Protein AF-A0A9D8V142-F1 (afdb_monomer)

Foldseek 3Di:
DDDDDDDDDDDDDDDDDDDDDDDDDDDDDDDDDDDPDDDPDPDPPDDPDQFQFDPVADNQQSVLLLVLVVCLVVVNLVSNVVSLVRHDDPLSNLVSLVSLLLDPPSLDALVSLVVSCVVCVLAFDNVSSLLSSLVRLLVDPDQLVVLCVVCVVPPRPALSSLQSVLVSCVVVVVNLSSLVSNLCSLLPHDDDPVVVVVSCVPNVVSHDLVSLLNNLLVCLLVVVLVVNVVSLVSHDPQSNLLSVLSSCLQVVHPCSVVSLVPRPPVCCLPLSSLLSNLVSCVVVVNNLVNLVSLLPRDLPDDDPSNLVSSLVSLLVSLLVCVLQQQLVSSLSSLCSSNDQAFDSLLSSLQSNLVSCVPRVLNLVSNLVSLVSQLVRDDFLQSNLSSLLSNLVSCVSVVNNVRSLVSLVRSLVSLLFLSVLVSQQVNDPDDQRKFFADAQDALPVCLVVLVPDSLSVSLSSCVSSVVVVSSVSSLLSCLLPDPDSSSLQNSLVVCVVVVNLLSLLNSQLSCNRVVSHHLCSVQPPCLADDADAFAAADDSLLLSLQLCQARVSQQADAFPQGFGGSNRHDLVLLVVQCVVSVHDDDSCCSRVPRRSVSRSNRSQLRVLCVVLQNQLLLSQLCSVPNNVVSVVLCQSQNDLLPPVHPLLVSLVSSSDPLSSVSSRSSLSSSQSNVCVVVPRMDRRCSVCNSNDGNPPDDPGDDHDDRDDHSPNPPPPPDDDDDDDDDDDDDDDDDDDDDDDDDDDDDDDDDDDDDDDDDDDDDDDDDDDDDDDDDDDDDDDDDDDDDDDDDDDDDDDDPDPDPRPSPRRDTDPDPDDDDDDDDDDDDDDDDDPDPPPDPDDDDDDDDDDDDDDDDDDDDDDDDDDDDDDDDDDDDDDDDD

Solvent-accessible surface area (backbone atoms only — not comparable to full-atom values): 52644 Å² total; per-residue (Å²): 132,90,79,89,83,85,86,84,77,89,88,81,88,80,92,85,83,91,88,80,89,77,91,79,90,84,90,88,82,87,79,88,80,85,81,79,79,73,81,74,76,81,74,78,82,70,74,76,74,79,67,64,59,41,89,91,44,55,75,64,30,19,52,33,48,51,51,26,52,67,21,56,82,66,69,37,62,71,57,29,60,58,30,54,75,64,44,77,57,67,59,66,51,49,51,57,48,54,57,47,52,66,41,84,92,70,81,64,51,35,67,63,45,51,58,45,44,74,75,44,69,76,48,71,64,53,70,52,38,56,43,38,30,30,60,23,47,80,77,50,99,65,55,45,67,58,49,50,56,59,44,73,82,39,83,68,86,40,39,57,28,22,35,52,46,12,52,26,28,44,78,72,64,41,51,68,63,9,31,52,29,38,33,48,19,57,36,77,42,87,71,54,77,68,53,49,56,44,50,51,69,78,40,47,95,50,51,49,61,63,43,39,45,49,24,31,52,49,27,54,74,73,62,38,57,76,58,30,58,64,36,46,81,59,33,57,75,66,63,35,36,48,49,55,16,32,58,22,28,70,64,70,37,92,62,20,68,59,35,47,68,68,33,57,76,87,60,63,70,37,64,67,47,44,50,27,47,26,54,37,32,43,78,69,72,37,43,88,68,13,52,61,48,64,57,69,47,79,87,76,87,71,55,71,73,52,38,55,52,50,35,52,57,27,52,56,49,18,58,47,26,47,76,61,31,28,44,69,61,16,28,46,26,24,65,59,36,82,57,84,49,57,72,67,22,47,56,18,28,48,48,19,13,50,38,23,38,78,68,62,74,32,30,70,60,11,30,53,24,20,50,51,32,32,76,50,44,84,35,49,61,54,30,10,42,16,24,28,50,30,13,56,20,25,48,72,67,70,35,57,76,57,13,55,52,25,16,50,63,1,27,75,34,58,79,29,46,37,3,39,58,14,37,50,70,70,41,79,94,54,80,23,67,46,72,59,71,80,58,60,71,20,78,81,23,40,67,68,41,69,68,31,67,58,51,50,46,18,50,59,28,45,43,67,66,40,53,75,61,15,48,46,32,50,55,36,47,37,70,65,57,78,54,64,26,39,50,40,29,52,19,47,53,26,40,77,72,72,34,43,26,54,7,24,48,37,26,47,53,30,34,56,73,69,44,72,31,54,60,52,49,56,58,91,74,60,67,70,84,60,66,83,50,82,48,88,65,62,67,29,54,54,52,15,40,19,48,71,58,30,34,44,26,33,68,40,66,42,87,90,56,23,26,4,28,49,40,42,38,68,64,60,49,43,54,45,23,56,76,73,72,45,92,72,54,82,63,41,30,43,77,28,57,35,60,23,46,25,51,39,44,23,48,52,16,50,37,27,56,78,45,41,48,16,47,57,56,24,49,33,18,70,75,64,35,57,72,53,46,52,54,45,29,66,56,69,25,43,44,73,42,90,92,38,59,37,68,58,49,46,69,61,43,87,46,66,55,47,33,51,48,34,42,49,32,56,24,30,23,52,52,38,46,13,55,76,60,72,39,44,33,73,52,52,64,76,56,43,54,50,28,59,69,79,69,83,75,80,88,46,80,48,79,74,75,45,81,70,83,72,81,74,72,76,87,70,80,85,76,79,88,77,78,82,87,84,82,84,84,91,81,84,86,85,85,86,88,87,87,86,89,83,90,83,82,87,80,91,84,86,90,90,84,91,85,91,88,91,88,89,89,91,86,87,87,90,86,92,86,89,91,92,90,84,91,86,80,92,88,81,92,86,87,86,89,87,84,86,84,89,78,84,86,80,81,81,92,68,93,70,90,67,78,76,91,69,70,91,71,61,92,79,82,81,82,85,75,94,74,96,71,89,85,77,90,85,78,91,88,82,89,82,87,86,86,86,88,85,86,82,83,88,91,86,91,83,90,86,88,86,88,86,82,87,86,88,90,88,86,82,88,84,90,92,84,88,83,86,82,90,79,90,80,85,83,87,86,134

Secondary structure (DSSP, 8-state):
---------------------------------------------PPPPPPPPPTTS-HHHHHHHHHHHHHHTTT-HHHHHHHHTT---HHHHHHHHHHHHHSTTS---HHHHHHHHHH-TTSTTHHHHHHHHHHHHTT----HHHHHHHHTTS---SHHHHHHHHHHHHHTT-HHHHHHHHHHHHHH----HHHHHHHHHHHGGG--HHHHHHHHHHHHHTT-HHHHHHHTTTS-HHHHHHHHHHHHHHTT-TTHHHHHHTS-GGGTT-HHHHHHHHHHHHTTT-HHHHHHHHHSS--SPPPHHHHHHHHHHHHHHHHHHHHTT-HHHHHHHHHT----SHHHHHHHHHHHHHHHHHTT--HHHHHHHHHHHHHT--SHHHHHHHHHHHHHHHHHTT-HHHHHHHHHHHHTTTTSHHHHHHHHHH--SS--EEEPPPPP-GGGGHHHHHT-HHHHHHHHHHHHT-HHHHHHHHHHHHHH---HHHHHHHHHHHHHTT-HHHHHHHHHHHHHTT---HHHHS-TTSSPP----SS---HHHHHHHHHHHTTT-TT-B-TT--BTTTTB-TTHHHHHHHHTT----STHHHH-HHHHHHHHHHHHHHHHHHTTT-HHHHHHHHHH-HHHHHHHHHHH--TTSTTS-HHHHHHH-S-HHHHHHHHHHHHHHHHHHHHHTTSEEE--HHHHHT---SPPP---PPPPPPPP-------------PPPPP---------------------------------------------------------------------------------SS---------------PPPP----SSS-------------------------------------------

Sequence (878 aa):
MRSRITGCAIQHFSFVTKGLAASLALMLAAPAGADLAYASIPVPQVRPAPPPPSDLLSAADGHAFVAAMKAHDRGRWGDILNLRRQITDPTALAILDWLRYQTPKTGVSLAEIVAFQERFPNWPRQDLLSRRAEEALGNAPMADEDIIAWFSTREPLTGEGKIRLGEALFARGSTTEGADWIQRAWVEHQFSRAREAEILRNYAAHLTLQAHQDRLNRLLWEQRFDDSRRMLQLVDAQARAVANARLKLAARARGADSAFANVPSQLRRDSGLVFDQARYLRRRGQDENAIPLLITAPTAPHTTSSLERWWTERKILARKALKEGQYQEAYSLAAGHGHKNGVAFADGEFLAGWIALQYLNNPNAAYQHFQTLENGVSTPISRSRGAYWLGRAAEALGRADEAQKHYKRAAEHGTTFYGQLALSRVSTGAEAQLHLPADPNARNANAALEAQEMFRAYQLLDDTGENTLARSFLIQLANTLTDAAQIAALADKMYEAGQPNYSVRVAKIAAGRNILLPERSYPTTALPNYAQVGRTVEPALIFGLSRQESEFDPRAVSHAGARGLMQLMPRTAREVARDINVPYRRSRLTDDPSYNAMLGAAHLGDLLGNFAGSYIMTIAAYNAGAHRVSQWVETYGDPRDPGIDPIDWIENIPFTETRNYVQRVMENIQVYRTRLAGNASDLKIDADIRRYDGSQPILRQPPKPQASLSPQSPALSSVQPFAVPTGPGIMSPVAPPAAAPANLDLPRQHPTRQASPHASPSEPLPVPAPVPTTHGTTRQDTSPDATLPAEPVQTPAAQVEESLDLPAAIDLNTQTVPATRTMRPVVDEDDRASRQARGLAVPSVNTAEQRIELIPPAGLDGLEQPRAPSTHNTAHDG

Nearest PDB structures (foldseek):
  5ohu-assembly1_A  TM=7.350E-01  e=7.917E-16  Pseudomonas aeruginosa
  6fc4-assembly1_A  TM=7.105E-01  e=1.640E-15  Pseudomonas aeruginosa
  8gfq-assembly1_A  TM=5.533E-01  e=6.377E-09  Campylobacter jejuni
  6cfc-assembly1_A  TM=5.271E-01  e=7.154E-09  Campylobacter jejuni
  6cf8-assembly1_A  TM=5.480E-01  e=1.865E-08  Campylobacter jejuni

Structure (mmCIF, N/CA/C/O backbone):
data_AF-A0A9D8V142-F1
#
_entry.id   AF-A0A9D8V142-F1
#
loop_
_atom_site.group_PDB
_atom_site.id
_atom_site.type_symbol
_atom_site.label_atom_id
_atom_site.label_alt_id
_atom_site.label_comp_id
_atom_site.label_asym_id
_atom_site.label_entity_id
_atom_site.label_seq_id
_atom_site.pdbx_PDB_ins_code
_atom_site.Cartn_x
_atom_site.Cartn_y
_atom_site.Cartn_z
_atom_site.occupancy
_atom_site.B_iso_or_equiv
_atom_site.auth_seq_id
_atom_site.auth_comp_id
_atom_site.auth_asym_id
_atom_site.auth_atom_id
_atom_site.pdbx_PDB_model_num
ATOM 1 N N . MET A 1 1 ? -19.400 -96.428 27.618 1.00 30.33 1 MET A N 1
ATOM 2 C CA . MET A 1 1 ? -18.097 -95.987 28.170 1.00 30.33 1 MET A CA 1
ATOM 3 C C . MET A 1 1 ? -17.622 -94.760 27.397 1.00 30.33 1 MET A C 1
ATOM 5 O O . MET A 1 1 ? -17.816 -94.758 26.196 1.00 30.33 1 MET A O 1
ATOM 9 N N . ARG A 1 2 ? -17.060 -93.771 28.120 1.00 31.05 2 ARG A N 1
ATOM 10 C CA . ARG A 1 2 ? -15.884 -92.901 27.831 1.00 31.05 2 ARG A CA 1
ATOM 11 C C . ARG A 1 2 ? -15.540 -92.498 26.372 1.00 31.05 2 ARG A C 1
ATOM 13 O O . ARG A 1 2 ? -15.519 -93.353 25.507 1.00 31.05 2 ARG A O 1
ATOM 20 N N . SER A 1 3 ? -15.042 -91.288 26.077 1.00 28.47 3 SER A N 1
ATOM 21 C CA . SER A 1 3 ? -15.012 -90.003 26.809 1.00 28.47 3 SER A CA 1
ATOM 22 C C . SER A 1 3 ? -14.473 -88.887 25.887 1.00 28.47 3 SER A C 1
ATOM 24 O O . SER A 1 3 ? -13.537 -89.136 25.141 1.00 28.47 3 SER A O 1
ATOM 26 N N . ARG A 1 4 ? -15.028 -87.672 26.006 1.00 33.56 4 ARG A N 1
ATOM 27 C CA . ARG A 1 4 ? -14.461 -86.329 25.718 1.00 33.56 4 ARG A CA 1
ATOM 28 C C . ARG A 1 4 ? -13.190 -86.198 24.840 1.00 33.56 4 ARG A C 1
ATOM 30 O O . ARG A 1 4 ? -12.106 -86.498 25.327 1.00 33.56 4 ARG A O 1
ATOM 37 N N . ILE A 1 5 ? -13.303 -85.455 23.727 1.00 34.31 5 ILE A N 1
ATOM 38 C CA . ILE A 1 5 ? -12.383 -84.341 23.390 1.00 34.31 5 ILE A CA 1
ATOM 39 C C . ILE A 1 5 ? -13.209 -83.119 22.918 1.00 34.31 5 ILE A C 1
ATOM 41 O O . ILE A 1 5 ? -13.997 -83.211 21.987 1.00 34.31 5 ILE A O 1
ATOM 45 N N . THR A 1 6 ? -13.036 -82.018 23.655 1.00 28.81 6 THR A N 1
ATOM 46 C CA . THR A 1 6 ? -13.235 -80.574 23.380 1.00 28.81 6 THR A CA 1
ATOM 47 C C . THR A 1 6 ? -14.286 -80.084 22.355 1.00 28.81 6 THR A C 1
ATOM 49 O O . THR A 1 6 ? -14.072 -80.137 21.148 1.00 28.81 6 THR A O 1
ATOM 52 N N . GLY A 1 7 ? -15.363 -79.459 22.860 1.00 27.42 7 GLY A N 1
ATOM 53 C CA . GLY A 1 7 ? -16.239 -78.528 22.117 1.00 27.42 7 GLY A CA 1
ATOM 54 C C . GLY A 1 7 ? -15.773 -77.055 22.213 1.00 27.42 7 GLY A C 1
ATOM 55 O O . GLY A 1 7 ? -14.761 -76.783 22.847 1.00 27.42 7 GLY A O 1
ATOM 56 N N . CYS A 1 8 ? -16.471 -76.058 21.653 1.00 25.45 8 CYS A N 1
ATOM 57 C CA . CYS A 1 8 ? -17.884 -76.065 21.261 1.00 25.45 8 CYS A CA 1
ATOM 58 C C . CYS A 1 8 ? -18.186 -75.374 19.911 1.00 25.45 8 CYS A C 1
ATOM 60 O O . CYS A 1 8 ? -17.529 -74.417 19.511 1.00 25.45 8 CYS A O 1
ATOM 62 N N . ALA A 1 9 ? -19.235 -75.887 19.268 1.00 26.78 9 ALA A N 1
ATOM 63 C CA . ALA A 1 9 ? -19.938 -75.413 18.072 1.00 26.78 9 ALA A CA 1
ATOM 64 C C . ALA A 1 9 ? -20.795 -74.142 18.390 1.00 26.78 9 ALA A C 1
ATOM 66 O O . ALA A 1 9 ? -21.012 -73.851 19.563 1.00 26.78 9 ALA A O 1
ATOM 67 N N . ILE A 1 10 ? -21.245 -73.273 17.460 1.00 29.92 10 ILE A N 1
ATOM 68 C CA . ILE A 1 10 ? -21.980 -73.519 16.189 1.00 29.92 10 ILE A CA 1
ATOM 69 C C . ILE A 1 10 ? -23.357 -74.182 16.535 1.00 29.92 10 ILE A C 1
ATOM 71 O O . ILE A 1 10 ? -23.393 -75.037 17.408 1.00 29.92 10 ILE A O 1
ATOM 75 N N . GLN A 1 11 ? -24.565 -73.861 16.033 1.00 30.34 11 GLN A N 1
ATOM 76 C CA . GLN A 1 11 ? -25.110 -73.213 14.818 1.00 30.34 11 GLN A CA 1
ATOM 77 C C . GLN A 1 11 ? -26.596 -72.814 15.046 1.00 30.34 11 GLN A C 1
ATOM 79 O O . GLN A 1 11 ? -27.102 -73.040 16.141 1.00 30.34 11 GLN A O 1
ATOM 84 N N . HIS A 1 12 ? -27.307 -72.333 14.010 1.00 25.89 12 HIS A N 1
ATOM 85 C CA . HIS A 1 12 ? -28.476 -72.976 13.331 1.00 25.89 12 HIS A CA 1
ATOM 86 C C . HIS A 1 12 ? -28.852 -72.063 12.125 1.00 25.89 12 HIS A C 1
ATOM 88 O O . HIS A 1 12 ? -28.976 -70.859 12.312 1.00 25.89 12 HIS A O 1
ATOM 94 N N . PHE A 1 13 ? -28.759 -72.463 10.841 1.00 28.11 13 PHE A N 1
ATOM 95 C CA . PHE A 1 13 ? -29.652 -73.344 10.041 1.00 28.11 13 PHE A CA 1
ATOM 96 C C . PHE A 1 13 ? -31.155 -72.969 10.127 1.00 28.11 13 PHE A C 1
ATOM 98 O O . PHE A 1 13 ? -31.648 -72.810 11.234 1.00 28.11 13 PHE A O 1
ATOM 105 N N . SER A 1 14 ? -31.980 -72.915 9.064 1.00 25.31 14 SER A N 1
ATOM 106 C CA . SER A 1 14 ? -31.789 -72.814 7.592 1.00 25.31 14 SER A CA 1
ATOM 107 C C . SER A 1 14 ? -33.160 -72.734 6.876 1.00 25.31 14 SER A C 1
ATOM 109 O O . SER A 1 14 ? -34.083 -73.389 7.332 1.00 25.31 14 SER A O 1
ATOM 111 N N . PHE A 1 15 ? -33.229 -72.064 5.710 1.00 26.34 15 PHE A N 1
ATOM 112 C CA . PHE A 1 15 ? -34.123 -72.307 4.541 1.00 26.34 15 PHE A CA 1
ATOM 113 C C . PHE A 1 15 ? -35.681 -72.425 4.641 1.00 26.34 15 PHE A C 1
ATOM 115 O O . PHE A 1 15 ? -36.262 -72.853 5.625 1.00 26.34 15 PHE A O 1
ATOM 122 N N . VAL A 1 16 ? -36.310 -72.194 3.466 1.00 27.11 16 VAL A N 1
ATOM 123 C CA . VAL A 1 16 ? -37.619 -72.702 2.948 1.00 27.11 16 VAL A CA 1
ATOM 124 C C . VAL A 1 16 ? -38.828 -71.728 2.841 1.00 27.11 16 VAL A C 1
ATOM 126 O O . VAL A 1 16 ? -39.580 -71.482 3.771 1.00 27.11 16 VAL A O 1
ATOM 129 N N . THR A 1 17 ? -39.010 -71.253 1.600 1.00 27.72 17 THR A N 1
ATOM 130 C CA . THR A 1 17 ? -40.213 -70.923 0.785 1.00 27.72 17 THR A CA 1
ATOM 131 C C . THR A 1 17 ? -41.635 -70.660 1.345 1.00 27.72 17 THR A C 1
ATOM 133 O O . THR A 1 17 ? -42.238 -71.526 1.963 1.00 27.72 17 THR A O 1
ATOM 136 N N . LYS A 1 18 ? -42.246 -69.610 0.750 1.00 28.98 18 LYS A N 1
ATOM 137 C CA . LYS A 1 18 ? -43.629 -69.487 0.197 1.00 28.98 18 LYS A CA 1
ATOM 138 C C . LYS A 1 18 ? -44.864 -69.620 1.119 1.00 28.98 18 LYS A C 1
ATOM 140 O O . LYS A 1 18 ? -45.188 -70.694 1.603 1.00 28.98 18 LYS A O 1
ATOM 145 N N . GLY A 1 19 ? -45.689 -68.566 1.111 1.00 26.16 19 GLY A N 1
ATOM 146 C CA . GLY A 1 19 ? -47.118 -68.564 1.467 1.00 26.16 19 GLY A CA 1
ATOM 147 C C . GLY A 1 19 ? -47.821 -67.361 0.813 1.00 26.16 19 GLY A C 1
ATOM 148 O O . GLY A 1 19 ? -47.203 -66.307 0.684 1.00 26.16 19 GLY A O 1
ATOM 149 N N . LEU A 1 20 ? -49.059 -67.525 0.331 1.00 28.08 20 LEU A N 1
ATOM 150 C CA . LEU A 1 20 ? -49.793 -66.541 -0.489 1.00 28.08 20 LEU A CA 1
ATOM 151 C C . LEU A 1 20 ? -51.106 -66.106 0.194 1.00 28.08 20 LEU A C 1
ATOM 153 O O . LEU A 1 20 ? -51.674 -66.904 0.932 1.00 28.08 20 LEU A O 1
ATOM 157 N N . ALA A 1 21 ? -51.624 -64.928 -0.192 1.00 27.03 21 ALA A N 1
ATOM 158 C CA . ALA A 1 21 ? -52.999 -64.429 0.032 1.00 27.03 21 ALA A CA 1
ATOM 159 C C . ALA A 1 21 ? -53.428 -64.088 1.487 1.00 27.03 21 ALA A C 1
ATOM 161 O O . ALA A 1 21 ? -52.902 -64.644 2.440 1.00 27.03 21 ALA A O 1
ATOM 162 N N . ALA A 1 22 ? -54.422 -63.221 1.744 1.00 28.84 22 ALA A N 1
ATOM 163 C CA . ALA A 1 22 ? -54.966 -62.049 1.022 1.00 28.84 22 ALA A CA 1
ATOM 164 C C . ALA A 1 22 ? -56.001 -61.330 1.929 1.00 28.84 22 ALA A C 1
ATOM 166 O O . ALA A 1 22 ? -56.731 -62.032 2.615 1.00 28.84 22 ALA A O 1
ATOM 167 N N . SER A 1 23 ? -56.145 -59.993 1.812 1.00 30.53 23 SER A N 1
ATOM 168 C CA . SER A 1 23 ? -57.372 -59.199 2.128 1.00 30.53 23 SER A CA 1
ATOM 169 C C . SER A 1 23 ? -57.911 -59.184 3.588 1.00 30.53 23 SER A C 1
ATOM 171 O O . SER A 1 23 ? -57.891 -60.193 4.270 1.00 30.53 23 SER A O 1
ATOM 173 N N . LEU A 1 24 ? -58.507 -58.120 4.155 1.00 30.16 24 LEU A N 1
ATOM 174 C CA . LEU A 1 24 ? -58.667 -56.684 3.832 1.00 30.16 24 LEU A CA 1
ATOM 175 C C . LEU A 1 24 ? -59.241 -55.971 5.098 1.00 30.16 24 LEU A C 1
ATOM 177 O O . LEU A 1 24 ? -59.949 -56.624 5.857 1.00 30.16 24 LEU A O 1
ATOM 181 N N . ALA A 1 25 ? -59.061 -54.642 5.234 1.00 30.11 25 ALA A N 1
ATOM 182 C CA . ALA A 1 25 ? -59.852 -53.713 6.087 1.00 30.11 25 ALA A CA 1
ATOM 183 C C . ALA A 1 25 ? -59.653 -53.782 7.639 1.00 30.11 25 ALA A C 1
ATOM 185 O O . ALA A 1 25 ? -59.403 -54.846 8.184 1.00 30.11 25 ALA A O 1
ATOM 186 N N . LEU A 1 26 ? -59.743 -52.691 8.431 1.00 29.55 26 LEU A N 1
ATOM 187 C CA . LEU A 1 26 ? -60.091 -51.283 8.145 1.00 29.55 26 LEU A CA 1
ATOM 188 C C . LEU A 1 26 ? -59.491 -50.279 9.182 1.00 29.55 26 LEU A C 1
ATOM 190 O O . LEU A 1 26 ? -59.392 -50.599 10.359 1.00 29.55 26 LEU A O 1
ATOM 194 N N . MET A 1 27 ? -59.275 -49.028 8.737 1.00 28.47 27 MET A N 1
ATOM 195 C CA . MET A 1 27 ? -59.338 -47.737 9.477 1.00 28.47 27 MET A CA 1
ATOM 196 C C . MET A 1 27 ? -58.208 -47.202 10.412 1.00 28.47 27 MET A C 1
ATOM 198 O O . MET A 1 27 ? -58.005 -47.668 11.525 1.00 28.47 27 MET A O 1
ATOM 202 N N . LEU A 1 28 ? -57.706 -46.023 9.981 1.00 30.03 28 LEU A N 1
ATOM 203 C CA . LEU A 1 28 ? -57.469 -44.747 10.710 1.00 30.03 28 LEU A CA 1
ATOM 204 C C . LEU A 1 28 ? -56.046 -44.281 11.137 1.00 30.03 28 LEU A C 1
ATOM 206 O O . LEU A 1 28 ? -55.386 -44.876 11.976 1.00 30.03 28 LEU A O 1
ATOM 210 N N . ALA A 1 29 ? -55.729 -43.069 10.635 1.00 31.05 29 ALA A N 1
ATOM 211 C CA . ALA A 1 29 ? -54.844 -42.004 11.157 1.00 31.05 29 ALA A CA 1
ATOM 212 C C . ALA A 1 29 ? -53.295 -42.085 11.008 1.00 31.05 29 ALA A C 1
ATOM 214 O O . ALA A 1 29 ? -52.611 -42.603 11.876 1.00 31.05 29 ALA A O 1
ATOM 215 N N . ALA A 1 30 ? -52.801 -41.463 9.915 1.00 33.66 30 ALA A N 1
ATOM 216 C CA . ALA A 1 30 ? -51.653 -40.530 9.713 1.00 33.66 30 ALA A CA 1
ATOM 217 C C . ALA A 1 30 ? -50.394 -40.506 10.638 1.00 33.66 30 ALA A C 1
ATOM 219 O O . ALA A 1 30 ? -50.496 -40.840 11.814 1.00 33.66 30 ALA A O 1
ATOM 220 N N . PRO A 1 31 ? -49.230 -39.955 10.190 1.00 42.22 31 PRO A N 1
ATOM 221 C CA . PRO A 1 31 ? -48.877 -39.359 8.879 1.00 42.22 31 PRO A CA 1
ATOM 222 C C . PRO A 1 31 ? -47.771 -40.177 8.139 1.00 42.22 31 PRO A C 1
ATOM 224 O O . PRO A 1 31 ? -47.061 -40.966 8.750 1.00 42.22 31 PRO A O 1
ATOM 227 N N . ALA A 1 32 ? -47.647 -40.207 6.805 1.00 34.06 32 ALA A N 1
ATOM 228 C CA . ALA A 1 32 ? -47.146 -39.157 5.897 1.00 34.06 32 ALA A CA 1
ATOM 229 C C . ALA A 1 32 ? -45.829 -38.485 6.368 1.00 34.06 32 ALA A C 1
ATOM 231 O O . ALA A 1 32 ? -45.816 -37.791 7.373 1.00 34.06 32 ALA A O 1
ATOM 232 N N . GLY A 1 33 ? -44.687 -38.606 5.688 1.00 33.88 33 GLY A N 1
ATOM 233 C CA . GLY A 1 33 ? -44.317 -39.467 4.562 1.00 33.88 33 GLY A CA 1
ATOM 234 C C . GLY A 1 33 ? -42.787 -39.494 4.448 1.00 33.88 33 GLY A C 1
ATOM 235 O O . GLY A 1 33 ? -42.142 -38.467 4.640 1.00 33.88 33 GLY A O 1
ATOM 236 N N . ALA A 1 34 ? -42.197 -40.664 4.201 1.00 33.91 34 ALA A N 1
ATOM 237 C CA . ALA A 1 34 ? -40.747 -40.818 4.109 1.00 33.91 34 ALA A CA 1
ATOM 238 C C . ALA A 1 34 ? -40.305 -40.811 2.640 1.00 33.91 34 ALA A C 1
ATOM 240 O O . ALA A 1 34 ? -40.264 -41.863 2.000 1.00 33.91 34 ALA A O 1
ATOM 241 N N . ASP A 1 35 ? -39.958 -39.633 2.117 1.00 36.03 35 ASP A N 1
ATOM 242 C CA . ASP A 1 35 ? -39.259 -39.538 0.836 1.00 36.03 35 ASP A CA 1
ATOM 243 C C . ASP A 1 35 ? -37.862 -40.152 0.975 1.00 36.03 35 ASP A C 1
ATOM 245 O O . ASP A 1 35 ? -36.946 -39.584 1.579 1.00 36.03 35 ASP A O 1
ATOM 249 N N . LEU A 1 36 ? -37.699 -41.347 0.406 1.00 36.94 36 LEU A N 1
ATOM 250 C CA . LEU A 1 36 ? -36.405 -41.996 0.255 1.00 36.94 36 LEU A CA 1
ATOM 251 C C . LEU A 1 36 ? -35.589 -41.219 -0.781 1.00 36.94 36 LEU A C 1
ATOM 253 O O . LEU A 1 36 ? -35.656 -41.487 -1.980 1.00 36.94 36 LEU A O 1
ATOM 257 N N . ALA A 1 37 ? -34.817 -40.246 -0.297 1.00 33.25 37 ALA A N 1
ATOM 258 C CA . ALA A 1 37 ? -33.903 -39.454 -1.103 1.00 33.25 37 ALA A CA 1
ATOM 259 C C . ALA A 1 37 ? -32.845 -40.354 -1.766 1.00 33.25 37 ALA A C 1
ATOM 261 O O . ALA A 1 37 ? -31.811 -40.679 -1.178 1.00 33.25 37 ALA A O 1
ATOM 262 N N . TYR A 1 38 ? -33.098 -40.744 -3.017 1.00 37.09 38 TYR A N 1
ATOM 263 C CA . TYR A 1 38 ? -32.088 -41.358 -3.868 1.00 37.09 38 TYR A CA 1
ATOM 264 C C . TYR A 1 38 ? -30.919 -40.386 -4.022 1.00 37.09 38 TYR A C 1
ATOM 266 O O . TYR A 1 38 ? -31.089 -39.257 -4.483 1.00 37.09 38 TYR A O 1
ATOM 274 N N . ALA A 1 39 ? -29.720 -40.835 -3.650 1.00 36.38 39 ALA A N 1
ATOM 275 C CA . ALA A 1 39 ? -28.503 -40.070 -3.864 1.00 36.38 39 ALA A CA 1
ATOM 276 C C . ALA A 1 39 ? -28.306 -39.852 -5.371 1.00 36.38 39 ALA A C 1
ATOM 278 O O . ALA A 1 39 ? -27.962 -40.780 -6.106 1.00 36.38 39 ALA A O 1
ATOM 279 N N . SER A 1 40 ? -28.535 -38.623 -5.832 1.00 36.38 40 SER A N 1
ATOM 280 C CA . SER A 1 40 ? -28.322 -38.237 -7.223 1.00 36.38 40 SER A CA 1
ATOM 281 C C . SER A 1 40 ? -26.861 -38.476 -7.602 1.00 36.38 40 SER A C 1
ATOM 283 O O . SER A 1 40 ? -25.955 -37.915 -6.977 1.00 36.38 40 SER A O 1
ATOM 285 N N . ILE A 1 41 ? -26.643 -39.301 -8.629 1.00 38.81 41 ILE A N 1
ATOM 286 C CA . ILE A 1 41 ? -25.321 -39.538 -9.215 1.00 38.81 41 ILE A CA 1
ATOM 287 C C . ILE A 1 41 ? -24.728 -38.169 -9.582 1.00 38.81 41 ILE A C 1
ATOM 289 O O . ILE A 1 41 ? -25.415 -37.389 -10.248 1.00 38.81 41 ILE A O 1
ATOM 293 N N . PRO A 1 42 ? -23.495 -37.833 -9.155 1.00 39.25 42 PRO A N 1
ATOM 294 C CA . PRO A 1 42 ? -22.894 -36.556 -9.508 1.00 39.25 42 PRO A CA 1
ATOM 295 C C . PRO A 1 42 ? -22.758 -36.473 -11.028 1.00 39.25 42 PRO A C 1
ATOM 297 O O . PRO A 1 42 ? -22.006 -37.237 -11.636 1.00 39.25 42 PRO A O 1
ATOM 300 N N . VAL A 1 43 ? -23.501 -35.544 -11.634 1.00 40.28 43 VAL A N 1
ATOM 301 C CA . VAL A 1 43 ? -23.391 -35.235 -13.061 1.00 40.28 43 VAL A CA 1
ATOM 302 C C . VAL A 1 43 ? -21.926 -34.882 -13.341 1.00 40.28 43 VAL A C 1
ATOM 304 O O . VAL A 1 43 ? -21.368 -34.056 -12.607 1.00 40.28 43 VAL A O 1
ATOM 307 N N . PRO A 1 44 ? -21.273 -35.483 -14.355 1.00 36.59 44 PRO A N 1
ATOM 308 C CA . PRO A 1 44 ? -19.925 -35.085 -14.730 1.00 36.59 44 PRO A CA 1
ATOM 309 C C . PRO A 1 44 ? -19.934 -33.585 -15.010 1.00 36.59 44 PRO A C 1
ATOM 311 O O . PRO A 1 44 ? -20.745 -33.128 -15.816 1.00 36.59 44 PRO A O 1
ATOM 314 N N . GLN A 1 45 ? -19.060 -32.814 -14.357 1.00 40.59 45 GLN A N 1
ATOM 315 C CA . GLN A 1 45 ? -18.927 -31.402 -14.698 1.00 40.59 45 GLN A CA 1
ATOM 316 C C . GLN A 1 45 ? -18.375 -31.304 -16.119 1.00 40.59 45 GLN A C 1
ATOM 318 O O . GLN A 1 45 ? -17.172 -31.432 -16.358 1.00 40.59 45 GLN A O 1
ATOM 323 N N . VAL A 1 46 ? -19.293 -31.108 -17.067 1.00 37.94 46 VAL A N 1
ATOM 324 C CA . VAL A 1 46 ? -18.989 -30.689 -18.429 1.00 37.94 46 VAL A CA 1
ATOM 325 C C . VAL A 1 46 ? -18.112 -29.452 -18.289 1.00 37.94 46 VAL A C 1
ATOM 327 O O . VAL A 1 46 ? -18.486 -28.516 -17.578 1.00 37.94 46 VAL A O 1
ATOM 330 N N . ARG A 1 47 ? -16.922 -29.459 -18.909 1.00 33.44 47 ARG A N 1
ATOM 331 C CA . ARG A 1 47 ? -16.096 -28.246 -18.966 1.00 33.44 47 ARG A CA 1
ATOM 332 C C . ARG A 1 47 ? -16.995 -27.113 -19.466 1.00 33.44 47 ARG A C 1
ATOM 334 O O . ARG A 1 47 ? -17.672 -27.346 -20.470 1.00 33.44 47 ARG A O 1
ATOM 341 N N . PRO A 1 48 ? -17.022 -25.939 -18.806 1.00 47.28 48 PRO A N 1
ATOM 342 C CA . PRO A 1 48 ? -17.801 -24.820 -19.314 1.00 47.28 48 PRO A CA 1
ATOM 343 C C . PRO A 1 48 ? -17.434 -24.610 -20.782 1.00 47.28 48 PRO A C 1
ATOM 345 O O . PRO A 1 48 ? -16.259 -24.732 -21.154 1.00 47.28 48 PRO A O 1
ATOM 348 N N . ALA A 1 49 ? -18.450 -24.384 -21.616 1.00 46.59 49 ALA A N 1
ATOM 349 C CA . ALA A 1 49 ? -18.223 -24.089 -23.021 1.00 46.59 49 ALA A CA 1
ATOM 350 C C . ALA A 1 49 ? -17.219 -22.924 -23.115 1.00 46.59 49 ALA A C 1
ATOM 352 O O . ALA A 1 49 ? -17.259 -22.034 -22.259 1.00 46.59 49 ALA A O 1
ATOM 353 N N . PRO A 1 50 ? -16.295 -22.926 -24.096 1.00 55.66 50 PRO A N 1
ATOM 354 C CA . PRO A 1 50 ? -15.468 -21.747 -24.321 1.00 55.66 50 PRO A CA 1
ATOM 355 C C . PRO A 1 50 ? -16.401 -20.539 -24.486 1.00 55.66 50 PRO A C 1
ATOM 357 O O . PRO A 1 50 ? -17.443 -20.701 -25.131 1.00 55.66 50 PRO A O 1
ATOM 360 N N . PRO A 1 51 ? -16.068 -19.374 -23.902 1.00 57.62 51 PRO A N 1
ATOM 361 C CA . PRO A 1 51 ? -16.939 -18.216 -24.011 1.00 57.62 51 PRO A CA 1
ATOM 362 C C . PRO A 1 51 ? -17.178 -17.887 -25.492 1.00 57.62 51 PRO A C 1
ATOM 364 O O . PRO A 1 51 ? -16.289 -18.141 -26.325 1.00 57.62 51 PRO A O 1
ATOM 367 N N . PRO A 1 52 ? -18.382 -17.402 -25.843 1.00 59.94 52 PRO A N 1
ATOM 368 C CA . PRO A 1 52 ? -18.663 -16.972 -27.203 1.00 59.94 52 PRO A CA 1
ATOM 369 C C . PRO A 1 52 ? -17.693 -15.847 -27.607 1.00 59.94 52 PRO A C 1
ATOM 371 O O . PRO A 1 52 ? -17.162 -15.151 -26.741 1.00 59.94 52 PRO A O 1
ATOM 374 N N . PRO A 1 53 ? -17.428 -15.658 -28.910 1.00 66.31 53 PRO A N 1
ATOM 375 C CA . PRO A 1 53 ? -16.754 -14.453 -29.380 1.00 66.31 53 PRO A CA 1
ATOM 376 C C . PRO A 1 53 ? -17.511 -13.205 -28.902 1.00 66.31 53 PRO A C 1
ATOM 378 O O . PRO A 1 53 ? -18.739 -13.220 -28.901 1.00 66.31 53 PRO A O 1
ATOM 381 N N . SER A 1 54 ? -16.786 -12.148 -28.526 1.00 77.56 54 SER A N 1
ATOM 382 C CA . SER A 1 54 ? -17.386 -10.871 -28.117 1.00 77.56 54 SER A CA 1
ATOM 383 C C . SER A 1 54 ? -18.337 -10.327 -29.186 1.00 77.56 54 SER A C 1
ATOM 385 O O . SER A 1 54 ? -17.938 -10.208 -30.347 1.00 77.56 54 SER A O 1
ATOM 387 N N . ASP A 1 55 ? -19.539 -9.906 -28.783 1.00 84.81 55 ASP A N 1
ATOM 388 C CA . ASP A 1 55 ? -20.504 -9.215 -29.656 1.00 84.81 55 ASP A CA 1
ATOM 389 C C . ASP A 1 55 ? -19.981 -7.846 -30.155 1.00 84.81 55 ASP A C 1
ATOM 391 O O . ASP A 1 55 ? -20.549 -7.244 -31.067 1.00 84.81 55 ASP A O 1
ATOM 395 N N . LEU A 1 56 ? -18.875 -7.348 -29.584 1.00 89.75 56 LEU A N 1
ATOM 396 C CA . LEU A 1 56 ? -18.173 -6.139 -30.025 1.00 89.75 56 LEU A CA 1
ATOM 397 C C . LEU A 1 56 ? -17.273 -6.364 -31.254 1.00 89.75 56 LEU A C 1
ATOM 399 O O . LEU A 1 56 ? -16.766 -5.382 -31.807 1.00 89.75 56 LEU A O 1
ATOM 403 N N . LEU A 1 57 ? -17.046 -7.619 -31.656 1.00 93.62 57 LEU A N 1
ATOM 404 C CA . LEU A 1 57 ? -16.163 -8.032 -32.751 1.00 93.62 57 LEU A CA 1
ATOM 405 C C . LEU A 1 57 ? -16.948 -8.723 -33.873 1.00 93.62 57 LEU A C 1
ATOM 407 O O . LEU A 1 57 ? -18.006 -9.309 -33.653 1.00 93.62 57 LEU A O 1
ATOM 411 N N . SER A 1 58 ? -16.397 -8.739 -35.093 1.00 93.94 58 SER A N 1
ATOM 412 C CA . SER A 1 58 ? -16.900 -9.674 -36.105 1.00 93.94 58 SER A CA 1
ATOM 413 C C . SER A 1 58 ? -16.620 -11.118 -35.666 1.00 93.94 58 SER A C 1
ATOM 415 O O . SER A 1 58 ? -15.644 -11.387 -34.961 1.00 93.94 58 SER A O 1
ATOM 417 N N . ALA A 1 59 ? -17.425 -12.081 -36.122 1.00 90.00 59 ALA A N 1
ATOM 418 C CA . ALA A 1 59 ? -17.210 -13.490 -35.782 1.00 90.00 59 ALA A CA 1
ATOM 419 C C . ALA A 1 59 ? -15.792 -13.983 -36.153 1.00 90.00 59 ALA A C 1
ATOM 421 O O . ALA A 1 59 ? -15.203 -14.779 -35.423 1.00 90.00 59 ALA A O 1
ATOM 422 N N . ALA A 1 60 ? -15.222 -13.481 -37.255 1.00 92.31 60 ALA A N 1
ATOM 423 C CA . ALA A 1 60 ? -13.857 -13.798 -37.671 1.00 92.31 60 ALA A CA 1
ATOM 424 C C . ALA A 1 60 ? -12.810 -13.202 -36.712 1.00 92.31 60 ALA A C 1
ATOM 426 O O . ALA A 1 60 ? -11.954 -13.938 -36.216 1.00 92.31 60 ALA A O 1
ATOM 427 N N . ASP A 1 61 ? -12.921 -11.904 -36.399 1.00 95.00 61 ASP A N 1
ATOM 428 C CA . ASP A 1 61 ? -12.027 -11.217 -35.457 1.00 95.00 61 ASP A CA 1
ATOM 429 C C . ASP A 1 61 ? -12.078 -11.874 -34.075 1.00 95.00 61 ASP A C 1
ATOM 431 O O . ASP A 1 61 ? -11.041 -12.187 -33.495 1.00 95.00 61 ASP A O 1
ATOM 435 N N . GLY A 1 62 ? -13.282 -12.141 -33.562 1.00 93.50 62 GLY A N 1
ATOM 436 C CA . GLY A 1 62 ? -13.486 -12.733 -32.246 1.00 93.50 62 GLY A CA 1
ATOM 437 C C . GLY A 1 62 ? -12.956 -14.166 -32.142 1.00 93.50 62 GLY A C 1
ATOM 438 O O . GLY A 1 62 ? -12.310 -14.507 -31.149 1.00 93.50 62 GLY A O 1
ATOM 439 N N . HIS A 1 63 ? -13.122 -14.998 -33.178 1.00 92.31 63 HIS A N 1
ATOM 440 C CA . HIS A 1 63 ? -12.487 -16.321 -33.218 1.00 92.31 63 HIS A CA 1
ATOM 441 C C . HIS A 1 63 ? -10.952 -16.234 -33.222 1.00 92.31 63 HIS A C 1
ATOM 443 O O . HIS A 1 63 ? -10.299 -16.973 -32.477 1.00 92.31 63 HIS A O 1
ATOM 449 N N . ALA A 1 64 ? -10.371 -15.331 -34.019 1.00 95.00 64 ALA A N 1
ATOM 450 C CA . ALA A 1 64 ? -8.923 -15.140 -34.082 1.00 95.00 64 ALA A CA 1
ATOM 451 C C . ALA A 1 64 ? -8.355 -14.552 -32.775 1.00 95.00 64 ALA A C 1
ATOM 453 O O . ALA A 1 64 ? -7.311 -15.005 -32.301 1.00 95.00 64 ALA A O 1
ATOM 454 N N . PHE A 1 65 ? -9.064 -13.612 -32.146 1.00 95.56 65 PHE A N 1
ATOM 455 C CA . PHE A 1 65 ? -8.680 -12.981 -30.883 1.00 95.56 65 PHE A CA 1
ATOM 456 C C . PHE A 1 65 ? -8.718 -13.974 -29.711 1.00 95.56 65 PHE A C 1
ATOM 458 O O . PHE A 1 65 ? -7.712 -14.149 -29.025 1.00 95.56 65 PHE A O 1
ATOM 465 N N . VAL A 1 66 ? -9.805 -14.742 -29.554 1.00 93.75 66 VAL A N 1
ATOM 466 C CA . VAL A 1 66 ? -9.901 -15.833 -28.559 1.00 93.75 66 VAL A CA 1
ATOM 467 C C . VAL A 1 66 ? -8.789 -16.875 -28.755 1.00 93.75 66 VAL A C 1
ATOM 469 O O . VAL A 1 66 ? -8.262 -17.426 -27.783 1.00 93.75 66 VAL A O 1
ATOM 472 N N . ALA A 1 67 ? -8.416 -17.179 -30.002 1.00 93.81 67 ALA A N 1
ATOM 473 C CA . ALA A 1 67 ? -7.303 -18.079 -30.294 1.00 93.81 67 ALA A CA 1
ATOM 474 C C . ALA A 1 67 ? -5.937 -17.465 -29.932 1.00 93.81 67 ALA A C 1
ATOM 476 O O . ALA A 1 67 ? -5.057 -18.189 -29.459 1.00 93.81 67 ALA A O 1
ATOM 477 N N . ALA A 1 68 ? -5.766 -16.150 -30.108 1.00 95.00 68 ALA A N 1
ATOM 478 C CA . ALA A 1 68 ? -4.539 -15.429 -29.780 1.00 95.00 68 ALA A CA 1
ATOM 479 C C . ALA A 1 68 ? -4.323 -15.338 -28.261 1.00 95.00 68 ALA A C 1
ATOM 481 O O . ALA A 1 68 ? -3.220 -15.620 -27.793 1.00 95.00 68 ALA A O 1
ATOM 482 N N . MET A 1 69 ? -5.377 -15.077 -27.482 1.00 93.88 69 MET A N 1
ATOM 483 C CA . MET A 1 69 ? -5.326 -15.108 -26.012 1.00 93.88 69 MET A CA 1
ATOM 484 C C . MET A 1 69 ? -4.917 -16.502 -25.492 1.00 93.88 69 MET A C 1
ATOM 486 O O . MET A 1 69 ? -3.906 -16.654 -24.807 1.00 93.88 69 MET A O 1
ATOM 490 N N . LYS A 1 70 ? -5.535 -17.575 -26.009 1.00 91.56 70 LYS A N 1
ATOM 491 C CA . LYS A 1 70 ? -5.135 -18.974 -25.717 1.00 91.56 70 LYS A CA 1
ATOM 492 C C . LYS A 1 70 ? -3.719 -19.355 -26.182 1.00 91.56 70 LYS A C 1
ATOM 494 O O . LYS A 1 70 ? -3.213 -20.419 -25.802 1.00 91.56 70 LYS A O 1
ATOM 499 N N . ALA A 1 71 ? -3.094 -18.562 -27.052 1.00 91.75 71 ALA A N 1
ATOM 500 C CA . ALA A 1 71 ? -1.691 -18.706 -27.430 1.00 91.75 71 ALA A CA 1
ATOM 501 C C . ALA A 1 71 ? -0.759 -17.886 -26.516 1.00 91.75 71 ALA A C 1
ATOM 503 O O . ALA A 1 71 ? 0.352 -18.347 -26.235 1.00 91.75 71 ALA A O 1
ATOM 504 N N . HIS A 1 72 ? -1.223 -16.740 -26.001 1.00 89.81 72 HIS A N 1
ATOM 505 C CA . HIS A 1 72 ? -0.542 -15.926 -24.989 1.00 89.81 72 HIS A CA 1
ATOM 506 C C . HIS A 1 72 ? -0.330 -16.704 -23.686 1.00 89.81 72 HIS A C 1
ATOM 508 O O . HIS A 1 72 ? 0.818 -16.841 -23.261 1.00 89.81 72 HIS A O 1
ATOM 514 N N . ASP A 1 73 ? -1.377 -17.360 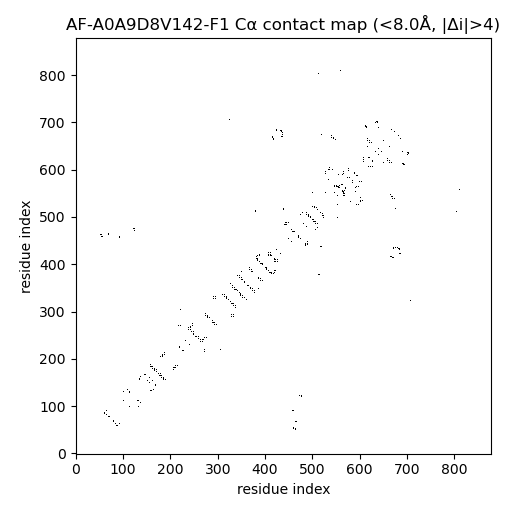-23.174 1.00 85.75 73 ASP A N 1
ATOM 515 C CA . ASP A 1 73 ? -1.340 -18.329 -22.057 1.00 85.75 73 ASP A CA 1
ATOM 516 C C . ASP A 1 73 ? -0.197 -19.356 -22.143 1.00 85.75 73 ASP A C 1
ATOM 518 O O . ASP A 1 73 ? 0.283 -19.899 -21.147 1.00 85.75 73 ASP A O 1
ATOM 522 N N . ARG A 1 74 ? 0.204 -19.690 -23.373 1.00 88.75 74 ARG A N 1
ATOM 523 C CA . ARG A 1 74 ? 1.164 -20.752 -23.695 1.00 88.75 74 ARG A CA 1
ATOM 524 C C . ARG A 1 74 ? 2.511 -20.204 -24.170 1.00 88.75 74 ARG A C 1
ATOM 526 O O . ARG A 1 74 ? 3.358 -20.986 -24.598 1.00 88.75 74 ARG A O 1
ATOM 533 N N . GLY A 1 75 ? 2.698 -18.882 -24.149 1.00 85.31 75 GLY A N 1
ATOM 534 C CA . GLY A 1 75 ? 3.905 -18.195 -24.613 1.00 85.31 75 GLY A CA 1
ATOM 535 C C . GLY A 1 75 ? 4.191 -18.334 -26.115 1.00 85.31 75 GLY A C 1
ATOM 536 O O . GLY A 1 75 ? 5.334 -18.153 -26.538 1.00 85.31 75 GLY A O 1
ATOM 537 N N . ARG A 1 76 ? 3.195 -18.685 -26.941 1.00 89.19 76 ARG A N 1
ATOM 538 C CA . ARG A 1 76 ? 3.393 -19.016 -28.365 1.00 89.19 76 ARG A CA 1
ATOM 539 C C . ARG A 1 76 ? 3.261 -17.787 -29.261 1.00 89.19 76 ARG A C 1
ATOM 541 O O . ARG A 1 76 ? 2.323 -17.657 -30.041 1.00 89.19 76 ARG A O 1
ATOM 548 N N . TRP A 1 77 ? 4.241 -16.891 -29.173 1.00 87.00 77 TRP A N 1
ATOM 549 C CA . TRP A 1 77 ? 4.252 -15.614 -29.900 1.00 87.00 77 TRP A CA 1
ATOM 550 C C . TRP A 1 77 ? 4.146 -15.738 -31.425 1.00 87.00 77 TRP A C 1
ATOM 552 O O . TRP A 1 77 ? 3.506 -14.896 -32.049 1.00 87.00 77 TRP A O 1
ATOM 562 N N . GLY A 1 78 ? 4.683 -16.806 -32.026 1.00 87.69 78 GLY A N 1
ATOM 563 C CA . GLY A 1 78 ? 4.506 -17.076 -33.458 1.00 87.69 78 GLY A CA 1
ATOM 564 C C . GLY A 1 78 ? 3.038 -17.273 -33.862 1.00 87.69 78 GLY A C 1
ATOM 565 O O . GLY A 1 78 ? 2.602 -16.724 -34.872 1.00 87.69 78 GLY A O 1
ATOM 566 N N . ASP A 1 79 ? 2.248 -17.980 -33.045 1.00 91.75 79 ASP A N 1
ATOM 567 C CA . ASP A 1 79 ? 0.808 -18.162 -33.276 1.00 91.75 79 ASP A CA 1
ATOM 568 C C . ASP A 1 79 ? 0.072 -16.820 -33.174 1.00 91.75 79 ASP A C 1
ATOM 570 O O . ASP A 1 79 ? -0.759 -16.505 -34.023 1.00 91.75 79 ASP A O 1
ATOM 574 N N . ILE A 1 80 ? 0.411 -16.005 -32.167 1.00 91.12 80 ILE A N 1
ATOM 575 C CA . ILE A 1 80 ? -0.200 -14.686 -31.934 1.00 91.12 80 ILE A CA 1
ATOM 576 C C . ILE A 1 80 ? 0.050 -13.765 -33.130 1.00 91.12 80 ILE A C 1
ATOM 578 O O . ILE A 1 80 ? -0.888 -13.153 -33.629 1.00 91.12 80 ILE A O 1
ATOM 582 N N . LEU A 1 81 ? 1.281 -13.709 -33.650 1.00 90.50 81 LEU A N 1
ATOM 583 C CA . LEU A 1 81 ? 1.614 -12.918 -34.843 1.00 90.50 81 LEU A CA 1
ATOM 584 C C . LEU A 1 81 ? 0.888 -13.416 -36.106 1.00 90.50 81 LEU A C 1
ATOM 586 O O . LEU A 1 81 ? 0.537 -12.618 -36.976 1.00 90.50 81 LEU A O 1
ATOM 590 N N . ASN A 1 82 ? 0.622 -14.720 -36.213 1.00 93.50 82 ASN A N 1
ATOM 591 C CA . ASN A 1 82 ? -0.161 -15.287 -37.312 1.00 93.50 82 ASN A CA 1
ATOM 592 C C . ASN A 1 82 ? -1.653 -14.943 -37.209 1.00 93.50 82 ASN A C 1
ATOM 594 O O . ASN A 1 82 ? -2.264 -14.603 -38.221 1.00 93.50 82 ASN A O 1
ATOM 598 N N . LEU A 1 83 ? -2.223 -14.996 -36.005 1.00 94.69 83 LEU A N 1
ATOM 599 C CA . LEU A 1 83 ? -3.627 -14.675 -35.735 1.00 94.69 83 LEU A CA 1
ATOM 600 C C . LEU A 1 83 ? -3.895 -13.167 -35.802 1.00 94.69 83 LEU A C 1
ATOM 602 O O . LEU A 1 83 ? -4.896 -12.757 -36.377 1.00 94.69 83 LEU A O 1
ATOM 606 N N . ARG A 1 84 ? -2.957 -12.328 -35.343 1.00 94.00 84 ARG A N 1
ATOM 607 C CA . ARG A 1 84 ? -3.018 -10.860 -35.463 1.00 94.00 84 ARG A CA 1
ATOM 608 C C . ARG A 1 84 ? -3.193 -10.401 -36.918 1.00 94.00 84 ARG A C 1
ATOM 610 O O . ARG A 1 84 ? -3.825 -9.383 -37.154 1.00 94.00 84 ARG A O 1
ATOM 617 N N . ARG A 1 85 ? -2.673 -11.144 -37.905 1.00 94.56 85 ARG A N 1
ATOM 618 C CA . ARG A 1 85 ? -2.860 -10.847 -39.344 1.00 94.56 85 ARG A CA 1
ATOM 619 C C . ARG A 1 85 ? -4.269 -11.150 -39.875 1.00 94.56 85 ARG A C 1
ATOM 621 O O . ARG A 1 85 ? -4.559 -10.801 -41.012 1.00 94.56 85 ARG A O 1
ATOM 628 N N . GLN A 1 86 ? -5.108 -11.817 -39.084 1.00 95.44 86 GLN A N 1
ATOM 629 C CA . GLN A 1 86 ? -6.494 -12.171 -39.413 1.00 95.44 86 GLN A CA 1
ATOM 630 C C . GLN A 1 86 ? -7.508 -11.249 -38.716 1.00 95.44 86 GLN A C 1
ATOM 632 O O . GLN A 1 86 ? -8.696 -11.346 -39.001 1.00 95.44 86 GLN A O 1
ATOM 637 N N . ILE A 1 87 ? -7.041 -10.383 -37.808 1.00 96.44 87 ILE A N 1
ATOM 638 C CA . ILE A 1 87 ? -7.865 -9.454 -37.032 1.00 96.44 87 ILE A CA 1
ATOM 639 C C . ILE A 1 87 ? -7.800 -8.068 -37.680 1.00 96.44 87 ILE A C 1
ATOM 641 O O . ILE A 1 87 ? -6.728 -7.592 -38.059 1.00 96.44 87 ILE A O 1
ATOM 645 N N . THR A 1 88 ? -8.954 -7.423 -37.783 1.00 96.81 88 THR A N 1
ATOM 646 C CA . THR A 1 88 ? -9.163 -6.084 -38.340 1.00 96.81 88 THR A CA 1
ATOM 647 C C . THR A 1 88 ? -9.630 -5.068 -37.295 1.00 96.81 88 THR A C 1
ATOM 649 O O . THR A 1 88 ? -9.365 -3.878 -37.466 1.00 96.81 88 THR A O 1
ATOM 652 N N . ASP A 1 89 ? -10.257 -5.510 -36.196 1.00 97.00 89 ASP A N 1
ATOM 653 C CA . ASP A 1 89 ? -10.677 -4.619 -35.107 1.00 97.00 89 ASP A CA 1
ATOM 654 C C . ASP A 1 89 ? -9.468 -3.920 -34.441 1.00 97.00 89 ASP A C 1
ATOM 656 O O . ASP A 1 89 ? -8.515 -4.586 -34.014 1.00 97.00 89 ASP A O 1
ATOM 660 N N . PRO A 1 90 ? -9.479 -2.577 -34.328 1.00 96.50 90 PRO A N 1
ATOM 661 C CA . PRO A 1 90 ? -8.326 -1.818 -33.857 1.00 96.50 90 PRO A CA 1
ATOM 662 C C . PRO A 1 90 ? -8.021 -2.018 -32.367 1.00 96.50 90 PRO A C 1
ATOM 664 O O . PRO A 1 90 ? -6.849 -1.938 -31.993 1.00 96.50 90 PRO A O 1
ATOM 667 N N . THR A 1 91 ? -9.026 -2.287 -31.530 1.00 97.00 91 THR A N 1
ATOM 668 C CA . THR A 1 91 ? -8.863 -2.477 -30.082 1.00 97.00 91 THR A CA 1
ATOM 669 C C . THR A 1 91 ? -8.285 -3.860 -29.793 1.00 97.00 91 THR A C 1
ATOM 671 O O . THR A 1 91 ? -7.313 -3.983 -29.048 1.00 97.00 91 THR A O 1
ATOM 674 N N . ALA A 1 92 ? -8.802 -4.902 -30.451 1.00 97.31 92 ALA A N 1
ATOM 675 C CA . ALA A 1 92 ? -8.266 -6.261 -30.385 1.00 97.31 92 ALA A CA 1
ATOM 676 C C . ALA A 1 92 ? -6.797 -6.312 -30.845 1.00 97.31 92 ALA A C 1
ATOM 678 O O . ALA A 1 92 ? -5.953 -6.917 -30.178 1.00 97.31 92 ALA A O 1
ATOM 679 N N . LEU A 1 93 ? -6.458 -5.617 -31.939 1.00 97.19 93 LEU A N 1
ATOM 680 C CA . LEU A 1 93 ? -5.070 -5.462 -32.390 1.00 97.19 93 LEU A CA 1
ATOM 681 C C . LEU A 1 93 ? -4.198 -4.737 -31.353 1.00 97.19 93 LEU A C 1
ATOM 683 O O . LEU A 1 93 ? -3.094 -5.201 -31.060 1.00 97.19 93 LEU A O 1
ATOM 687 N N . ALA A 1 94 ? -4.694 -3.642 -30.768 1.00 97.75 94 ALA A N 1
ATOM 688 C CA . ALA A 1 94 ? -3.974 -2.877 -29.752 1.00 97.75 94 ALA A CA 1
ATOM 689 C C . ALA A 1 94 ? -3.711 -3.687 -28.469 1.00 97.75 94 ALA A C 1
ATOM 691 O O . ALA A 1 94 ? -2.627 -3.579 -27.900 1.00 97.75 94 ALA A O 1
ATOM 692 N N . ILE A 1 95 ? -4.637 -4.555 -28.046 1.00 97.62 95 ILE A N 1
ATOM 693 C CA . ILE A 1 95 ? -4.427 -5.485 -26.922 1.00 97.62 95 ILE A CA 1
ATOM 694 C C . ILE A 1 95 ? -3.291 -6.470 -27.231 1.00 97.62 95 ILE A C 1
ATOM 696 O O . ILE A 1 95 ? -2.394 -6.654 -26.406 1.00 97.62 95 ILE A O 1
ATOM 700 N N . LEU A 1 96 ? -3.286 -7.091 -28.416 1.00 95.81 96 LEU A N 1
ATOM 701 C CA . LEU A 1 96 ? -2.234 -8.047 -28.790 1.00 95.81 96 LEU A CA 1
ATOM 702 C C . LEU A 1 96 ? -0.857 -7.378 -28.913 1.00 95.81 96 LEU A C 1
ATOM 704 O O . LEU A 1 96 ? 0.152 -7.965 -28.512 1.00 95.81 96 LEU A O 1
ATOM 708 N N . ASP A 1 97 ? -0.809 -6.145 -29.418 1.00 94.69 97 ASP A N 1
ATOM 709 C CA . ASP A 1 97 ? 0.411 -5.338 -29.450 1.00 94.69 97 ASP A CA 1
ATOM 710 C C . ASP A 1 97 ? 0.877 -4.953 -28.038 1.00 94.69 97 ASP A C 1
ATOM 712 O O . ASP A 1 97 ? 2.036 -5.186 -27.699 1.00 94.69 97 ASP A O 1
ATOM 716 N N . TRP A 1 98 ? -0.023 -4.492 -27.163 1.00 95.94 98 TRP A N 1
ATOM 717 C CA . TRP A 1 98 ? 0.271 -4.209 -25.753 1.00 95.94 98 TRP A CA 1
ATOM 718 C C . TRP A 1 98 ? 0.872 -5.425 -25.027 1.00 95.94 98 TRP A C 1
ATOM 720 O O . TRP A 1 98 ? 1.865 -5.293 -24.306 1.00 95.94 98 TRP A O 1
ATOM 730 N N . LEU A 1 99 ? 0.331 -6.630 -25.240 1.00 93.94 99 LEU A N 1
ATOM 731 C CA . LEU A 1 99 ? 0.888 -7.879 -24.695 1.00 93.94 99 LEU A CA 1
ATOM 732 C C . LEU A 1 99 ? 2.284 -8.189 -25.263 1.00 93.94 99 LEU A C 1
ATOM 734 O O . LEU A 1 99 ? 3.186 -8.597 -24.521 1.00 93.94 99 LEU A O 1
ATOM 738 N N . ARG A 1 100 ? 2.482 -7.975 -26.569 1.00 91.75 100 ARG A N 1
ATOM 739 C CA . ARG A 1 100 ? 3.763 -8.189 -27.261 1.00 91.75 100 ARG A CA 1
ATOM 740 C C . ARG A 1 100 ? 4.852 -7.236 -26.756 1.00 91.75 100 ARG A C 1
ATOM 742 O O . ARG A 1 100 ? 5.975 -7.683 -26.528 1.00 91.75 100 ARG A O 1
ATOM 749 N N . TYR A 1 101 ? 4.523 -5.963 -26.535 1.00 93.25 101 TYR A N 1
ATOM 750 C CA . TYR A 1 101 ? 5.467 -4.906 -26.143 1.00 93.25 101 TYR A CA 1
ATOM 751 C C . TYR A 1 101 ? 5.942 -5.007 -24.692 1.00 93.25 101 TYR A C 1
ATOM 753 O O . TYR A 1 101 ? 7.085 -4.681 -24.388 1.00 93.25 101 TYR A O 1
ATOM 761 N N . GLN A 1 102 ? 5.113 -5.534 -23.790 1.00 91.69 102 GLN A N 1
ATOM 762 C CA . GLN A 1 102 ? 5.531 -5.823 -22.412 1.00 91.69 102 GLN A CA 1
ATOM 763 C C . GLN A 1 102 ? 6.465 -7.036 -22.299 1.00 91.69 102 GLN A C 1
ATOM 765 O O . GLN A 1 102 ? 7.159 -7.201 -21.286 1.00 91.69 102 GLN A O 1
ATOM 770 N N . THR A 1 103 ? 6.468 -7.907 -23.309 1.00 87.56 103 THR A N 1
ATOM 771 C CA . THR A 1 103 ? 7.165 -9.192 -23.264 1.00 87.56 103 THR A CA 1
ATOM 772 C C . THR A 1 103 ? 8.589 -9.052 -23.814 1.00 87.56 103 THR A C 1
ATOM 774 O O . THR A 1 103 ? 8.764 -8.608 -24.946 1.00 87.56 103 THR A O 1
ATOM 777 N N . PRO A 1 104 ? 9.630 -9.441 -23.054 1.00 83.38 104 PRO A N 1
ATOM 778 C CA . PRO A 1 104 ? 11.010 -9.325 -23.512 1.00 83.38 104 PRO A CA 1
ATOM 779 C C . PRO A 1 104 ? 11.310 -10.300 -24.661 1.00 83.38 104 PRO A C 1
ATOM 781 O O . PRO A 1 104 ? 10.749 -11.394 -24.726 1.00 83.38 104 PRO A O 1
ATOM 784 N N . LYS A 1 105 ? 12.281 -9.941 -25.512 1.00 77.56 105 LYS A N 1
ATOM 785 C CA . LYS A 1 105 ? 12.808 -10.780 -26.613 1.00 77.56 105 LYS A CA 1
ATOM 786 C C . LYS A 1 105 ? 11.786 -11.165 -27.699 1.00 77.56 105 LYS A C 1
ATOM 788 O O . LYS A 1 105 ? 11.981 -12.152 -28.401 1.00 77.56 105 LYS A O 1
ATOM 793 N N . THR A 1 106 ? 10.732 -10.374 -27.878 1.00 77.88 106 THR A N 1
ATOM 794 C CA . THR A 1 106 ? 9.726 -10.539 -28.945 1.00 77.88 106 THR A CA 1
ATOM 795 C C . THR A 1 106 ? 10.151 -9.971 -30.306 1.00 77.88 106 THR A C 1
ATOM 797 O O . THR A 1 106 ? 9.407 -10.113 -31.272 1.00 77.88 106 THR A O 1
ATOM 800 N 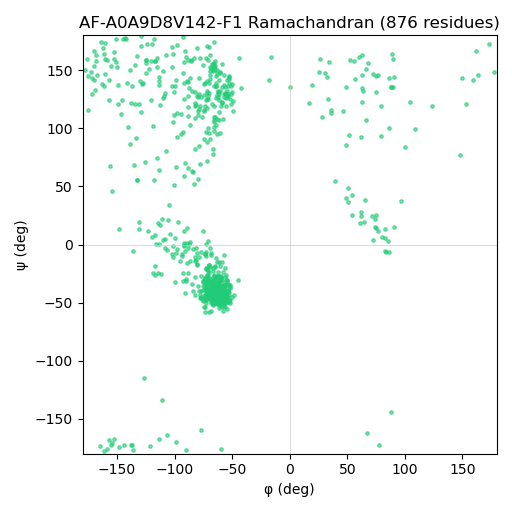N . GLY A 1 107 ? 11.328 -9.337 -30.403 1.00 79.62 107 GLY A N 1
ATOM 801 C CA . GLY A 1 107 ? 11.821 -8.697 -31.634 1.00 79.62 107 GLY A CA 1
ATOM 802 C C . GLY A 1 107 ? 11.170 -7.345 -31.950 1.00 79.62 107 GLY A C 1
ATOM 803 O O . GLY A 1 107 ? 11.339 -6.832 -33.049 1.00 79.62 107 GLY A O 1
ATOM 804 N N . VAL A 1 108 ? 10.422 -6.786 -30.996 1.00 87.62 108 VAL A N 1
ATOM 805 C CA . VAL A 1 108 ? 9.783 -5.468 -31.086 1.00 87.62 108 VAL A CA 1
ATOM 806 C C . VAL A 1 108 ? 10.830 -4.358 -31.178 1.00 87.62 108 VAL A C 1
ATOM 808 O O . VAL A 1 108 ? 11.806 -4.353 -30.428 1.00 87.62 108 VAL A O 1
ATOM 811 N N . SER A 1 109 ? 10.590 -3.402 -32.070 1.00 88.56 109 SER A N 1
ATOM 812 C CA . SER A 1 109 ? 11.403 -2.199 -32.248 1.00 88.56 109 SER A CA 1
ATOM 813 C C . SER A 1 109 ? 11.002 -1.061 -31.302 1.00 88.56 109 SER A C 1
ATOM 815 O O . SER A 1 109 ? 9.863 -0.971 -30.843 1.00 88.56 109 SER A O 1
ATOM 817 N N . LEU A 1 110 ? 11.930 -0.127 -31.069 1.00 88.31 110 LEU A N 1
ATOM 818 C CA . LEU A 1 110 ? 11.662 1.122 -30.349 1.00 88.31 110 LEU A CA 1
ATOM 819 C C . LEU A 1 110 ? 10.453 1.879 -30.927 1.00 88.31 110 LEU A C 1
ATOM 821 O O . LEU A 1 110 ? 9.575 2.306 -30.180 1.00 88.31 110 LEU A O 1
ATOM 825 N N . ALA A 1 111 ? 10.408 2.027 -32.254 1.00 88.62 111 ALA A N 1
ATOM 826 C CA . ALA A 1 111 ? 9.386 2.808 -32.949 1.00 88.62 111 ALA A CA 1
ATOM 827 C C . ALA A 1 111 ? 7.968 2.252 -32.732 1.00 88.62 111 ALA A C 1
ATOM 829 O O . ALA A 1 111 ? 7.032 3.025 -32.543 1.00 88.62 111 ALA A O 1
ATOM 830 N N . GLU A 1 112 ? 7.813 0.924 -32.696 1.00 93.06 112 GLU A N 1
ATOM 831 C CA . GLU A 1 112 ? 6.534 0.272 -32.387 1.00 93.06 112 GLU A CA 1
ATOM 832 C C . GLU A 1 112 ? 6.040 0.592 -30.969 1.00 93.06 112 GLU A C 1
ATOM 834 O O . GLU A 1 112 ? 4.849 0.842 -30.783 1.00 93.06 112 GLU A O 1
ATOM 839 N N . ILE A 1 113 ? 6.940 0.609 -29.978 1.00 93.94 113 ILE A N 1
ATOM 840 C CA . ILE A 1 113 ? 6.579 0.897 -28.582 1.00 93.94 113 ILE A CA 1
ATOM 841 C C . ILE A 1 113 ? 6.249 2.381 -28.415 1.00 93.94 113 ILE A C 1
ATOM 843 O O . ILE A 1 113 ? 5.203 2.703 -27.858 1.00 93.94 113 ILE A O 1
ATOM 847 N N . VAL A 1 114 ? 7.085 3.286 -28.934 1.00 91.50 114 VAL A N 1
ATOM 848 C CA . VAL A 1 114 ? 6.863 4.739 -28.820 1.00 91.50 114 VAL A CA 1
ATOM 849 C C . VAL A 1 114 ? 5.544 5.145 -29.481 1.00 91.50 114 VAL A C 1
ATOM 851 O O . VAL A 1 114 ? 4.707 5.759 -28.823 1.00 91.50 114 VAL A O 1
ATOM 854 N N . ALA A 1 115 ? 5.290 4.709 -30.721 1.00 94.81 115 ALA A N 1
ATOM 855 C CA . ALA A 1 115 ? 4.034 4.999 -31.417 1.00 94.81 115 ALA A CA 1
ATOM 856 C C . ALA A 1 115 ? 2.803 4.419 -30.690 1.00 94.81 115 ALA A C 1
ATOM 858 O O . ALA A 1 115 ? 1.710 4.986 -30.744 1.00 94.81 115 ALA A O 1
ATOM 859 N N . PHE A 1 116 ? 2.965 3.296 -29.981 1.00 97.19 116 PHE A N 1
ATOM 860 C CA . PHE A 1 116 ? 1.910 2.741 -29.140 1.00 97.19 116 PHE A CA 1
ATOM 861 C C . PHE A 1 116 ? 1.656 3.590 -27.889 1.00 97.19 116 PHE A C 1
ATOM 863 O O . PHE A 1 116 ? 0.501 3.868 -27.576 1.00 97.19 116 PHE A O 1
ATOM 870 N N . GLN A 1 117 ? 2.705 4.025 -27.185 1.00 95.56 117 GLN A N 1
ATOM 871 C CA . GLN A 1 117 ? 2.570 4.871 -25.994 1.00 95.56 117 GLN A CA 1
ATOM 872 C C . GLN A 1 117 ? 1.968 6.243 -26.333 1.00 95.56 117 GLN A C 1
ATOM 874 O O . GLN A 1 117 ? 1.119 6.730 -25.594 1.00 95.56 117 GLN A O 1
ATOM 879 N N . GLU A 1 118 ? 2.330 6.829 -27.477 1.00 94.88 118 GLU A N 1
ATOM 880 C CA . GLU A 1 118 ? 1.740 8.079 -27.978 1.00 94.88 118 GLU A CA 1
ATOM 881 C C . GLU A 1 118 ? 0.252 7.927 -28.326 1.00 94.88 118 GLU A C 1
ATOM 883 O O . GLU A 1 118 ? -0.551 8.813 -28.032 1.00 94.88 118 GLU A O 1
ATOM 888 N N . ARG A 1 119 ? -0.144 6.785 -28.905 1.00 96.88 119 ARG A N 1
ATOM 889 C CA . ARG A 1 119 ? -1.549 6.483 -29.225 1.00 96.88 119 ARG A CA 1
ATOM 890 C C . ARG A 1 119 ? -2.383 6.116 -27.992 1.00 96.88 119 ARG A C 1
ATOM 892 O O . ARG A 1 119 ? -3.585 6.377 -27.969 1.00 96.88 119 ARG A O 1
ATOM 899 N N . PHE A 1 120 ? -1.768 5.505 -26.982 1.00 96.75 120 PHE A N 1
ATOM 900 C CA . PHE A 1 120 ? -2.445 4.936 -25.816 1.00 96.75 120 PHE A CA 1
ATOM 901 C C . PHE A 1 120 ? -1.786 5.346 -24.480 1.00 96.75 120 PHE A C 1
ATOM 903 O O . PHE A 1 120 ? -1.458 4.476 -23.666 1.00 96.75 120 PHE A O 1
ATOM 910 N N . PRO A 1 121 ? -1.623 6.652 -24.188 1.00 95.38 121 PRO A N 1
ATOM 911 C CA . PRO A 1 121 ? -0.811 7.129 -23.059 1.00 95.38 121 PRO A CA 1
ATOM 912 C C . PRO A 1 121 ? -1.373 6.737 -21.688 1.00 95.38 121 PRO A C 1
ATOM 914 O O . PRO A 1 121 ? -0.628 6.582 -20.728 1.00 95.38 121 PRO A O 1
ATOM 917 N N . ASN A 1 122 ? -2.688 6.526 -21.593 1.00 94.44 122 ASN A N 1
ATOM 918 C CA . ASN A 1 122 ? -3.358 6.167 -20.342 1.00 94.44 122 ASN A CA 1
ATOM 919 C C . ASN A 1 122 ? -3.471 4.651 -20.112 1.00 94.44 122 ASN A C 1
ATOM 921 O O . ASN A 1 122 ? -3.948 4.248 -19.052 1.00 94.44 122 ASN A O 1
ATOM 925 N N . TRP A 1 123 ? -3.081 3.801 -21.073 1.00 96.69 123 TRP A N 1
ATOM 926 C CA . TRP A 1 123 ? -3.203 2.340 -20.943 1.00 96.69 123 TRP A CA 1
ATOM 927 C C . TRP A 1 123 ? -2.292 1.771 -19.841 1.00 96.69 123 TRP A C 1
ATOM 929 O O . TRP A 1 123 ? -1.278 2.392 -19.511 1.00 96.69 123 TRP A O 1
ATOM 939 N N . PRO A 1 124 ? -2.612 0.591 -19.269 1.00 97.00 124 PRO A N 1
ATOM 940 C CA . PRO A 1 124 ? -1.874 0.061 -18.128 1.00 97.00 124 PRO A CA 1
ATOM 941 C C . PRO A 1 124 ? -0.385 -0.176 -18.429 1.00 97.00 124 PRO A C 1
ATOM 943 O O . PRO A 1 124 ? -0.019 -0.615 -19.520 1.00 97.00 124 PRO A O 1
ATOM 946 N N . ARG A 1 125 ? 0.458 -0.000 -17.400 1.00 95.25 125 ARG A N 1
ATOM 947 C CA . ARG A 1 125 ? 1.898 -0.342 -17.390 1.00 95.25 125 ARG A CA 1
ATOM 948 C C . ARG A 1 125 ? 2.786 0.470 -18.355 1.00 95.25 125 ARG A C 1
ATOM 950 O O . ARG A 1 125 ? 3.751 -0.079 -18.889 1.00 95.25 125 ARG A O 1
ATOM 957 N N . GLN A 1 126 ? 2.532 1.773 -18.514 1.00 94.56 126 GLN A N 1
ATOM 958 C CA . GLN A 1 126 ? 3.404 2.677 -19.287 1.00 94.56 126 GLN A CA 1
ATOM 959 C C . GLN A 1 126 ? 4.882 2.582 -18.889 1.00 94.56 126 GLN A C 1
ATOM 961 O O . GLN A 1 126 ? 5.724 2.416 -19.761 1.00 94.56 126 GLN A O 1
ATOM 966 N N . ASP A 1 127 ? 5.211 2.566 -17.596 1.00 93.69 127 ASP A N 1
ATOM 967 C CA . ASP A 1 127 ? 6.605 2.451 -17.133 1.00 93.69 127 ASP A CA 1
ATOM 968 C C . ASP A 1 127 ? 7.310 1.187 -17.629 1.00 93.69 127 ASP A C 1
ATOM 970 O O . ASP A 1 127 ? 8.513 1.196 -17.893 1.00 93.69 127 ASP A O 1
ATOM 974 N N . LEU A 1 128 ? 6.575 0.077 -17.750 1.00 94.56 128 LEU A N 1
ATOM 975 C CA . LEU A 1 128 ? 7.120 -1.158 -18.302 1.00 94.56 128 LEU A CA 1
ATOM 976 C C . LEU A 1 128 ? 7.362 -1.010 -19.805 1.00 94.56 128 LEU A C 1
ATOM 978 O O . LEU A 1 128 ? 8.393 -1.472 -20.284 1.00 94.56 128 LEU A O 1
ATOM 982 N N . LEU A 1 129 ? 6.454 -0.353 -20.532 1.00 95.00 129 LEU A N 1
ATOM 983 C CA . LEU A 1 129 ? 6.630 -0.057 -21.955 1.00 95.00 129 LEU A CA 1
ATOM 984 C C . LEU A 1 129 ? 7.833 0.869 -22.183 1.00 95.00 129 LEU A C 1
ATOM 986 O O . LEU A 1 129 ? 8.696 0.522 -22.981 1.00 95.00 129 LEU A O 1
ATOM 990 N N . SER A 1 130 ? 7.986 1.944 -21.406 1.00 93.56 130 SER A N 1
ATOM 991 C CA . SER A 1 130 ? 9.149 2.843 -21.479 1.00 93.56 130 SER A CA 1
ATOM 992 C C . SER A 1 130 ? 10.469 2.105 -21.204 1.00 93.56 130 SER A C 1
ATOM 994 O O . SER A 1 130 ? 11.454 2.283 -21.916 1.00 93.56 130 SER A O 1
ATOM 996 N N . ARG A 1 131 ? 10.491 1.185 -20.228 1.00 92.88 131 ARG A N 1
ATOM 997 C CA . ARG A 1 131 ? 11.662 0.321 -19.976 1.00 92.88 131 ARG A CA 1
ATOM 998 C C . ARG A 1 131 ? 11.933 -0.648 -21.133 1.00 92.88 131 ARG A C 1
ATOM 1000 O O . ARG A 1 131 ? 13.090 -0.882 -21.470 1.00 92.88 131 ARG A O 1
ATOM 1007 N N . ARG A 1 132 ? 10.891 -1.197 -21.765 1.00 92.38 132 ARG A N 1
ATOM 1008 C CA . ARG A 1 132 ? 11.010 -2.072 -22.947 1.00 92.38 132 ARG A CA 1
ATOM 1009 C C . ARG A 1 132 ? 11.459 -1.310 -24.197 1.00 92.38 132 ARG A C 1
ATOM 1011 O O . ARG A 1 132 ? 12.201 -1.875 -24.993 1.00 92.38 132 ARG A O 1
ATOM 1018 N N . ALA A 1 133 ? 11.081 -0.040 -24.337 1.00 91.62 133 ALA A N 1
ATOM 1019 C CA . ALA A 1 133 ? 11.569 0.860 -25.380 1.00 91.62 133 ALA A CA 1
ATOM 1020 C C . ALA A 1 133 ? 13.096 1.035 -25.293 1.00 91.62 133 ALA A C 1
ATOM 1022 O O . ALA A 1 133 ? 13.798 0.860 -26.287 1.00 91.62 133 ALA A O 1
ATOM 1023 N N . GLU A 1 134 ? 13.632 1.275 -24.093 1.00 91.19 134 GLU A N 1
ATOM 1024 C CA . GLU A 1 134 ? 15.084 1.350 -23.874 1.00 91.19 134 GLU A CA 1
ATOM 1025 C C . GLU A 1 134 ? 15.807 0.009 -24.072 1.00 91.19 134 GLU A C 1
ATOM 1027 O O . GLU A 1 134 ? 16.898 -0.021 -24.636 1.00 91.19 134 GLU A O 1
ATOM 1032 N N . GLU A 1 135 ? 15.209 -1.117 -23.669 1.00 87.75 135 GLU A N 1
ATOM 1033 C CA . GLU A 1 135 ? 15.765 -2.446 -23.974 1.00 87.75 135 GLU A CA 1
ATOM 1034 C C . GLU A 1 135 ? 15.817 -2.718 -25.491 1.00 87.75 135 GLU A C 1
ATOM 1036 O O . GLU A 1 135 ? 16.759 -3.349 -25.978 1.00 87.75 135 GLU A O 1
ATOM 1041 N N . ALA A 1 136 ? 14.829 -2.234 -26.253 1.00 87.00 136 ALA A N 1
ATOM 1042 C CA . ALA A 1 136 ? 14.799 -2.342 -27.712 1.00 87.00 136 ALA A CA 1
ATOM 1043 C C . ALA A 1 136 ? 15.843 -1.437 -28.396 1.00 87.00 136 ALA A C 1
ATOM 1045 O O . ALA A 1 136 ? 16.376 -1.810 -29.445 1.00 87.00 136 ALA A O 1
ATOM 1046 N N . LEU A 1 137 ? 16.189 -0.293 -27.789 1.00 84.69 137 LEU A N 1
ATOM 1047 C CA . LEU A 1 137 ? 17.195 0.648 -28.299 1.00 84.69 137 LEU A CA 1
ATOM 1048 C C . LEU A 1 137 ? 18.566 -0.014 -28.522 1.00 84.69 137 LEU A C 1
ATOM 1050 O O . LEU A 1 137 ? 19.242 0.292 -29.501 1.00 84.69 137 LEU A O 1
ATOM 1054 N N . GLY A 1 138 ? 18.955 -0.968 -27.669 1.00 71.69 138 GLY A N 1
ATOM 1055 C CA . GLY A 1 138 ? 20.239 -1.676 -27.776 1.00 71.69 138 GLY A CA 1
ATOM 1056 C C . GLY A 1 138 ? 20.436 -2.477 -29.074 1.00 71.69 138 GLY A C 1
ATOM 1057 O O . GLY A 1 138 ? 21.561 -2.854 -29.383 1.00 71.69 138 GLY A O 1
ATOM 1058 N N . ASN A 1 139 ? 19.368 -2.723 -29.844 1.00 68.56 139 ASN A N 1
ATOM 1059 C CA . ASN A 1 139 ? 19.422 -3.380 -31.158 1.00 68.56 139 ASN A CA 1
ATOM 1060 C C . ASN A 1 139 ? 18.893 -2.482 -32.297 1.00 68.56 139 ASN A C 1
ATOM 1062 O O . ASN A 1 139 ? 18.719 -2.955 -33.421 1.00 68.56 139 ASN A O 1
ATOM 1066 N N . ALA A 1 140 ? 18.587 -1.210 -32.023 1.00 70.81 140 ALA A N 1
ATOM 1067 C CA . ALA A 1 140 ? 17.985 -0.306 -32.996 1.00 70.81 140 ALA A CA 1
ATOM 1068 C C . ALA A 1 140 ? 19.050 0.311 -33.931 1.00 70.81 140 ALA A C 1
ATOM 1070 O O . ALA A 1 140 ? 20.043 0.854 -33.439 1.00 70.81 140 ALA A O 1
ATOM 1071 N N . PRO A 1 141 ? 18.849 0.298 -35.266 1.00 75.06 141 PRO A N 1
ATOM 1072 C CA . PRO A 1 141 ? 19.713 0.988 -36.223 1.00 75.06 141 PRO A CA 1
ATOM 1073 C C . PRO A 1 141 ? 19.388 2.491 -36.232 1.00 75.06 141 PRO A C 1
ATOM 1075 O O . PRO A 1 141 ? 18.798 3.012 -37.176 1.00 75.06 141 PRO A O 1
ATOM 1078 N N . MET A 1 142 ? 19.722 3.168 -35.136 1.00 82.31 142 MET A N 1
ATOM 1079 C CA . MET A 1 142 ? 19.451 4.584 -34.889 1.00 82.31 142 MET A CA 1
ATOM 1080 C C . MET A 1 142 ? 20.777 5.347 -34.830 1.00 82.31 142 MET A C 1
ATOM 1082 O O . MET A 1 142 ? 21.741 4.840 -34.248 1.00 82.31 142 MET A O 1
ATOM 1086 N N . ALA A 1 143 ? 20.838 6.526 -35.455 1.00 89.81 143 ALA A N 1
ATOM 1087 C CA . ALA A 1 143 ? 22.038 7.355 -35.439 1.00 89.81 143 ALA A CA 1
ATOM 1088 C C . ALA A 1 143 ? 22.300 7.887 -34.022 1.00 89.81 143 ALA A C 1
ATOM 1090 O O . ALA A 1 143 ? 21.370 8.087 -33.238 1.00 89.81 143 ALA A O 1
ATOM 1091 N N . ASP A 1 144 ? 23.565 8.110 -33.672 1.00 91.75 144 ASP A N 1
ATOM 1092 C CA . ASP A 1 144 ? 23.930 8.494 -32.306 1.00 91.75 144 ASP A CA 1
ATOM 1093 C C . ASP A 1 144 ? 23.382 9.887 -31.935 1.00 91.75 144 ASP A C 1
ATOM 1095 O O . ASP A 1 144 ? 23.018 10.128 -30.784 1.00 91.75 144 ASP A O 1
ATOM 1099 N N . GLU A 1 145 ? 23.215 10.777 -32.917 1.00 92.69 145 GLU A N 1
ATOM 1100 C CA . GLU A 1 145 ? 22.534 12.066 -32.766 1.00 92.69 145 GLU A CA 1
ATOM 1101 C C . GLU A 1 145 ? 21.055 11.901 -32.393 1.00 92.69 145 GLU A C 1
ATOM 1103 O O . GLU A 1 145 ? 20.570 12.601 -31.503 1.00 92.69 145 GLU A O 1
ATOM 1108 N N . ASP A 1 146 ? 20.350 10.957 -33.023 1.00 91.00 146 ASP A N 1
ATOM 1109 C CA . ASP A 1 146 ? 18.931 10.696 -32.761 1.00 91.00 146 ASP A CA 1
ATOM 1110 C C . ASP A 1 146 ? 18.725 10.095 -31.361 1.00 91.00 146 ASP A C 1
ATOM 1112 O O . ASP A 1 146 ? 17.725 10.371 -30.699 1.00 91.00 146 ASP A O 1
ATOM 1116 N N . ILE A 1 147 ? 19.687 9.303 -30.874 1.00 91.88 147 ILE A N 1
ATOM 1117 C CA . ILE A 1 147 ? 19.671 8.719 -29.523 1.00 91.88 147 ILE A CA 1
ATOM 1118 C C . ILE A 1 147 ? 19.870 9.798 -28.460 1.00 91.88 147 ILE A C 1
ATOM 1120 O O . ILE A 1 147 ? 19.124 9.847 -27.478 1.00 91.88 147 ILE A O 1
ATOM 1124 N N . ILE A 1 148 ? 20.840 10.690 -28.673 1.00 94.38 148 ILE A N 1
ATOM 1125 C CA . ILE A 1 148 ? 21.059 11.856 -27.810 1.00 94.38 148 ILE A CA 1
ATOM 1126 C C . ILE A 1 148 ? 19.812 12.752 -27.831 1.00 94.38 148 ILE A C 1
ATOM 1128 O O . ILE A 1 148 ? 19.338 13.169 -26.775 1.00 94.38 148 ILE A O 1
ATOM 1132 N N . ALA A 1 149 ? 19.210 12.987 -29.002 1.00 92.56 149 ALA A N 1
ATOM 1133 C CA . ALA A 1 149 ? 17.970 13.750 -29.123 1.00 92.56 149 ALA A CA 1
ATOM 1134 C C . ALA A 1 149 ? 16.789 13.076 -28.392 1.00 92.56 149 ALA A C 1
ATOM 1136 O O . ALA A 1 149 ? 16.031 13.757 -27.697 1.00 92.56 149 ALA A O 1
ATOM 1137 N N . TRP A 1 150 ? 16.649 11.749 -28.470 1.00 89.00 150 TRP A N 1
ATOM 1138 C CA . TRP A 1 150 ? 15.570 11.011 -27.801 1.00 89.00 150 TRP A CA 1
ATOM 1139 C C . TRP A 1 150 ? 15.634 11.136 -26.273 1.00 89.00 150 TRP A C 1
ATOM 1141 O O . TRP A 1 150 ? 14.611 11.418 -25.635 1.00 89.00 150 TRP A O 1
ATOM 1151 N N . PHE A 1 151 ? 16.836 11.009 -25.703 1.00 93.25 151 PHE A N 1
ATOM 1152 C CA . PHE A 1 151 ? 17.079 11.180 -24.268 1.00 93.25 151 PHE A CA 1
ATOM 1153 C C . PHE A 1 151 ? 17.222 12.649 -23.821 1.00 93.25 151 PHE A C 1
ATOM 1155 O O . PHE A 1 151 ? 17.074 12.938 -22.637 1.00 93.25 151 PHE A O 1
ATOM 1162 N N . SER A 1 152 ? 17.385 13.617 -24.731 1.00 92.75 152 SER A N 1
ATOM 1163 C CA . SER A 1 152 ? 17.386 15.053 -24.371 1.00 92.75 152 SER A CA 1
ATOM 1164 C C . SER A 1 152 ? 16.072 15.529 -23.724 1.00 92.75 152 SER A C 1
ATOM 1166 O O . SER A 1 152 ? 16.036 16.557 -23.052 1.00 92.75 152 SER A O 1
ATOM 1168 N N . THR A 1 153 ? 14.989 14.763 -23.906 1.00 89.88 153 THR A N 1
ATOM 1169 C CA . THR A 1 153 ? 13.646 15.027 -23.359 1.00 89.88 153 THR A CA 1
ATOM 1170 C C . THR A 1 153 ? 13.164 13.954 -22.372 1.00 89.88 153 THR A C 1
ATOM 1172 O O . THR A 1 153 ? 12.039 14.041 -21.881 1.00 89.88 153 THR A O 1
ATOM 1175 N N . ARG A 1 154 ? 13.977 12.923 -22.092 1.00 90.00 154 ARG A N 1
ATOM 1176 C CA . ARG A 1 154 ? 13.613 11.736 -21.294 1.00 90.00 154 ARG A CA 1
ATOM 1177 C C . ARG A 1 154 ? 14.844 11.210 -20.557 1.00 90.00 154 ARG A C 1
ATOM 1179 O O . ARG A 1 154 ? 15.805 10.812 -21.203 1.00 90.00 154 ARG A O 1
ATOM 1186 N N . GLU A 1 155 ? 14.826 11.142 -19.228 1.00 91.81 155 GLU A N 1
ATOM 1187 C CA . GLU A 1 155 ? 15.924 10.485 -18.504 1.00 91.81 155 GLU A CA 1
ATOM 1188 C C . GLU A 1 155 ? 15.855 8.952 -18.690 1.00 91.81 155 GLU A C 1
ATOM 1190 O O . GLU A 1 155 ? 14.777 8.385 -18.491 1.00 91.81 155 GLU A O 1
ATOM 1195 N N . PRO A 1 156 ? 16.963 8.256 -19.026 1.00 93.56 156 PRO A N 1
ATOM 1196 C CA . PRO A 1 156 ? 16.939 6.804 -19.172 1.00 93.56 156 PRO A CA 1
ATOM 1197 C C . PRO A 1 156 ? 16.597 6.082 -17.854 1.00 93.56 156 PRO A C 1
ATOM 1199 O O . PRO A 1 156 ? 17.232 6.281 -16.813 1.00 93.56 156 PRO A O 1
ATOM 1202 N N . LEU A 1 157 ? 15.615 5.187 -17.916 1.00 93.50 157 LEU A N 1
ATOM 1203 C CA . LEU A 1 157 ? 15.036 4.418 -16.815 1.00 93.50 157 LEU A CA 1
ATOM 1204 C C . LEU A 1 157 ? 15.750 3.081 -16.560 1.00 93.50 157 LEU A C 1
ATOM 1206 O O . LEU A 1 157 ? 15.505 2.442 -15.527 1.00 93.50 157 LEU A O 1
ATOM 1210 N N . THR A 1 158 ? 16.568 2.607 -17.502 1.00 93.25 158 THR A N 1
ATOM 1211 C CA . THR A 1 158 ? 17.210 1.284 -17.501 1.00 93.25 158 THR A CA 1
ATOM 1212 C C . THR A 1 158 ? 18.730 1.365 -17.635 1.00 93.25 158 THR A C 1
ATOM 1214 O O . THR A 1 158 ? 19.289 2.322 -18.164 1.00 93.25 158 THR A O 1
ATOM 1217 N N . GLY A 1 159 ? 19.418 0.302 -17.207 1.00 93.50 159 GLY A N 1
ATOM 1218 C CA . GLY A 1 159 ? 20.868 0.203 -17.363 1.00 93.50 159 GLY A CA 1
ATOM 1219 C C . GLY A 1 159 ? 21.308 0.158 -18.825 1.00 93.50 159 GLY A C 1
ATOM 1220 O O . GLY A 1 159 ? 22.322 0.756 -19.159 1.00 93.50 159 GLY A O 1
ATOM 1221 N N . GLU A 1 160 ? 20.538 -0.499 -19.696 1.00 91.12 160 GLU A N 1
ATOM 1222 C CA . GLU A 1 160 ? 20.851 -0.585 -21.128 1.00 91.12 160 GLU A CA 1
ATOM 1223 C C . GLU A 1 160 ? 20.602 0.752 -21.848 1.00 91.12 160 GLU A C 1
ATOM 1225 O O . GLU A 1 160 ? 21.441 1.169 -22.640 1.00 91.12 160 GLU A O 1
ATOM 1230 N N . GLY A 1 161 ? 19.536 1.487 -21.501 1.00 93.56 161 GLY A N 1
ATOM 1231 C CA . GLY A 1 161 ? 19.301 2.846 -22.006 1.00 93.56 161 GLY A CA 1
ATOM 1232 C C . GLY A 1 161 ? 20.420 3.819 -21.620 1.00 93.56 161 GLY A C 1
ATOM 1233 O O . GLY A 1 161 ? 20.949 4.521 -22.481 1.00 93.56 161 GLY A O 1
ATOM 1234 N N . LYS A 1 162 ? 20.861 3.796 -20.351 1.00 96.00 162 LYS A N 1
ATOM 1235 C CA . LYS A 1 162 ? 22.025 4.580 -19.888 1.00 96.00 162 LYS A CA 1
ATOM 1236 C C . LYS A 1 162 ? 23.315 4.185 -20.609 1.00 96.00 162 LYS A C 1
ATOM 1238 O O . LYS A 1 162 ? 24.082 5.065 -20.989 1.00 96.00 162 LYS A O 1
ATOM 1243 N N . ILE A 1 163 ? 23.544 2.888 -20.836 1.00 94.75 163 ILE A N 1
ATOM 1244 C CA . ILE A 1 163 ? 24.713 2.418 -21.592 1.00 94.75 163 ILE A CA 1
ATOM 1245 C C . ILE A 1 163 ? 24.676 2.938 -23.033 1.00 94.75 163 ILE A C 1
ATOM 1247 O O . ILE A 1 163 ? 25.654 3.531 -23.481 1.00 94.75 163 ILE A O 1
ATOM 1251 N N . ARG A 1 164 ? 23.547 2.795 -23.736 1.00 93.62 164 ARG A N 1
ATOM 1252 C CA . ARG A 1 164 ? 23.442 3.181 -25.150 1.00 93.62 164 ARG A CA 1
ATOM 1253 C C . ARG A 1 164 ? 23.525 4.695 -25.373 1.00 93.62 164 ARG A C 1
ATOM 1255 O O . ARG A 1 164 ? 24.093 5.116 -26.381 1.00 93.62 164 ARG A O 1
ATOM 1262 N N . LEU A 1 165 ? 23.027 5.507 -24.432 1.00 95.50 165 LEU A N 1
ATOM 1263 C CA . LEU A 1 165 ? 23.262 6.957 -24.419 1.00 95.50 165 LEU A CA 1
ATOM 1264 C C . LEU A 1 165 ? 24.751 7.280 -24.225 1.00 95.50 165 LEU A C 1
ATOM 1266 O O . LEU A 1 165 ? 25.297 8.102 -24.957 1.00 95.50 165 LEU A O 1
ATOM 1270 N N . GLY A 1 166 ? 25.424 6.601 -23.290 1.00 96.12 166 GLY A N 1
ATOM 1271 C CA . GLY A 1 166 ? 26.862 6.771 -23.077 1.00 96.12 166 GLY A CA 1
ATOM 1272 C C . GLY A 1 166 ? 27.696 6.423 -24.316 1.00 96.12 166 GLY A C 1
ATOM 1273 O O . GLY A 1 166 ? 28.580 7.182 -24.704 1.00 96.12 166 GLY A O 1
ATOM 1274 N N . GLU A 1 167 ? 27.354 5.320 -24.986 1.00 95.00 167 GLU A N 1
ATOM 1275 C CA . GLU A 1 167 ? 27.940 4.883 -26.262 1.00 95.00 167 GLU A CA 1
ATOM 1276 C C . GLU A 1 167 ? 27.758 5.926 -27.380 1.00 95.00 167 GLU A C 1
ATOM 1278 O O . GLU A 1 167 ? 28.726 6.271 -28.061 1.00 95.00 167 GLU A O 1
ATOM 1283 N N . ALA A 1 168 ? 26.551 6.484 -27.529 1.00 95.38 168 ALA A N 1
ATOM 1284 C CA . ALA A 1 168 ? 26.261 7.534 -28.509 1.00 95.38 168 ALA A CA 1
ATOM 1285 C C . ALA A 1 168 ? 27.057 8.827 -28.234 1.00 95.38 168 ALA A C 1
ATOM 1287 O O . ALA A 1 168 ? 27.626 9.433 -29.145 1.00 95.38 168 ALA A O 1
ATOM 1288 N N . LEU A 1 169 ? 27.166 9.228 -26.964 1.00 96.62 169 LEU A N 1
ATOM 1289 C CA . LEU A 1 169 ? 27.956 10.390 -26.547 1.00 96.62 169 LEU A CA 1
ATOM 1290 C C . LEU A 1 169 ? 29.457 10.191 -26.797 1.00 96.62 169 LEU A C 1
ATOM 1292 O O . LEU A 1 169 ? 30.116 11.122 -27.263 1.00 96.62 169 LEU A O 1
ATOM 1296 N N . PHE A 1 170 ? 29.998 8.986 -26.573 1.00 95.88 170 PHE A N 1
ATOM 1297 C CA . PHE A 1 170 ? 31.379 8.662 -26.952 1.00 95.88 170 PHE A CA 1
ATOM 1298 C C . PHE A 1 170 ? 31.607 8.796 -28.462 1.00 95.88 170 PHE A C 1
ATOM 1300 O O . PHE A 1 170 ? 32.586 9.425 -28.867 1.00 95.88 170 PHE A O 1
ATOM 1307 N N . ALA A 1 171 ? 30.701 8.270 -29.294 1.00 94.75 171 ALA A N 1
ATOM 1308 C CA . ALA A 1 171 ? 30.799 8.365 -30.754 1.00 94.75 171 ALA A CA 1
ATOM 1309 C C . ALA A 1 171 ? 30.790 9.821 -31.261 1.00 94.75 171 ALA A C 1
ATOM 1311 O O . ALA A 1 171 ? 31.456 10.150 -32.244 1.00 94.75 171 ALA A O 1
ATOM 1312 N N . ARG A 1 172 ? 30.094 10.718 -30.549 1.00 96.25 172 ARG A N 1
ATOM 1313 C CA . ARG A 1 172 ? 30.039 12.164 -30.829 1.00 96.25 172 ARG A CA 1
ATOM 1314 C C . ARG A 1 172 ? 31.153 12.991 -30.166 1.00 96.25 172 ARG A C 1
ATOM 1316 O O . ARG A 1 172 ? 31.199 14.202 -30.371 1.00 96.25 172 ARG A O 1
ATOM 1323 N N . GLY A 1 173 ? 32.061 12.365 -29.412 1.00 94.56 173 GLY A N 1
ATOM 1324 C CA . GLY A 1 173 ? 33.197 13.019 -28.748 1.00 94.56 173 GLY A CA 1
ATOM 1325 C C . GLY A 1 173 ? 32.904 13.628 -27.368 1.00 94.56 173 GLY A C 1
ATOM 1326 O O . GLY A 1 173 ? 33.805 14.203 -26.756 1.00 94.56 173 GLY A O 1
ATOM 1327 N N . SER A 1 174 ? 31.688 13.471 -26.838 1.00 95.88 174 SER A N 1
ATOM 1328 C CA . SER A 1 174 ? 31.277 13.923 -25.497 1.00 95.88 174 SER A CA 1
ATOM 1329 C C . SER A 1 174 ? 31.747 12.953 -24.401 1.00 95.88 174 SER A C 1
ATOM 1331 O O . SER A 1 174 ? 30.953 12.424 -23.625 1.00 95.88 174 SER A O 1
ATOM 1333 N N . THR A 1 175 ? 33.056 12.689 -24.335 1.00 94.50 175 THR A N 1
ATOM 1334 C CA . THR A 1 175 ? 33.637 11.588 -23.541 1.00 94.50 175 THR A CA 1
ATOM 1335 C C . THR A 1 175 ? 33.314 11.643 -22.047 1.00 94.50 175 THR A C 1
ATOM 1337 O O . THR A 1 175 ? 33.072 10.598 -21.448 1.00 94.50 175 THR A O 1
ATOM 1340 N N . THR A 1 176 ? 33.296 12.827 -21.428 1.00 96.06 176 THR A N 1
ATOM 1341 C CA . THR A 1 176 ? 32.975 12.963 -19.995 1.00 96.06 176 THR A CA 1
ATOM 1342 C C . THR A 1 176 ? 31.527 12.569 -19.713 1.00 96.06 176 THR A C 1
ATOM 1344 O O . THR A 1 176 ? 31.275 11.720 -18.867 1.00 96.06 176 THR A O 1
ATOM 1347 N N . GLU A 1 177 ? 30.586 13.122 -20.480 1.00 96.25 177 GLU A N 1
ATOM 1348 C CA . GLU A 1 177 ? 29.157 12.842 -20.329 1.00 96.25 177 GLU A CA 1
ATOM 1349 C C . GLU A 1 177 ? 28.840 11.373 -20.653 1.00 96.25 177 GLU A C 1
ATOM 1351 O O . GLU A 1 177 ? 28.086 10.717 -19.934 1.00 96.25 177 GLU A O 1
ATOM 1356 N N . GLY A 1 178 ? 29.486 10.818 -21.686 1.00 97.06 178 GLY A N 1
ATOM 1357 C CA . GLY A 1 178 ? 29.380 9.401 -22.020 1.00 97.06 178 GLY A CA 1
ATOM 1358 C C . GLY A 1 178 ? 29.831 8.498 -20.869 1.00 97.06 178 GLY A C 1
ATOM 1359 O O . GLY A 1 178 ? 29.107 7.581 -20.476 1.00 97.06 178 GLY A O 1
ATOM 1360 N N . ALA A 1 179 ? 30.986 8.803 -20.269 1.00 96.88 179 ALA A N 1
ATOM 1361 C CA . ALA A 1 179 ? 31.510 8.083 -19.110 1.00 96.88 179 ALA A CA 1
ATOM 1362 C C . ALA A 1 179 ? 30.586 8.186 -17.887 1.00 96.88 179 ALA A C 1
ATOM 1364 O O . ALA A 1 179 ? 30.344 7.168 -17.236 1.00 96.88 179 ALA A O 1
ATOM 1365 N N . ASP A 1 180 ? 30.020 9.365 -17.611 1.00 97.12 180 ASP A N 1
ATOM 1366 C CA . ASP A 1 180 ? 29.066 9.566 -16.517 1.00 97.12 180 ASP A CA 1
ATOM 1367 C C . ASP A 1 180 ? 27.821 8.681 -16.687 1.00 97.12 180 ASP A C 1
ATOM 1369 O O . ASP A 1 180 ? 27.396 8.026 -15.731 1.00 97.12 180 ASP A O 1
ATOM 1373 N N . TRP A 1 181 ? 27.270 8.563 -17.900 1.00 97.31 181 TRP A N 1
ATOM 1374 C CA . TRP A 1 181 ? 26.129 7.680 -18.165 1.00 97.31 181 TRP A CA 1
ATOM 1375 C C . TRP A 1 181 ? 26.461 6.190 -18.013 1.00 97.31 181 TRP A C 1
ATOM 1377 O O . TRP A 1 181 ? 25.690 5.471 -17.366 1.00 97.31 181 TRP A O 1
ATOM 1387 N N . ILE A 1 182 ? 27.621 5.721 -18.498 1.00 97.62 182 ILE A N 1
ATOM 1388 C CA . ILE A 1 182 ? 28.070 4.338 -18.236 1.00 97.62 182 ILE A CA 1
ATOM 1389 C C . ILE A 1 182 ? 28.265 4.108 -16.731 1.00 97.62 182 ILE A C 1
ATOM 1391 O O . ILE A 1 182 ? 27.862 3.070 -16.194 1.00 97.62 182 ILE A O 1
ATOM 1395 N N . GLN A 1 183 ? 28.852 5.076 -16.025 1.00 97.94 183 GLN A N 1
ATOM 1396 C CA . GLN A 1 183 ? 29.085 4.981 -14.591 1.00 97.94 183 GLN A CA 1
ATOM 1397 C C . GLN A 1 183 ? 27.764 4.914 -13.818 1.00 97.94 183 GLN A C 1
ATOM 1399 O O . GLN A 1 183 ? 27.615 4.049 -12.955 1.00 97.94 183 GLN A O 1
ATOM 1404 N N . ARG A 1 184 ? 26.774 5.745 -14.161 1.00 96.81 184 ARG A N 1
ATOM 1405 C CA . ARG A 1 184 ? 25.419 5.683 -13.591 1.00 96.81 184 ARG A CA 1
ATOM 1406 C C . ARG A 1 184 ? 24.734 4.354 -13.892 1.00 96.81 184 ARG A C 1
ATOM 1408 O O . ARG A 1 184 ? 24.160 3.757 -12.985 1.00 96.81 184 ARG A O 1
ATOM 1415 N N . ALA A 1 185 ? 24.853 3.829 -15.113 1.00 96.94 185 ALA A N 1
ATOM 1416 C CA . ALA A 1 185 ? 24.346 2.500 -15.456 1.00 96.94 185 ALA A CA 1
ATOM 1417 C C . ALA A 1 185 ? 24.936 1.417 -14.538 1.00 96.94 185 ALA A C 1
ATOM 1419 O O . ALA A 1 185 ? 24.207 0.614 -13.945 1.00 96.94 185 ALA A O 1
ATOM 1420 N N . TRP A 1 186 ? 26.262 1.431 -14.370 1.00 97.75 186 TRP A N 1
ATOM 1421 C CA . TRP A 1 186 ? 26.984 0.515 -13.493 1.00 97.75 186 TRP A CA 1
ATOM 1422 C C . TRP A 1 186 ? 26.612 0.691 -12.018 1.00 97.75 186 TRP A C 1
ATOM 1424 O O . TRP A 1 186 ? 26.381 -0.301 -11.327 1.00 97.75 186 TRP A O 1
ATOM 1434 N N . VAL A 1 187 ? 26.515 1.917 -11.510 1.00 96.88 187 VAL A N 1
ATOM 1435 C CA . VAL A 1 187 ? 26.159 2.154 -10.108 1.00 96.88 187 VAL A CA 1
ATOM 1436 C C . VAL A 1 187 ? 24.725 1.725 -9.840 1.00 96.88 187 VAL A C 1
ATOM 1438 O O . VAL A 1 187 ? 24.507 0.959 -8.905 1.00 96.88 187 VAL A O 1
ATOM 1441 N N . GLU A 1 188 ? 23.759 2.145 -10.656 1.00 94.75 188 GLU A N 1
ATOM 1442 C CA . GLU A 1 188 ? 22.325 2.116 -10.336 1.00 94.75 188 GLU A CA 1
ATOM 1443 C C . GLU A 1 188 ? 21.606 0.814 -10.744 1.00 94.75 188 GLU A C 1
ATOM 1445 O O . GLU A 1 188 ? 20.666 0.406 -10.064 1.00 94.75 188 GLU A O 1
ATOM 1450 N N . HIS A 1 189 ? 22.045 0.104 -11.794 1.00 94.00 189 HIS A N 1
ATOM 1451 C CA . HIS A 1 189 ? 21.264 -1.002 -12.378 1.00 94.00 189 HIS A CA 1
ATOM 1452 C C . HIS A 1 189 ? 21.801 -2.412 -12.094 1.00 94.00 189 HIS A C 1
ATOM 1454 O O . HIS A 1 189 ? 22.934 -2.625 -11.653 1.00 94.00 189 HIS A O 1
ATOM 1460 N N . GLN A 1 190 ? 20.949 -3.415 -12.306 1.00 91.50 190 GLN A N 1
ATOM 1461 C CA . GLN A 1 190 ? 21.289 -4.834 -12.194 1.00 91.50 190 GLN A CA 1
ATOM 1462 C C . GLN A 1 190 ? 21.573 -5.404 -13.586 1.00 91.50 190 GLN A C 1
ATOM 1464 O O . GLN A 1 190 ? 20.876 -5.075 -14.540 1.00 91.50 190 GLN A O 1
ATOM 1469 N N . PHE A 1 191 ? 22.571 -6.281 -13.693 1.00 92.44 191 PHE A N 1
ATOM 1470 C CA . PHE A 1 191 ? 22.983 -6.893 -14.958 1.00 92.44 191 PHE A CA 1
ATOM 1471 C C . PHE A 1 191 ? 23.184 -8.397 -14.770 1.00 92.44 191 PHE A C 1
ATOM 1473 O O . PHE A 1 191 ? 23.482 -8.865 -13.669 1.00 92.44 191 PHE A O 1
ATOM 1480 N N . SER A 1 192 ? 23.048 -9.171 -15.849 1.00 92.50 192 SER A N 1
ATOM 1481 C CA . SER A 1 192 ? 23.454 -10.580 -15.829 1.00 92.50 192 SER A CA 1
ATOM 1482 C C . SER A 1 192 ? 24.973 -10.690 -15.651 1.00 92.50 192 SER A C 1
ATOM 1484 O O . SER A 1 192 ? 25.711 -9.819 -16.104 1.00 92.50 192 SER A O 1
ATOM 1486 N N . ARG A 1 193 ? 25.473 -11.790 -15.074 1.00 93.50 193 ARG A N 1
ATOM 1487 C CA . ARG A 1 193 ? 26.925 -12.014 -14.905 1.00 93.50 193 ARG A CA 1
ATOM 1488 C C . ARG A 1 193 ? 27.715 -11.895 -16.222 1.00 93.50 193 ARG A C 1
ATOM 1490 O O . ARG A 1 193 ? 28.872 -11.486 -16.201 1.00 93.50 193 ARG A O 1
ATOM 1497 N N . ALA A 1 194 ? 27.101 -12.251 -17.353 1.00 94.88 194 ALA A N 1
ATOM 1498 C CA . ALA A 1 194 ? 27.708 -12.107 -18.677 1.00 94.88 194 ALA A CA 1
ATOM 1499 C C . ALA A 1 194 ? 27.834 -10.627 -19.085 1.00 94.88 194 ALA A C 1
ATOM 1501 O O . ALA A 1 194 ? 28.917 -10.202 -19.483 1.00 94.88 194 ALA A O 1
ATOM 1502 N N . ARG A 1 195 ? 26.758 -9.847 -18.906 1.00 94.19 195 ARG A N 1
ATOM 1503 C CA . ARG A 1 195 ? 26.711 -8.406 -19.201 1.00 94.19 195 ARG A CA 1
ATOM 1504 C C . ARG A 1 195 ? 27.588 -7.593 -18.243 1.00 94.19 195 ARG A C 1
ATOM 1506 O O . ARG A 1 195 ? 28.289 -6.699 -18.689 1.00 94.19 195 ARG A O 1
ATOM 1513 N N . GLU A 1 196 ? 27.664 -7.959 -16.960 1.00 95.44 196 GLU A N 1
ATOM 1514 C CA . GLU A 1 196 ? 28.635 -7.372 -16.019 1.00 95.44 196 GLU A CA 1
ATOM 1515 C C . GLU A 1 196 ? 30.078 -7.550 -16.503 1.00 95.44 196 GLU A C 1
ATOM 1517 O O . GLU A 1 196 ? 30.855 -6.600 -16.511 1.00 95.44 196 GLU A O 1
ATOM 1522 N N . ALA A 1 197 ? 30.439 -8.766 -16.925 1.00 95.88 197 ALA A N 1
ATOM 1523 C CA . ALA A 1 197 ? 31.778 -9.048 -17.426 1.00 95.88 197 ALA A CA 1
ATOM 1524 C C . ALA A 1 197 ? 32.071 -8.316 -18.747 1.00 95.88 197 ALA A C 1
ATOM 1526 O O . ALA A 1 197 ? 33.227 -8.028 -19.030 1.00 95.88 197 ALA A O 1
ATOM 1527 N N . GLU A 1 198 ? 31.054 -8.043 -19.563 1.00 96.44 198 GLU A N 1
ATOM 1528 C CA . GLU A 1 198 ? 31.166 -7.259 -20.795 1.00 96.44 198 GLU A CA 1
ATOM 1529 C C . GLU A 1 198 ? 31.370 -5.769 -20.514 1.00 96.44 198 GLU A C 1
ATOM 1531 O O . GLU A 1 198 ? 32.347 -5.203 -20.994 1.00 96.44 198 GLU A O 1
ATOM 1536 N N . ILE A 1 199 ? 30.536 -5.169 -19.659 1.00 96.44 199 ILE A N 1
ATOM 1537 C CA . ILE A 1 199 ? 30.677 -3.777 -19.209 1.00 96.44 199 ILE A CA 1
ATOM 1538 C C . ILE A 1 199 ? 32.077 -3.548 -18.623 1.00 96.44 199 ILE A C 1
ATOM 1540 O O . ILE A 1 199 ? 32.743 -2.581 -18.975 1.00 96.44 199 ILE A O 1
ATOM 1544 N N . LEU A 1 200 ? 32.574 -4.472 -17.794 1.00 96.81 200 LEU A N 1
ATOM 1545 C CA . LEU A 1 200 ? 33.930 -4.387 -17.243 1.00 96.81 200 LEU A CA 1
ATOM 1546 C C . LEU A 1 200 ? 35.034 -4.550 -18.302 1.00 96.81 200 LEU A C 1
ATOM 1548 O O . LEU A 1 200 ? 36.085 -3.940 -18.154 1.00 96.81 200 LEU A O 1
ATOM 1552 N N . ARG A 1 201 ? 34.839 -5.343 -19.365 1.00 97.38 201 ARG A N 1
ATOM 1553 C CA . ARG A 1 201 ? 35.832 -5.446 -20.455 1.00 97.38 201 ARG A CA 1
ATOM 1554 C C . ARG A 1 201 ? 35.877 -4.183 -21.310 1.00 97.38 201 ARG A C 1
ATOM 1556 O O . ARG A 1 201 ? 36.965 -3.738 -21.656 1.00 97.38 201 ARG A O 1
ATOM 1563 N N . ASN A 1 202 ? 34.713 -3.636 -21.648 1.00 96.12 202 ASN A N 1
ATOM 1564 C CA . ASN A 1 202 ? 34.596 -2.549 -22.617 1.00 96.12 202 ASN A CA 1
ATOM 1565 C C . ASN A 1 202 ? 34.815 -1.174 -21.964 1.00 96.12 202 ASN A C 1
ATOM 1567 O O . ASN A 1 202 ? 35.377 -0.282 -22.591 1.00 96.12 202 ASN A O 1
ATOM 1571 N N . TYR A 1 203 ? 34.405 -1.008 -20.700 1.00 96.62 203 TYR A N 1
ATOM 1572 C CA . TYR A 1 203 ? 34.286 0.301 -20.050 1.00 96.62 203 TYR A CA 1
ATOM 1573 C C . TYR A 1 203 ? 35.092 0.457 -18.751 1.00 96.62 203 TYR A C 1
ATOM 1575 O O . TYR A 1 203 ? 34.924 1.458 -18.060 1.00 96.62 203 TYR A O 1
ATOM 1583 N N . ALA A 1 204 ? 36.007 -0.462 -18.410 1.00 95.19 204 ALA A N 1
ATOM 1584 C CA . ALA A 1 204 ? 36.840 -0.343 -17.200 1.00 95.19 204 ALA A CA 1
ATOM 1585 C C . ALA A 1 204 ? 37.578 1.004 -17.071 1.00 95.19 204 ALA A C 1
ATOM 1587 O O . ALA A 1 204 ? 37.700 1.516 -15.964 1.00 95.19 204 ALA A O 1
ATOM 1588 N N . ALA A 1 205 ? 38.021 1.607 -18.181 1.00 95.06 205 ALA A N 1
ATOM 1589 C CA . ALA A 1 205 ? 38.685 2.916 -18.173 1.00 95.06 205 ALA A CA 1
ATOM 1590 C C . ALA A 1 205 ? 37.776 4.079 -17.712 1.00 95.06 205 ALA A C 1
ATOM 1592 O O . ALA A 1 205 ? 38.280 5.131 -17.330 1.00 95.06 205 ALA A O 1
ATOM 1593 N N . HIS A 1 206 ? 36.454 3.883 -17.730 1.00 95.62 206 HIS A N 1
ATOM 1594 C CA . HIS A 1 206 ? 35.433 4.866 -17.355 1.00 95.62 206 HIS A CA 1
ATOM 1595 C C . HIS A 1 206 ? 34.736 4.532 -16.024 1.00 95.62 206 HIS A C 1
ATOM 1597 O O . HIS A 1 206 ? 33.905 5.304 -15.554 1.00 95.62 206 HIS A O 1
ATOM 1603 N N . LEU A 1 207 ? 35.059 3.394 -15.399 1.00 97.00 207 LEU A N 1
ATOM 1604 C CA . LEU A 1 207 ? 34.472 2.975 -14.127 1.00 97.00 207 LEU A CA 1
ATOM 1605 C C . LEU A 1 207 ? 35.441 3.255 -12.980 1.00 97.00 207 LEU A C 1
ATOM 1607 O O . LEU A 1 207 ? 36.435 2.557 -12.790 1.00 97.00 207 LEU A O 1
ATOM 1611 N N . THR A 1 208 ? 35.140 4.287 -12.195 1.00 96.81 208 THR A N 1
ATOM 1612 C CA . THR A 1 208 ? 35.978 4.670 -11.054 1.00 96.81 208 THR A CA 1
ATOM 1613 C C . THR A 1 208 ? 35.891 3.670 -9.894 1.00 96.81 208 THR A C 1
ATOM 1615 O O . THR A 1 208 ? 34.902 2.952 -9.716 1.00 96.81 208 THR A O 1
ATOM 1618 N N . LEU A 1 209 ? 36.908 3.686 -9.023 1.00 97.19 209 LEU A N 1
ATOM 1619 C CA . LEU A 1 209 ? 36.880 2.968 -7.742 1.00 97.19 209 LEU A CA 1
ATOM 1620 C C . LEU A 1 209 ? 35.641 3.342 -6.906 1.00 97.19 209 LEU A C 1
ATOM 1622 O O . LEU A 1 209 ? 35.019 2.463 -6.309 1.00 97.19 209 LEU A O 1
ATOM 1626 N N . GLN A 1 210 ? 35.256 4.623 -6.921 1.00 96.50 210 GLN A N 1
ATOM 1627 C CA . GLN A 1 210 ? 34.058 5.120 -6.247 1.00 96.50 210 GLN A CA 1
ATOM 1628 C C . GLN A 1 210 ? 32.796 4.442 -6.801 1.00 96.50 210 GLN A C 1
ATOM 1630 O O . GLN A 1 210 ? 32.024 3.877 -6.037 1.00 96.50 210 GLN A O 1
ATOM 1635 N N . ALA A 1 211 ? 32.640 4.354 -8.125 1.00 97.06 211 ALA A N 1
ATOM 1636 C CA . ALA A 1 211 ? 31.505 3.665 -8.743 1.00 97.06 211 ALA A CA 1
ATOM 1637 C C . ALA A 1 211 ? 31.423 2.169 -8.394 1.00 97.06 211 ALA A C 1
ATOM 1639 O O . ALA A 1 211 ? 30.335 1.600 -8.256 1.00 97.06 211 ALA A O 1
ATOM 1640 N N . HIS A 1 212 ? 32.567 1.501 -8.234 1.00 98.12 212 HIS A N 1
ATOM 1641 C CA . HIS A 1 212 ? 32.605 0.128 -7.737 1.00 98.12 212 HIS A CA 1
ATOM 1642 C C . HIS A 1 212 ? 32.154 0.034 -6.267 1.00 98.12 212 HIS A C 1
ATOM 1644 O O . HIS A 1 212 ? 31.415 -0.892 -5.915 1.00 98.12 212 HIS A O 1
ATOM 1650 N N . GLN A 1 213 ? 32.538 0.995 -5.421 1.00 97.00 213 GLN A N 1
ATOM 1651 C CA . GLN A 1 213 ? 32.104 1.087 -4.022 1.00 97.00 213 GLN A CA 1
ATOM 1652 C C . GLN A 1 213 ? 30.608 1.428 -3.901 1.00 97.00 213 GLN A C 1
ATOM 1654 O O . GLN A 1 213 ? 29.905 0.788 -3.117 1.00 97.00 213 GLN A O 1
ATOM 1659 N N . ASP A 1 214 ? 30.091 2.336 -4.728 1.00 95.12 214 ASP A N 1
ATOM 1660 C CA . ASP A 1 214 ? 28.681 2.739 -4.742 1.00 95.12 214 ASP A CA 1
ATOM 1661 C C . ASP A 1 214 ? 27.771 1.594 -5.208 1.00 95.12 214 ASP A C 1
ATOM 1663 O O . ASP A 1 214 ? 26.787 1.268 -4.532 1.00 95.12 214 ASP A O 1
ATOM 1667 N N . ARG A 1 215 ? 28.140 0.892 -6.296 1.00 96.62 215 ARG A N 1
ATOM 1668 C CA . ARG A 1 215 ? 27.436 -0.327 -6.739 1.00 96.62 215 ARG A CA 1
ATOM 1669 C C . ARG A 1 215 ? 27.438 -1.384 -5.632 1.00 96.62 215 ARG A C 1
ATOM 1671 O O . ARG A 1 215 ? 26.396 -1.973 -5.350 1.00 96.62 215 ARG A O 1
ATOM 1678 N N . LEU A 1 216 ? 28.579 -1.620 -4.976 1.00 97.06 216 LEU A N 1
ATOM 1679 C CA . LEU A 1 216 ? 28.676 -2.560 -3.853 1.00 97.06 216 LEU A CA 1
ATOM 1680 C C . LEU A 1 216 ? 27.747 -2.162 -2.696 1.00 97.06 216 LEU A C 1
ATOM 1682 O O . LEU A 1 216 ? 27.015 -3.015 -2.189 1.00 97.06 216 LEU A O 1
ATOM 1686 N N . ASN A 1 217 ? 27.731 -0.885 -2.307 1.00 93.62 217 ASN A N 1
ATOM 1687 C CA . ASN A 1 217 ? 26.881 -0.385 -1.230 1.00 93.62 217 ASN A CA 1
ATOM 1688 C C . ASN A 1 217 ? 25.388 -0.557 -1.554 1.00 93.62 217 ASN A C 1
ATOM 1690 O O . ASN A 1 217 ? 24.652 -1.118 -0.737 1.00 93.62 217 ASN A O 1
ATOM 1694 N N . ARG A 1 218 ? 24.945 -0.171 -2.761 1.00 94.06 218 ARG A N 1
ATOM 1695 C CA . ARG A 1 218 ? 23.559 -0.393 -3.210 1.00 94.06 218 ARG A CA 1
ATOM 1696 C C . ARG A 1 218 ? 23.196 -1.878 -3.192 1.00 94.06 218 ARG A C 1
ATOM 1698 O O . ARG A 1 218 ? 22.166 -2.237 -2.631 1.00 94.06 218 ARG A O 1
ATOM 1705 N N . LEU A 1 219 ? 24.041 -2.753 -3.742 1.00 94.75 219 LEU A N 1
ATOM 1706 C CA . LEU A 1 219 ? 23.778 -4.198 -3.770 1.00 94.75 219 LEU A CA 1
ATOM 1707 C C . LEU A 1 219 ? 23.660 -4.803 -2.361 1.00 94.75 219 LEU A C 1
ATOM 1709 O O . LEU A 1 219 ? 22.836 -5.693 -2.148 1.00 94.75 219 LEU A O 1
ATOM 1713 N N . LEU A 1 220 ? 24.440 -4.312 -1.390 1.00 94.44 220 LEU A N 1
ATOM 1714 C CA . LEU A 1 220 ? 24.320 -4.715 0.016 1.00 94.44 220 LEU A CA 1
ATOM 1715 C C . LEU A 1 220 ? 22.992 -4.245 0.628 1.00 94.44 220 LEU A C 1
ATOM 1717 O O . LEU A 1 220 ? 22.323 -5.033 1.297 1.00 94.44 220 LEU A O 1
ATOM 1721 N N . TRP A 1 221 ? 22.571 -3.005 0.356 1.00 92.19 221 TRP A N 1
ATOM 1722 C CA . TRP A 1 221 ? 21.257 -2.492 0.765 1.00 92.19 221 TRP A CA 1
ATOM 1723 C C . TRP A 1 221 ? 20.096 -3.271 0.135 1.00 92.19 221 TRP A C 1
ATOM 1725 O O . TRP A 1 221 ? 19.157 -3.635 0.838 1.00 92.19 221 TRP A O 1
ATOM 1735 N N . GLU A 1 222 ? 20.184 -3.617 -1.150 1.00 91.00 222 GLU A N 1
ATOM 1736 C CA . GLU A 1 222 ? 19.229 -4.491 -1.849 1.00 91.00 222 GLU A CA 1
ATOM 1737 C C . GLU A 1 222 ? 19.277 -5.959 -1.375 1.00 91.00 222 GLU A C 1
ATOM 1739 O O . GLU A 1 222 ? 18.405 -6.744 -1.740 1.00 91.00 222 GLU A O 1
ATOM 1744 N N . GLN A 1 223 ? 20.256 -6.338 -0.542 1.00 92.38 223 GLN A N 1
ATOM 1745 C CA . GLN A 1 223 ? 20.523 -7.711 -0.079 1.00 92.38 223 GLN A CA 1
ATOM 1746 C C . GLN A 1 223 ? 20.872 -8.702 -1.208 1.00 92.38 223 GLN A C 1
ATOM 1748 O O . GLN A 1 223 ? 20.692 -9.915 -1.082 1.00 92.38 223 GLN A O 1
ATOM 1753 N N . ARG A 1 224 ? 21.457 -8.207 -2.307 1.00 94.06 224 ARG A N 1
ATOM 1754 C CA . ARG A 1 224 ? 21.914 -9.010 -3.456 1.00 94.06 224 ARG A CA 1
ATOM 1755 C C . ARG A 1 224 ? 23.307 -9.584 -3.201 1.00 94.06 224 ARG A C 1
ATOM 1757 O O . ARG A 1 224 ? 24.275 -9.274 -3.892 1.00 94.06 224 ARG A O 1
ATOM 1764 N N . PHE A 1 225 ? 23.403 -10.430 -2.176 1.00 94.69 225 PHE A N 1
ATOM 1765 C CA . PHE A 1 225 ? 24.669 -10.879 -1.588 1.00 94.69 225 PHE A CA 1
ATOM 1766 C C . PHE A 1 225 ? 25.639 -11.548 -2.575 1.00 94.69 225 PHE A C 1
ATOM 1768 O O . PHE A 1 225 ? 26.846 -11.351 -2.453 1.00 94.69 225 PHE A O 1
ATOM 1775 N N . ASP A 1 226 ? 25.150 -12.305 -3.559 1.00 94.50 226 ASP A N 1
ATOM 1776 C CA . ASP A 1 226 ? 26.009 -12.932 -4.577 1.00 94.50 226 ASP A CA 1
ATOM 1777 C C . ASP A 1 226 ? 26.603 -11.929 -5.570 1.00 94.50 226 ASP A C 1
ATOM 1779 O O . ASP A 1 226 ? 27.692 -12.153 -6.100 1.00 94.50 226 ASP A O 1
ATOM 1783 N N . ASP A 1 227 ? 25.936 -10.797 -5.782 1.00 95.25 227 ASP A N 1
ATOM 1784 C CA . ASP A 1 227 ? 26.422 -9.699 -6.615 1.00 95.25 227 ASP A CA 1
ATOM 1785 C C . ASP A 1 227 ? 27.394 -8.830 -5.809 1.00 95.25 227 ASP A C 1
ATOM 1787 O O . ASP A 1 227 ? 28.502 -8.559 -6.272 1.00 95.25 227 ASP A O 1
ATOM 1791 N N . SER A 1 228 ? 27.068 -8.523 -4.546 1.00 96.94 228 SER A N 1
ATOM 1792 C CA . SER A 1 228 ? 28.001 -7.889 -3.603 1.00 96.94 228 SER A CA 1
ATOM 1793 C C . SER A 1 228 ? 29.318 -8.667 -3.475 1.00 96.94 228 SER A C 1
ATOM 1795 O O . SER A 1 228 ? 30.384 -8.060 -3.450 1.00 96.94 228 SER A O 1
ATOM 1797 N N . ARG A 1 229 ? 29.276 -10.010 -3.448 1.00 96.81 229 ARG A N 1
ATOM 1798 C CA . ARG A 1 229 ? 30.481 -10.863 -3.414 1.00 96.81 229 ARG A CA 1
ATOM 1799 C C . ARG A 1 229 ? 31.362 -10.695 -4.654 1.00 96.81 229 ARG A C 1
ATOM 1801 O O . ARG A 1 229 ? 32.580 -10.654 -4.506 1.00 96.81 229 ARG A O 1
ATOM 1808 N N . ARG A 1 230 ? 30.778 -10.560 -5.854 1.00 95.44 230 ARG A N 1
ATOM 1809 C CA . ARG A 1 230 ? 31.541 -10.324 -7.098 1.00 95.44 230 ARG A CA 1
ATOM 1810 C C . ARG A 1 230 ? 32.225 -8.958 -7.111 1.00 95.44 230 ARG A C 1
ATOM 1812 O O . ARG A 1 230 ? 33.323 -8.840 -7.644 1.00 95.44 230 ARG A O 1
ATOM 1819 N N . MET A 1 231 ? 31.629 -7.955 -6.468 1.00 97.62 231 MET A N 1
ATOM 1820 C CA . MET A 1 231 ? 32.210 -6.613 -6.352 1.00 97.62 231 MET A CA 1
ATOM 1821 C C . MET A 1 231 ? 33.431 -6.530 -5.421 1.00 97.62 231 MET A C 1
ATOM 1823 O O . MET A 1 231 ? 34.213 -5.591 -5.542 1.00 97.62 231 MET A O 1
ATOM 1827 N N . LEU A 1 232 ? 33.651 -7.496 -4.518 1.00 97.38 232 LEU A N 1
ATOM 1828 C CA . LEU A 1 232 ? 34.728 -7.429 -3.510 1.00 97.38 232 LEU A CA 1
ATOM 1829 C C . LEU A 1 232 ? 36.143 -7.323 -4.106 1.00 97.38 232 LEU A C 1
ATOM 1831 O O . LEU A 1 232 ? 37.033 -6.773 -3.456 1.00 97.38 232 LEU A O 1
ATOM 1835 N N . GLN A 1 233 ? 36.358 -7.837 -5.321 1.00 96.06 233 GLN A N 1
ATOM 1836 C CA . GLN A 1 233 ? 37.640 -7.748 -6.037 1.00 96.06 233 GLN A CA 1
ATOM 1837 C C . GLN A 1 233 ? 37.860 -6.395 -6.740 1.00 96.06 233 GLN A C 1
ATOM 1839 O O . GLN A 1 233 ? 38.990 -6.080 -7.094 1.00 96.06 233 GLN A O 1
ATOM 1844 N N . LEU A 1 234 ? 36.793 -5.611 -6.934 1.00 97.12 234 LEU A N 1
ATOM 1845 C CA . LEU A 1 234 ? 36.794 -4.331 -7.654 1.00 97.12 234 LEU A CA 1
ATOM 1846 C C . LEU A 1 234 ? 36.888 -3.117 -6.715 1.00 97.12 234 LEU A C 1
ATOM 1848 O O . LEU A 1 234 ? 36.959 -1.983 -7.170 1.00 97.12 234 LEU A O 1
ATOM 1852 N N . VAL A 1 235 ? 36.872 -3.341 -5.400 1.00 97.94 235 VAL A N 1
ATOM 1853 C CA . VAL A 1 235 ? 36.958 -2.287 -4.381 1.00 97.94 235 VAL A CA 1
ATOM 1854 C C . VAL A 1 235 ? 38.232 -2.417 -3.553 1.00 97.94 235 VAL A C 1
ATOM 1856 O O . VAL A 1 235 ? 38.844 -3.488 -3.491 1.00 97.94 235 VAL A O 1
ATOM 1859 N N . ASP A 1 236 ? 38.614 -1.330 -2.888 1.00 96.94 236 ASP A N 1
ATOM 1860 C CA . ASP A 1 236 ? 39.769 -1.282 -1.995 1.00 96.94 236 ASP A CA 1
ATOM 1861 C C . ASP A 1 236 ? 39.612 -2.167 -0.739 1.00 96.94 236 ASP A C 1
ATOM 1863 O O . ASP A 1 236 ? 38.572 -2.777 -0.472 1.00 96.94 236 ASP A O 1
ATOM 1867 N N . ALA A 1 237 ? 40.678 -2.254 0.060 1.00 95.94 237 ALA A N 1
ATOM 1868 C CA . ALA A 1 237 ? 40.678 -3.053 1.283 1.00 95.94 237 ALA A CA 1
ATOM 1869 C C . ALA A 1 237 ? 39.679 -2.546 2.346 1.00 95.94 237 ALA A C 1
ATOM 1871 O O . ALA A 1 237 ? 39.177 -3.350 3.133 1.00 95.94 237 ALA A O 1
ATOM 1872 N N . GLN A 1 238 ? 39.374 -1.243 2.363 1.00 94.94 238 GLN A N 1
ATOM 1873 C CA . GLN A 1 238 ? 38.498 -0.615 3.355 1.00 94.94 238 GLN A CA 1
ATOM 1874 C C . GLN A 1 238 ? 37.027 -0.965 3.094 1.00 94.94 238 GLN A C 1
ATOM 1876 O O . GLN A 1 238 ? 36.368 -1.555 3.955 1.00 94.94 238 GLN A O 1
ATOM 1881 N N . ALA A 1 239 ? 36.537 -0.716 1.878 1.00 95.81 239 ALA A N 1
ATOM 1882 C CA . ALA A 1 239 ? 35.194 -1.098 1.454 1.00 95.81 239 ALA A CA 1
ATOM 1883 C C . ALA A 1 239 ? 35.000 -2.623 1.487 1.00 95.81 239 ALA A C 1
ATOM 1885 O O . ALA A 1 239 ? 33.951 -3.108 1.916 1.00 95.81 239 ALA A O 1
ATOM 1886 N N . ARG A 1 240 ? 36.031 -3.403 1.127 1.00 97.00 240 ARG A N 1
ATOM 1887 C CA . ARG A 1 240 ? 36.011 -4.872 1.237 1.00 97.00 240 ARG A CA 1
ATOM 1888 C C . ARG A 1 240 ? 35.858 -5.352 2.684 1.00 97.00 240 ARG A C 1
ATOM 1890 O O . ARG A 1 240 ? 35.147 -6.330 2.918 1.00 97.00 240 ARG A O 1
ATOM 1897 N N . ALA A 1 241 ? 36.491 -4.691 3.657 1.00 96.06 241 ALA A N 1
ATOM 1898 C CA . ALA A 1 241 ? 36.341 -5.024 5.075 1.00 96.06 241 ALA A CA 1
ATOM 1899 C C . ALA A 1 241 ? 34.909 -4.757 5.571 1.00 96.06 241 ALA A C 1
ATOM 1901 O O . ALA A 1 241 ? 34.284 -5.653 6.143 1.00 96.06 241 ALA A O 1
ATOM 1902 N N . VAL A 1 242 ? 34.360 -3.572 5.272 1.00 96.81 242 VAL A N 1
ATOM 1903 C CA . VAL A 1 242 ? 32.974 -3.195 5.611 1.00 96.81 242 VAL A CA 1
ATOM 1904 C C . VAL A 1 242 ? 31.970 -4.166 4.982 1.00 96.81 242 VAL A C 1
ATOM 1906 O O . VAL A 1 242 ? 31.123 -4.725 5.680 1.00 96.81 242 VAL A O 1
ATOM 1909 N N . ALA A 1 243 ? 32.097 -4.447 3.683 1.00 97.44 243 ALA A N 1
ATOM 1910 C CA . ALA A 1 243 ? 31.204 -5.356 2.968 1.00 97.44 243 ALA A CA 1
ATOM 1911 C C . ALA A 1 243 ? 31.248 -6.793 3.514 1.00 97.44 243 ALA A C 1
ATOM 1913 O O . ALA A 1 243 ? 30.203 -7.419 3.678 1.00 97.44 243 ALA A O 1
ATOM 1914 N N . ASN A 1 244 ? 32.432 -7.312 3.858 1.00 97.12 244 ASN A N 1
ATOM 1915 C CA . ASN A 1 244 ? 32.565 -8.635 4.475 1.00 97.12 244 ASN A CA 1
ATOM 1916 C C . ASN A 1 244 ? 31.900 -8.716 5.858 1.00 97.12 244 ASN A C 1
ATOM 1918 O O . ASN A 1 244 ? 31.303 -9.745 6.185 1.00 97.12 244 ASN A O 1
ATOM 1922 N N . ALA A 1 245 ? 31.976 -7.651 6.664 1.00 98.06 245 ALA A N 1
ATOM 1923 C CA . ALA A 1 245 ? 31.266 -7.577 7.938 1.00 98.06 245 ALA A CA 1
ATOM 1924 C C . ALA A 1 245 ? 29.743 -7.552 7.722 1.00 98.06 245 ALA A C 1
ATOM 1926 O O . ALA A 1 245 ? 29.043 -8.403 8.273 1.00 98.06 245 ALA A O 1
ATOM 1927 N N . ARG A 1 246 ? 29.242 -6.669 6.844 1.00 97.50 246 ARG A N 1
ATOM 1928 C CA . ARG A 1 246 ? 27.814 -6.571 6.475 1.00 97.50 246 ARG A CA 1
ATOM 1929 C C . ARG A 1 246 ? 27.242 -7.901 5.982 1.00 97.50 246 ARG A C 1
ATOM 1931 O O . ARG A 1 246 ? 26.248 -8.380 6.523 1.00 97.50 246 ARG A O 1
ATOM 1938 N N . LEU A 1 247 ? 27.920 -8.564 5.039 1.00 97.69 247 LEU A N 1
ATOM 1939 C CA . LEU A 1 247 ? 27.519 -9.875 4.509 1.00 97.69 247 LEU A CA 1
ATOM 1940 C C . LEU A 1 247 ? 27.396 -10.950 5.602 1.00 97.69 247 LEU A C 1
ATOM 1942 O O . LEU A 1 247 ? 26.484 -11.776 5.551 1.00 97.69 247 LEU A O 1
ATOM 1946 N N . LYS A 1 248 ? 28.294 -10.955 6.597 1.00 97.75 248 LYS A N 1
ATOM 1947 C CA . LYS A 1 248 ? 28.247 -11.921 7.707 1.00 97.75 248 LYS A CA 1
ATOM 1948 C C . LYS A 1 248 ? 27.181 -11.583 8.748 1.00 97.75 248 LYS A C 1
ATOM 1950 O O . LYS A 1 248 ? 26.508 -12.502 9.210 1.00 97.75 248 LYS A O 1
ATOM 1955 N N . LEU A 1 249 ? 27.008 -10.305 9.089 1.00 97.62 249 LEU A N 1
ATOM 1956 C CA . LEU A 1 249 ? 25.963 -9.826 10.003 1.00 97.62 249 LEU A CA 1
ATOM 1957 C C . LEU A 1 249 ? 24.568 -10.136 9.445 1.00 97.62 249 LEU A C 1
ATOM 1959 O O . LEU A 1 249 ? 23.768 -10.794 10.112 1.00 97.62 249 LEU A O 1
ATOM 1963 N N . ALA A 1 250 ? 24.314 -9.774 8.183 1.00 95.50 250 ALA A N 1
ATOM 1964 C CA . ALA A 1 250 ? 23.045 -10.028 7.503 1.00 95.50 250 ALA A CA 1
ATOM 1965 C C . ALA A 1 250 ? 22.702 -11.530 7.427 1.00 95.50 250 ALA A C 1
ATOM 1967 O O . ALA A 1 250 ? 21.548 -11.916 7.630 1.00 95.50 250 ALA A O 1
ATOM 1968 N N . ALA A 1 251 ? 23.709 -12.383 7.201 1.00 95.12 251 ALA A N 1
ATOM 1969 C CA . ALA A 1 251 ? 23.566 -13.840 7.181 1.00 95.12 251 ALA A CA 1
ATOM 1970 C C . ALA A 1 251 ? 23.542 -14.503 8.577 1.00 95.12 251 ALA A C 1
ATOM 1972 O O . ALA A 1 251 ? 23.322 -15.711 8.658 1.00 95.12 251 ALA A O 1
ATOM 1973 N N . ARG A 1 252 ? 23.791 -13.758 9.669 1.00 95.31 252 ARG A N 1
ATOM 1974 C CA . ARG A 1 252 ? 24.061 -14.293 11.025 1.00 95.31 252 ARG A CA 1
ATOM 1975 C C . ARG A 1 252 ? 25.150 -15.385 11.032 1.00 95.31 252 ARG A C 1
ATOM 1977 O O . ARG A 1 252 ? 25.056 -16.376 11.751 1.00 95.31 252 ARG A O 1
ATOM 1984 N N . ALA A 1 253 ? 26.170 -15.227 10.189 1.00 95.31 253 ALA A N 1
ATOM 1985 C CA . ALA A 1 253 ? 27.191 -16.244 9.952 1.00 95.31 253 ALA A CA 1
ATOM 1986 C C . ALA A 1 253 ? 28.205 -16.358 11.106 1.00 95.31 253 ALA A C 1
ATOM 1988 O O . ALA A 1 253 ? 28.494 -15.388 11.810 1.00 95.31 253 ALA A O 1
ATOM 1989 N N . ARG A 1 254 ? 28.832 -17.535 11.256 1.00 94.06 254 ARG A N 1
ATOM 1990 C CA . ARG A 1 254 ? 29.909 -17.747 12.239 1.00 94.06 254 ARG A CA 1
ATOM 1991 C C . ARG A 1 254 ? 31.055 -16.748 12.011 1.00 94.06 254 ARG A C 1
ATOM 1993 O O . ARG A 1 254 ? 31.559 -16.597 10.897 1.00 94.06 254 ARG A O 1
ATOM 2000 N N . GLY A 1 255 ? 31.476 -16.076 13.083 1.00 94.00 255 GLY A N 1
ATOM 2001 C CA . GLY A 1 255 ? 32.506 -15.036 13.024 1.00 94.00 255 GLY A CA 1
ATOM 2002 C C . GLY A 1 255 ? 32.025 -13.706 12.429 1.00 94.00 255 GLY A C 1
ATOM 2003 O O . GLY A 1 255 ? 32.849 -12.972 11.881 1.00 94.00 255 GLY A O 1
ATOM 2004 N N . ALA A 1 256 ? 30.722 -13.400 12.500 1.00 95.75 256 ALA A N 1
ATOM 2005 C CA . ALA A 1 256 ? 30.192 -12.065 12.217 1.00 95.75 256 ALA A CA 1
ATOM 2006 C C . ALA A 1 256 ? 30.764 -11.017 13.186 1.00 95.75 256 ALA A C 1
ATOM 2008 O O . ALA A 1 256 ? 31.297 -10.009 12.729 1.00 95.75 256 ALA A O 1
ATOM 2009 N N . ASP A 1 257 ? 30.767 -11.299 14.494 1.00 94.25 257 ASP A N 1
ATOM 2010 C CA . ASP A 1 257 ? 31.302 -10.387 15.517 1.00 94.25 257 ASP A CA 1
ATOM 2011 C C . ASP A 1 257 ? 32.801 -10.101 15.296 1.00 94.25 257 ASP A C 1
ATOM 2013 O O . ASP A 1 257 ? 33.232 -8.951 15.324 1.00 94.25 257 ASP A O 1
ATOM 2017 N N . SER A 1 258 ? 33.594 -11.129 14.966 1.00 95.38 258 SER A N 1
ATOM 2018 C CA . SER A 1 258 ? 35.015 -10.975 14.617 1.00 95.38 258 SER A CA 1
ATOM 2019 C C . SER A 1 258 ? 35.221 -10.171 13.329 1.00 95.38 258 SER A C 1
ATOM 2021 O O . SER A 1 258 ? 36.152 -9.379 13.236 1.00 95.38 258 SER A O 1
ATOM 2023 N N . ALA A 1 259 ? 34.358 -10.351 12.324 1.00 94.81 259 ALA A N 1
ATOM 2024 C CA . ALA A 1 259 ? 34.440 -9.582 11.085 1.00 94.81 259 ALA A CA 1
ATOM 2025 C C . ALA A 1 259 ? 34.085 -8.105 11.300 1.00 94.81 259 ALA A C 1
ATOM 2027 O O . ALA A 1 259 ? 34.752 -7.249 10.730 1.00 94.81 259 ALA A O 1
ATOM 2028 N N . PHE A 1 260 ? 33.100 -7.811 12.154 1.00 95.56 260 PHE A N 1
ATOM 2029 C CA . PHE A 1 260 ? 32.785 -6.452 12.592 1.00 95.56 260 PHE A CA 1
ATOM 2030 C C . PHE A 1 260 ? 33.939 -5.829 13.394 1.00 95.56 260 PHE A C 1
ATOM 2032 O O . PHE A 1 260 ? 34.349 -4.705 13.111 1.00 95.56 260 PHE A O 1
ATOM 2039 N N . ALA A 1 261 ? 34.523 -6.566 14.346 1.00 94.25 261 ALA A N 1
ATOM 2040 C CA . ALA A 1 261 ? 35.667 -6.100 15.132 1.00 94.25 261 ALA A CA 1
ATOM 2041 C C . ALA A 1 261 ? 36.881 -5.744 14.251 1.00 94.25 261 ALA A C 1
ATOM 2043 O O . ALA A 1 261 ? 37.562 -4.751 14.512 1.00 94.25 261 ALA A O 1
ATOM 2044 N N . ASN A 1 262 ? 37.100 -6.497 13.170 1.00 92.88 262 ASN A N 1
ATOM 2045 C CA . ASN A 1 262 ? 38.164 -6.252 12.195 1.00 92.88 262 ASN A CA 1
ATOM 2046 C C . ASN A 1 262 ? 37.912 -5.043 11.270 1.00 92.88 262 ASN A C 1
ATOM 2048 O O . ASN A 1 262 ? 38.821 -4.658 10.535 1.00 92.88 262 ASN A O 1
ATOM 2052 N N . VAL A 1 263 ? 36.724 -4.422 11.283 1.00 96.19 263 VAL A N 1
ATOM 2053 C CA . VAL A 1 263 ? 36.496 -3.157 10.565 1.00 96.19 263 VAL A CA 1
ATOM 2054 C C . VAL A 1 263 ? 37.247 -2.027 11.291 1.00 96.19 263 VAL A C 1
ATOM 2056 O O . VAL A 1 263 ? 37.038 -1.853 12.501 1.00 96.19 263 VAL A O 1
ATOM 2059 N N . PRO A 1 264 ? 38.088 -1.233 10.591 1.00 95.00 264 PRO A N 1
ATOM 2060 C CA . PRO A 1 264 ? 38.756 -0.058 11.153 1.00 95.00 264 PRO A CA 1
ATOM 2061 C C . PRO A 1 264 ? 37.781 0.878 11.874 1.00 95.00 264 PRO A C 1
ATOM 2063 O O . PRO A 1 264 ? 36.692 1.146 11.371 1.00 95.00 264 PRO A O 1
ATOM 2066 N N . SER A 1 265 ? 38.171 1.404 13.038 1.00 91.12 265 SER A N 1
ATOM 2067 C CA . SER A 1 265 ? 37.295 2.198 13.920 1.00 91.12 265 SER A CA 1
ATOM 2068 C C . SER A 1 265 ? 36.604 3.367 13.208 1.00 91.12 265 SER A C 1
ATOM 2070 O O . SER A 1 265 ? 35.405 3.565 13.393 1.00 91.12 265 SER A O 1
ATOM 2072 N N . GLN A 1 266 ? 37.327 4.074 12.337 1.00 90.88 266 GLN A N 1
ATOM 2073 C CA . GLN A 1 266 ? 36.814 5.173 11.508 1.00 90.88 266 GLN A CA 1
ATOM 2074 C C . GLN A 1 266 ? 35.661 4.770 10.565 1.00 90.88 266 GLN A C 1
ATOM 2076 O O . GLN A 1 266 ? 34.791 5.588 10.284 1.00 90.88 266 GLN A O 1
ATOM 2081 N N . LEU A 1 267 ? 35.613 3.507 10.125 1.00 90.81 267 LEU A N 1
ATOM 2082 C CA . LEU A 1 267 ? 34.598 2.975 9.205 1.00 90.81 267 LEU A CA 1
ATOM 2083 C C . LEU A 1 267 ? 33.407 2.329 9.928 1.00 90.81 267 LEU A C 1
ATOM 2085 O O . LEU A 1 267 ? 32.401 2.020 9.297 1.00 90.81 267 LEU A O 1
ATOM 2089 N N . ARG A 1 268 ? 33.466 2.152 11.257 1.00 89.75 268 ARG A N 1
ATOM 2090 C CA . ARG A 1 268 ? 32.353 1.579 12.043 1.00 89.75 268 ARG A CA 1
ATOM 2091 C C . ARG A 1 268 ? 31.118 2.487 12.115 1.00 89.75 268 ARG A C 1
ATOM 2093 O O . ARG A 1 268 ? 30.089 2.060 12.621 1.00 89.75 268 ARG A O 1
ATOM 2100 N N . ARG A 1 269 ? 31.223 3.722 11.609 1.00 86.81 269 ARG A N 1
ATOM 2101 C CA . ARG A 1 269 ? 30.114 4.671 11.425 1.00 86.81 269 ARG A CA 1
ATOM 2102 C C . ARG A 1 269 ? 29.454 4.584 10.040 1.00 86.81 269 ARG A C 1
ATOM 2104 O O . ARG A 1 269 ? 28.535 5.356 9.784 1.00 86.81 269 ARG A O 1
ATOM 2111 N N . ASP A 1 270 ? 29.897 3.677 9.158 1.00 89.75 270 ASP A N 1
ATOM 2112 C CA . ASP A 1 270 ? 29.204 3.405 7.892 1.00 89.75 270 ASP A CA 1
ATOM 2113 C C . ASP A 1 270 ? 27.733 3.058 8.153 1.00 89.75 270 ASP A C 1
ATOM 2115 O O . ASP A 1 270 ? 27.424 2.160 8.938 1.00 89.75 270 ASP A O 1
ATOM 2119 N N . SER A 1 271 ? 26.818 3.761 7.483 1.00 89.50 271 SER A N 1
ATOM 2120 C CA . SER A 1 271 ? 25.384 3.618 7.738 1.00 89.50 271 SER A CA 1
ATOM 2121 C C . SER A 1 271 ? 24.897 2.188 7.496 1.00 89.50 271 SER A C 1
ATOM 2123 O O . SER A 1 271 ? 24.150 1.640 8.307 1.00 89.50 271 SER A O 1
ATOM 2125 N N . GLY A 1 272 ? 25.358 1.552 6.418 1.00 92.00 272 GLY A N 1
ATOM 2126 C CA . GLY A 1 272 ? 24.969 0.186 6.097 1.00 92.00 272 GLY A CA 1
ATOM 2127 C C . GLY A 1 272 ? 25.472 -0.832 7.121 1.00 92.00 272 GLY A C 1
ATOM 2128 O O . GLY A 1 272 ? 24.754 -1.766 7.470 1.00 92.00 272 GLY A O 1
ATOM 2129 N N . LEU A 1 273 ? 26.681 -0.632 7.645 1.00 93.69 273 LEU A N 1
ATOM 2130 C CA . LEU A 1 273 ? 27.257 -1.460 8.699 1.00 93.69 273 LEU A CA 1
ATOM 2131 C C . LEU A 1 273 ? 26.519 -1.304 10.032 1.00 93.69 273 LEU A C 1
ATOM 2133 O O . LEU A 1 273 ? 26.225 -2.317 10.665 1.00 93.69 273 LEU A O 1
ATOM 2137 N N . VAL A 1 274 ? 26.174 -0.075 10.432 1.00 93.06 274 VAL A N 1
ATOM 2138 C CA . VAL A 1 274 ? 25.376 0.178 11.647 1.00 93.06 274 VAL A CA 1
ATOM 2139 C C . VAL A 1 274 ? 23.977 -0.435 11.510 1.00 93.06 274 VAL A C 1
ATOM 2141 O O . VAL A 1 274 ? 23.495 -1.065 12.451 1.00 93.06 274 VAL A O 1
ATOM 2144 N N . PHE A 1 275 ? 23.352 -0.340 10.330 1.00 94.25 275 PHE A N 1
ATOM 2145 C CA . PHE A 1 275 ? 22.073 -0.995 10.037 1.00 94.25 275 PHE A CA 1
ATOM 2146 C C . PHE A 1 275 ? 22.152 -2.519 10.198 1.00 94.25 275 PHE A C 1
ATOM 2148 O O . PHE A 1 275 ? 21.375 -3.112 10.951 1.00 94.25 275 PHE A O 1
ATOM 2155 N N . ASP A 1 276 ? 23.108 -3.162 9.518 1.00 95.81 276 ASP A N 1
ATOM 2156 C CA . ASP A 1 276 ? 23.266 -4.617 9.557 1.00 95.81 276 ASP A CA 1
ATOM 2157 C C . ASP A 1 276 ? 23.662 -5.104 10.967 1.00 95.81 276 ASP A C 1
ATOM 2159 O O . ASP A 1 276 ? 23.214 -6.172 11.391 1.00 95.81 276 ASP A O 1
ATOM 2163 N N . GLN A 1 277 ? 24.417 -4.307 11.735 1.00 96.31 277 GLN A N 1
ATOM 2164 C CA . GLN A 1 277 ? 24.735 -4.575 13.142 1.00 96.31 277 GLN A CA 1
ATOM 2165 C C . GLN A 1 277 ? 23.491 -4.496 14.041 1.00 96.31 277 GLN A C 1
ATOM 2167 O O . GLN A 1 277 ? 23.223 -5.437 14.789 1.00 96.31 277 GLN A O 1
ATOM 2172 N N . ALA A 1 278 ? 22.708 -3.417 13.963 1.00 96.00 278 ALA A N 1
ATOM 2173 C CA . ALA A 1 278 ? 21.505 -3.246 14.780 1.00 96.00 278 ALA A CA 1
ATOM 2174 C C . ALA A 1 278 ? 20.462 -4.338 14.482 1.00 96.00 278 ALA A C 1
ATOM 2176 O O . ALA A 1 278 ? 19.914 -4.956 15.397 1.00 96.00 278 ALA A O 1
ATOM 2177 N N . ARG A 1 279 ? 20.258 -4.663 13.198 1.00 96.62 279 ARG A N 1
ATOM 2178 C CA . ARG A 1 279 ? 19.399 -5.770 12.748 1.00 96.62 279 ARG A CA 1
ATOM 2179 C C . ARG A 1 279 ? 19.912 -7.136 13.217 1.00 96.62 279 ARG A C 1
ATOM 2181 O O . ARG A 1 279 ? 19.100 -7.994 13.564 1.00 96.62 279 ARG A O 1
ATOM 2188 N N . TYR A 1 280 ? 21.229 -7.360 13.241 1.00 97.75 280 TYR A N 1
ATOM 2189 C CA . TYR A 1 280 ? 21.841 -8.586 13.770 1.00 97.75 280 TYR A CA 1
ATOM 2190 C C . TYR A 1 280 ? 21.607 -8.739 15.280 1.00 97.75 280 TYR A C 1
ATOM 2192 O O . TYR A 1 280 ? 21.134 -9.793 15.708 1.00 97.75 280 TYR A O 1
ATOM 2200 N N . LEU A 1 281 ? 21.859 -7.684 16.064 1.00 97.06 281 LEU A N 1
ATOM 2201 C CA . LEU A 1 281 ? 21.641 -7.652 17.516 1.00 97.06 281 LEU A CA 1
ATOM 2202 C C . LEU A 1 281 ? 20.167 -7.893 17.866 1.00 97.06 281 LEU A C 1
ATOM 2204 O O . LEU A 1 281 ? 19.856 -8.810 18.629 1.00 97.06 281 LEU A O 1
ATOM 2208 N N . ARG A 1 282 ? 19.247 -7.181 17.203 1.00 96.88 282 ARG A N 1
ATOM 2209 C CA . ARG A 1 282 ? 17.802 -7.376 17.386 1.00 96.88 282 ARG A CA 1
ATOM 2210 C C . ARG A 1 282 ? 17.351 -8.798 17.062 1.00 96.88 282 ARG A C 1
ATOM 2212 O O . ARG A 1 282 ? 16.570 -9.409 17.786 1.00 96.88 282 ARG A O 1
ATOM 2219 N N . ARG A 1 283 ? 17.872 -9.388 15.981 1.00 96.38 283 ARG A N 1
ATOM 2220 C CA . ARG A 1 283 ? 17.587 -10.787 15.599 1.00 96.38 283 ARG A CA 1
ATOM 2221 C C . ARG A 1 283 ? 18.197 -11.831 16.543 1.00 96.38 283 ARG A C 1
ATOM 2223 O O . ARG A 1 283 ? 17.974 -13.023 16.326 1.00 96.38 283 ARG A O 1
ATOM 2230 N N . ARG A 1 284 ? 18.952 -11.402 17.558 1.00 95.50 284 ARG A N 1
ATOM 2231 C CA . ARG A 1 284 ? 19.444 -12.204 18.687 1.00 95.50 284 ARG A CA 1
ATOM 2232 C C . ARG A 1 284 ? 18.770 -11.838 20.020 1.00 95.50 284 ARG A C 1
ATOM 2234 O O . ARG A 1 284 ? 19.151 -12.399 21.040 1.00 95.50 284 ARG A O 1
ATOM 2241 N N . GLY A 1 285 ? 17.792 -10.926 20.012 1.00 94.69 285 GLY A N 1
ATOM 2242 C CA . GLY A 1 285 ? 17.106 -10.432 21.210 1.00 94.69 285 GLY A CA 1
ATOM 2243 C C . GLY A 1 285 ? 17.926 -9.460 22.062 1.00 94.69 285 GLY A C 1
ATOM 2244 O O . GLY A 1 285 ? 17.551 -9.225 23.203 1.00 94.69 285 GLY A O 1
ATOM 2245 N N . GLN A 1 286 ? 19.031 -8.923 21.531 1.00 95.88 286 GLN A N 1
ATOM 2246 C CA . GLN A 1 286 ? 19.929 -7.987 22.221 1.00 95.88 286 GLN A CA 1
ATOM 2247 C C . GLN A 1 286 ? 19.503 -6.540 21.942 1.00 95.88 286 GLN A C 1
ATOM 2249 O O . GLN A 1 286 ? 20.230 -5.755 21.323 1.00 95.88 286 GLN A O 1
ATOM 2254 N N . ASP A 1 287 ? 18.267 -6.215 22.304 1.00 94.94 287 ASP A N 1
ATOM 2255 C CA . ASP A 1 287 ? 17.614 -4.968 21.903 1.00 94.94 287 ASP A CA 1
ATOM 2256 C C . ASP A 1 287 ? 18.166 -3.760 22.664 1.00 94.94 287 ASP A C 1
ATOM 2258 O O . ASP A 1 287 ? 18.320 -2.689 22.081 1.00 94.94 287 ASP A O 1
ATOM 2262 N N . GLU A 1 288 ? 18.620 -3.965 23.901 1.00 94.31 288 GLU A N 1
ATOM 2263 C CA . GLU A 1 288 ? 19.394 -3.003 24.691 1.00 94.31 288 GLU A CA 1
ATOM 2264 C C . GLU A 1 288 ? 20.680 -2.539 23.981 1.00 94.31 288 GLU A C 1
ATOM 2266 O O . GLU A 1 288 ? 21.121 -1.405 24.159 1.00 94.31 288 GLU A O 1
ATOM 2271 N N . ASN A 1 289 ? 21.250 -3.387 23.117 1.00 95.25 289 ASN A N 1
ATOM 2272 C CA . ASN A 1 289 ? 22.401 -3.059 22.276 1.00 95.25 289 ASN A CA 1
ATOM 2273 C C . ASN A 1 289 ? 21.997 -2.530 20.882 1.00 95.25 289 ASN A C 1
ATOM 2275 O O . ASN A 1 289 ? 22.770 -1.813 20.247 1.00 95.25 289 ASN A O 1
ATOM 2279 N N . ALA A 1 290 ? 20.803 -2.872 20.384 1.00 96.38 290 ALA A N 1
ATOM 2280 C CA . ALA A 1 290 ? 20.319 -2.458 19.064 1.00 96.38 290 ALA A CA 1
ATOM 2281 C C . ALA A 1 290 ? 19.670 -1.060 19.063 1.00 96.38 290 ALA A C 1
ATOM 2283 O O . ALA A 1 290 ? 19.887 -0.285 18.128 1.00 96.38 290 ALA A O 1
ATOM 2284 N N . ILE A 1 291 ? 18.897 -0.721 20.100 1.00 95.75 291 ILE A N 1
ATOM 2285 C CA . ILE A 1 291 ? 18.161 0.550 20.216 1.00 95.75 291 ILE A CA 1
ATOM 2286 C C . ILE A 1 291 ? 19.096 1.772 20.111 1.00 95.75 291 ILE A C 1
ATOM 2288 O O . ILE A 1 291 ? 18.816 2.637 19.274 1.00 95.75 291 ILE A O 1
ATOM 2292 N N . PRO A 1 292 ? 20.235 1.855 20.838 1.00 94.62 292 PRO A N 1
ATOM 2293 C CA . PRO A 1 292 ? 21.138 3.004 20.734 1.00 94.62 292 PRO A CA 1
ATOM 2294 C C . PRO A 1 292 ? 21.687 3.213 19.318 1.00 94.62 292 PRO A C 1
ATOM 2296 O O . PRO A 1 292 ? 21.826 4.354 18.876 1.00 94.62 292 PRO A O 1
ATOM 2299 N N . LEU A 1 293 ? 21.946 2.129 18.576 1.00 93.38 293 LEU A N 1
ATOM 2300 C CA . LEU A 1 293 ? 22.419 2.190 17.189 1.00 93.38 293 LEU A CA 1
ATOM 2301 C C . LEU A 1 293 ? 21.347 2.734 16.235 1.00 93.38 293 LEU A C 1
ATOM 2303 O O . LEU A 1 293 ? 21.680 3.486 15.327 1.00 93.38 293 LEU A O 1
ATOM 2307 N N . LEU A 1 294 ? 20.067 2.392 16.435 1.00 92.94 294 LEU A N 1
ATOM 2308 C CA . LEU A 1 294 ? 18.967 2.902 15.604 1.00 92.94 294 LEU A CA 1
ATOM 2309 C C . LEU A 1 294 ? 18.625 4.377 15.887 1.00 92.94 294 LEU A C 1
ATOM 2311 O O . LEU A 1 294 ? 18.235 5.098 14.961 1.00 92.94 294 LEU A O 1
ATOM 2315 N N . ILE A 1 295 ? 18.763 4.814 17.146 1.00 91.50 295 ILE A N 1
ATOM 2316 C CA . ILE A 1 295 ? 18.556 6.209 17.572 1.00 91.50 295 ILE A CA 1
ATOM 2317 C C . ILE A 1 295 ? 19.703 7.098 17.072 1.00 91.50 295 ILE A C 1
ATOM 2319 O O . ILE A 1 295 ? 19.456 8.168 16.527 1.00 91.50 295 ILE A O 1
ATOM 2323 N N . THR A 1 296 ? 20.956 6.652 17.219 1.00 85.62 296 THR A N 1
ATOM 2324 C CA . THR A 1 296 ? 22.153 7.425 16.815 1.00 85.62 296 THR A CA 1
ATOM 2325 C C . THR A 1 296 ? 22.559 7.231 15.350 1.00 85.62 296 THR A C 1
ATOM 2327 O O . THR A 1 296 ? 23.560 7.800 14.909 1.00 85.62 296 THR A O 1
ATOM 2330 N N . ALA A 1 297 ? 21.801 6.442 14.583 1.00 80.75 297 ALA A N 1
ATOM 2331 C CA . ALA A 1 297 ? 22.061 6.209 13.169 1.00 80.75 297 ALA A CA 1
ATOM 2332 C C . ALA A 1 297 ? 22.111 7.538 12.382 1.00 80.75 297 ALA A C 1
ATOM 2334 O O . ALA A 1 297 ? 21.227 8.379 12.570 1.00 80.75 297 ALA A O 1
ATOM 2335 N N . PRO A 1 298 ? 23.093 7.726 11.474 1.00 68.12 298 PRO A N 1
ATOM 2336 C CA . PRO A 1 298 ? 23.227 8.955 10.692 1.00 68.12 298 PRO A CA 1
ATOM 2337 C C . PRO A 1 298 ? 21.929 9.333 9.971 1.00 68.12 298 PRO A C 1
ATOM 2339 O O . PRO A 1 298 ? 21.215 8.458 9.491 1.00 68.12 298 PRO A O 1
ATOM 2342 N N . THR A 1 299 ? 21.635 10.627 9.852 1.00 59.53 299 THR A N 1
ATOM 2343 C CA . THR A 1 299 ? 20.419 11.143 9.189 1.00 59.53 299 THR A CA 1
ATOM 2344 C C . THR A 1 299 ? 20.644 11.602 7.743 1.00 59.53 299 THR A C 1
ATOM 2346 O O . THR A 1 299 ? 19.679 11.900 7.044 1.00 59.53 299 THR A O 1
ATOM 2349 N N . ALA A 1 300 ? 21.893 11.640 7.272 1.00 60.59 300 ALA A N 1
ATOM 2350 C CA . ALA A 1 300 ? 22.280 12.221 5.986 1.00 60.59 300 ALA A CA 1
ATOM 2351 C C . ALA A 1 300 ? 22.989 11.221 5.055 1.00 60.59 300 ALA A C 1
ATOM 2353 O O . ALA A 1 300 ? 23.749 10.373 5.524 1.00 60.59 300 ALA A O 1
ATOM 2354 N N . PRO A 1 301 ? 22.842 11.419 3.737 1.00 55.34 301 PRO A N 1
ATOM 2355 C CA . PRO A 1 301 ? 21.610 11.188 2.999 1.00 55.34 301 PRO A CA 1
ATOM 2356 C C . PRO A 1 301 ? 21.420 9.687 2.723 1.00 55.34 301 PRO A C 1
ATOM 2358 O O . PRO A 1 301 ? 22.295 9.009 2.189 1.00 55.34 301 PRO A O 1
ATOM 2361 N N . HIS A 1 302 ? 20.239 9.171 3.049 1.00 67.88 302 HIS A N 1
ATOM 2362 C CA . HIS A 1 302 ? 19.828 7.811 2.696 1.00 67.88 302 HIS A CA 1
ATOM 2363 C C . HIS A 1 302 ? 19.075 7.815 1.364 1.00 67.88 302 HIS A C 1
ATOM 2365 O O . HIS A 1 302 ? 18.308 8.734 1.088 1.00 67.88 302 HIS A O 1
ATOM 2371 N N . THR A 1 303 ? 19.194 6.741 0.583 1.00 77.12 303 THR A N 1
ATOM 2372 C CA . THR A 1 303 ? 18.214 6.444 -0.480 1.00 77.12 303 THR A CA 1
ATOM 2373 C C . THR A 1 303 ? 16.853 6.096 0.136 1.00 77.12 303 THR A C 1
ATOM 2375 O O . THR A 1 303 ? 16.808 5.568 1.253 1.00 77.12 303 THR A O 1
ATOM 2378 N N . THR A 1 304 ? 15.751 6.277 -0.598 1.00 77.44 304 THR A N 1
ATOM 2379 C CA . THR A 1 304 ? 14.401 5.873 -0.155 1.00 77.44 304 THR A CA 1
ATOM 2380 C C . THR A 1 304 ? 14.356 4.400 0.273 1.00 77.44 304 THR A C 1
ATOM 2382 O O . THR A 1 304 ? 13.860 4.079 1.348 1.00 77.44 304 THR A O 1
ATOM 2385 N N . SER A 1 305 ? 14.988 3.502 -0.494 1.00 81.62 305 SER A N 1
ATOM 2386 C CA . SER A 1 305 ? 15.084 2.066 -0.171 1.00 81.62 305 SER A CA 1
ATOM 2387 C C . SER A 1 305 ? 15.805 1.794 1.159 1.00 81.62 305 SER A C 1
ATOM 2389 O O . SER A 1 305 ? 15.386 0.939 1.942 1.00 81.62 305 SER A O 1
ATOM 2391 N N . SER A 1 306 ? 16.871 2.543 1.466 1.00 86.69 306 SER A N 1
ATOM 2392 C CA . SER A 1 306 ? 17.538 2.463 2.773 1.00 86.69 306 SER A CA 1
ATOM 2393 C C . SER A 1 306 ? 16.714 3.096 3.903 1.00 86.69 306 SER A C 1
ATOM 2395 O O . SER A 1 306 ? 16.691 2.529 4.992 1.00 86.69 306 SER A O 1
ATOM 2397 N N . LEU A 1 307 ? 15.982 4.195 3.662 1.00 88.75 307 LEU A N 1
ATOM 2398 C CA . LEU A 1 307 ? 15.072 4.791 4.656 1.00 88.75 307 LEU A CA 1
ATOM 2399 C C . LEU A 1 307 ? 13.938 3.835 5.040 1.00 88.75 307 LEU A C 1
ATOM 2401 O O . LEU A 1 307 ? 13.657 3.670 6.223 1.00 88.75 307 LEU A O 1
ATOM 2405 N N . GLU A 1 308 ? 13.324 3.149 4.074 1.00 89.12 308 GLU A N 1
ATOM 2406 C CA . GLU A 1 308 ? 12.294 2.130 4.338 1.00 89.12 308 GLU A CA 1
ATOM 2407 C C . GLU A 1 308 ? 12.825 0.977 5.201 1.00 89.12 308 GLU A C 1
ATOM 2409 O O . GLU A 1 308 ? 12.164 0.487 6.124 1.00 89.12 308 GLU A O 1
ATOM 2414 N N . ARG A 1 309 ? 14.073 0.565 4.957 1.00 91.25 309 ARG A N 1
ATOM 2415 C CA . ARG A 1 309 ? 14.745 -0.475 5.746 1.00 91.25 309 ARG A CA 1
ATOM 2416 C C . ARG A 1 309 ? 15.045 -0.000 7.167 1.00 91.25 309 ARG A C 1
ATOM 2418 O O . ARG A 1 309 ? 14.738 -0.731 8.109 1.00 91.25 309 ARG A O 1
ATOM 2425 N N . TRP A 1 310 ? 15.568 1.216 7.338 1.00 92.56 310 TRP A N 1
ATOM 2426 C CA . TRP A 1 310 ? 15.738 1.840 8.655 1.00 92.56 310 TRP A CA 1
ATOM 2427 C C . TRP A 1 310 ? 14.410 1.965 9.402 1.00 92.56 310 TRP A C 1
ATOM 2429 O O . TRP A 1 310 ? 14.335 1.577 10.568 1.00 92.56 310 TRP A O 1
ATOM 2439 N N . TRP A 1 311 ? 13.356 2.440 8.732 1.00 93.50 311 TRP A N 1
ATOM 2440 C CA . TRP A 1 311 ? 12.022 2.566 9.314 1.00 93.50 311 TRP A CA 1
ATOM 2441 C C . TRP A 1 311 ? 11.462 1.217 9.760 1.00 93.50 311 TRP A C 1
ATOM 2443 O O . TRP A 1 311 ? 10.931 1.108 10.862 1.00 93.50 311 TRP A O 1
ATOM 2453 N N . THR A 1 312 ? 11.656 0.163 8.966 1.00 93.25 312 THR A N 1
ATOM 2454 C CA . THR A 1 312 ? 11.244 -1.200 9.327 1.00 93.25 312 THR A CA 1
ATOM 2455 C C . THR A 1 312 ? 11.850 -1.643 10.663 1.00 93.25 312 THR A C 1
ATOM 2457 O O . THR A 1 312 ? 11.122 -2.092 11.548 1.00 93.25 312 THR A O 1
ATOM 2460 N N . GLU A 1 313 ? 13.167 -1.504 10.850 1.00 95.19 313 GLU A N 1
ATOM 2461 C CA . GLU A 1 313 ? 13.824 -1.914 12.102 1.00 95.19 313 GLU A CA 1
ATOM 2462 C C . GLU A 1 313 ? 13.477 -0.965 13.272 1.00 95.19 313 GLU A C 1
ATOM 2464 O O . GLU A 1 313 ? 13.215 -1.441 14.380 1.00 95.19 313 GLU A O 1
ATOM 2469 N N . ARG A 1 314 ? 13.384 0.354 13.022 1.00 95.81 314 ARG A N 1
ATOM 2470 C CA . ARG A 1 314 ? 12.963 1.367 14.014 1.00 95.81 314 ARG A CA 1
ATOM 2471 C C . ARG A 1 314 ? 11.551 1.116 14.523 1.00 95.81 314 ARG A C 1
ATOM 2473 O O . ARG A 1 314 ? 11.358 1.073 15.731 1.00 95.81 314 ARG A O 1
ATOM 2480 N N . LYS A 1 315 ? 10.581 0.879 13.638 1.00 95.38 315 LYS A N 1
ATOM 2481 C CA . LYS A 1 315 ? 9.182 0.603 13.995 1.00 95.38 315 LYS A CA 1
ATOM 2482 C C . LYS A 1 315 ? 9.034 -0.663 14.835 1.00 95.38 315 LYS A C 1
ATOM 2484 O O . LYS A 1 315 ? 8.284 -0.655 15.810 1.00 95.38 315 LYS A O 1
ATOM 2489 N N . ILE A 1 316 ? 9.759 -1.733 14.488 1.00 95.69 316 ILE A N 1
ATOM 2490 C CA . ILE A 1 316 ? 9.765 -2.979 15.271 1.00 95.69 316 ILE A CA 1
ATOM 2491 C C . ILE A 1 316 ? 10.238 -2.698 16.702 1.00 95.69 316 ILE A C 1
ATOM 2493 O O . ILE A 1 316 ? 9.567 -3.101 17.654 1.00 95.69 316 ILE A O 1
ATOM 2497 N N . LEU A 1 317 ? 11.358 -1.986 16.864 1.00 96.50 317 LEU A N 1
ATOM 2498 C CA . LEU A 1 317 ? 11.897 -1.692 18.192 1.00 96.50 317 LEU A CA 1
ATOM 2499 C C . LEU A 1 317 ? 11.120 -0.611 18.946 1.00 96.50 317 LEU A C 1
ATOM 2501 O O . LEU A 1 317 ? 10.964 -0.755 20.149 1.00 96.50 317 LEU A O 1
ATOM 2505 N N . ALA A 1 318 ? 10.531 0.383 18.280 1.00 96.81 318 ALA A N 1
ATOM 2506 C CA . ALA A 1 318 ? 9.651 1.362 18.920 1.00 96.81 318 ALA A CA 1
ATOM 2507 C C . ALA A 1 318 ? 8.414 0.679 19.525 1.00 96.81 318 ALA A C 1
ATOM 2509 O O . ALA A 1 318 ? 8.073 0.898 20.685 1.00 96.81 318 ALA A O 1
ATOM 2510 N N . ARG A 1 319 ? 7.776 -0.226 18.768 1.00 94.69 319 ARG A N 1
ATOM 2511 C CA . ARG A 1 319 ? 6.626 -1.014 19.240 1.00 94.69 319 ARG A CA 1
ATOM 2512 C C . ARG A 1 319 ? 6.995 -1.977 20.371 1.00 94.69 319 ARG A C 1
ATOM 2514 O O . ARG A 1 319 ? 6.176 -2.192 21.263 1.00 94.69 319 ARG A O 1
ATOM 2521 N N . LYS A 1 320 ? 8.211 -2.533 20.366 1.00 94.12 320 LYS A N 1
ATOM 2522 C CA . LYS A 1 320 ? 8.706 -3.368 21.469 1.00 94.12 320 LYS A CA 1
ATOM 2523 C C . LYS A 1 320 ? 9.031 -2.538 22.719 1.00 94.12 320 LYS A C 1
ATOM 2525 O O . LYS A 1 320 ? 8.556 -2.885 23.793 1.00 94.12 320 LYS A O 1
ATOM 2530 N N . ALA A 1 321 ? 9.739 -1.422 22.568 1.00 94.62 321 ALA A N 1
ATOM 2531 C CA . ALA A 1 321 ? 10.059 -0.488 23.644 1.00 94.62 321 ALA A CA 1
ATOM 2532 C C . ALA A 1 321 ? 8.786 0.041 24.335 1.00 94.62 321 ALA A C 1
ATOM 2534 O O . ALA A 1 321 ? 8.717 0.037 25.561 1.00 94.62 321 ALA A O 1
ATOM 2535 N N . LEU A 1 322 ? 7.726 0.364 23.577 1.00 92.12 322 LEU A N 1
ATOM 2536 C CA . LEU A 1 322 ? 6.401 0.670 24.142 1.00 92.12 322 LEU A CA 1
ATOM 2537 C C . LEU A 1 322 ? 5.854 -0.454 25.028 1.00 92.12 322 LEU A C 1
ATOM 2539 O O . LEU A 1 322 ? 5.436 -0.199 26.153 1.00 92.12 322 LEU A O 1
ATOM 2543 N N . LYS A 1 323 ? 5.884 -1.702 24.544 1.00 90.44 323 LYS A N 1
ATOM 2544 C CA . LYS A 1 323 ? 5.436 -2.873 25.315 1.00 90.44 323 LYS A CA 1
ATOM 2545 C C . LYS A 1 323 ? 6.257 -3.087 26.598 1.00 90.44 323 LYS A C 1
ATOM 2547 O O . LYS A 1 323 ? 5.739 -3.640 27.564 1.00 90.44 323 LYS A O 1
ATOM 2552 N N . GLU A 1 324 ? 7.518 -2.667 26.609 1.00 91.00 324 GLU A N 1
ATOM 2553 C CA . GLU A 1 324 ? 8.437 -2.800 27.748 1.00 91.00 324 GLU A CA 1
ATOM 2554 C C . GLU A 1 324 ? 8.440 -1.577 28.684 1.00 91.00 324 GLU A C 1
ATOM 2556 O O . GLU A 1 324 ? 9.132 -1.586 29.698 1.00 91.00 324 GLU A O 1
ATOM 2561 N N . GLY A 1 325 ? 7.649 -0.537 28.394 1.00 90.94 325 GLY A N 1
ATOM 2562 C CA . GLY A 1 325 ? 7.581 0.685 29.204 1.00 90.94 325 GLY A CA 1
ATOM 2563 C C . GLY A 1 325 ? 8.678 1.719 28.908 1.00 90.94 325 GLY A C 1
ATOM 2564 O O . GLY A 1 325 ? 8.757 2.732 29.597 1.00 90.94 325 GLY A O 1
ATOM 2565 N N . GLN A 1 326 ? 9.513 1.485 27.892 1.00 94.88 326 GLN A N 1
ATOM 2566 C CA . GLN A 1 326 ? 10.625 2.340 27.452 1.00 94.88 326 GLN A CA 1
ATOM 2567 C C . GLN A 1 326 ? 10.115 3.439 26.500 1.00 94.88 326 GLN A C 1
ATOM 2569 O O . GLN A 1 326 ? 10.400 3.465 25.299 1.00 94.88 326 GLN A O 1
ATOM 2574 N N . TYR A 1 327 ? 9.250 4.314 27.016 1.00 95.75 327 TYR A N 1
ATOM 2575 C CA . TYR A 1 327 ? 8.488 5.259 26.191 1.00 95.75 327 TYR A CA 1
ATOM 2576 C C . TYR A 1 327 ? 9.357 6.330 25.519 1.00 95.75 327 TYR A C 1
ATOM 2578 O O . TYR A 1 327 ? 9.061 6.749 24.398 1.00 95.75 327 TYR A O 1
ATOM 2586 N N . GLN A 1 328 ? 10.443 6.758 26.168 1.00 97.31 328 GLN A N 1
ATOM 2587 C CA . GLN A 1 328 ? 11.336 7.784 25.627 1.00 97.31 328 GLN A CA 1
ATOM 2588 C C . GLN A 1 328 ? 12.184 7.235 24.473 1.00 97.31 328 GLN A C 1
ATOM 2590 O O . GLN A 1 328 ? 12.381 7.908 23.461 1.00 97.31 328 GLN A O 1
ATOM 2595 N N . GLU A 1 329 ? 12.655 5.998 24.603 1.00 97.25 329 GLU A N 1
ATOM 2596 C CA . GLU A 1 329 ? 13.367 5.251 23.574 1.00 97.25 329 GLU A CA 1
ATOM 2597 C C . GLU A 1 329 ? 12.441 4.955 22.387 1.00 97.25 329 GLU A C 1
ATOM 2599 O O . GLU A 1 329 ? 12.822 5.182 21.237 1.00 97.25 329 GLU A O 1
ATOM 2604 N N . ALA A 1 330 ? 11.197 4.541 22.656 1.00 97.69 330 ALA A N 1
ATOM 2605 C CA . ALA A 1 330 ? 10.183 4.323 21.630 1.00 97.69 330 ALA A CA 1
ATOM 2606 C C . ALA A 1 330 ? 9.871 5.593 20.824 1.00 97.69 330 ALA A C 1
ATOM 2608 O O . ALA A 1 330 ? 9.826 5.543 19.593 1.00 97.69 330 ALA A O 1
ATOM 2609 N N . TYR A 1 331 ? 9.710 6.735 21.502 1.00 98.31 331 TYR A N 1
ATOM 2610 C CA . TYR A 1 331 ? 9.535 8.036 20.857 1.00 98.31 331 TYR A CA 1
ATOM 2611 C C . TYR A 1 331 ? 10.746 8.407 19.996 1.00 98.31 331 TYR A C 1
ATOM 2613 O O . TYR A 1 331 ? 10.576 8.741 18.828 1.00 98.31 331 TYR A O 1
ATOM 2621 N N . SER A 1 332 ? 11.969 8.290 20.523 1.00 97.38 332 SER A N 1
ATOM 2622 C CA . SER A 1 332 ? 13.194 8.621 19.778 1.00 97.38 332 SER A CA 1
ATOM 2623 C C . SER A 1 332 ? 13.382 7.753 18.525 1.00 97.38 332 SER A C 1
ATOM 2625 O O . SER A 1 332 ? 13.841 8.243 17.494 1.00 97.38 332 SER A O 1
ATOM 2627 N N . LEU A 1 333 ? 12.990 6.474 18.578 1.00 96.62 333 LEU A N 1
ATOM 2628 C CA . LEU A 1 333 ? 12.975 5.581 17.414 1.00 96.62 333 LEU A CA 1
ATOM 2629 C C . LEU A 1 333 ? 11.915 5.979 16.375 1.00 96.62 333 LEU A C 1
ATOM 2631 O O . LEU A 1 333 ? 12.176 5.864 15.177 1.00 96.62 333 LEU A O 1
ATOM 2635 N N . ALA A 1 334 ? 10.740 6.433 16.822 1.00 97.06 334 ALA A N 1
ATOM 2636 C CA . ALA A 1 334 ? 9.644 6.862 15.957 1.00 97.06 334 ALA A CA 1
ATOM 2637 C C . ALA A 1 334 ? 9.919 8.226 15.301 1.00 97.06 334 ALA A C 1
ATOM 2639 O O . ALA A 1 334 ? 9.926 8.328 14.078 1.00 97.06 334 ALA A O 1
ATOM 2640 N N . ALA A 1 335 ? 10.235 9.251 16.098 1.00 95.81 335 ALA A N 1
ATOM 2641 C CA . ALA A 1 335 ? 10.559 10.601 15.630 1.00 95.81 335 ALA A CA 1
ATOM 2642 C C . ALA A 1 335 ? 11.803 10.625 14.722 1.00 95.81 335 ALA A C 1
ATOM 2644 O O . ALA A 1 335 ? 11.917 11.462 13.831 1.00 95.81 335 ALA A O 1
ATOM 2645 N N . GLY A 1 336 ? 12.718 9.665 14.893 1.00 90.88 336 GLY A N 1
ATOM 2646 C CA . GLY A 1 336 ? 13.873 9.466 14.021 1.00 90.88 336 GLY A CA 1
ATOM 2647 C C . GLY A 1 336 ? 13.578 8.815 12.662 1.00 90.88 336 GLY A C 1
ATOM 2648 O O . GLY A 1 336 ? 14.531 8.386 12.016 1.00 90.88 336 GLY A O 1
ATOM 2649 N N . HIS A 1 337 ? 12.320 8.675 12.218 1.00 92.25 337 HIS A N 1
ATOM 2650 C CA . HIS A 1 337 ? 11.962 7.943 10.986 1.00 92.25 337 HIS A CA 1
ATOM 2651 C C . HIS A 1 337 ? 12.699 8.446 9.730 1.00 92.25 337 HIS A C 1
ATOM 2653 O O . HIS A 1 337 ? 13.235 7.624 8.985 1.00 92.25 337 HIS A O 1
ATOM 2659 N N . GLY A 1 338 ? 12.822 9.768 9.555 1.00 89.38 338 GLY A N 1
ATOM 2660 C CA . GLY A 1 338 ? 13.639 10.410 8.514 1.00 89.38 338 GLY A CA 1
ATOM 2661 C C . GLY A 1 338 ? 13.020 10.473 7.112 1.00 89.38 338 GLY A C 1
ATOM 2662 O O . GLY A 1 338 ? 13.693 10.900 6.173 1.00 89.38 338 GLY A O 1
ATOM 2663 N N . HIS A 1 339 ? 11.760 10.065 6.954 1.00 91.12 339 HIS A N 1
ATOM 2664 C CA . HIS A 1 339 ? 11.003 10.204 5.708 1.00 91.12 339 HIS A CA 1
ATOM 2665 C C . HIS A 1 339 ? 10.390 11.604 5.580 1.00 91.12 339 HIS A C 1
ATOM 2667 O O . HIS A 1 339 ? 10.257 12.323 6.566 1.00 91.12 339 HIS A O 1
ATOM 2673 N N . LYS A 1 340 ? 10.018 12.004 4.356 1.00 90.94 340 LYS A N 1
ATOM 2674 C CA . LYS A 1 340 ? 9.418 13.327 4.067 1.00 90.94 340 LYS A CA 1
ATOM 2675 C C . LYS A 1 340 ? 7.994 13.269 3.510 1.00 90.94 340 LYS A C 1
ATOM 2677 O O . LYS A 1 340 ? 7.321 14.291 3.483 1.00 90.94 340 LYS A O 1
ATOM 2682 N N . ASN A 1 341 ? 7.583 12.115 2.995 1.00 91.06 341 ASN A N 1
ATOM 2683 C CA . ASN A 1 341 ? 6.286 11.852 2.378 1.00 91.06 341 ASN A CA 1
ATOM 2684 C C . ASN A 1 341 ? 6.057 10.329 2.285 1.00 91.06 341 ASN A C 1
ATOM 2686 O O . ASN A 1 341 ? 6.943 9.536 2.617 1.00 91.06 341 ASN A O 1
ATOM 2690 N N . GLY A 1 342 ? 4.859 9.924 1.858 1.00 91.62 342 GLY A N 1
ATOM 2691 C CA . GLY A 1 342 ? 4.491 8.517 1.683 1.00 91.62 342 GLY A CA 1
ATOM 2692 C C . GLY A 1 342 ? 4.167 7.775 2.987 1.00 91.62 342 GLY A C 1
ATOM 2693 O O . GLY A 1 342 ? 4.071 8.353 4.071 1.00 91.62 342 GLY A O 1
ATOM 2694 N N . VAL A 1 343 ? 3.980 6.457 2.877 1.00 90.50 343 VAL A N 1
ATOM 2695 C CA . VAL A 1 343 ? 3.443 5.616 3.963 1.00 90.50 343 VAL A CA 1
ATOM 2696 C C . VAL A 1 343 ? 4.351 5.596 5.197 1.00 90.50 343 VAL A C 1
ATOM 2698 O O . VAL A 1 343 ? 3.859 5.668 6.322 1.00 90.50 343 VAL A O 1
ATOM 2701 N N . ALA A 1 344 ? 5.672 5.528 5.017 1.00 92.94 344 ALA A N 1
ATOM 2702 C CA . ALA A 1 344 ? 6.617 5.490 6.131 1.00 92.94 344 ALA A CA 1
ATOM 2703 C C . ALA A 1 344 ? 6.738 6.826 6.879 1.00 92.94 344 ALA A C 1
ATOM 2705 O O . ALA A 1 344 ? 6.899 6.818 8.098 1.00 92.94 344 ALA A O 1
ATOM 2706 N N . PHE A 1 345 ? 6.583 7.955 6.180 1.00 95.31 345 PHE A N 1
ATOM 2707 C CA . PHE A 1 345 ? 6.405 9.269 6.803 1.00 95.31 345 PHE A CA 1
ATOM 2708 C C . PHE A 1 345 ? 5.123 9.306 7.638 1.00 95.31 345 PHE A C 1
ATOM 2710 O O . PHE A 1 345 ? 5.173 9.639 8.818 1.00 95.31 345 PHE A O 1
ATOM 2717 N N . ALA A 1 346 ? 3.987 8.899 7.060 1.00 96.38 346 ALA A N 1
ATOM 2718 C CA . ALA A 1 346 ? 2.699 8.963 7.744 1.00 96.38 346 ALA A CA 1
ATOM 2719 C C . ALA A 1 346 ? 2.649 8.068 9.000 1.00 96.38 346 ALA A C 1
ATOM 2721 O O . ALA A 1 346 ? 2.166 8.490 10.048 1.00 96.38 346 ALA A O 1
ATOM 2722 N N . ASP A 1 347 ? 3.185 6.846 8.919 1.00 95.94 347 ASP A N 1
ATOM 2723 C CA . ASP A 1 347 ? 3.308 5.906 10.045 1.00 95.94 347 ASP A CA 1
ATOM 2724 C C . ASP A 1 347 ? 4.341 6.393 11.087 1.00 95.94 347 ASP A C 1
ATOM 2726 O O . ASP A 1 347 ? 4.146 6.197 12.286 1.00 95.94 347 ASP A O 1
ATOM 2730 N N . GLY A 1 348 ? 5.410 7.069 10.644 1.00 96.62 348 GLY A N 1
ATOM 2731 C CA . GLY A 1 348 ? 6.451 7.664 11.488 1.00 96.62 348 GLY A CA 1
ATOM 2732 C C . GLY A 1 348 ? 5.966 8.847 12.320 1.00 96.62 348 GLY A C 1
ATOM 2733 O O . GLY A 1 348 ? 6.026 8.795 13.550 1.00 96.62 348 GLY A O 1
ATOM 2734 N N . GLU A 1 349 ? 5.433 9.879 11.662 1.00 98.31 349 GLU A N 1
ATOM 2735 C CA . GLU A 1 349 ? 4.853 11.061 12.313 1.00 98.31 349 GLU A CA 1
ATOM 2736 C C . GLU A 1 349 ? 3.688 10.674 13.228 1.00 98.31 349 GLU A C 1
ATOM 2738 O O . GLU A 1 349 ? 3.627 11.109 14.380 1.00 98.31 349 GLU A O 1
ATOM 2743 N N . PHE A 1 350 ? 2.793 9.791 12.763 1.00 98.38 350 PHE A N 1
ATOM 2744 C CA . PHE A 1 350 ? 1.692 9.314 13.592 1.00 98.38 350 PHE A CA 1
ATOM 2745 C C . PHE A 1 350 ? 2.191 8.606 14.859 1.00 98.38 350 PHE A C 1
ATOM 2747 O O . PHE A 1 350 ? 1.736 8.925 15.959 1.00 98.38 350 PHE A O 1
ATOM 2754 N N . LEU A 1 351 ? 3.133 7.661 14.727 1.00 98.25 351 LEU A N 1
ATOM 2755 C CA . LEU A 1 351 ? 3.659 6.923 15.874 1.00 98.25 351 LEU A CA 1
ATOM 2756 C C . LEU A 1 351 ? 4.386 7.858 16.848 1.00 98.25 351 LEU A C 1
ATOM 2758 O O . LEU A 1 351 ? 4.162 7.760 18.050 1.00 98.25 351 LEU A O 1
ATOM 2762 N N . ALA A 1 352 ? 5.208 8.784 16.355 1.00 98.62 352 ALA A N 1
ATOM 2763 C CA . ALA A 1 352 ? 5.916 9.743 17.199 1.00 98.62 352 ALA A CA 1
ATOM 2764 C C . ALA A 1 352 ? 4.943 10.646 17.978 1.00 98.62 352 ALA A C 1
ATOM 2766 O O . ALA A 1 352 ? 5.060 10.768 19.201 1.00 98.62 352 ALA A O 1
ATOM 2767 N N . GLY A 1 353 ? 3.938 11.208 17.299 1.00 98.69 353 GLY A N 1
ATOM 2768 C CA . GLY A 1 353 ? 2.931 12.065 17.922 1.00 98.69 353 GLY A CA 1
ATOM 2769 C C . GLY A 1 353 ? 2.056 11.335 18.943 1.00 98.69 353 GLY A C 1
ATOM 2770 O O . GLY A 1 353 ? 1.811 11.850 20.034 1.00 98.69 353 GLY A O 1
ATOM 2771 N N . TRP A 1 354 ? 1.640 10.103 18.636 1.00 98.44 354 TRP A N 1
ATOM 2772 C CA . TRP A 1 354 ? 0.828 9.279 19.534 1.00 98.44 354 TRP A CA 1
ATOM 2773 C C . TRP A 1 354 ? 1.600 8.863 20.795 1.00 98.44 354 TRP A C 1
ATOM 2775 O O . TRP A 1 354 ? 1.062 8.963 21.898 1.00 98.44 354 TRP A O 1
ATOM 2785 N N . ILE A 1 355 ? 2.886 8.506 20.668 1.00 98.50 355 ILE A N 1
ATOM 2786 C CA . ILE A 1 355 ? 3.746 8.225 21.831 1.00 98.50 355 ILE A CA 1
ATOM 2787 C C . ILE A 1 355 ? 3.934 9.484 22.686 1.00 98.50 355 ILE A C 1
ATOM 2789 O O . ILE A 1 355 ? 3.792 9.427 23.910 1.00 98.50 355 ILE A O 1
ATOM 2793 N N . ALA A 1 356 ? 4.214 10.628 22.052 1.00 98.69 356 ALA A N 1
ATOM 2794 C CA . ALA A 1 356 ? 4.381 11.898 22.750 1.00 98.69 356 ALA A CA 1
ATOM 2795 C C . ALA A 1 356 ? 3.133 12.281 23.562 1.00 98.69 356 ALA A C 1
ATOM 2797 O O . ALA A 1 356 ? 3.265 12.703 24.711 1.00 98.69 356 ALA A O 1
ATOM 2798 N N . LEU A 1 357 ? 1.936 12.091 22.996 1.00 98.19 357 LEU A N 1
ATOM 2799 C CA . LEU A 1 357 ? 0.675 12.410 23.661 1.00 98.19 357 LEU A CA 1
ATOM 2800 C C . LEU A 1 357 ? 0.376 11.448 24.818 1.00 98.19 357 LEU A C 1
ATOM 2802 O O . LEU A 1 357 ? 0.231 11.891 25.954 1.00 98.19 357 LEU A O 1
ATOM 2806 N N . GLN A 1 358 ? 0.310 10.145 24.532 1.00 95.44 358 GLN A N 1
ATOM 2807 C CA . GLN A 1 358 ? -0.298 9.166 25.441 1.00 95.44 358 GLN A CA 1
ATOM 2808 C C . GLN A 1 358 ? 0.670 8.585 26.477 1.00 95.44 358 GLN A C 1
ATOM 2810 O O . GLN A 1 358 ? 0.239 8.144 27.539 1.00 95.44 358 GLN A O 1
ATOM 2815 N N . TYR A 1 359 ? 1.975 8.582 26.188 1.00 95.50 359 TYR A N 1
ATOM 2816 C CA . TYR A 1 359 ? 2.978 7.908 27.022 1.00 95.50 359 TYR A CA 1
ATOM 2817 C C . TYR A 1 359 ? 4.007 8.854 27.645 1.00 95.50 359 TYR A C 1
ATOM 2819 O O . TYR A 1 359 ? 4.562 8.541 28.698 1.00 95.50 359 TYR A O 1
ATOM 2827 N N . LEU A 1 360 ? 4.260 10.009 27.020 1.00 97.00 360 LEU A N 1
ATOM 2828 C CA . LEU A 1 360 ? 5.202 11.019 27.524 1.00 97.00 360 LEU A CA 1
ATOM 2829 C C . LEU A 1 360 ? 4.524 12.269 28.104 1.00 97.00 360 LEU A C 1
ATOM 2831 O O . LEU A 1 360 ? 5.226 13.138 28.619 1.00 97.00 360 LEU A O 1
ATOM 2835 N N . ASN A 1 361 ? 3.191 12.379 28.024 1.00 96.25 361 ASN A N 1
ATOM 2836 C CA . ASN A 1 361 ? 2.431 13.568 28.435 1.00 96.25 361 ASN A CA 1
ATOM 2837 C C . ASN A 1 361 ? 3.014 14.875 27.846 1.00 96.25 361 ASN A C 1
ATOM 2839 O O . ASN A 1 361 ? 3.109 15.906 28.514 1.00 96.25 361 ASN A O 1
ATOM 2843 N N . ASN A 1 362 ? 3.446 14.822 26.582 1.00 98.38 362 ASN A N 1
ATOM 2844 C CA . ASN A 1 362 ? 4.044 15.932 25.848 1.00 98.38 362 ASN A CA 1
ATOM 2845 C C . ASN A 1 362 ? 3.146 16.330 24.662 1.00 98.38 362 ASN A C 1
ATOM 2847 O O . ASN A 1 362 ? 3.462 16.043 23.500 1.00 98.38 362 ASN A O 1
ATOM 2851 N N . PRO A 1 363 ? 2.014 17.008 24.928 1.00 98.44 363 PRO A N 1
ATOM 2852 C CA . PRO A 1 363 ? 1.058 17.349 23.886 1.00 98.44 363 PRO A CA 1
ATOM 2853 C C . PRO A 1 363 ? 1.582 18.428 22.921 1.00 98.44 363 PRO A C 1
ATOM 2855 O O . PRO A 1 363 ? 1.083 18.528 21.805 1.00 98.44 363 PRO A O 1
ATOM 2858 N N . ASN A 1 364 ? 2.629 19.185 23.286 1.00 98.62 364 ASN A N 1
ATOM 2859 C CA . ASN A 1 364 ? 3.301 20.109 22.363 1.00 98.62 364 ASN A CA 1
ATOM 2860 C C . ASN A 1 364 ? 4.047 19.356 21.250 1.00 98.62 364 ASN A C 1
ATOM 2862 O O . ASN A 1 364 ? 3.865 19.676 20.078 1.00 98.62 364 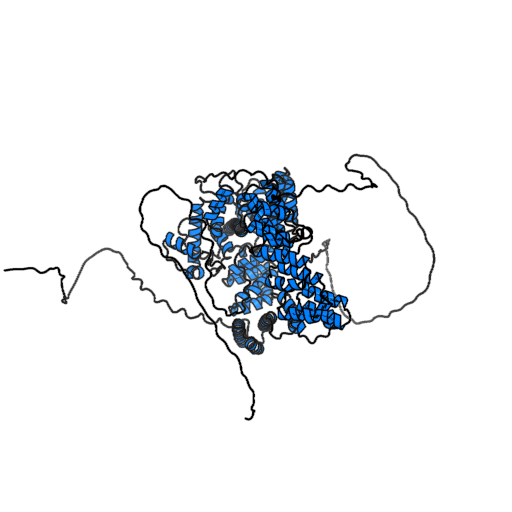ASN A O 1
ATOM 2866 N N . ALA A 1 365 ? 4.851 18.341 21.593 1.00 98.62 365 ALA A N 1
ATOM 2867 C CA . ALA A 1 365 ? 5.520 17.507 20.591 1.00 98.62 365 ALA A CA 1
ATOM 2868 C C . ALA A 1 365 ? 4.502 16.709 19.760 1.00 98.62 365 ALA A C 1
ATOM 2870 O O . ALA A 1 365 ? 4.619 16.646 18.538 1.00 98.62 365 ALA A O 1
ATOM 2871 N N . ALA A 1 366 ? 3.456 16.180 20.406 1.00 98.81 366 ALA A N 1
ATOM 2872 C CA . ALA A 1 366 ? 2.367 15.497 19.715 1.00 98.81 366 ALA A CA 1
ATOM 2873 C C . ALA A 1 366 ? 1.685 16.382 18.665 1.00 98.81 366 ALA A C 1
ATOM 2875 O O . ALA A 1 366 ? 1.523 15.969 17.520 1.00 98.81 366 ALA A O 1
ATOM 2876 N N . TYR A 1 367 ? 1.342 17.620 19.035 1.00 98.81 367 TYR A N 1
ATOM 2877 C CA . TYR A 1 367 ? 0.739 18.589 18.126 1.00 98.81 367 TYR A CA 1
ATOM 2878 C C . TYR A 1 367 ? 1.623 18.838 16.891 1.00 98.81 367 TYR A C 1
ATOM 2880 O O . TYR A 1 367 ? 1.117 18.827 15.773 1.00 98.81 367 TYR A O 1
ATOM 2888 N N . GLN A 1 368 ? 2.939 19.017 17.068 1.00 98.69 368 GLN A N 1
ATOM 2889 C CA . GLN A 1 368 ? 3.871 19.250 15.952 1.00 98.69 368 GLN A CA 1
ATOM 2890 C C . GLN A 1 368 ? 3.947 18.054 14.991 1.00 98.69 368 GLN A C 1
ATOM 2892 O O . GLN A 1 368 ? 3.903 18.237 13.773 1.00 98.69 368 GLN A O 1
ATOM 2897 N N . HIS A 1 369 ? 3.992 16.830 15.523 1.00 98.75 369 HIS A N 1
ATOM 2898 C CA . HIS A 1 369 ? 3.958 15.610 14.715 1.00 98.75 369 HIS A CA 1
ATOM 2899 C C . HIS A 1 369 ? 2.636 15.456 13.953 1.00 98.75 369 HIS A C 1
ATOM 2901 O O . HIS A 1 369 ? 2.642 15.210 12.750 1.00 98.75 369 HIS A O 1
ATOM 2907 N N . PHE A 1 370 ? 1.486 15.668 14.602 1.00 98.75 370 PHE A N 1
ATOM 2908 C CA . PHE A 1 370 ? 0.191 15.562 13.922 1.00 98.75 370 PHE A CA 1
ATOM 2909 C C . PHE A 1 370 ? -0.059 16.698 12.912 1.00 98.75 370 PHE A C 1
ATOM 2911 O O . PHE A 1 370 ? -0.712 16.465 11.897 1.00 98.75 370 PHE A O 1
ATOM 2918 N N . GLN A 1 371 ? 0.511 17.890 13.125 1.00 98.50 371 GLN A N 1
ATOM 2919 C CA . GLN A 1 371 ? 0.513 18.981 12.142 1.00 98.50 371 GLN A CA 1
ATOM 2920 C C . GLN A 1 371 ? 1.376 18.637 10.924 1.00 98.50 371 GLN A C 1
ATOM 2922 O O . GLN A 1 371 ? 0.958 18.848 9.787 1.00 98.50 371 GLN A O 1
ATOM 2927 N N . THR A 1 372 ? 2.560 18.069 11.156 1.00 98.44 372 THR A N 1
ATOM 2928 C CA . THR A 1 372 ? 3.457 17.600 10.092 1.00 98.44 372 THR A CA 1
ATOM 2929 C C . THR A 1 372 ? 2.789 16.486 9.283 1.00 98.44 372 THR A C 1
ATOM 2931 O O . THR A 1 372 ? 2.737 16.575 8.058 1.00 98.44 372 THR A O 1
ATOM 2934 N N . LEU A 1 373 ? 2.183 15.507 9.964 1.00 98.19 373 LEU A N 1
ATOM 2935 C CA . LEU A 1 373 ? 1.379 14.442 9.365 1.00 98.19 373 LEU A CA 1
ATOM 2936 C C . LEU A 1 373 ? 0.259 14.995 8.477 1.00 98.19 373 LEU A C 1
ATOM 2938 O O . LEU A 1 373 ? 0.195 14.625 7.312 1.00 98.19 373 LEU A O 1
ATOM 2942 N N . GLU A 1 374 ? -0.611 15.865 9.003 1.00 97.00 374 GLU A N 1
ATOM 2943 C CA . GLU A 1 374 ? -1.761 16.383 8.246 1.00 97.00 374 GLU A CA 1
ATOM 2944 C C . GLU A 1 374 ? -1.326 17.159 6.993 1.00 97.00 374 GLU A C 1
ATOM 2946 O O . GLU A 1 374 ? -1.927 17.001 5.932 1.00 97.00 374 GLU A O 1
ATOM 2951 N N . ASN A 1 375 ? -0.256 17.952 7.095 1.00 96.62 375 ASN A N 1
ATOM 2952 C CA . ASN A 1 375 ? 0.276 18.734 5.978 1.00 96.62 375 ASN A CA 1
ATOM 2953 C C . ASN A 1 375 ? 0.967 17.877 4.898 1.00 96.62 375 ASN A C 1
ATOM 2955 O O . ASN A 1 375 ? 1.111 18.333 3.765 1.00 96.62 375 ASN A O 1
ATOM 2959 N N . GLY A 1 376 ? 1.433 16.670 5.239 1.00 96.44 376 GLY A N 1
ATOM 2960 C CA . GLY A 1 376 ? 2.219 15.803 4.353 1.00 96.44 376 GLY A CA 1
ATOM 2961 C C . GLY A 1 376 ? 1.464 14.613 3.747 1.00 96.44 376 GLY A C 1
ATOM 2962 O O . GLY A 1 376 ? 2.106 13.747 3.152 1.00 96.44 376 GLY A O 1
ATOM 2963 N N . VAL A 1 377 ? 0.136 14.537 3.903 1.00 96.00 377 VAL A N 1
ATOM 2964 C CA . VAL A 1 377 ? -0.708 13.432 3.401 1.00 96.00 377 VAL A CA 1
ATOM 2965 C C . VAL A 1 377 ? -1.920 13.948 2.625 1.00 96.00 377 VAL A C 1
ATOM 2967 O O . VAL A 1 377 ? -2.555 14.919 3.034 1.00 96.00 377 VAL A O 1
ATOM 2970 N N . SER A 1 378 ? -2.286 13.287 1.521 1.00 93.50 378 SER A N 1
ATOM 2971 C CA . SER A 1 378 ? -3.422 13.727 0.690 1.00 93.50 378 SER A CA 1
ATOM 2972 C C . SER A 1 378 ? -4.721 12.953 0.943 1.00 93.50 378 SER A C 1
ATOM 2974 O O . SER A 1 378 ? -5.810 13.526 0.850 1.00 93.50 378 SER A O 1
ATOM 2976 N N . THR A 1 379 ? -4.633 11.662 1.290 1.00 93.50 379 THR A N 1
ATOM 2977 C CA . THR A 1 379 ? -5.814 10.782 1.319 1.00 93.50 379 THR A CA 1
ATOM 2978 C C . THR A 1 379 ? -6.790 11.132 2.456 1.00 93.50 379 THR A C 1
ATOM 2980 O O . THR A 1 379 ? -6.348 11.469 3.560 1.00 93.50 379 THR A O 1
ATOM 2983 N N . PRO A 1 380 ? -8.120 10.981 2.265 1.00 95.50 380 PRO A N 1
ATOM 2984 C CA . PRO A 1 380 ? -9.120 11.262 3.306 1.00 95.50 380 PRO A CA 1
ATOM 2985 C C . PRO A 1 380 ? -8.883 10.528 4.634 1.00 95.50 380 PRO A C 1
ATOM 2987 O O . PRO A 1 380 ? -9.147 11.068 5.708 1.00 95.50 380 PRO A O 1
ATOM 2990 N N . ILE A 1 381 ? -8.352 9.302 4.585 1.00 95.19 381 ILE A N 1
ATOM 2991 C CA . ILE A 1 381 ? -8.039 8.496 5.776 1.00 95.19 381 ILE A CA 1
ATOM 2992 C C . ILE A 1 381 ? -6.901 9.136 6.575 1.00 95.19 381 ILE A C 1
ATOM 2994 O O . ILE A 1 381 ? -7.047 9.381 7.772 1.00 95.19 381 ILE A O 1
ATOM 2998 N N . SER A 1 382 ? -5.782 9.444 5.919 1.00 95.50 382 SER A N 1
ATOM 2999 C CA . SER A 1 382 ? -4.621 10.036 6.586 1.00 95.50 382 SER A CA 1
ATOM 3000 C C . SER A 1 382 ? -4.905 11.464 7.057 1.00 95.50 382 SER A C 1
ATOM 3002 O O . SER A 1 382 ? -4.533 11.816 8.177 1.00 95.50 382 SER A O 1
ATOM 3004 N N . ARG A 1 383 ? -5.638 12.262 6.264 1.00 97.12 383 ARG A N 1
ATOM 3005 C CA . ARG A 1 383 ? -6.054 13.623 6.638 1.00 97.12 383 ARG A CA 1
ATOM 3006 C C . ARG A 1 383 ? -6.990 13.629 7.846 1.00 97.12 383 ARG A C 1
ATOM 3008 O O . ARG A 1 383 ? -6.710 14.323 8.819 1.00 97.12 383 ARG A O 1
ATOM 3015 N N . SER A 1 384 ? -8.040 12.802 7.847 1.00 98.06 384 SER A N 1
ATOM 3016 C CA . SER A 1 384 ? -8.945 12.689 9.006 1.00 98.06 384 SER A CA 1
ATOM 3017 C C . SER A 1 384 ? -8.247 12.181 10.267 1.00 98.06 384 SER A C 1
ATOM 3019 O O . SER A 1 384 ? -8.543 12.671 11.355 1.00 98.06 384 SER A O 1
ATOM 3021 N N . ARG A 1 385 ? -7.275 11.266 10.143 1.00 98.38 385 ARG A N 1
ATOM 3022 C CA . ARG A 1 385 ? -6.424 10.837 11.265 1.00 98.38 385 ARG A CA 1
ATOM 3023 C C . ARG A 1 385 ? -5.583 11.990 11.811 1.00 98.38 385 ARG A C 1
ATOM 3025 O O . ARG A 1 385 ? -5.627 12.234 13.013 1.00 98.38 385 ARG A O 1
ATOM 3032 N N . GLY A 1 386 ? -4.856 12.708 10.951 1.00 98.25 386 GLY A N 1
ATOM 3033 C CA . GLY A 1 386 ? -4.046 13.865 11.348 1.00 98.25 386 GLY A CA 1
ATOM 3034 C C . GLY A 1 386 ? -4.881 14.934 12.054 1.00 98.25 386 GLY A C 1
ATOM 3035 O O . GLY A 1 386 ? -4.568 15.320 13.178 1.00 98.25 386 GLY A O 1
ATOM 3036 N N . ALA A 1 387 ? -6.009 15.319 11.455 1.00 98.62 387 ALA A N 1
ATOM 3037 C CA . ALA A 1 387 ? -6.946 16.285 12.019 1.00 98.62 387 ALA A CA 1
ATOM 3038 C C . ALA A 1 387 ? -7.575 15.818 13.352 1.00 98.62 387 ALA A C 1
ATOM 3040 O O . ALA A 1 387 ? -7.624 16.591 14.307 1.00 98.62 387 ALA A O 1
ATOM 3041 N N . TYR A 1 388 ? -7.994 14.553 13.486 1.00 98.69 388 TYR A N 1
ATOM 3042 C CA . TYR A 1 388 ? -8.536 14.038 14.753 1.00 98.69 388 TYR A CA 1
ATOM 3043 C C . TYR A 1 388 ? -7.501 14.105 15.885 1.00 98.69 388 TYR A C 1
ATOM 3045 O O . TYR A 1 388 ? -7.801 14.547 16.996 1.00 98.69 388 TYR A O 1
ATOM 3053 N N . TRP A 1 389 ? -6.263 13.693 15.608 1.00 98.69 389 TRP A N 1
ATOM 3054 C CA . TRP A 1 389 ? -5.207 13.655 16.617 1.00 98.69 389 TRP A CA 1
ATOM 3055 C C . TRP A 1 389 ? -4.608 15.033 16.929 1.00 98.69 389 TRP A C 1
ATOM 3057 O O . TRP A 1 389 ? -4.239 15.281 18.078 1.00 98.69 389 TRP A O 1
ATOM 3067 N N . LEU A 1 390 ? -4.633 15.974 15.979 1.00 98.62 390 LEU A N 1
ATOM 3068 C CA . LEU A 1 390 ? -4.474 17.405 16.261 1.00 98.62 390 LEU A CA 1
ATOM 3069 C C . LEU A 1 390 ? -5.544 17.918 17.230 1.00 98.62 390 LEU A C 1
ATOM 3071 O O . LEU A 1 390 ? -5.222 18.674 18.145 1.00 98.62 390 LEU A O 1
ATOM 3075 N N . GLY A 1 391 ? -6.796 17.475 17.071 1.00 98.44 391 GLY A N 1
ATOM 3076 C CA . GLY A 1 391 ? -7.881 17.749 18.014 1.00 98.44 391 GLY A CA 1
ATOM 3077 C C . GLY A 1 391 ? -7.545 17.270 19.428 1.00 98.44 391 GLY A C 1
ATOM 3078 O O . GLY A 1 391 ? -7.542 18.069 20.364 1.00 98.44 391 GLY A O 1
ATOM 3079 N N . ARG A 1 392 ? -7.153 15.997 19.567 1.00 98.44 392 ARG A N 1
ATOM 3080 C CA . ARG A 1 392 ? -6.735 15.389 20.848 1.00 98.44 392 ARG A CA 1
ATOM 3081 C C . ARG A 1 392 ? -5.545 16.118 21.486 1.00 98.44 392 ARG A C 1
ATOM 3083 O O . ARG A 1 392 ? -5.544 16.356 22.692 1.00 98.44 392 ARG A O 1
ATOM 3090 N N . ALA A 1 393 ? -4.540 16.498 20.696 1.00 98.69 393 ALA A N 1
ATOM 3091 C CA . ALA A 1 393 ? -3.381 17.240 21.191 1.00 98.69 393 ALA A CA 1
ATOM 3092 C C . ALA A 1 393 ? -3.748 18.674 21.619 1.00 98.69 393 ALA A C 1
ATOM 3094 O O . ALA A 1 393 ? -3.262 19.151 22.642 1.00 98.69 393 ALA A O 1
ATOM 3095 N N . ALA A 1 394 ? -4.641 19.350 20.888 1.00 98.62 394 ALA A N 1
ATOM 3096 C CA . ALA A 1 394 ? -5.139 20.676 21.248 1.00 98.62 394 ALA A CA 1
ATOM 3097 C C . ALA A 1 394 ? -5.995 20.659 22.531 1.00 98.62 394 ALA A C 1
ATOM 3099 O O . ALA A 1 394 ? -5.844 21.557 23.361 1.00 98.62 394 ALA A O 1
ATOM 3100 N N . GLU A 1 395 ? -6.818 19.626 22.758 1.00 97.44 395 GLU A N 1
ATOM 3101 C CA . GLU A 1 395 ? -7.521 19.416 24.038 1.00 97.44 395 GLU A CA 1
ATOM 3102 C C . GLU A 1 395 ? -6.538 19.287 25.205 1.00 97.44 395 GLU A C 1
ATOM 3104 O O . GLU A 1 395 ? -6.682 19.982 26.210 1.00 97.44 395 GLU A O 1
ATOM 3109 N N . ALA A 1 396 ? -5.501 18.456 25.054 1.00 97.94 396 ALA A N 1
ATOM 3110 C CA . ALA A 1 396 ? -4.461 18.268 26.068 1.00 97.94 396 ALA A CA 1
ATOM 3111 C C . ALA A 1 396 ? -3.617 19.538 26.324 1.00 97.94 396 ALA A C 1
ATOM 3113 O O . ALA A 1 396 ? -2.994 19.667 27.376 1.00 97.94 396 ALA A O 1
ATOM 3114 N N . LEU A 1 397 ? -3.624 20.499 25.393 1.00 98.44 397 LEU A N 1
ATOM 3115 C CA . LEU A 1 397 ? -3.037 21.838 25.548 1.00 98.44 397 LEU A CA 1
ATOM 3116 C C . LEU A 1 397 ? -4.019 22.876 26.128 1.00 98.44 397 LEU A C 1
ATOM 3118 O O . LEU A 1 397 ? -3.657 24.047 26.244 1.00 98.44 397 LEU A O 1
ATOM 3122 N N . GLY A 1 398 ? -5.257 22.487 26.456 1.00 98.00 398 GLY A N 1
ATOM 3123 C CA . GLY A 1 398 ? -6.310 23.387 26.943 1.00 98.00 398 GLY A CA 1
ATOM 3124 C C . GLY A 1 398 ? -6.925 24.292 25.866 1.00 98.00 398 GLY A C 1
ATOM 3125 O O . GLY A 1 398 ? -7.597 25.270 26.189 1.00 98.00 398 GLY A O 1
ATOM 3126 N N . ARG A 1 399 ? -6.705 24.001 24.578 1.00 97.88 399 ARG A N 1
ATOM 3127 C CA . ARG A 1 399 ? -7.090 24.855 23.443 1.00 97.88 399 ARG A CA 1
ATOM 3128 C C . ARG A 1 399 ? -8.400 24.387 22.802 1.00 97.88 399 ARG A C 1
ATOM 3130 O O . ARG A 1 399 ? -8.418 23.927 21.662 1.00 97.88 399 ARG A O 1
ATOM 3137 N N . ALA A 1 400 ? -9.504 24.503 23.539 1.00 96.19 400 ALA A N 1
ATOM 3138 C CA . ALA A 1 400 ? -10.811 23.967 23.137 1.00 96.19 400 ALA A CA 1
ATOM 3139 C C . ALA A 1 400 ? -11.288 24.435 21.741 1.00 96.19 400 ALA A C 1
ATOM 3141 O O . ALA A 1 400 ? -11.690 23.609 20.922 1.00 96.19 400 ALA A O 1
ATOM 3142 N N . ASP A 1 401 ? -11.175 25.730 21.425 1.00 96.38 401 ASP A N 1
ATOM 3143 C CA . ASP A 1 401 ? -11.571 26.275 20.112 1.00 96.38 401 ASP A CA 1
ATOM 3144 C C . ASP A 1 401 ? -10.736 25.717 18.952 1.00 96.38 401 ASP A C 1
ATOM 3146 O O . ASP A 1 401 ? -11.224 25.562 17.831 1.00 96.38 401 ASP A O 1
ATOM 3150 N N . GLU A 1 402 ? -9.457 25.445 19.206 1.00 97.69 402 GLU A N 1
ATOM 3151 C CA . GLU A 1 402 ? -8.551 24.844 18.233 1.00 97.69 402 GLU A CA 1
ATOM 3152 C C . GLU A 1 402 ? -8.884 23.360 18.039 1.00 97.69 402 GLU A C 1
ATOM 3154 O O . GLU A 1 402 ? -9.037 22.912 16.902 1.00 97.69 402 GLU A O 1
ATOM 3159 N N . ALA A 1 403 ? -9.107 22.626 19.131 1.00 98.12 403 ALA A N 1
ATOM 3160 C CA . ALA A 1 403 ? -9.546 21.238 19.077 1.00 98.12 403 ALA A CA 1
ATOM 3161 C C . ALA A 1 403 ? -10.843 21.075 18.274 1.00 98.12 403 ALA A C 1
ATOM 3163 O O . ALA A 1 403 ? -10.921 20.228 17.386 1.00 98.12 403 ALA A O 1
ATOM 3164 N N . GLN A 1 404 ? -11.834 21.940 18.510 1.00 97.06 404 GLN A N 1
ATOM 3165 C CA . GLN A 1 404 ? -13.115 21.889 17.808 1.00 97.06 404 GLN A CA 1
ATOM 3166 C C . GLN A 1 404 ? -12.987 22.201 16.307 1.00 97.06 404 GLN A C 1
ATOM 3168 O O . GLN A 1 404 ? -13.732 21.643 15.501 1.00 97.06 404 GLN A O 1
ATOM 3173 N N . LYS A 1 405 ? -12.036 23.052 15.894 1.00 97.62 405 LYS A N 1
ATOM 3174 C CA . LYS A 1 405 ? -11.714 23.260 14.467 1.00 97.62 405 LYS A CA 1
ATOM 3175 C C . LYS A 1 405 ? -11.096 22.005 13.853 1.00 97.62 405 LYS A C 1
ATOM 3177 O O . LYS A 1 405 ? -11.491 21.604 12.762 1.00 97.62 405 LYS A O 1
ATOM 3182 N N . HIS A 1 406 ? -10.164 21.369 14.558 1.00 98.50 406 HIS A N 1
ATOM 3183 C CA . HIS A 1 406 ? -9.494 20.149 14.105 1.00 98.50 406 HIS A CA 1
ATOM 3184 C C . HIS A 1 406 ? -10.463 18.967 13.979 1.00 98.50 406 HIS A C 1
ATOM 3186 O O . HIS A 1 406 ? -10.477 18.304 12.943 1.00 98.50 406 HIS A O 1
ATOM 3192 N N . TYR A 1 407 ? -11.365 18.773 14.945 1.00 98.25 407 TYR A N 1
ATOM 3193 C CA . TYR A 1 407 ? -12.419 17.762 14.830 1.00 98.25 407 TYR A CA 1
ATOM 3194 C C . TYR A 1 407 ? -13.411 18.057 13.699 1.00 98.25 407 TYR A C 1
ATOM 3196 O O . TYR A 1 407 ? -13.787 17.136 12.981 1.00 98.25 407 TYR A O 1
ATOM 3204 N N . LYS A 1 408 ? -13.787 19.320 13.453 1.00 97.44 408 LYS A N 1
ATOM 3205 C CA . LYS A 1 408 ? -14.631 19.660 12.291 1.00 97.44 408 LYS A CA 1
ATOM 3206 C C . LYS A 1 408 ? -13.969 19.267 10.966 1.00 97.44 408 LYS A C 1
ATOM 3208 O O . LYS A 1 408 ? -14.619 18.607 10.163 1.00 97.44 408 LYS A O 1
ATOM 3213 N N . ARG A 1 409 ? -12.675 19.566 10.786 1.00 97.62 409 ARG A N 1
ATOM 3214 C CA . ARG A 1 409 ? -11.911 19.160 9.587 1.00 97.62 409 ARG A CA 1
ATOM 3215 C C . ARG A 1 409 ? -11.811 17.640 9.434 1.00 97.62 409 ARG A C 1
ATOM 3217 O O . ARG A 1 409 ? -11.921 17.126 8.329 1.00 97.62 409 ARG A O 1
ATOM 3224 N N . ALA A 1 410 ? -11.651 16.896 10.529 1.00 98.06 410 ALA A N 1
ATOM 3225 C CA . ALA A 1 410 ? -11.702 15.435 10.473 1.00 98.06 410 ALA A CA 1
ATOM 3226 C C . ALA A 1 410 ? -13.101 14.917 10.079 1.00 98.06 410 ALA A C 1
ATOM 3228 O O . ALA A 1 410 ? -13.203 14.002 9.261 1.00 98.06 410 ALA A O 1
ATOM 3229 N N . ALA A 1 411 ? -14.166 15.515 10.624 1.00 96.50 411 ALA A N 1
ATOM 3230 C CA . ALA A 1 411 ? -15.558 15.120 10.399 1.00 96.50 411 ALA A CA 1
ATOM 3231 C C . ALA A 1 411 ? -16.055 15.339 8.955 1.00 96.50 411 ALA A C 1
ATOM 3233 O O . ALA A 1 411 ? -16.995 14.664 8.537 1.00 96.50 411 ALA A O 1
ATOM 3234 N N . GLU A 1 412 ? -15.399 16.201 8.165 1.00 94.81 412 GLU A N 1
ATOM 3235 C CA . GLU A 1 412 ? -15.619 16.326 6.710 1.00 94.81 412 GLU A CA 1
ATOM 3236 C C . GLU A 1 412 ? -15.444 14.980 5.974 1.00 94.81 412 GLU A C 1
ATOM 3238 O O . GLU A 1 412 ? -16.065 14.739 4.939 1.00 94.81 412 GLU A O 1
ATOM 3243 N N . HIS A 1 413 ? -14.652 14.060 6.532 1.00 95.56 413 HIS A N 1
ATOM 3244 C CA . HIS A 1 413 ? -14.411 12.722 5.996 1.00 95.56 413 HIS A CA 1
ATOM 3245 C C . HIS A 1 413 ? -15.252 11.644 6.714 1.00 95.56 413 HIS A C 1
ATOM 3247 O O . HIS A 1 413 ? -14.728 10.619 7.145 1.00 95.56 413 HIS A O 1
ATOM 3253 N N . GLY A 1 414 ? -16.569 11.844 6.841 1.00 93.50 414 GLY A N 1
ATOM 3254 C CA . GLY A 1 414 ? -17.483 10.983 7.620 1.00 93.50 414 GLY A CA 1
ATOM 3255 C C . GLY A 1 414 ? -17.545 9.485 7.249 1.00 93.50 414 GLY A C 1
ATOM 3256 O O . GLY A 1 414 ? -18.127 8.690 7.987 1.00 93.50 414 GLY A O 1
ATOM 3257 N N . THR A 1 415 ? -16.931 9.048 6.145 1.00 94.94 415 THR A N 1
ATOM 3258 C CA . THR A 1 415 ? -16.783 7.619 5.804 1.00 94.94 415 THR A CA 1
ATOM 3259 C C . THR A 1 415 ? -15.523 6.964 6.383 1.00 94.94 415 THR A C 1
ATOM 3261 O O . THR A 1 415 ? -15.337 5.767 6.176 1.00 94.94 415 THR A O 1
ATOM 3264 N N . THR A 1 416 ? -14.648 7.706 7.074 1.00 97.31 416 THR A N 1
ATOM 3265 C CA . THR A 1 416 ? -13.429 7.173 7.710 1.00 97.31 416 THR A CA 1
ATOM 3266 C C . THR A 1 416 ? -13.605 7.013 9.220 1.00 97.31 416 THR A C 1
ATOM 3268 O O . THR A 1 416 ? -14.347 7.762 9.856 1.00 97.31 416 THR A O 1
ATOM 3271 N N . PHE A 1 417 ? -12.871 6.078 9.825 1.00 98.44 417 PHE A N 1
ATOM 3272 C CA . PHE A 1 417 ? -12.893 5.815 11.267 1.00 98.44 417 PHE A CA 1
ATOM 3273 C C . PHE A 1 417 ? -12.660 7.085 12.099 1.00 98.44 417 PHE A C 1
ATOM 3275 O O . PHE A 1 417 ? -13.435 7.403 13.000 1.00 98.44 417 PHE A O 1
ATOM 3282 N N . TYR A 1 418 ? -11.624 7.855 11.761 1.00 98.50 418 TYR A N 1
ATOM 3283 C CA . TYR A 1 418 ? -11.292 9.086 12.477 1.00 98.50 418 TYR A CA 1
ATOM 3284 C C . TYR A 1 418 ? -12.233 10.251 12.170 1.00 98.50 418 TYR A C 1
ATOM 3286 O O . TYR A 1 418 ? -12.495 11.055 13.064 1.00 98.50 418 TYR A O 1
ATOM 3294 N N . GLY A 1 419 ? -12.802 10.315 10.962 1.00 97.56 419 GLY A N 1
ATOM 3295 C CA . GLY A 1 419 ? -13.851 11.279 10.644 1.00 97.56 419 GLY A CA 1
ATOM 3296 C C . GLY A 1 419 ? -15.141 11.005 11.414 1.00 97.56 419 GLY A C 1
ATOM 3297 O O . GLY A 1 419 ? -15.752 11.933 11.931 1.00 97.56 419 GLY A O 1
ATOM 3298 N N . GLN A 1 420 ? -15.505 9.736 11.607 1.00 97.44 420 GLN A N 1
ATOM 3299 C CA . GLN A 1 420 ? -16.641 9.336 12.443 1.00 97.44 420 GLN A CA 1
ATOM 3300 C C . GLN A 1 420 ? -16.405 9.648 13.927 1.00 97.44 420 GLN A C 1
ATOM 3302 O O . GLN A 1 420 ? -17.259 10.258 14.568 1.00 97.44 420 GLN A O 1
ATOM 3307 N N . LEU A 1 421 ? -15.235 9.307 14.480 1.00 97.00 421 LEU A N 1
ATOM 3308 C CA . LEU A 1 421 ? -14.887 9.681 15.860 1.00 97.00 421 LEU A CA 1
ATOM 3309 C C . LEU A 1 421 ? -14.917 11.204 16.071 1.00 97.00 421 LEU A C 1
ATOM 3311 O O . LEU A 1 421 ? -15.340 11.681 17.123 1.00 97.00 421 LEU A O 1
ATOM 3315 N N . ALA A 1 422 ? -14.485 11.978 15.074 1.00 96.94 422 ALA A N 1
ATOM 3316 C CA . ALA A 1 422 ? -14.557 13.431 15.120 1.00 96.94 422 ALA A CA 1
ATOM 3317 C C . ALA A 1 422 ? -15.998 13.955 15.008 1.00 96.94 422 ALA A C 1
ATOM 3319 O O . ALA A 1 422 ? -16.370 14.860 15.753 1.00 96.94 422 ALA A O 1
ATOM 3320 N N . LEU A 1 423 ? -16.819 13.361 14.133 1.00 95.06 423 LEU A N 1
ATOM 3321 C CA . LEU A 1 423 ? -18.233 13.699 13.959 1.00 95.06 423 LEU A CA 1
ATOM 3322 C C . LEU A 1 423 ? -19.011 13.522 15.272 1.00 95.06 423 LEU A C 1
ATOM 3324 O O . LEU A 1 423 ? -19.782 14.401 15.646 1.00 95.06 423 LEU A O 1
ATOM 3328 N N . SER A 1 424 ? -18.723 12.450 16.016 1.00 91.62 424 SER A N 1
ATOM 3329 C CA . SER A 1 424 ? -19.267 12.228 17.361 1.00 91.62 424 SER A CA 1
ATOM 3330 C C . SER A 1 424 ? -18.880 13.344 18.344 1.00 91.62 424 SER A C 1
ATOM 3332 O O . SER A 1 424 ? -19.734 13.885 19.044 1.00 91.62 424 SER A O 1
ATOM 3334 N N . ARG A 1 425 ? -17.609 13.778 18.343 1.00 91.19 425 ARG A N 1
ATOM 3335 C CA . ARG A 1 425 ? -17.118 14.849 19.234 1.00 91.19 425 ARG A CA 1
ATOM 3336 C C . ARG A 1 425 ? -17.659 16.243 18.916 1.00 91.19 425 ARG A C 1
ATOM 3338 O O . ARG A 1 425 ? -17.817 17.042 19.835 1.00 91.19 425 ARG A O 1
ATOM 3345 N N . VAL A 1 426 ? -17.929 16.564 17.648 1.00 91.19 426 VAL A N 1
ATOM 3346 C CA . VAL A 1 426 ? -18.441 17.900 17.280 1.00 91.19 426 VAL A CA 1
ATOM 3347 C C . VAL A 1 426 ? -19.947 18.058 17.507 1.00 91.19 426 VAL A C 1
ATOM 3349 O O . VAL A 1 426 ? -20.425 19.193 17.544 1.00 91.19 426 VAL A O 1
ATOM 3352 N N . SER A 1 427 ? -20.699 16.960 17.641 1.00 82.69 427 SER A N 1
ATOM 3353 C CA . SER A 1 427 ? -22.152 16.979 17.837 1.00 82.69 427 SER A CA 1
ATOM 3354 C C . SER A 1 427 ? -22.535 17.278 19.289 1.00 82.69 427 SER A C 1
ATOM 3356 O O . SER A 1 427 ? -22.343 16.469 20.192 1.00 82.69 427 SER A O 1
ATOM 3358 N N . THR A 1 428 ? -23.128 18.449 19.522 1.00 62.25 428 THR A N 1
ATOM 3359 C CA . THR A 1 428 ? -23.584 18.879 20.851 1.00 62.25 428 THR A CA 1
ATOM 3360 C C . THR A 1 428 ? -25.083 18.636 21.046 1.00 62.25 428 THR A C 1
ATOM 3362 O O . THR A 1 428 ? -25.899 19.331 20.444 1.00 62.25 428 THR A O 1
ATOM 3365 N N . GLY A 1 429 ? -25.456 17.722 21.947 1.00 56.34 429 GLY A N 1
ATOM 3366 C CA . GLY A 1 429 ? -26.810 17.647 22.528 1.00 56.34 429 GLY A CA 1
ATOM 3367 C C . GLY A 1 429 ? -27.873 16.844 21.764 1.00 56.34 429 GLY A C 1
ATOM 3368 O O . GLY A 1 429 ? -28.950 16.625 22.310 1.00 56.34 429 GLY A O 1
ATOM 3369 N N . ALA A 1 430 ? -27.571 16.360 20.562 1.00 58.97 430 ALA A N 1
ATOM 3370 C CA . ALA A 1 430 ? -28.318 15.308 19.867 1.00 58.97 430 ALA A CA 1
ATOM 3371 C C . ALA A 1 430 ? -27.345 14.173 19.505 1.00 58.97 430 ALA A C 1
ATOM 3373 O O . ALA A 1 430 ? -26.141 14.425 19.413 1.00 58.97 430 ALA A O 1
ATOM 3374 N N . GLU A 1 431 ? -27.837 12.941 19.309 1.00 67.81 431 GLU A N 1
ATOM 3375 C CA . GLU A 1 431 ? -26.985 11.857 18.796 1.00 67.81 431 GLU A CA 1
ATOM 3376 C C . GLU A 1 431 ? -26.368 12.298 17.459 1.00 67.81 431 GLU A C 1
ATOM 3378 O O . GLU A 1 431 ? -27.062 12.827 16.587 1.00 67.81 431 GLU A O 1
ATOM 3383 N N . ALA A 1 432 ? -25.049 12.148 17.317 1.00 83.88 432 ALA A N 1
ATOM 3384 C CA . ALA A 1 432 ? -24.343 12.543 16.103 1.00 83.88 432 ALA A CA 1
ATOM 3385 C C . ALA A 1 432 ? -24.919 11.780 14.906 1.00 83.88 432 ALA A C 1
ATOM 3387 O O . ALA A 1 432 ? -25.116 10.574 15.002 1.00 83.88 432 ALA A O 1
ATOM 3388 N N . GLN A 1 433 ? -25.174 12.434 13.773 1.00 88.75 433 GLN A N 1
ATOM 3389 C CA . GLN A 1 433 ? -25.793 11.773 12.619 1.00 88.75 433 GLN A CA 1
ATOM 3390 C C . GLN A 1 433 ? -24.830 11.658 11.446 1.00 88.75 433 GLN A C 1
ATOM 3392 O O . GLN A 1 433 ? -24.382 12.665 10.889 1.00 88.75 433 GLN A O 1
ATOM 3397 N N . LEU A 1 434 ? -24.563 10.419 11.028 1.00 91.19 434 LEU A N 1
ATOM 3398 C CA . LEU A 1 434 ? -23.826 10.157 9.801 1.00 91.19 434 LEU A CA 1
ATOM 3399 C C . LEU A 1 434 ? -24.765 10.354 8.608 1.00 91.19 434 LEU A C 1
ATOM 3401 O O . LEU A 1 434 ? -25.771 9.660 8.467 1.00 91.19 434 LEU A O 1
ATOM 3405 N N . HIS A 1 435 ? -24.403 11.306 7.755 1.00 90.69 435 HIS A N 1
ATOM 3406 C CA . HIS A 1 435 ? -25.083 11.611 6.505 1.00 90.69 435 HIS A CA 1
ATOM 3407 C C . HIS A 1 435 ? -24.197 11.180 5.338 1.00 90.69 435 HIS A C 1
ATOM 3409 O O . HIS A 1 435 ? -23.025 11.558 5.275 1.00 90.69 435 HIS A O 1
ATOM 3415 N N . LEU A 1 436 ? -24.748 10.398 4.412 1.00 92.62 436 LEU A N 1
ATOM 3416 C CA . LEU A 1 436 ? -24.049 9.995 3.192 1.00 92.62 436 LEU A CA 1
ATOM 3417 C C . LEU A 1 436 ? -24.530 10.861 2.018 1.00 92.62 436 LEU A C 1
ATOM 3419 O O . LEU A 1 436 ? -25.744 10.995 1.841 1.00 92.62 436 LEU A O 1
ATOM 3423 N N . PRO A 1 437 ? -23.628 11.448 1.205 1.00 91.69 437 PRO A N 1
ATOM 3424 C CA . PRO A 1 437 ? -24.038 12.143 -0.009 1.00 91.69 437 PRO A CA 1
ATOM 3425 C C . PRO A 1 437 ? -24.703 11.169 -0.988 1.00 91.69 437 PRO A C 1
ATOM 3427 O O . PRO A 1 437 ? -24.364 9.985 -1.027 1.00 91.69 437 PRO A O 1
ATOM 3430 N N . ALA A 1 438 ? -25.633 11.676 -1.796 1.00 91.69 438 ALA A N 1
ATOM 3431 C CA . ALA A 1 438 ? -26.193 10.914 -2.905 1.00 91.69 438 ALA A CA 1
ATOM 3432 C C . ALA A 1 438 ? -25.140 10.722 -4.010 1.00 91.69 438 ALA A C 1
ATOM 3434 O O . ALA A 1 438 ? -24.406 11.656 -4.341 1.00 91.69 438 ALA A O 1
ATOM 3435 N N . ASP A 1 439 ? -25.094 9.529 -4.601 1.00 94.06 439 ASP A N 1
ATOM 3436 C CA . ASP A 1 439 ? -24.260 9.258 -5.770 1.00 94.06 439 ASP A CA 1
ATOM 3437 C C . ASP A 1 439 ? -24.766 10.052 -7.006 1.00 94.06 439 ASP A C 1
ATOM 3439 O O . ASP A 1 439 ? -25.970 10.298 -7.149 1.00 94.06 439 ASP A O 1
ATOM 3443 N N . PRO A 1 440 ? -23.879 10.440 -7.941 1.00 93.62 440 PRO A N 1
ATOM 3444 C CA . PRO A 1 440 ? -24.259 11.092 -9.190 1.00 93.62 440 PRO A CA 1
ATOM 3445 C C . PRO A 1 440 ? -25.037 10.150 -10.123 1.00 93.62 440 PRO A C 1
ATOM 3447 O O . PRO A 1 440 ? -24.876 8.929 -10.107 1.00 93.62 440 PRO A O 1
ATOM 3450 N N . ASN A 1 441 ? -25.853 10.728 -11.010 1.00 91.50 441 ASN A N 1
ATOM 3451 C CA . ASN A 1 441 ? -26.631 9.961 -11.984 1.00 91.50 441 ASN A CA 1
ATOM 3452 C C . ASN A 1 441 ? -25.746 9.393 -13.112 1.00 91.50 441 ASN A C 1
ATOM 3454 O O . ASN A 1 441 ? -25.494 10.054 -14.121 1.00 91.50 441 ASN A O 1
ATOM 3458 N N . ALA A 1 442 ? -25.357 8.129 -12.961 1.00 93.19 442 ALA A N 1
ATOM 3459 C CA . ALA A 1 442 ? -24.582 7.353 -13.927 1.00 93.19 442 ALA A CA 1
ATOM 3460 C C . ALA A 1 442 ? -25.184 7.279 -15.346 1.00 93.19 442 ALA A C 1
ATOM 3462 O O . ALA A 1 442 ? -24.443 7.193 -16.327 1.00 93.19 442 ALA A O 1
ATOM 3463 N N . ARG A 1 443 ? -26.519 7.331 -15.501 1.00 90.00 443 ARG A N 1
ATOM 3464 C CA . ARG A 1 443 ? -27.185 7.053 -16.793 1.00 90.00 443 ARG A CA 1
ATOM 3465 C C . ARG A 1 443 ? -26.736 7.989 -17.912 1.00 90.00 443 ARG A C 1
ATOM 3467 O O . ARG A 1 443 ? -26.577 7.544 -19.045 1.00 90.00 443 ARG A O 1
ATOM 3474 N N . ASN A 1 444 ? -26.502 9.259 -17.584 1.00 87.06 444 ASN A N 1
ATOM 3475 C CA . ASN A 1 444 ? -26.083 10.275 -18.550 1.00 87.06 444 ASN A CA 1
ATOM 3476 C C . ASN A 1 444 ? -24.618 10.095 -18.992 1.00 87.06 444 ASN A C 1
ATOM 3478 O O . ASN A 1 444 ? -24.240 10.567 -20.060 1.00 87.06 444 ASN A O 1
ATOM 3482 N N . ALA A 1 445 ? -23.806 9.393 -18.197 1.00 95.38 445 ALA A N 1
ATOM 3483 C CA . ALA A 1 445 ? -22.390 9.156 -18.458 1.00 95.38 445 ALA A CA 1
ATOM 3484 C C . ALA A 1 445 ? -22.109 7.834 -19.198 1.00 95.38 445 ALA A C 1
ATOM 3486 O O . ALA A 1 445 ? -20.995 7.640 -19.680 1.00 95.38 445 ALA A O 1
ATOM 3487 N N . ASN A 1 446 ? -23.106 6.949 -19.346 1.00 93.50 446 ASN A N 1
ATOM 3488 C CA . ASN A 1 446 ? -22.952 5.654 -20.021 1.00 93.50 446 ASN A CA 1
ATOM 3489 C C . ASN A 1 446 ? -22.336 5.781 -21.423 1.00 93.50 446 ASN A C 1
ATOM 3491 O O . ASN A 1 446 ? -21.354 5.109 -21.712 1.00 93.50 446 ASN A O 1
ATOM 3495 N N . ALA A 1 447 ? -22.846 6.674 -22.278 1.00 95.00 447 ALA A N 1
ATOM 3496 C CA . ALA A 1 447 ? -22.298 6.857 -23.627 1.00 95.00 447 ALA A CA 1
ATOM 3497 C C . ALA A 1 447 ? -20.845 7.374 -23.614 1.00 95.00 447 ALA A C 1
ATOM 3499 O O . ALA A 1 447 ? -20.028 6.948 -24.426 1.00 95.00 447 ALA A O 1
ATOM 3500 N N . ALA A 1 448 ? -20.500 8.249 -22.663 1.00 95.62 448 ALA A N 1
ATOM 3501 C CA . ALA A 1 448 ? -19.139 8.760 -22.496 1.00 95.62 448 ALA A CA 1
ATOM 3502 C C . ALA A 1 448 ? -18.169 7.702 -21.935 1.00 95.62 448 ALA A C 1
ATOM 3504 O O . ALA A 1 448 ? -16.964 7.795 -22.168 1.00 95.62 448 ALA A O 1
ATOM 3505 N N . LEU A 1 449 ? -18.678 6.712 -21.193 1.00 95.94 449 LEU A N 1
ATOM 3506 C CA . LEU A 1 449 ? -17.925 5.549 -20.720 1.00 95.94 449 LEU A CA 1
ATOM 3507 C C . LEU A 1 449 ? -17.718 4.504 -21.828 1.00 95.94 449 LEU A C 1
ATOM 3509 O O . LEU A 1 449 ? -16.595 4.053 -22.015 1.00 95.94 449 LEU A O 1
ATOM 3513 N N . GLU A 1 450 ? -18.759 4.157 -22.590 1.00 93.31 450 GLU A N 1
ATOM 3514 C CA . GLU A 1 450 ? -18.658 3.231 -23.737 1.00 93.31 450 GLU A CA 1
ATOM 3515 C C . GLU A 1 450 ? -17.734 3.780 -24.842 1.00 93.31 450 GLU A C 1
ATOM 3517 O O . GLU A 1 450 ? -17.083 3.020 -25.552 1.00 93.31 450 GLU A O 1
ATOM 3522 N N . ALA A 1 451 ? -17.612 5.108 -24.956 1.00 94.62 451 ALA A N 1
ATOM 3523 C CA . ALA A 1 451 ? -16.645 5.763 -25.837 1.00 94.62 451 ALA A CA 1
ATOM 3524 C C . ALA A 1 451 ? -15.178 5.675 -25.353 1.00 94.62 451 ALA A C 1
ATOM 3526 O O . ALA A 1 451 ? -14.275 6.103 -26.073 1.00 94.62 451 ALA A O 1
ATOM 3527 N N . GLN A 1 452 ? -14.904 5.155 -24.148 1.00 95.69 452 GLN A N 1
ATOM 3528 C CA . GLN A 1 452 ? -13.533 4.970 -23.665 1.00 95.69 452 GLN A CA 1
ATOM 3529 C C . GLN A 1 452 ? -12.919 3.710 -24.280 1.00 95.69 452 GLN A C 1
ATOM 3531 O O . GLN A 1 452 ? -13.291 2.590 -23.937 1.00 95.69 452 GLN A O 1
ATOM 3536 N N . GLU A 1 453 ? -11.881 3.880 -25.097 1.00 95.75 453 GLU A N 1
ATOM 3537 C CA . GLU A 1 453 ? -11.116 2.773 -25.694 1.00 95.75 453 GLU A CA 1
ATOM 3538 C C . GLU A 1 453 ? -10.613 1.761 -24.644 1.00 95.75 453 GLU A C 1
ATOM 3540 O O . GLU A 1 453 ? -10.588 0.557 -24.881 1.00 95.75 453 GLU A O 1
ATOM 3545 N N . MET A 1 454 ? -10.254 2.232 -23.444 1.00 96.25 454 MET A N 1
ATOM 3546 C CA . MET A 1 454 ? -9.819 1.367 -22.342 1.00 96.25 454 MET A CA 1
ATOM 3547 C C . MET A 1 454 ? -10.973 0.555 -21.726 1.00 96.25 454 MET A C 1
ATOM 3549 O O . MET A 1 454 ? -10.733 -0.532 -21.204 1.00 96.25 454 MET A O 1
ATOM 3553 N N . PHE A 1 455 ? -12.215 1.049 -21.805 1.00 97.12 455 PHE A N 1
ATOM 3554 C CA . PHE A 1 455 ? -13.404 0.296 -21.403 1.00 97.12 455 PHE A CA 1
ATOM 3555 C C . PHE A 1 455 ? -13.747 -0.781 -22.438 1.00 97.12 455 PHE A C 1
ATOM 3557 O O . PHE A 1 455 ? -13.926 -1.939 -22.063 1.00 97.12 455 PHE A O 1
ATOM 3564 N N . ARG A 1 456 ? -13.692 -0.442 -23.735 1.00 96.88 456 ARG A N 1
ATOM 3565 C CA . ARG A 1 456 ? -13.790 -1.419 -24.833 1.00 96.88 456 ARG A CA 1
ATOM 3566 C C . ARG A 1 456 ? -12.725 -2.511 -24.708 1.00 96.88 456 ARG A C 1
ATOM 3568 O O . ARG A 1 456 ? -13.034 -3.693 -24.821 1.00 96.88 456 ARG A O 1
ATOM 3575 N N . ALA A 1 457 ? -11.483 -2.139 -24.400 1.00 97.56 457 ALA A N 1
ATOM 3576 C CA . ALA A 1 457 ? -10.404 -3.099 -24.188 1.00 97.56 457 ALA A CA 1
ATOM 3577 C C . ALA A 1 457 ? -10.617 -3.992 -22.949 1.00 97.56 457 ALA A C 1
ATOM 3579 O O . ALA A 1 457 ? -10.287 -5.177 -22.992 1.00 97.56 457 ALA A O 1
ATOM 3580 N N . TYR A 1 458 ? -11.207 -3.457 -21.872 1.00 96.81 458 TYR A N 1
ATOM 3581 C CA . TYR A 1 458 ? -11.663 -4.258 -20.733 1.00 96.81 458 TYR A CA 1
ATOM 3582 C C . TYR A 1 458 ? -12.729 -5.284 -21.160 1.00 96.81 458 TYR A C 1
ATOM 3584 O O . TYR A 1 458 ? -12.536 -6.468 -20.889 1.00 96.81 458 TYR A O 1
ATOM 3592 N N . GLN A 1 459 ? -13.788 -4.861 -21.866 1.00 95.31 459 GLN A N 1
ATOM 3593 C CA . GLN A 1 459 ? -14.875 -5.742 -22.325 1.00 95.31 459 GLN A CA 1
ATOM 3594 C C . GLN A 1 459 ? -14.333 -6.898 -23.181 1.00 95.31 459 GLN A C 1
ATOM 3596 O O . GLN A 1 459 ? -14.591 -8.059 -22.877 1.00 95.31 459 GLN A O 1
ATOM 3601 N N . LEU A 1 460 ? -13.489 -6.600 -24.179 1.00 96.38 460 LEU A N 1
ATOM 3602 C CA . LEU A 1 460 ? -12.884 -7.628 -25.036 1.00 96.38 460 LEU A CA 1
ATOM 3603 C C . LEU A 1 460 ? -12.064 -8.663 -24.246 1.00 96.38 460 LEU A C 1
ATOM 3605 O O . LEU A 1 460 ? -12.060 -9.839 -24.603 1.00 96.38 460 LEU A O 1
ATOM 3609 N N . LEU A 1 461 ? -11.359 -8.251 -23.188 1.00 95.19 461 LEU A N 1
ATOM 3610 C CA . LEU A 1 461 ? -10.597 -9.167 -22.335 1.00 95.19 461 LEU A CA 1
ATOM 3611 C C . LEU A 1 461 ? -11.515 -10.001 -21.424 1.00 95.19 461 LEU A C 1
ATOM 3613 O O . LEU A 1 461 ? -11.306 -11.211 -21.310 1.00 95.19 461 LEU A O 1
ATOM 3617 N N . ASP A 1 462 ? -12.534 -9.386 -20.816 1.00 92.31 462 ASP A N 1
ATOM 3618 C CA . ASP A 1 462 ? -13.525 -10.054 -19.954 1.00 92.31 462 ASP A CA 1
ATOM 3619 C C . ASP A 1 462 ? -14.274 -11.151 -20.740 1.00 92.31 462 ASP A C 1
ATOM 3621 O O . ASP A 1 462 ? -14.309 -12.305 -20.309 1.00 92.31 462 ASP A O 1
ATOM 3625 N N . ASP A 1 463 ? -14.705 -10.845 -21.972 1.00 90.56 463 ASP A N 1
ATOM 3626 C CA . ASP A 1 463 ? -15.372 -11.780 -22.894 1.00 90.56 463 ASP A CA 1
ATOM 3627 C C . ASP A 1 463 ? -14.510 -13.010 -23.243 1.00 90.56 463 ASP A C 1
ATOM 3629 O O . ASP A 1 463 ? -15.029 -14.095 -23.506 1.00 90.56 463 ASP A O 1
ATOM 3633 N N . THR A 1 464 ? -13.176 -12.893 -23.223 1.00 89.69 464 THR A N 1
ATOM 3634 C CA . THR A 1 464 ? -12.280 -14.051 -23.436 1.00 89.69 464 THR A CA 1
ATOM 3635 C C . THR A 1 464 ? -12.051 -14.902 -22.179 1.00 89.69 464 THR A C 1
ATOM 3637 O O . THR A 1 464 ? -11.515 -16.010 -22.286 1.00 89.69 464 THR A O 1
ATOM 3640 N N . GLY A 1 465 ? -12.479 -14.427 -21.003 1.00 88.12 465 GLY A N 1
ATOM 3641 C CA . GLY A 1 465 ? -12.198 -15.017 -19.689 1.00 88.12 465 GLY A CA 1
ATOM 3642 C C . GLY A 1 465 ? -10.835 -14.624 -19.100 1.00 88.12 465 GLY A C 1
ATOM 3643 O O . GLY A 1 465 ? -10.380 -15.236 -18.130 1.00 88.12 465 GLY A O 1
ATOM 3644 N N . GLU A 1 466 ? -10.170 -13.616 -19.670 1.00 89.69 466 GLU A N 1
ATOM 3645 C CA . GLU A 1 466 ? -8.814 -13.167 -19.320 1.00 89.69 466 GLU A CA 1
ATOM 3646 C C . GLU A 1 466 ? -8.821 -12.216 -18.110 1.00 89.69 466 GLU A C 1
ATOM 3648 O O . GLU A 1 466 ? -8.277 -11.108 -18.129 1.00 89.69 466 GLU A O 1
ATOM 3653 N N . ASN A 1 467 ? -9.457 -12.663 -17.023 1.00 88.19 467 ASN A N 1
ATOM 3654 C CA . ASN A 1 467 ? -9.849 -11.853 -15.863 1.00 88.19 467 ASN A CA 1
ATOM 3655 C C . ASN A 1 467 ? -8.701 -11.015 -15.267 1.00 88.19 467 ASN A C 1
ATOM 3657 O O . ASN A 1 467 ? -8.908 -9.883 -14.835 1.00 88.19 467 ASN A O 1
ATOM 3661 N N . THR A 1 468 ? -7.472 -11.541 -15.241 1.00 90.56 468 THR A N 1
ATOM 3662 C CA . THR A 1 468 ? -6.296 -10.815 -14.720 1.00 90.56 468 THR A CA 1
ATOM 3663 C C . THR A 1 468 ? -5.909 -9.635 -15.614 1.00 90.56 468 THR A C 1
ATOM 3665 O O . THR A 1 468 ? -5.529 -8.576 -15.107 1.00 90.56 468 THR A O 1
ATOM 3668 N N . LEU A 1 469 ? -6.015 -9.800 -16.935 1.00 94.06 469 LEU A N 1
ATOM 3669 C CA . LEU A 1 469 ? -5.739 -8.749 -17.910 1.00 94.06 469 LEU A CA 1
ATOM 3670 C C . LEU A 1 469 ? -6.886 -7.737 -17.926 1.00 94.06 469 LEU A C 1
ATOM 3672 O O . LEU A 1 469 ? -6.620 -6.547 -17.755 1.00 94.06 469 LEU A O 1
ATOM 3676 N N . ALA A 1 470 ? -8.138 -8.200 -18.003 1.00 95.69 470 ALA A N 1
ATOM 3677 C CA . ALA A 1 470 ? -9.336 -7.361 -17.921 1.00 95.69 470 ALA A CA 1
ATOM 3678 C C . ALA A 1 470 ? -9.299 -6.462 -16.671 1.00 95.69 470 ALA A C 1
ATOM 3680 O O . ALA A 1 470 ? -9.368 -5.234 -16.769 1.00 95.69 470 ALA A O 1
ATOM 3681 N N . ARG A 1 471 ? -9.032 -7.043 -15.493 1.00 94.94 471 ARG A N 1
ATOM 3682 C CA . ARG A 1 471 ? -8.872 -6.296 -14.236 1.00 94.94 471 ARG A CA 1
ATOM 3683 C C . ARG A 1 471 ? -7.787 -5.220 -14.314 1.00 94.94 471 ARG A C 1
ATOM 3685 O O . ARG A 1 471 ? -7.951 -4.169 -13.702 1.00 94.94 471 ARG A O 1
ATOM 3692 N N . SER A 1 472 ? -6.689 -5.434 -15.042 1.00 96.06 472 SER A N 1
ATOM 3693 C CA . SER A 1 472 ? -5.643 -4.407 -15.169 1.00 96.06 472 SER A CA 1
ATOM 3694 C C . SER A 1 472 ? -6.126 -3.160 -15.926 1.00 96.06 472 SER A C 1
ATOM 3696 O O . SER A 1 472 ? -5.798 -2.046 -15.518 1.00 96.06 472 SER A O 1
ATOM 3698 N N . PHE A 1 473 ? -6.976 -3.335 -16.943 1.00 97.88 473 PHE A N 1
ATOM 3699 C CA . PHE A 1 473 ? -7.633 -2.241 -17.665 1.00 97.88 473 PHE A CA 1
ATOM 3700 C C . PHE A 1 473 ? -8.713 -1.570 -16.814 1.00 97.88 473 PHE A C 1
ATOM 3702 O O . PHE A 1 473 ? -8.721 -0.347 -16.711 1.00 97.88 473 PHE A O 1
ATOM 3709 N N . LEU A 1 474 ? -9.555 -2.345 -16.122 1.00 97.75 474 LEU A N 1
ATOM 3710 C CA . LEU A 1 474 ? -10.579 -1.815 -15.215 1.00 97.75 474 LEU A CA 1
ATOM 3711 C C . LEU A 1 474 ? -9.987 -0.900 -14.126 1.00 97.75 474 LEU A C 1
ATOM 3713 O O . LEU A 1 474 ? -10.493 0.195 -13.885 1.00 97.75 474 LEU A O 1
ATOM 3717 N N . ILE A 1 475 ? -8.912 -1.341 -13.464 1.00 97.44 475 ILE A N 1
ATOM 3718 C CA . ILE A 1 475 ? -8.256 -0.570 -12.396 1.00 97.44 475 ILE A CA 1
ATOM 3719 C C . ILE A 1 475 ? -7.611 0.701 -12.960 1.00 97.44 475 ILE A C 1
ATOM 3721 O O . ILE A 1 475 ? -7.747 1.770 -12.367 1.00 97.44 475 ILE A O 1
ATOM 3725 N N . GLN A 1 476 ? -6.956 0.613 -14.121 1.00 97.62 476 GLN A N 1
ATOM 3726 C CA . GLN A 1 476 ? -6.364 1.777 -14.780 1.00 97.62 476 GLN A CA 1
ATOM 3727 C C . GLN A 1 476 ? -7.432 2.789 -15.226 1.00 97.62 476 GLN A C 1
ATOM 3729 O O . GLN A 1 476 ? -7.250 3.995 -15.052 1.00 97.62 476 GLN A O 1
ATOM 3734 N N . LEU A 1 477 ? -8.575 2.319 -15.728 1.00 97.94 477 LEU A N 1
ATOM 3735 C CA . LEU A 1 477 ? -9.706 3.167 -16.092 1.00 97.94 477 LEU A CA 1
ATOM 3736 C C . LEU A 1 477 ? -10.282 3.867 -14.852 1.00 97.94 477 LEU A C 1
ATOM 3738 O O . LEU A 1 477 ? -10.459 5.082 -14.853 1.00 97.94 477 LEU A O 1
ATOM 3742 N N . ALA A 1 478 ? -10.479 3.137 -13.752 1.00 97.38 478 ALA A N 1
ATOM 3743 C CA . ALA A 1 478 ? -10.944 3.711 -12.489 1.00 97.38 478 ALA A CA 1
ATOM 3744 C C . ALA A 1 478 ? -9.972 4.752 -11.894 1.00 97.38 478 ALA A C 1
ATOM 3746 O O . ALA A 1 478 ? -10.422 5.707 -11.260 1.00 97.38 478 ALA A O 1
ATOM 3747 N N . ASN A 1 479 ? -8.659 4.594 -12.104 1.00 95.75 479 ASN A N 1
ATOM 3748 C CA . ASN A 1 479 ? -7.640 5.571 -11.698 1.00 95.75 479 ASN A CA 1
ATOM 3749 C C . ASN A 1 479 ? -7.637 6.834 -12.581 1.00 95.75 479 ASN A C 1
ATOM 3751 O O . ASN A 1 479 ? -7.327 7.918 -12.087 1.00 95.75 479 ASN A O 1
ATOM 3755 N N . THR A 1 480 ? -7.958 6.702 -13.872 1.00 95.12 480 THR A N 1
ATOM 3756 C CA . THR A 1 480 ? -7.844 7.783 -14.871 1.00 95.12 480 THR A CA 1
ATOM 3757 C C . THR A 1 480 ? -9.128 8.593 -15.051 1.00 95.12 480 THR A C 1
ATOM 3759 O O . THR A 1 480 ? -9.044 9.796 -15.287 1.00 95.12 480 THR A O 1
ATOM 3762 N N . LEU A 1 481 ? -10.310 7.992 -14.873 1.00 95.88 481 LEU A N 1
ATOM 3763 C CA . LEU A 1 481 ? -11.582 8.722 -14.860 1.00 95.88 481 LEU A CA 1
ATOM 3764 C C . LEU A 1 481 ? -11.621 9.737 -13.708 1.00 95.88 481 LEU A C 1
ATOM 3766 O O . LEU A 1 481 ? -11.327 9.395 -12.559 1.00 95.88 481 LEU A O 1
ATOM 3770 N N . THR A 1 482 ? -12.017 10.973 -14.010 1.00 92.69 482 THR A N 1
ATOM 3771 C CA . THR A 1 482 ? -12.197 12.072 -13.041 1.00 92.69 482 THR A CA 1
ATOM 3772 C C . THR A 1 482 ? -13.661 12.477 -12.861 1.00 92.69 482 THR A C 1
ATOM 3774 O O . THR A 1 482 ? -14.023 12.962 -11.791 1.00 92.69 482 THR A O 1
ATOM 3777 N N . ASP A 1 483 ? -14.515 12.243 -13.861 1.00 95.00 483 ASP A N 1
ATOM 3778 C CA . ASP A 1 483 ? -15.958 12.469 -13.770 1.00 95.00 483 ASP A CA 1
ATOM 3779 C C . ASP A 1 483 ? -16.611 11.412 -12.861 1.00 95.00 483 ASP A C 1
ATOM 3781 O O . ASP A 1 483 ? -16.616 10.211 -13.155 1.00 95.00 483 ASP A O 1
ATOM 3785 N N . ALA A 1 484 ? -17.196 11.869 -11.752 1.00 95.94 484 ALA A N 1
ATOM 3786 C CA . ALA A 1 484 ? -17.868 11.016 -10.780 1.00 95.94 484 ALA A CA 1
ATOM 3787 C C . ALA A 1 484 ? -19.048 10.224 -11.379 1.00 95.94 484 ALA A C 1
ATOM 3789 O O . ALA A 1 484 ? -19.300 9.103 -10.940 1.00 95.94 484 ALA A O 1
ATOM 3790 N N . ALA A 1 485 ? -19.741 10.750 -12.394 1.00 97.19 485 ALA A N 1
ATOM 3791 C CA . ALA A 1 485 ? -20.816 10.049 -13.092 1.00 97.19 485 ALA A CA 1
ATOM 3792 C C . ALA A 1 485 ? -20.281 8.945 -14.022 1.00 97.19 485 ALA A C 1
ATOM 3794 O O . ALA A 1 485 ? -20.892 7.879 -14.093 1.00 97.19 485 ALA A O 1
ATOM 3795 N N . GLN A 1 486 ? -19.126 9.135 -14.678 1.00 97.56 486 GLN A N 1
ATOM 3796 C CA . GLN A 1 486 ? -18.474 8.057 -15.447 1.00 97.56 486 GLN A CA 1
ATOM 3797 C C . GLN A 1 486 ? -17.953 6.944 -14.530 1.00 97.56 486 GLN A C 1
ATOM 3799 O O . GLN A 1 486 ? -18.106 5.765 -14.845 1.00 97.56 486 GLN A O 1
ATOM 3804 N N . ILE A 1 487 ? -17.377 7.297 -13.375 1.00 97.94 487 ILE A N 1
ATOM 3805 C CA . ILE A 1 487 ? -16.958 6.324 -12.354 1.00 97.94 487 ILE A CA 1
ATOM 3806 C C . ILE A 1 487 ? -18.180 5.562 -11.814 1.00 97.94 487 ILE A C 1
ATOM 3808 O O . ILE A 1 487 ? -18.127 4.340 -11.668 1.00 97.94 487 ILE A O 1
ATOM 3812 N N . ALA A 1 488 ? -19.289 6.261 -11.553 1.00 97.94 488 ALA A N 1
ATOM 3813 C CA . ALA A 1 488 ? -20.540 5.648 -11.117 1.00 97.94 488 ALA A CA 1
ATOM 3814 C C . ALA A 1 488 ? -21.105 4.680 -12.171 1.00 97.94 488 ALA A C 1
ATOM 3816 O O . ALA A 1 488 ? -21.466 3.560 -11.822 1.00 97.94 488 ALA A O 1
ATOM 3817 N N . ALA A 1 489 ? -21.094 5.061 -13.453 1.00 98.12 489 ALA A N 1
ATOM 3818 C CA . ALA A 1 489 ? -21.487 4.196 -14.568 1.00 98.12 489 ALA A CA 1
ATOM 3819 C C . ALA A 1 489 ? -20.582 2.963 -14.716 1.00 98.12 489 ALA A C 1
ATOM 3821 O O . ALA A 1 489 ? -21.066 1.871 -15.006 1.00 98.12 489 ALA A O 1
ATOM 3822 N N . LEU A 1 490 ? -19.276 3.109 -14.473 1.00 98.25 490 LEU A N 1
ATOM 3823 C CA . LEU A 1 490 ? -18.341 1.986 -14.499 1.00 98.25 490 LEU A CA 1
ATOM 3824 C C . LEU A 1 490 ? -18.636 1.002 -13.365 1.00 98.25 490 LEU A C 1
ATOM 3826 O O . LEU A 1 490 ? -18.709 -0.200 -13.605 1.00 98.25 490 LEU A O 1
ATOM 3830 N N . ALA A 1 491 ? -18.855 1.503 -12.148 1.00 98.06 491 ALA A N 1
ATOM 3831 C CA . ALA A 1 491 ? -19.232 0.672 -11.012 1.00 98.06 491 ALA A CA 1
ATOM 3832 C C . ALA A 1 491 ? -20.593 -0.021 -11.225 1.00 98.06 491 ALA A C 1
ATOM 3834 O O . ALA A 1 491 ? -20.698 -1.218 -10.958 1.00 98.06 491 ALA A O 1
ATOM 3835 N N . ASP A 1 492 ? -21.588 0.681 -11.781 1.00 97.25 492 ASP A N 1
ATOM 3836 C CA . ASP A 1 492 ? -22.898 0.107 -12.121 1.00 97.25 492 ASP A CA 1
ATOM 3837 C C . ASP A 1 492 ? -22.757 -1.062 -13.096 1.00 97.25 492 ASP A C 1
ATOM 3839 O O . ASP A 1 492 ? -23.262 -2.144 -12.815 1.00 97.25 492 ASP A O 1
ATOM 3843 N N . LYS A 1 493 ? -21.978 -0.907 -14.175 1.00 96.38 493 LYS A N 1
ATOM 3844 C CA . LYS A 1 493 ? -21.724 -1.993 -15.138 1.00 96.38 493 LYS A CA 1
ATOM 3845 C C . LYS A 1 493 ? -21.053 -3.208 -14.500 1.00 96.38 493 LYS A C 1
ATOM 3847 O O . LYS A 1 493 ? -21.404 -4.337 -14.832 1.00 96.38 493 LYS A O 1
ATOM 3852 N N . MET A 1 494 ? -20.125 -3.008 -13.559 1.00 96.38 494 MET A N 1
ATOM 3853 C CA . MET A 1 494 ? -19.530 -4.125 -12.809 1.00 96.38 494 MET A CA 1
ATOM 3854 C C . MET A 1 494 ? -20.567 -4.821 -11.922 1.00 96.38 494 MET A C 1
ATOM 3856 O O . MET A 1 494 ? -20.578 -6.047 -11.821 1.00 96.38 494 MET A O 1
ATOM 3860 N N . TYR A 1 495 ? -21.455 -4.054 -11.288 1.00 95.38 495 TYR A N 1
ATOM 3861 C CA . TYR A 1 495 ? -22.519 -4.599 -10.451 1.00 95.38 495 TYR A CA 1
ATOM 3862 C C . TYR A 1 495 ? -23.557 -5.381 -11.279 1.00 95.38 495 TYR A C 1
ATOM 3864 O O . TYR A 1 495 ? -23.899 -6.510 -10.928 1.00 95.38 495 TYR A O 1
ATOM 3872 N N . GLU A 1 496 ? -23.994 -4.821 -12.410 1.00 94.06 496 GLU A N 1
ATOM 3873 C CA . GLU A 1 496 ? -24.910 -5.433 -13.385 1.00 94.06 496 GLU A CA 1
ATOM 3874 C C . GLU A 1 496 ? -24.335 -6.722 -13.996 1.00 94.06 496 GLU A C 1
ATOM 3876 O O . GLU A 1 496 ? -25.061 -7.702 -14.154 1.00 94.06 496 GLU A O 1
ATOM 3881 N N . ALA A 1 497 ? -23.020 -6.774 -14.242 1.00 92.06 497 ALA A N 1
ATOM 3882 C CA . ALA A 1 497 ? -22.302 -7.977 -14.677 1.00 92.06 497 ALA A CA 1
ATOM 3883 C C . ALA A 1 497 ? -22.153 -9.059 -13.579 1.00 92.06 497 ALA A C 1
ATOM 3885 O O . ALA A 1 497 ? -21.498 -10.081 -13.792 1.00 92.06 497 ALA A O 1
ATOM 3886 N N . GLY A 1 498 ? -22.724 -8.856 -12.386 1.00 92.00 498 GLY A N 1
ATOM 3887 C CA . GLY A 1 498 ? -22.611 -9.787 -11.261 1.00 92.00 498 GLY A CA 1
ATOM 3888 C C . GLY A 1 498 ? -21.241 -9.772 -10.573 1.00 92.00 498 GLY A C 1
ATOM 3889 O O . GLY A 1 498 ? -20.886 -10.743 -9.902 1.00 92.00 498 GLY A O 1
ATOM 3890 N N . GLN A 1 499 ? -20.478 -8.682 -10.721 1.00 93.06 499 GLN A N 1
ATOM 3891 C CA . GLN A 1 499 ? -19.134 -8.481 -10.163 1.00 93.06 499 GLN A CA 1
ATOM 3892 C C . GLN A 1 499 ? -19.139 -7.348 -9.103 1.00 93.06 499 GLN A C 1
ATOM 3894 O O . GLN A 1 499 ? -18.513 -6.295 -9.285 1.00 93.06 499 GLN A O 1
ATOM 3899 N N . PRO A 1 500 ? -19.851 -7.510 -7.961 1.00 95.38 500 PRO A N 1
ATOM 3900 C CA . PRO A 1 500 ? -19.993 -6.458 -6.945 1.00 95.38 500 PRO A CA 1
ATOM 3901 C C . PRO A 1 500 ? -18.653 -6.040 -6.319 1.00 95.38 500 PRO A C 1
ATOM 3903 O O . PRO A 1 500 ? -18.485 -4.884 -5.933 1.00 95.38 500 PRO A O 1
ATOM 3906 N N . ASN A 1 501 ? -17.677 -6.947 -6.288 1.00 96.00 501 ASN A N 1
ATOM 3907 C CA . ASN A 1 501 ? -16.291 -6.679 -5.908 1.00 96.00 501 ASN A CA 1
ATOM 3908 C C . ASN A 1 501 ? -15.615 -5.645 -6.806 1.00 96.00 501 ASN A C 1
ATOM 3910 O O . ASN A 1 501 ? -14.905 -4.771 -6.312 1.00 96.00 501 ASN A O 1
ATOM 3914 N N . TYR A 1 502 ? -15.862 -5.690 -8.112 1.00 96.62 502 TYR A N 1
ATOM 3915 C CA . TYR A 1 502 ? -15.322 -4.713 -9.049 1.00 96.62 502 TYR A CA 1
ATOM 3916 C C . TYR A 1 502 ? -16.056 -3.368 -8.950 1.00 96.62 502 TYR A C 1
ATOM 3918 O O . TYR A 1 502 ? -15.388 -2.336 -8.952 1.00 96.62 502 TYR A O 1
ATOM 3926 N N . SER A 1 503 ? -17.372 -3.355 -8.695 1.00 97.75 503 SER A N 1
ATOM 3927 C CA . SER A 1 503 ? -18.109 -2.127 -8.327 1.00 97.75 503 SER A CA 1
ATOM 3928 C C . SER A 1 503 ? -17.508 -1.450 -7.087 1.00 97.75 503 SER A C 1
ATOM 3930 O O . SER A 1 503 ? -17.118 -0.280 -7.129 1.00 97.75 503 SER A O 1
ATOM 3932 N N . VAL A 1 504 ? -17.362 -2.200 -5.987 1.00 98.19 504 VAL A N 1
ATOM 3933 C CA . VAL A 1 504 ? -16.781 -1.698 -4.729 1.00 98.19 504 VAL A CA 1
ATOM 3934 C C . VAL A 1 504 ? -15.339 -1.232 -4.935 1.00 98.19 504 VAL A C 1
ATOM 3936 O O . VAL A 1 504 ? -14.944 -0.205 -4.384 1.00 98.19 504 VAL A O 1
ATOM 3939 N N . ARG A 1 505 ? -14.547 -1.941 -5.747 1.00 97.94 505 ARG A N 1
ATOM 3940 C CA . ARG A 1 505 ? -13.158 -1.577 -6.044 1.00 97.94 505 ARG A CA 1
ATOM 3941 C C . ARG A 1 505 ? -13.044 -0.258 -6.811 1.00 97.94 505 ARG A C 1
ATOM 3943 O O . ARG A 1 505 ? -12.241 0.584 -6.410 1.00 97.94 505 ARG A O 1
ATOM 3950 N N . VAL A 1 506 ? -13.844 -0.066 -7.863 1.00 98.38 506 VAL A N 1
ATOM 3951 C CA . VAL A 1 506 ? -13.917 1.189 -8.637 1.00 98.38 506 VAL A CA 1
ATOM 3952 C C . VAL A 1 506 ? -14.293 2.351 -7.714 1.00 98.38 506 VAL A C 1
ATOM 3954 O O . VAL A 1 506 ? -13.599 3.368 -7.668 1.00 98.38 506 VAL A O 1
ATOM 3957 N N . ALA A 1 507 ? -15.329 2.167 -6.894 1.00 97.56 507 ALA A N 1
ATOM 3958 C CA . ALA A 1 507 ? -15.797 3.189 -5.966 1.00 97.56 507 ALA A CA 1
ATOM 3959 C C . ALA A 1 507 ? -14.778 3.500 -4.842 1.00 97.56 507 ALA A C 1
ATOM 3961 O O . ALA A 1 507 ? -14.620 4.655 -4.452 1.00 97.56 507 ALA A O 1
ATOM 3962 N N . LYS A 1 508 ? -13.999 2.512 -4.371 1.00 96.50 508 LYS A N 1
ATOM 3963 C CA . LYS A 1 508 ? -12.892 2.726 -3.413 1.00 96.50 508 LYS A CA 1
ATOM 3964 C C . LYS A 1 508 ? -11.715 3.505 -4.010 1.00 96.50 508 LYS A C 1
ATOM 3966 O O . LYS A 1 508 ? -11.127 4.322 -3.305 1.00 96.50 508 LYS A O 1
ATOM 3971 N N . ILE A 1 509 ? -11.382 3.289 -5.285 1.00 97.00 509 ILE A N 1
ATOM 3972 C CA . ILE A 1 509 ? -10.361 4.077 -6.004 1.00 97.00 509 ILE A CA 1
ATOM 3973 C C . ILE A 1 509 ? -10.793 5.548 -6.114 1.00 97.00 509 ILE A C 1
ATOM 3975 O O . ILE A 1 509 ? -9.987 6.459 -5.922 1.00 97.00 509 ILE A O 1
ATOM 3979 N N . ALA A 1 510 ? -12.081 5.791 -6.362 1.00 96.62 510 ALA A N 1
ATOM 3980 C CA . ALA A 1 510 ? -12.662 7.131 -6.359 1.00 96.62 510 ALA A CA 1
ATOM 3981 C C . ALA A 1 510 ? -12.622 7.774 -4.959 1.00 96.62 510 ALA A C 1
ATOM 3983 O O . ALA A 1 510 ? -12.138 8.897 -4.809 1.00 96.62 510 ALA A O 1
ATOM 3984 N N . ALA A 1 511 ? -13.011 7.030 -3.917 1.00 94.56 511 ALA A N 1
ATOM 3985 C CA . ALA A 1 511 ? -12.996 7.509 -2.534 1.00 94.56 511 ALA A CA 1
ATOM 3986 C C . ALA A 1 511 ? -11.582 7.870 -2.038 1.00 94.56 511 ALA A C 1
ATOM 3988 O O . ALA A 1 511 ? -11.424 8.834 -1.292 1.00 94.56 511 ALA A O 1
ATOM 3989 N N . GLY A 1 512 ? -10.540 7.164 -2.497 1.00 93.44 512 GLY A N 1
ATOM 3990 C CA . GLY A 1 512 ? -9.139 7.529 -2.235 1.00 93.44 512 GLY A CA 1
ATOM 3991 C C . GLY A 1 512 ? -8.757 8.919 -2.766 1.00 93.44 512 GLY A C 1
ATOM 3992 O O . GLY A 1 512 ? -7.927 9.594 -2.163 1.00 93.44 512 GLY A O 1
ATOM 3993 N N . ARG A 1 513 ? -9.429 9.374 -3.832 1.00 93.38 513 ARG A N 1
ATOM 3994 C CA . ARG A 1 513 ? -9.309 10.708 -4.450 1.00 93.38 513 ARG A CA 1
ATOM 3995 C C . ARG A 1 513 ? -10.398 11.685 -3.967 1.00 93.38 513 ARG A C 1
ATOM 3997 O O . ARG A 1 513 ? -10.677 12.677 -4.631 1.00 93.38 513 ARG A O 1
ATOM 4004 N N . ASN A 1 514 ? -11.029 11.396 -2.823 1.00 91.69 514 ASN A N 1
ATOM 4005 C CA . ASN A 1 514 ? -12.132 12.159 -2.221 1.00 91.69 514 ASN A CA 1
ATOM 4006 C C . ASN A 1 514 ? -13.415 12.256 -3.084 1.00 91.69 514 ASN A C 1
ATOM 4008 O O . ASN A 1 514 ? -14.274 13.095 -2.821 1.00 91.69 514 ASN A O 1
ATOM 4012 N N . ILE A 1 515 ? -13.583 11.379 -4.081 1.00 94.06 515 ILE A N 1
ATOM 4013 C CA . ILE A 1 515 ? -14.823 11.237 -4.859 1.00 94.06 515 ILE A CA 1
ATOM 4014 C C . ILE A 1 515 ? -15.665 10.144 -4.192 1.00 94.06 515 ILE A C 1
ATOM 4016 O O . ILE A 1 515 ? -15.433 8.950 -4.389 1.00 94.06 515 ILE A O 1
ATOM 4020 N N . LEU A 1 516 ? -16.617 10.545 -3.350 1.00 93.88 516 LEU A N 1
ATOM 4021 C CA . LEU A 1 516 ? -17.461 9.605 -2.616 1.00 93.88 516 LEU A CA 1
ATOM 4022 C C . LEU A 1 516 ? -18.600 9.081 -3.497 1.00 93.88 516 LEU A C 1
ATOM 4024 O O . LEU A 1 516 ? -19.378 9.855 -4.047 1.00 93.88 516 LEU A O 1
ATOM 4028 N N . LEU A 1 517 ? -18.722 7.755 -3.550 1.00 96.38 517 LEU A N 1
ATOM 4029 C CA . LEU A 1 517 ? -19.856 7.031 -4.130 1.00 96.38 517 LEU A CA 1
ATOM 4030 C C . LEU A 1 517 ? -20.418 6.058 -3.077 1.00 96.38 517 LEU A C 1
ATOM 4032 O O . LEU A 1 517 ? -20.111 4.859 -3.155 1.00 96.38 517 LEU A O 1
ATOM 4036 N N . PRO A 1 518 ? -21.097 6.528 -2.006 1.00 95.06 518 PRO A N 1
ATOM 4037 C CA . PRO A 1 518 ? -21.562 5.660 -0.927 1.00 95.06 518 PRO A CA 1
ATOM 4038 C C . PRO A 1 518 ? -22.417 4.479 -1.386 1.00 95.06 518 PRO A C 1
ATOM 4040 O O . PRO A 1 518 ? -22.288 3.397 -0.813 1.00 95.06 518 PRO A O 1
ATOM 4043 N N . GLU A 1 519 ? -23.245 4.630 -2.422 1.00 94.62 519 GLU A N 1
ATOM 4044 C CA . GLU A 1 519 ? -24.136 3.549 -2.852 1.00 94.62 519 GLU A CA 1
ATOM 4045 C C . GLU A 1 519 ? -23.373 2.375 -3.464 1.00 94.62 519 GLU A C 1
ATOM 4047 O O . GLU A 1 519 ? -23.616 1.220 -3.106 1.00 94.62 519 GLU A O 1
ATOM 4052 N N . ARG A 1 520 ? -22.397 2.690 -4.320 1.00 96.19 520 ARG A N 1
ATOM 4053 C CA . ARG A 1 520 ? -21.547 1.724 -5.039 1.00 96.19 520 ARG A CA 1
ATOM 4054 C C . ARG A 1 520 ? -20.376 1.217 -4.198 1.00 96.19 520 ARG A C 1
ATOM 4056 O O . ARG A 1 520 ? -19.922 0.088 -4.375 1.00 96.19 520 ARG A O 1
ATOM 4063 N N . SER A 1 521 ? -19.913 2.029 -3.245 1.00 95.88 521 SER A N 1
ATOM 4064 C CA . SER A 1 521 ? -18.889 1.661 -2.258 1.00 95.88 521 SER A CA 1
ATOM 4065 C C . SER A 1 521 ? -19.417 0.722 -1.173 1.00 95.88 521 SER A C 1
ATOM 4067 O O . SER A 1 521 ? -18.620 -0.032 -0.607 1.00 95.88 521 SER A O 1
ATOM 4069 N N . TYR A 1 522 ? -20.716 0.797 -0.858 1.00 97.44 522 TYR A N 1
ATOM 4070 C CA . TYR A 1 522 ? -21.382 0.060 0.223 1.00 97.44 522 TYR A CA 1
ATOM 4071 C C . TYR A 1 522 ? -22.722 -0.544 -0.259 1.00 97.44 522 TYR A C 1
ATOM 4073 O O . TYR A 1 522 ? -23.800 -0.102 0.167 1.00 97.44 522 TYR A O 1
ATOM 4081 N N . PRO A 1 523 ? -22.680 -1.547 -1.161 1.00 96.62 523 PRO A N 1
ATOM 4082 C CA . PRO A 1 523 ? -23.874 -2.186 -1.707 1.00 96.62 523 PRO A CA 1
ATOM 4083 C C . PRO A 1 523 ? -24.587 -3.048 -0.655 1.00 96.62 523 PRO A C 1
ATOM 4085 O O . PRO A 1 523 ? -24.013 -3.975 -0.085 1.00 96.62 523 PRO A O 1
ATOM 4088 N N . THR A 1 524 ? -25.874 -2.785 -0.433 1.00 96.00 524 THR A N 1
ATOM 4089 C CA . THR A 1 524 ? -26.726 -3.492 0.546 1.00 96.00 524 THR A CA 1
ATOM 4090 C C . THR A 1 524 ? -27.322 -4.802 0.018 1.00 96.00 524 THR A C 1
ATOM 4092 O O . THR A 1 524 ? -27.963 -5.535 0.763 1.00 96.00 524 THR A O 1
ATOM 4095 N N . THR A 1 525 ? -27.090 -5.121 -1.256 1.00 95.31 525 THR A N 1
ATOM 4096 C CA . THR A 1 525 ? -27.601 -6.307 -1.967 1.00 95.31 525 THR A CA 1
ATOM 4097 C C . THR A 1 525 ? -26.485 -7.249 -2.442 1.00 95.31 525 THR A C 1
ATOM 4099 O O . THR A 1 525 ? -26.740 -8.181 -3.195 1.00 95.31 525 THR A O 1
ATOM 4102 N N . ALA A 1 526 ? -25.229 -7.014 -2.036 1.00 94.81 526 ALA A N 1
ATOM 4103 C CA . ALA A 1 526 ? -24.075 -7.823 -2.453 1.00 94.81 526 ALA A CA 1
ATOM 4104 C C . ALA A 1 526 ? -23.876 -9.126 -1.649 1.00 94.81 526 ALA A C 1
ATOM 4106 O O . ALA A 1 526 ? -23.122 -9.998 -2.080 1.00 94.81 526 ALA A O 1
ATOM 4107 N N . LEU A 1 527 ? -24.542 -9.278 -0.498 1.00 96.00 527 LEU A N 1
ATOM 4108 C CA . LEU A 1 527 ? -24.617 -10.561 0.202 1.00 96.00 527 LEU A CA 1
ATOM 4109 C C . LEU A 1 527 ? -25.820 -11.369 -0.311 1.00 96.00 527 LEU A C 1
ATOM 4111 O O . LEU A 1 527 ? -26.891 -10.797 -0.513 1.00 96.00 527 LEU A O 1
ATOM 4115 N N . PRO A 1 528 ? -25.674 -12.693 -0.499 1.00 95.12 528 PRO A N 1
ATOM 4116 C CA . PRO A 1 528 ? -26.787 -13.564 -0.860 1.00 95.12 528 PRO A CA 1
ATOM 4117 C C . PRO A 1 528 ? -27.753 -13.724 0.322 1.00 95.12 528 PRO A C 1
ATOM 4119 O O . PRO A 1 528 ? -27.419 -13.413 1.464 1.00 95.12 528 PRO A O 1
ATOM 4122 N N . ASN A 1 529 ? -28.919 -14.325 0.085 1.00 94.88 529 ASN A N 1
ATOM 4123 C CA . ASN A 1 529 ? -29.765 -14.801 1.179 1.00 94.88 529 ASN A CA 1
ATOM 4124 C C . ASN A 1 529 ? -29.120 -16.022 1.862 1.00 94.88 529 ASN A C 1
ATOM 4126 O O . ASN A 1 529 ? -28.738 -16.990 1.198 1.00 94.88 529 ASN A O 1
ATOM 4130 N N . TYR A 1 530 ? -29.025 -15.998 3.191 1.00 95.06 530 TYR A N 1
ATOM 4131 C CA . TYR A 1 530 ? -28.595 -17.120 4.032 1.00 95.06 530 TYR A CA 1
ATOM 4132 C C . TYR A 1 530 ? -29.267 -17.024 5.410 1.00 95.06 530 TYR A C 1
ATOM 4134 O O . TYR A 1 530 ? -29.681 -15.947 5.838 1.00 95.06 530 TYR A O 1
ATOM 4142 N N . ALA A 1 531 ? -29.376 -18.150 6.115 1.00 93.62 531 ALA A N 1
ATOM 4143 C CA . ALA A 1 531 ? -29.817 -18.165 7.507 1.00 93.62 531 ALA A CA 1
ATOM 4144 C C . ALA A 1 531 ? -28.612 -17.967 8.437 1.00 93.62 531 ALA A C 1
ATOM 4146 O O . ALA A 1 531 ? -27.585 -18.623 8.260 1.00 93.62 531 ALA A O 1
ATOM 4147 N N . GLN A 1 532 ? -28.737 -17.102 9.446 1.00 94.44 532 GLN A N 1
ATOM 4148 C CA . GLN A 1 532 ? -27.780 -17.091 10.553 1.00 94.44 532 GLN A CA 1
ATOM 4149 C C . GLN A 1 532 ? -28.035 -18.298 11.462 1.00 94.44 532 GLN A C 1
ATOM 4151 O O . GLN A 1 532 ? -29.184 -18.626 11.758 1.00 94.44 532 GLN A O 1
ATOM 4156 N N . VAL A 1 533 ? -26.960 -18.947 11.907 1.00 92.50 533 VAL A N 1
ATOM 4157 C CA . VAL A 1 533 ? -26.993 -20.088 12.829 1.00 92.50 533 VAL A CA 1
ATOM 4158 C C . VAL A 1 533 ? -26.040 -19.785 13.983 1.00 92.50 533 VAL A C 1
ATOM 4160 O O . VAL A 1 533 ? -24.953 -19.260 13.753 1.00 92.50 533 VAL A O 1
ATOM 4163 N N . GLY A 1 534 ? -26.441 -20.098 15.216 1.00 89.19 534 GLY A N 1
ATOM 4164 C CA . GLY A 1 534 ? -25.701 -19.707 16.419 1.00 89.19 534 GLY A CA 1
ATOM 4165 C C . GLY A 1 534 ? -26.107 -18.320 16.925 1.00 89.19 534 GLY A C 1
ATOM 4166 O O . GLY A 1 534 ? -27.283 -17.956 16.874 1.00 89.19 534 GLY A O 1
ATOM 4167 N N . ARG A 1 535 ? -25.150 -17.549 17.460 1.00 90.19 535 ARG A N 1
ATOM 4168 C CA . ARG A 1 535 ? -25.413 -16.198 17.984 1.00 90.19 535 ARG A CA 1
ATOM 4169 C C . ARG A 1 535 ? -25.658 -15.218 16.833 1.00 90.19 535 ARG A C 1
ATOM 4171 O O . ARG A 1 535 ? -24.791 -15.043 15.984 1.00 90.19 535 ARG A O 1
ATOM 4178 N N . THR A 1 536 ? -26.803 -14.535 16.852 1.00 93.56 536 THR A N 1
ATOM 4179 C CA . THR A 1 536 ? -27.142 -13.509 15.858 1.00 93.56 536 THR A CA 1
ATOM 4180 C C . THR A 1 536 ? -26.140 -12.353 15.872 1.00 93.56 536 THR A C 1
ATOM 4182 O O . THR A 1 536 ? -25.848 -11.782 16.924 1.00 93.56 536 THR A O 1
ATOM 4185 N N . VAL A 1 537 ? -25.668 -11.973 14.687 1.00 96.44 537 VAL A N 1
ATOM 4186 C CA . VAL A 1 537 ? -24.817 -10.809 14.425 1.00 96.44 537 VAL A CA 1
ATOM 4187 C C . VAL A 1 537 ? -25.609 -9.801 13.590 1.00 96.44 537 VAL A C 1
ATOM 4189 O O . VAL A 1 537 ? -26.372 -10.181 12.699 1.00 96.44 537 VAL A O 1
ATOM 4192 N N . GLU A 1 538 ? -25.461 -8.503 13.868 1.00 96.12 538 GLU A N 1
ATOM 4193 C CA . GLU A 1 538 ? -26.183 -7.478 13.106 1.00 96.12 538 GLU A CA 1
ATOM 4194 C C . GLU A 1 538 ? -25.749 -7.448 11.623 1.00 96.12 538 GLU A C 1
ATOM 4196 O O . GLU A 1 538 ? -24.560 -7.627 11.333 1.00 96.12 538 GLU A O 1
ATOM 4201 N N . PRO A 1 539 ? -26.662 -7.166 10.671 1.00 97.12 539 PRO A N 1
ATOM 4202 C CA . PRO A 1 539 ? -26.322 -7.144 9.249 1.00 97.12 539 PRO A CA 1
ATOM 4203 C C . PRO A 1 539 ? -25.157 -6.206 8.914 1.00 97.12 539 PRO A C 1
ATOM 4205 O O . PRO A 1 539 ? -24.272 -6.587 8.154 1.00 97.12 539 PRO A O 1
ATOM 4208 N N . ALA A 1 540 ? -25.106 -5.012 9.513 1.00 98.12 540 ALA A N 1
ATOM 4209 C CA . ALA A 1 540 ? -24.083 -4.011 9.209 1.00 98.12 540 ALA A CA 1
ATOM 4210 C C . ALA A 1 540 ? -22.650 -4.469 9.539 1.00 98.12 540 ALA A C 1
ATOM 4212 O O . ALA A 1 540 ? -21.718 -4.126 8.813 1.00 98.12 540 ALA A O 1
ATOM 4213 N N . LEU A 1 541 ? -22.471 -5.292 10.578 1.00 98.38 541 LEU A N 1
ATOM 4214 C CA . LEU A 1 541 ? -21.182 -5.899 10.918 1.00 98.38 541 LEU A CA 1
ATOM 4215 C C . LEU A 1 541 ? -20.802 -7.005 9.922 1.00 98.38 541 LEU A C 1
ATOM 4217 O O . LEU A 1 541 ? -19.651 -7.072 9.499 1.00 98.38 541 LEU A O 1
ATOM 4221 N N . ILE A 1 542 ? -21.762 -7.808 9.457 1.00 98.50 542 ILE A N 1
ATOM 4222 C CA . ILE A 1 542 ? -21.498 -8.840 8.441 1.00 98.50 542 ILE A CA 1
ATOM 4223 C C . ILE A 1 542 ? -21.165 -8.203 7.083 1.00 98.50 542 ILE A C 1
ATOM 4225 O O . ILE A 1 542 ? -20.174 -8.586 6.459 1.00 98.50 542 ILE A O 1
ATOM 4229 N N . PHE A 1 543 ? -21.928 -7.198 6.643 1.00 98.62 543 PHE A N 1
ATOM 4230 C CA . PHE A 1 543 ? -21.625 -6.415 5.439 1.00 98.62 543 PHE A CA 1
ATOM 4231 C C . PHE A 1 543 ? -20.279 -5.688 5.563 1.00 98.62 543 PHE A C 1
ATOM 4233 O O . PHE A 1 543 ? -19.464 -5.736 4.640 1.00 98.62 543 PHE A O 1
ATOM 4240 N N . GLY A 1 544 ? -20.016 -5.050 6.707 1.00 98.25 544 GLY A N 1
ATOM 4241 C CA . GLY A 1 544 ? -18.790 -4.293 6.947 1.00 98.25 544 GLY A CA 1
ATOM 4242 C C . GLY A 1 544 ? -17.530 -5.151 6.966 1.00 98.25 544 GLY A C 1
ATOM 4243 O O . GLY A 1 544 ? -16.499 -4.724 6.442 1.00 98.25 544 GLY A O 1
ATOM 4244 N N . LEU A 1 545 ? -17.631 -6.372 7.492 1.00 98.44 545 LEU A N 1
ATOM 4245 C CA . LEU A 1 545 ? -16.560 -7.362 7.469 1.00 98.44 545 LEU A CA 1
ATOM 4246 C C . LEU A 1 545 ? -16.394 -7.986 6.076 1.00 98.44 545 LEU A C 1
ATOM 4248 O O . LEU A 1 545 ? -15.291 -7.990 5.543 1.00 98.44 545 LEU A O 1
ATOM 4252 N N . SER A 1 546 ? -17.478 -8.417 5.422 1.00 98.62 546 SER A N 1
ATOM 4253 C CA . SER A 1 546 ? -17.420 -9.025 4.075 1.00 98.62 546 SER A CA 1
ATOM 4254 C C . SER A 1 546 ? -16.847 -8.067 3.020 1.00 98.62 546 SER A C 1
ATOM 4256 O O . SER A 1 546 ? -16.046 -8.468 2.174 1.00 98.62 546 SER A O 1
ATOM 4258 N N . ARG A 1 547 ? -17.187 -6.771 3.113 1.00 98.25 547 ARG A N 1
ATOM 4259 C CA . ARG A 1 547 ? -16.590 -5.700 2.297 1.00 98.25 547 ARG A CA 1
ATOM 4260 C C . ARG A 1 547 ? -15.074 -5.612 2.488 1.00 98.25 547 ARG A C 1
ATOM 4262 O O . ARG A 1 547 ? -14.358 -5.338 1.529 1.00 98.25 547 ARG A O 1
ATOM 4269 N N . GLN A 1 548 ? -14.599 -5.796 3.717 1.00 98.00 548 GLN A N 1
ATOM 4270 C CA . GLN A 1 548 ? -13.184 -5.696 4.062 1.00 98.00 548 GLN A CA 1
ATOM 4271 C C . GLN A 1 548 ? -12.398 -6.962 3.684 1.00 98.00 548 GLN A C 1
ATOM 4273 O O . GLN A 1 548 ? -11.250 -6.844 3.263 1.00 98.00 548 GLN A O 1
ATOM 4278 N N . GLU A 1 549 ? -13.010 -8.141 3.800 1.00 97.75 549 GLU A N 1
ATOM 4279 C CA . GLU A 1 549 ? -12.373 -9.436 3.525 1.00 97.75 549 GLU A CA 1
ATOM 4280 C C . GLU A 1 549 ? -12.251 -9.761 2.029 1.00 97.75 549 GLU A C 1
ATOM 4282 O O . GLU A 1 549 ? -11.218 -10.248 1.574 1.00 97.75 549 GLU A O 1
ATOM 4287 N N . SER A 1 550 ? -13.303 -9.512 1.244 1.00 98.00 550 SER A N 1
ATOM 4288 C CA . SER A 1 550 ? -13.372 -9.948 -0.163 1.00 98.00 550 SER A CA 1
ATOM 4289 C C . SER A 1 550 ? -13.899 -8.893 -1.131 1.00 98.00 550 SER A C 1
ATOM 4291 O O . SER A 1 550 ? -13.963 -9.150 -2.331 1.00 98.00 550 SER A O 1
ATOM 4293 N N . GLU A 1 551 ? -14.349 -7.739 -0.628 1.00 98.06 551 GLU A N 1
ATOM 4294 C CA . GLU A 1 551 ? -15.187 -6.794 -1.384 1.00 98.06 551 GLU A CA 1
ATOM 4295 C C . GLU A 1 551 ? -16.453 -7.456 -1.966 1.00 98.06 551 GLU A C 1
ATOM 4297 O O . GLU A 1 551 ? -17.019 -6.965 -2.932 1.00 98.06 551 GLU A O 1
ATOM 4302 N N . PHE A 1 552 ? -16.933 -8.542 -1.350 1.00 98.19 552 PHE A N 1
ATOM 4303 C CA . PHE A 1 552 ? -18.011 -9.413 -1.842 1.00 98.19 552 PHE A CA 1
ATOM 4304 C C . PHE A 1 552 ? -17.653 -10.299 -3.048 1.00 98.19 552 PHE A C 1
ATOM 4306 O O . PHE A 1 552 ? -18.550 -10.747 -3.757 1.00 98.19 552 PHE A O 1
ATOM 4313 N N . ASP A 1 553 ? -16.375 -10.621 -3.271 1.00 97.06 553 ASP A N 1
ATOM 4314 C CA . ASP A 1 553 ? -15.982 -11.686 -4.203 1.00 97.06 553 ASP A CA 1
ATOM 4315 C C . ASP A 1 553 ? -16.214 -13.079 -3.568 1.00 97.06 553 ASP A C 1
ATOM 4317 O O . ASP A 1 553 ? -15.477 -13.483 -2.658 1.00 97.06 553 ASP A O 1
ATOM 4321 N N . PRO A 1 554 ? -17.198 -13.873 -4.039 1.00 96.38 554 PRO A N 1
ATOM 4322 C CA . PRO A 1 554 ? -17.445 -15.207 -3.501 1.00 96.38 554 PRO A CA 1
ATOM 4323 C C . PRO A 1 554 ? -16.344 -16.216 -3.848 1.00 96.38 554 PRO A C 1
ATOM 4325 O O . PRO A 1 554 ? -16.262 -17.258 -3.202 1.00 96.38 554 PRO A O 1
ATOM 4328 N N . ARG A 1 555 ? -15.496 -15.931 -4.843 1.00 95.56 555 ARG A N 1
ATOM 4329 C CA . ARG A 1 555 ? -14.416 -16.809 -5.316 1.00 95.56 555 ARG A CA 1
ATOM 4330 C C . ARG A 1 555 ? -13.038 -16.399 -4.797 1.00 95.56 555 ARG A C 1
ATOM 4332 O O . ARG A 1 555 ? -12.075 -17.112 -5.074 1.00 95.56 555 ARG A O 1
ATOM 4339 N N . ALA A 1 556 ? -12.936 -15.321 -4.016 1.00 95.94 556 ALA A N 1
ATOM 4340 C CA . ALA A 1 556 ? -11.676 -14.834 -3.465 1.00 95.94 556 ALA A CA 1
ATOM 4341 C C . ALA A 1 556 ? -10.914 -15.932 -2.706 1.00 95.94 556 ALA A C 1
ATOM 4343 O O . ALA A 1 556 ? -11.459 -16.587 -1.811 1.00 95.94 556 ALA A O 1
ATOM 4344 N N . VAL A 1 557 ? -9.628 -16.103 -3.024 1.00 96.75 557 VAL A N 1
ATOM 4345 C CA . VAL A 1 557 ? -8.712 -16.987 -2.293 1.00 96.75 557 VAL A CA 1
ATOM 4346 C C . VAL A 1 557 ? -7.450 -16.216 -1.930 1.00 96.75 557 VAL A C 1
ATOM 4348 O O . VAL A 1 557 ? -6.687 -15.844 -2.820 1.00 96.75 557 VAL A O 1
ATOM 4351 N N . SER A 1 558 ? -7.202 -15.994 -0.637 1.00 94.19 558 SER A N 1
ATOM 4352 C CA . SER A 1 558 ? -5.975 -15.319 -0.201 1.00 94.19 558 SER A CA 1
ATOM 4353 C C . SER A 1 558 ? -4.726 -16.181 -0.414 1.00 94.19 558 SER A C 1
ATOM 4355 O O . SER A 1 558 ? -4.804 -17.407 -0.530 1.00 94.19 558 SER A O 1
ATOM 4357 N N . HIS A 1 559 ? -3.545 -15.556 -0.384 1.00 91.75 559 HIS A N 1
ATOM 4358 C CA . HIS A 1 559 ? -2.262 -16.269 -0.436 1.00 91.75 559 HIS A CA 1
ATOM 4359 C C . HIS A 1 559 ? -2.110 -17.300 0.705 1.00 91.75 559 HIS A C 1
ATOM 4361 O O . HIS A 1 559 ? -1.588 -18.391 0.491 1.00 91.75 559 HIS A O 1
ATOM 4367 N N . ALA A 1 560 ? -2.646 -17.001 1.896 1.00 91.31 560 ALA A N 1
ATOM 4368 C CA . ALA A 1 560 ? -2.702 -17.931 3.029 1.00 91.31 560 ALA A CA 1
ATOM 4369 C C . ALA A 1 560 ? -3.758 -19.051 2.863 1.00 91.31 560 ALA A C 1
ATOM 4371 O O . ALA A 1 560 ? -3.803 -19.997 3.650 1.00 91.31 560 ALA A O 1
ATOM 4372 N N . GLY A 1 561 ? -4.608 -18.973 1.835 1.00 95.62 561 GLY A N 1
ATOM 4373 C CA . GLY A 1 561 ? -5.607 -19.983 1.493 1.00 95.62 561 GLY A CA 1
ATOM 4374 C C . GLY A 1 561 ? -6.982 -19.795 2.140 1.00 95.62 561 GLY A C 1
ATOM 4375 O O . GLY A 1 561 ? -7.767 -20.753 2.111 1.00 95.62 561 GLY A O 1
ATOM 4376 N N . ALA A 1 562 ? -7.262 -18.606 2.686 1.00 97.38 562 ALA A N 1
ATOM 4377 C CA . ALA A 1 562 ? -8.582 -18.156 3.146 1.00 97.38 562 ALA A CA 1
ATOM 4378 C C . ALA A 1 562 ? -9.556 -18.012 1.958 1.00 97.38 562 ALA A C 1
ATOM 4380 O O . ALA A 1 562 ? -9.090 -17.915 0.822 1.00 97.38 562 ALA A O 1
ATOM 4381 N N . ARG A 1 563 ? -10.881 -18.130 2.166 1.00 98.50 563 ARG A N 1
ATOM 4382 C CA . ARG A 1 563 ? -11.838 -18.369 1.057 1.00 98.50 563 ARG A CA 1
ATOM 4383 C C . ARG A 1 563 ? -13.177 -17.641 1.145 1.00 98.50 563 ARG A C 1
ATOM 4385 O O . ARG A 1 563 ? -13.827 -17.661 2.191 1.00 98.50 563 ARG A O 1
ATOM 4392 N N . GLY A 1 564 ? -13.616 -17.141 -0.010 1.00 97.94 564 GLY A N 1
ATOM 4393 C CA . GLY A 1 564 ? -14.938 -16.585 -0.296 1.00 97.94 564 GLY A CA 1
ATOM 4394 C C . GLY A 1 564 ? -15.264 -15.276 0.419 1.00 97.94 564 GLY A C 1
ATOM 4395 O O . GLY A 1 564 ? -14.364 -14.592 0.909 1.00 97.94 564 GLY A O 1
ATOM 4396 N N . LEU A 1 565 ? -16.563 -14.956 0.474 1.00 97.88 565 LEU A N 1
ATOM 4397 C CA . LEU A 1 565 ? -17.107 -13.668 0.928 1.00 97.88 565 LEU A CA 1
ATOM 4398 C C . LEU A 1 565 ? -16.524 -13.175 2.262 1.00 97.88 565 LEU A C 1
ATOM 4400 O O . LEU A 1 565 ? -16.200 -11.997 2.394 1.00 97.88 565 LEU A O 1
ATOM 4404 N N . MET A 1 566 ? -16.379 -14.073 3.236 1.00 98.38 566 MET A N 1
ATOM 4405 C CA . MET A 1 566 ? -15.892 -13.759 4.584 1.00 98.38 566 MET A CA 1
ATOM 4406 C C . MET A 1 566 ? -14.497 -14.352 4.863 1.00 98.38 566 MET A C 1
ATOM 4408 O O . MET A 1 566 ? -14.153 -14.577 6.020 1.00 98.38 566 MET A O 1
ATOM 4412 N N . GLN A 1 567 ? -13.721 -14.663 3.812 1.00 98.12 567 GLN A N 1
ATOM 4413 C CA . GLN A 1 567 ? -12.346 -15.196 3.866 1.00 98.12 567 GLN A CA 1
ATOM 4414 C C . GLN A 1 567 ? -12.110 -16.237 4.974 1.00 98.12 567 GLN A C 1
ATOM 4416 O O . GLN A 1 567 ? -11.192 -16.158 5.787 1.00 98.12 567 GLN A O 1
ATOM 4421 N N . LEU A 1 568 ? -12.919 -17.295 4.989 1.00 98.19 568 LEU A N 1
ATOM 4422 C CA . LEU A 1 568 ? -12.753 -18.346 5.986 1.00 98.19 568 LEU A CA 1
ATOM 4423 C C . LEU A 1 568 ? -11.539 -19.225 5.682 1.00 98.19 568 LEU A C 1
ATOM 4425 O O . LEU A 1 568 ? -11.415 -19.814 4.602 1.00 98.19 568 LEU A O 1
ATOM 4429 N N . MET A 1 569 ? -10.677 -19.401 6.682 1.00 97.81 569 MET A N 1
ATOM 4430 C CA . MET A 1 569 ? -9.629 -20.416 6.637 1.00 97.81 569 MET A CA 1
ATOM 4431 C C . MET A 1 569 ? -10.256 -21.824 6.604 1.00 97.81 569 MET A C 1
ATOM 4433 O O . MET A 1 569 ? -11.156 -22.113 7.398 1.00 97.81 569 MET A O 1
ATOM 4437 N N . PRO A 1 570 ? -9.774 -22.760 5.756 1.00 98.19 570 PRO A N 1
ATOM 4438 C CA . PRO A 1 570 ? -10.362 -24.099 5.628 1.00 98.19 570 PRO A CA 1
ATOM 4439 C C . PRO A 1 570 ? -10.413 -24.920 6.925 1.00 98.19 570 PRO A C 1
ATOM 4441 O O . PRO A 1 570 ? -11.223 -25.842 7.020 1.00 98.19 570 PRO A O 1
ATOM 4444 N N . ARG A 1 571 ? -9.546 -24.610 7.899 1.00 97.12 571 ARG A N 1
ATOM 4445 C CA . ARG A 1 571 ? -9.573 -25.186 9.248 1.00 97.12 571 ARG A CA 1
ATOM 4446 C C . ARG A 1 571 ? -10.738 -24.619 10.063 1.00 97.12 571 ARG A C 1
ATOM 4448 O O . ARG A 1 571 ? -11.614 -25.389 10.439 1.00 97.12 571 ARG A O 1
ATOM 4455 N N . THR A 1 572 ? -10.786 -23.298 10.236 1.00 95.75 572 THR A N 1
ATOM 4456 C CA . THR A 1 572 ? -11.854 -22.579 10.947 1.00 95.75 572 THR A CA 1
ATOM 4457 C C . THR A 1 572 ? -13.232 -22.944 10.403 1.00 95.75 572 THR A C 1
ATOM 4459 O O . THR A 1 572 ? -14.108 -23.343 11.158 1.00 95.75 572 THR A O 1
ATOM 4462 N N . ALA A 1 573 ? -13.404 -22.940 9.078 1.00 98.06 573 ALA A N 1
ATOM 4463 C CA . ALA A 1 573 ? -14.659 -23.334 8.438 1.00 98.06 573 ALA A CA 1
ATOM 4464 C C . ALA A 1 573 ? -15.095 -24.776 8.756 1.00 98.06 573 ALA A C 1
ATOM 4466 O O . ALA A 1 573 ? -16.286 -25.064 8.755 1.00 98.06 573 ALA A O 1
ATOM 4467 N N . ARG A 1 574 ? -14.155 -25.698 9.006 1.00 98.44 574 ARG A N 1
ATOM 4468 C CA . ARG A 1 574 ? -14.464 -27.086 9.388 1.00 98.44 574 ARG A CA 1
ATOM 4469 C C . ARG A 1 574 ? -14.847 -27.199 10.858 1.00 98.44 574 ARG A C 1
ATOM 4471 O O . ARG A 1 574 ? -15.746 -27.969 11.178 1.00 98.44 574 ARG A O 1
ATOM 4478 N N . GLU A 1 575 ? -14.149 -26.464 11.719 1.00 96.75 575 GLU A N 1
ATOM 4479 C CA . GLU A 1 575 ? -14.438 -26.378 13.152 1.00 96.75 575 GLU A CA 1
ATOM 4480 C C . GLU A 1 575 ? -15.848 -25.787 13.342 1.00 96.75 575 GLU A C 1
ATOM 4482 O O . GLU A 1 575 ? -16.728 -26.486 13.835 1.00 96.75 575 GLU A O 1
ATOM 4487 N N . VAL A 1 576 ? -16.125 -24.613 12.763 1.00 96.88 576 VAL A N 1
ATOM 4488 C CA . VAL A 1 576 ? -17.449 -23.961 12.794 1.00 96.88 576 VAL A CA 1
ATOM 4489 C C . VAL A 1 576 ? -18.542 -24.835 12.173 1.00 96.88 576 VAL A C 1
ATOM 4491 O O . VAL A 1 576 ? -19.597 -25.004 12.773 1.00 96.88 576 VAL A O 1
ATOM 4494 N N . ALA A 1 577 ? -18.305 -25.449 11.004 1.00 97.62 577 ALA A N 1
ATOM 4495 C CA . ALA A 1 577 ? -19.307 -26.313 10.370 1.00 97.62 577 ALA A CA 1
ATOM 4496 C C . ALA A 1 577 ? -19.694 -27.517 11.247 1.00 97.62 577 ALA A C 1
ATOM 4498 O O . ALA A 1 577 ? -20.867 -27.874 11.306 1.00 97.62 577 ALA A O 1
ATOM 4499 N N . ARG A 1 578 ? -18.730 -28.122 11.955 1.00 97.25 578 ARG A N 1
ATOM 4500 C CA . ARG A 1 578 ? -19.006 -29.168 12.950 1.00 97.25 578 ARG A CA 1
ATOM 4501 C C . ARG A 1 578 ? -19.825 -28.607 14.114 1.00 97.25 578 ARG A C 1
ATOM 4503 O O . ARG A 1 578 ? -20.785 -29.249 14.527 1.00 97.25 578 ARG A O 1
ATOM 4510 N N . ASP A 1 579 ? -19.455 -27.434 14.615 1.00 93.50 579 ASP A N 1
ATOM 4511 C CA . ASP A 1 579 ? -20.028 -26.854 15.832 1.00 93.50 579 ASP A CA 1
ATOM 4512 C C . ASP A 1 579 ? -21.483 -26.384 15.624 1.00 93.50 579 ASP A C 1
ATOM 4514 O O . ASP A 1 579 ? -22.312 -26.570 16.513 1.00 93.50 579 ASP A O 1
ATOM 4518 N N . ILE A 1 580 ? -21.843 -25.924 14.416 1.00 94.62 580 ILE A N 1
ATOM 4519 C CA . ILE A 1 580 ? -23.243 -25.675 14.007 1.00 94.62 580 ILE A CA 1
ATOM 4520 C C . ILE A 1 580 ? -23.929 -26.875 13.314 1.00 94.62 580 ILE A C 1
ATOM 4522 O O . ILE A 1 580 ? -25.005 -26.724 12.737 1.00 94.62 580 ILE A O 1
ATOM 4526 N N . ASN A 1 581 ? -23.322 -28.066 13.355 1.00 95.50 581 ASN A N 1
ATOM 4527 C CA . ASN A 1 581 ? -23.852 -29.324 12.808 1.00 95.50 581 ASN A CA 1
ATOM 4528 C C . ASN A 1 581 ? -24.260 -29.285 11.311 1.00 95.50 581 ASN A C 1
ATOM 4530 O O . ASN A 1 581 ? -25.286 -29.843 10.914 1.00 95.50 581 ASN A O 1
ATOM 4534 N N . VAL A 1 582 ? -23.443 -28.661 10.452 1.00 95.19 582 VAL A N 1
ATOM 4535 C CA . VAL A 1 582 ? -23.610 -28.676 8.985 1.00 95.19 582 VAL A CA 1
ATOM 4536 C C . VAL A 1 582 ? -22.471 -29.438 8.284 1.00 95.19 582 VAL A C 1
ATOM 4538 O O . VAL A 1 582 ? -21.310 -29.339 8.686 1.00 95.19 582 VAL A O 1
ATOM 4541 N N . PRO A 1 583 ? -22.728 -30.178 7.186 1.00 96.56 583 PRO A N 1
ATOM 4542 C CA . PRO A 1 583 ? -21.670 -30.903 6.481 1.00 96.56 583 PRO A CA 1
ATOM 4543 C C . PRO A 1 583 ? -20.582 -29.978 5.914 1.00 96.56 583 PRO A C 1
ATOM 4545 O O . PRO A 1 583 ? -20.866 -29.087 5.108 1.00 96.56 583 PRO A O 1
ATOM 4548 N N . TYR A 1 584 ? -19.319 -30.226 6.275 1.00 97.75 584 TYR A N 1
ATOM 4549 C CA . TYR A 1 584 ? -18.169 -29.494 5.737 1.00 97.75 584 TYR A CA 1
ATOM 4550 C C . TYR A 1 584 ? -17.789 -29.948 4.319 1.00 97.75 584 TYR A C 1
ATOM 4552 O O . TYR A 1 584 ? -17.496 -31.124 4.092 1.00 97.75 584 TYR A O 1
ATOM 4560 N N . ARG A 1 585 ? -17.695 -29.005 3.370 1.00 96.56 585 ARG A N 1
ATOM 4561 C CA . ARG A 1 585 ? -17.057 -29.217 2.055 1.00 96.56 585 ARG A CA 1
ATOM 4562 C C . ARG A 1 585 ? -16.208 -28.005 1.672 1.00 96.56 585 ARG A C 1
ATOM 4564 O O . ARG A 1 585 ? -16.732 -26.907 1.543 1.00 96.56 585 ARG A O 1
ATOM 4571 N N . ARG A 1 586 ? -14.905 -28.207 1.430 1.00 97.38 586 ARG A N 1
ATOM 4572 C CA . ARG A 1 586 ? -13.952 -27.113 1.136 1.00 97.38 586 ARG A CA 1
ATOM 4573 C C . ARG A 1 586 ? -14.303 -26.312 -0.125 1.00 97.38 586 ARG A C 1
ATOM 4575 O O . ARG A 1 586 ? -14.046 -25.115 -0.147 1.00 97.38 586 ARG A O 1
ATOM 4582 N N . SER A 1 587 ? -14.858 -26.954 -1.153 1.00 97.00 587 SER A N 1
ATOM 4583 C CA . SER A 1 587 ? -15.205 -26.296 -2.422 1.00 97.00 587 SER A CA 1
ATOM 4584 C C . SER A 1 587 ? -16.390 -25.331 -2.269 1.00 97.00 587 SER A C 1
ATOM 4586 O O . SER A 1 587 ? -16.329 -24.205 -2.743 1.00 97.00 587 SER A O 1
ATOM 4588 N N . ARG A 1 588 ? -17.390 -25.675 -1.442 1.00 97.88 588 ARG A N 1
ATOM 4589 C CA . ARG A 1 588 ? -18.509 -24.776 -1.089 1.00 97.88 588 ARG A CA 1
ATOM 4590 C C . ARG A 1 588 ? -18.071 -23.460 -0.435 1.00 97.88 588 ARG A C 1
ATOM 4592 O O . ARG A 1 588 ? -18.861 -22.534 -0.389 1.00 97.88 588 ARG A O 1
ATOM 4599 N N . LEU A 1 589 ? -16.827 -23.332 0.039 1.00 97.94 589 LEU A N 1
ATOM 4600 C CA . LEU A 1 589 ? -16.312 -22.043 0.516 1.00 97.94 589 LEU A CA 1
ATOM 4601 C C . LEU A 1 589 ? -16.102 -21.018 -0.612 1.00 97.94 589 LEU A C 1
ATOM 4603 O O . LEU A 1 589 ? -16.004 -19.839 -0.298 1.00 97.94 589 LEU A O 1
ATOM 4607 N N . THR A 1 590 ? -16.015 -21.452 -1.873 1.00 97.56 590 THR A N 1
ATOM 4608 C CA . THR A 1 590 ? -15.917 -20.589 -3.069 1.00 97.56 590 THR A CA 1
ATOM 4609 C C . THR A 1 590 ? -17.081 -20.766 -4.044 1.00 97.56 590 THR A C 1
ATOM 4611 O O . THR A 1 590 ? -17.390 -19.859 -4.810 1.00 97.56 590 THR A O 1
ATOM 4614 N N . ASP A 1 591 ? -17.726 -21.934 -4.020 1.00 96.62 591 ASP A N 1
ATOM 4615 C CA . ASP A 1 591 ? -18.756 -22.306 -4.997 1.00 96.62 591 ASP A CA 1
ATOM 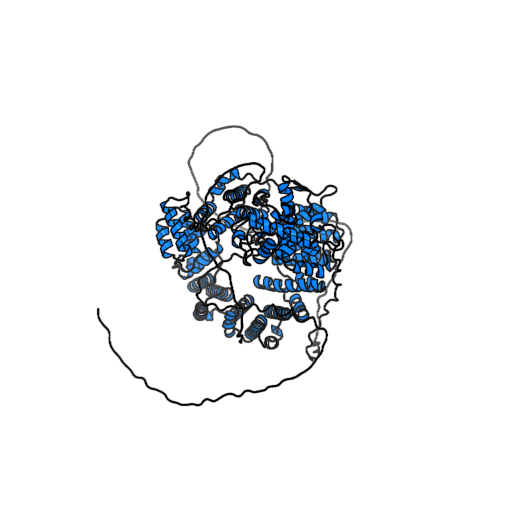4616 C C . ASP A 1 591 ? -20.183 -22.012 -4.494 1.00 96.62 591 ASP A C 1
ATOM 4618 O O . ASP A 1 591 ? -21.132 -22.040 -5.272 1.00 96.62 591 ASP A O 1
ATOM 4622 N N . ASP A 1 592 ? -20.345 -21.760 -3.190 1.00 97.75 592 ASP A N 1
ATOM 4623 C CA . ASP A 1 592 ? -21.630 -21.557 -2.515 1.00 97.75 592 ASP A CA 1
ATOM 4624 C C . ASP A 1 592 ? -21.546 -20.322 -1.589 1.00 97.75 592 ASP A C 1
ATOM 4626 O O . ASP A 1 592 ? -21.125 -20.419 -0.429 1.00 97.75 592 ASP A O 1
ATOM 4630 N N . PRO A 1 593 ? -21.910 -19.131 -2.105 1.00 96.94 593 PRO A N 1
ATOM 4631 C CA . PRO A 1 593 ? -21.797 -17.875 -1.368 1.00 96.94 593 PRO A CA 1
ATOM 4632 C C . PRO A 1 593 ? -22.627 -17.865 -0.074 1.00 96.94 593 PRO A C 1
ATOM 4634 O O . PRO A 1 593 ? -22.153 -17.384 0.955 1.00 96.94 593 PRO A O 1
ATOM 4637 N N . SER A 1 594 ? -23.834 -18.442 -0.095 1.00 98.19 594 SER A N 1
ATOM 4638 C CA . SER A 1 594 ? -24.718 -18.527 1.076 1.00 98.19 594 SER A CA 1
ATOM 4639 C C . SER A 1 594 ? -24.134 -19.419 2.170 1.00 98.19 594 SER A C 1
ATOM 4641 O O . SER A 1 594 ? -24.228 -19.087 3.351 1.00 98.19 594 SER A O 1
ATOM 4643 N N . TYR A 1 595 ? -23.486 -20.527 1.803 1.00 98.12 595 TYR A N 1
ATOM 4644 C CA . TYR A 1 595 ? -22.779 -21.387 2.752 1.00 98.12 595 TYR A CA 1
ATOM 4645 C C . TYR A 1 595 ? -21.555 -20.695 3.366 1.00 98.12 595 TYR A C 1
ATOM 4647 O O . TYR A 1 595 ? -21.330 -20.821 4.571 1.00 98.12 595 TYR A O 1
ATOM 4655 N N . ASN A 1 596 ? -20.789 -19.934 2.574 1.00 98.50 596 ASN A N 1
ATOM 4656 C CA . ASN A 1 596 ? -19.676 -19.131 3.090 1.00 98.50 596 ASN A CA 1
ATOM 4657 C C . ASN A 1 596 ? -20.169 -18.075 4.098 1.00 98.50 596 ASN A C 1
ATOM 4659 O O . ASN A 1 596 ? -19.655 -18.018 5.214 1.00 98.50 596 ASN A O 1
ATOM 4663 N N . ALA A 1 597 ? -21.211 -17.316 3.740 1.00 98.19 597 ALA A N 1
ATOM 4664 C CA . ALA A 1 597 ? -21.805 -16.291 4.599 1.00 98.19 597 ALA A CA 1
ATOM 4665 C C . ALA A 1 597 ? -22.419 -16.873 5.887 1.00 98.19 597 ALA A C 1
ATOM 4667 O O . ALA A 1 597 ? -22.217 -16.320 6.964 1.00 98.19 597 ALA A O 1
ATOM 4668 N N . MET A 1 598 ? -23.095 -18.026 5.812 1.00 98.31 598 MET A N 1
ATOM 4669 C CA . MET A 1 598 ? -23.620 -18.741 6.984 1.00 98.31 598 MET A CA 1
ATOM 4670 C C . MET A 1 598 ? -22.505 -19.137 7.962 1.00 98.31 598 MET A C 1
ATOM 4672 O O . MET A 1 598 ? -22.613 -18.859 9.155 1.00 98.31 598 MET A O 1
ATOM 4676 N N . LEU A 1 599 ? -21.423 -19.760 7.474 1.00 98.44 599 LEU A N 1
ATOM 4677 C CA . LEU A 1 599 ? -20.292 -20.138 8.327 1.00 98.44 599 LEU A CA 1
ATOM 4678 C C . LEU A 1 599 ? -19.547 -18.914 8.878 1.00 98.44 599 LEU A C 1
ATOM 4680 O O . LEU A 1 599 ? -19.109 -18.936 10.025 1.00 98.44 599 LEU A O 1
ATOM 4684 N N . GLY A 1 600 ? -19.400 -17.851 8.084 1.00 98.06 600 GLY A N 1
ATOM 4685 C CA . GLY A 1 600 ? -18.711 -16.633 8.507 1.00 98.06 600 GLY A CA 1
ATOM 4686 C C . GLY A 1 600 ? -19.500 -15.868 9.566 1.00 98.06 600 GLY A C 1
ATOM 4687 O O . GLY A 1 600 ? -18.929 -15.453 10.572 1.00 98.06 600 GLY A O 1
ATOM 4688 N N . ALA A 1 601 ? -20.821 -15.764 9.401 1.00 98.31 601 ALA A N 1
ATOM 4689 C CA . ALA A 1 601 ? -21.719 -15.183 10.394 1.00 98.31 601 ALA A CA 1
ATOM 4690 C C . ALA A 1 601 ? -21.736 -15.990 11.702 1.00 98.31 601 ALA A C 1
ATOM 4692 O O . ALA A 1 601 ? -21.644 -15.392 12.771 1.00 98.31 601 ALA A O 1
ATOM 4693 N N . ALA A 1 602 ? -21.778 -17.327 11.627 1.00 97.94 602 ALA A N 1
ATOM 4694 C CA . ALA A 1 602 ? -21.683 -18.193 12.804 1.00 97.94 602 ALA A CA 1
ATOM 4695 C C . ALA A 1 602 ? -20.351 -17.987 13.548 1.00 97.94 602 ALA A C 1
ATOM 4697 O O . ALA A 1 602 ? -20.350 -17.688 14.740 1.00 97.94 602 ALA A O 1
ATOM 4698 N N . HIS A 1 603 ? -19.220 -18.025 12.830 1.00 98.06 603 HIS A N 1
ATOM 4699 C CA . HIS A 1 603 ? -17.897 -17.790 13.418 1.00 98.06 603 HIS A CA 1
ATOM 4700 C C . HIS A 1 603 ? -17.785 -16.414 14.091 1.00 98.06 603 HIS A C 1
ATOM 4702 O O . HIS A 1 603 ? -17.236 -16.283 15.187 1.00 98.06 603 HIS A O 1
ATOM 4708 N N . LEU A 1 604 ? -18.319 -15.384 13.435 1.00 97.81 604 LEU A N 1
ATOM 4709 C CA . LEU A 1 604 ? -18.335 -14.016 13.938 1.00 97.81 604 LEU A CA 1
ATOM 4710 C C . LEU A 1 604 ? -19.224 -13.882 15.186 1.00 97.81 604 LEU A C 1
ATOM 4712 O O . LEU A 1 604 ? -18.851 -13.176 16.121 1.00 97.81 604 LEU A O 1
ATOM 4716 N N . GLY A 1 605 ? -20.345 -14.607 15.238 1.00 96.19 605 GLY A N 1
ATOM 4717 C CA . GLY A 1 605 ? -21.210 -14.721 16.413 1.00 96.19 605 GLY A CA 1
ATOM 4718 C C . GLY A 1 605 ? -20.528 -15.420 17.591 1.00 96.19 605 GLY A C 1
ATOM 4719 O O . GLY A 1 605 ? -20.641 -14.953 18.727 1.00 96.19 605 GLY A O 1
ATOM 4720 N N . ASP A 1 606 ? -19.761 -16.481 17.333 1.00 94.88 606 ASP A N 1
ATOM 4721 C CA . ASP A 1 606 ? -18.977 -17.179 18.359 1.00 94.88 606 ASP A CA 1
ATOM 4722 C C . ASP A 1 606 ? -17.877 -16.277 18.930 1.00 94.88 606 ASP A C 1
ATOM 4724 O O . ASP A 1 606 ? -17.736 -16.165 20.148 1.00 94.88 606 ASP A O 1
ATOM 4728 N N . LEU A 1 607 ? -17.124 -15.574 18.075 1.00 95.00 607 LEU A N 1
ATOM 4729 C CA . LEU A 1 607 ? -16.131 -14.587 18.515 1.00 95.00 607 LEU A CA 1
ATOM 4730 C C . LEU A 1 607 ? -16.784 -13.456 19.322 1.00 95.00 607 LEU A C 1
ATOM 4732 O O . LEU A 1 607 ? -16.283 -13.115 20.394 1.00 95.00 607 LEU A O 1
ATOM 4736 N N . LEU A 1 608 ? -17.936 -12.946 18.876 1.00 94.94 608 LEU A N 1
ATOM 4737 C CA . LEU A 1 608 ? -18.699 -11.929 19.599 1.00 94.94 608 LEU A CA 1
ATOM 4738 C C . LEU A 1 608 ? -19.172 -12.416 20.976 1.00 94.94 608 LEU A C 1
ATOM 4740 O O . LEU A 1 608 ? -19.262 -11.622 21.911 1.00 94.94 608 LEU A O 1
ATOM 4744 N N . GLY A 1 609 ? -19.439 -13.715 21.130 1.00 91.56 609 GLY A N 1
ATOM 4745 C CA . GLY A 1 609 ? -19.699 -14.338 22.427 1.00 91.56 609 GLY A CA 1
ATOM 4746 C C . GLY A 1 609 ? -18.454 -14.494 23.295 1.00 91.56 609 GLY A C 1
ATOM 4747 O O . GLY A 1 609 ? -18.481 -14.124 24.466 1.00 91.56 609 GLY A O 1
ATOM 4748 N N . ASN A 1 610 ? -17.352 -14.973 22.719 1.00 90.50 610 ASN A N 1
ATOM 4749 C CA . ASN A 1 610 ? -16.079 -15.167 23.418 1.00 90.50 610 ASN A CA 1
ATOM 4750 C C . ASN A 1 610 ? -15.472 -13.848 23.930 1.00 90.50 610 ASN A C 1
ATOM 4752 O O . ASN A 1 610 ? -14.768 -13.846 24.938 1.00 90.50 610 ASN A O 1
ATOM 4756 N N . PHE A 1 611 ? -15.774 -12.729 23.265 1.00 92.88 611 PHE A N 1
ATOM 4757 C CA . PHE A 1 611 ? -15.393 -11.376 23.680 1.00 92.88 611 PHE A CA 1
ATOM 4758 C C . PHE A 1 611 ? -16.558 -10.552 24.241 1.00 92.88 611 PHE A C 1
ATOM 4760 O O . PHE A 1 611 ? -16.467 -9.324 24.294 1.00 92.88 611 PHE A O 1
ATOM 4767 N N . ALA A 1 612 ? -17.628 -11.218 24.700 1.00 92.12 612 ALA A N 1
ATOM 4768 C CA . ALA A 1 612 ? -18.689 -10.610 25.504 1.00 92.12 612 ALA A CA 1
ATOM 4769 C C . ALA A 1 612 ? -19.255 -9.312 24.896 1.00 92.12 612 ALA A C 1
ATOM 4771 O O . ALA A 1 612 ? -19.329 -8.264 25.539 1.00 92.12 612 ALA A O 1
ATOM 4772 N N . GLY A 1 613 ? -19.580 -9.355 23.605 1.00 93.50 613 GLY A N 1
ATOM 4773 C CA . GLY A 1 613 ? -20.150 -8.234 22.863 1.00 93.50 613 GLY A CA 1
ATOM 4774 C C . GLY A 1 613 ? -19.152 -7.194 22.338 1.00 93.50 613 GLY A C 1
ATOM 4775 O O . GLY A 1 613 ? -19.584 -6.316 21.593 1.00 93.50 613 GLY A O 1
ATOM 4776 N N . SER A 1 614 ? -17.853 -7.268 22.658 1.00 96.56 614 SER A N 1
ATOM 4777 C CA . SER A 1 614 ? -16.875 -6.264 22.207 1.00 96.56 614 SER A CA 1
ATOM 4778 C C . SER A 1 614 ? -16.523 -6.392 20.729 1.00 96.56 614 SER A C 1
ATOM 4780 O O . SER A 1 614 ? -15.912 -7.373 20.297 1.00 96.56 614 SER A O 1
ATOM 4782 N N . TYR A 1 615 ? -16.873 -5.371 19.944 1.00 97.94 615 TYR A N 1
ATOM 4783 C CA . TYR A 1 615 ? -16.653 -5.359 18.496 1.00 97.94 615 TYR A CA 1
ATOM 4784 C C . TYR A 1 615 ? -15.173 -5.276 18.146 1.00 97.94 615 TYR A C 1
ATOM 4786 O O . TYR A 1 615 ? -14.687 -6.106 17.384 1.00 97.94 615 TYR A O 1
ATOM 4794 N N . ILE A 1 616 ? -14.427 -4.351 18.748 1.00 98.25 616 ILE A N 1
ATOM 4795 C CA . ILE A 1 616 ? -13.005 -4.154 18.428 1.00 98.25 616 ILE A CA 1
ATOM 4796 C C . ILE A 1 616 ? -12.165 -5.404 18.731 1.00 98.25 616 ILE A C 1
ATOM 4798 O O . ILE A 1 616 ? -11.285 -5.754 17.948 1.00 98.25 616 ILE A O 1
ATOM 4802 N N . MET A 1 617 ? -12.498 -6.142 19.796 1.00 98.06 617 MET A N 1
ATOM 4803 C CA . MET A 1 617 ? -11.858 -7.414 20.144 1.00 98.06 617 MET A CA 1
ATOM 4804 C C . MET A 1 617 ? -12.276 -8.547 19.200 1.00 98.06 617 MET A C 1
ATOM 4806 O O . MET A 1 617 ? -11.430 -9.313 18.746 1.00 98.06 617 MET A O 1
ATOM 4810 N N . THR A 1 618 ? -13.566 -8.627 18.862 1.00 98.06 618 THR A N 1
ATOM 4811 C CA . THR A 1 618 ? -14.130 -9.612 17.922 1.00 98.06 618 THR A CA 1
ATOM 4812 C C . THR A 1 618 ? -13.515 -9.478 16.530 1.00 98.06 618 THR A C 1
ATOM 4814 O O . THR A 1 618 ? -13.051 -10.458 15.952 1.00 98.06 618 THR A O 1
ATOM 4817 N N . ILE A 1 619 ? -13.457 -8.251 16.012 1.00 98.69 619 ILE A N 1
ATOM 4818 C CA . ILE A 1 619 ? -12.906 -7.912 14.699 1.00 98.69 619 ILE A CA 1
ATOM 4819 C C . ILE A 1 619 ? -11.392 -8.175 14.680 1.00 98.69 619 ILE A C 1
ATOM 4821 O O . ILE A 1 619 ? -10.889 -8.812 13.754 1.00 98.69 619 ILE A O 1
ATOM 4825 N N . ALA A 1 620 ? -10.669 -7.775 15.734 1.00 98.44 620 ALA A N 1
ATOM 4826 C CA . ALA A 1 620 ? -9.250 -8.091 15.888 1.00 98.44 620 ALA A CA 1
ATOM 4827 C C . ALA A 1 620 ? -8.996 -9.610 15.926 1.00 98.44 620 ALA A C 1
ATOM 4829 O O . ALA A 1 620 ? -8.031 -10.094 15.334 1.00 98.44 620 ALA A O 1
ATOM 4830 N N . ALA A 1 621 ? -9.868 -10.375 16.587 1.00 97.94 621 ALA A N 1
ATOM 4831 C CA . ALA A 1 621 ? -9.753 -11.825 16.695 1.00 97.94 621 ALA A CA 1
ATOM 4832 C C . ALA A 1 621 ? -10.096 -12.559 15.395 1.00 97.94 621 ALA A C 1
ATOM 4834 O O . ALA A 1 621 ? -9.528 -13.625 15.161 1.00 97.94 621 ALA A O 1
ATOM 4835 N N . TYR A 1 622 ? -10.969 -11.994 14.556 1.00 98.06 622 TYR A N 1
ATOM 4836 C CA . TYR A 1 622 ? -11.290 -12.538 13.236 1.00 98.06 622 TYR A CA 1
ATOM 4837 C C . TYR A 1 622 ? -10.051 -12.531 12.325 1.00 98.06 622 TYR A C 1
ATOM 4839 O O . TYR A 1 622 ? -9.682 -13.566 11.778 1.00 98.06 622 TYR A O 1
ATOM 4847 N N . ASN A 1 623 ? -9.346 -11.394 12.245 1.00 97.94 623 ASN A N 1
ATOM 4848 C CA . ASN A 1 623 ? -8.134 -11.255 11.427 1.00 97.94 623 ASN A CA 1
ATOM 4849 C C . ASN A 1 623 ? -6.887 -11.899 12.075 1.00 97.94 623 ASN A C 1
ATOM 4851 O O . ASN A 1 623 ? -6.146 -12.625 11.415 1.00 97.94 623 ASN A O 1
ATOM 4855 N N . ALA A 1 624 ? -6.635 -11.667 13.370 1.00 96.00 624 ALA A N 1
ATOM 4856 C CA . ALA A 1 624 ? -5.374 -12.061 14.013 1.00 96.00 624 ALA A CA 1
ATOM 4857 C C . ALA A 1 624 ? -5.433 -13.348 14.855 1.00 96.00 624 ALA A C 1
ATOM 4859 O O . ALA A 1 624 ? -4.376 -13.846 15.261 1.00 96.00 624 ALA A O 1
ATOM 4860 N N . GLY A 1 625 ? -6.629 -13.881 15.114 1.00 95.06 625 GLY A N 1
ATOM 4861 C CA . GLY A 1 625 ? -6.885 -15.023 15.992 1.00 95.06 625 GLY A CA 1
ATOM 4862 C C . GLY A 1 625 ? -7.092 -14.631 17.461 1.00 95.06 625 GLY A C 1
ATOM 4863 O O . GLY A 1 625 ? -6.319 -13.863 18.038 1.00 95.06 625 GLY A O 1
ATOM 4864 N N . ALA A 1 626 ? -8.103 -15.227 18.102 1.00 92.31 626 ALA A N 1
ATOM 4865 C CA . ALA A 1 626 ? -8.510 -14.926 19.481 1.00 92.31 626 ALA A CA 1
ATOM 4866 C C . ALA A 1 626 ? -7.367 -14.986 20.515 1.00 92.31 626 ALA A C 1
ATOM 4868 O O . ALA A 1 626 ? -7.293 -14.133 21.395 1.00 92.31 626 ALA A O 1
ATOM 4869 N N . HIS A 1 627 ? -6.429 -15.933 20.376 1.00 92.75 627 HIS A N 1
ATOM 4870 C CA . HIS A 1 627 ? -5.281 -16.056 21.283 1.00 92.75 627 HIS A CA 1
ATOM 4871 C C . HIS A 1 627 ? -4.404 -14.794 21.319 1.00 92.75 627 HIS A C 1
ATOM 4873 O O . HIS A 1 627 ? -3.920 -14.414 22.384 1.00 92.75 627 HIS A O 1
ATOM 4879 N N . ARG A 1 628 ? -4.221 -14.113 20.178 1.00 95.44 628 ARG A N 1
ATOM 4880 C CA . ARG A 1 628 ? -3.442 -12.868 20.124 1.00 95.44 628 ARG A CA 1
ATOM 4881 C C . ARG A 1 628 ? -4.181 -11.720 20.802 1.00 95.44 628 ARG A C 1
ATOM 4883 O O . ARG A 1 628 ? -3.563 -10.978 21.553 1.00 95.44 628 ARG A O 1
ATOM 4890 N N . VAL A 1 629 ? -5.499 -11.634 20.622 1.00 96.19 629 VAL A N 1
ATOM 4891 C CA . VAL A 1 629 ? -6.336 -10.652 21.330 1.00 96.19 629 VAL A CA 1
ATOM 4892 C C . VAL A 1 629 ? -6.267 -10.860 22.844 1.00 96.19 629 VAL A C 1
ATOM 4894 O O . VAL A 1 629 ? -6.104 -9.883 23.567 1.00 96.19 629 VAL A O 1
ATOM 4897 N N . SER A 1 630 ? -6.275 -12.105 23.336 1.00 92.06 630 SER A N 1
ATOM 4898 C CA . SER A 1 630 ? -6.039 -12.386 24.760 1.00 92.06 630 SER A CA 1
ATOM 4899 C C . SER A 1 630 ? -4.675 -11.868 25.238 1.00 92.06 630 SER A C 1
ATOM 4901 O O . SER A 1 630 ? -4.617 -11.183 26.254 1.00 92.06 630 SER A O 1
ATOM 4903 N N . GLN A 1 631 ? -3.591 -12.106 24.488 1.00 92.31 631 GLN A N 1
ATOM 4904 C CA . GLN A 1 631 ? -2.265 -11.559 24.822 1.00 92.31 631 GLN A CA 1
ATOM 4905 C C . GLN A 1 631 ? -2.236 -10.019 24.805 1.00 92.31 631 GLN A C 1
ATOM 4907 O O . GLN A 1 631 ? -1.510 -9.404 25.588 1.00 92.31 631 GLN A O 1
ATOM 4912 N N . TRP A 1 632 ? -2.994 -9.378 23.912 1.00 94.75 632 TRP A N 1
ATOM 4913 C CA . TRP A 1 632 ? -3.090 -7.918 23.829 1.00 94.75 632 TRP A CA 1
ATOM 4914 C C . TRP A 1 632 ? -3.885 -7.330 24.995 1.00 94.75 632 TRP A C 1
ATOM 4916 O O . TRP A 1 632 ? -3.452 -6.326 25.545 1.00 94.75 632 TRP A O 1
ATOM 4926 N N . VAL A 1 633 ? -4.951 -7.992 25.454 1.00 92.62 633 VAL A N 1
ATOM 4927 C CA . VAL A 1 633 ? -5.634 -7.646 26.717 1.00 92.62 633 VAL A CA 1
ATOM 4928 C C . VAL A 1 633 ? -4.688 -7.762 27.910 1.00 92.62 633 VAL A C 1
ATOM 4930 O O . VAL A 1 633 ? -4.608 -6.858 28.733 1.00 92.62 633 VAL A O 1
ATOM 4933 N N . GLU A 1 634 ? -3.915 -8.848 27.986 1.00 89.38 634 GLU A N 1
ATOM 4934 C CA . GLU A 1 634 ? -2.925 -9.045 29.053 1.00 89.38 634 GLU A CA 1
ATOM 4935 C C . GLU A 1 634 ? -1.789 -8.008 29.026 1.00 89.38 634 GLU A C 1
ATOM 4937 O O . GLU A 1 634 ? -1.207 -7.722 30.069 1.00 89.38 634 GLU A O 1
ATOM 4942 N N . THR A 1 635 ? -1.464 -7.453 27.853 1.00 88.56 635 THR A N 1
ATOM 4943 C CA . THR A 1 635 ? -0.363 -6.489 27.680 1.00 88.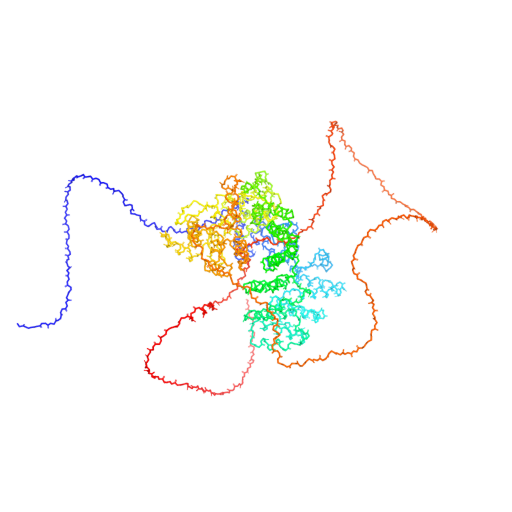56 635 THR A CA 1
ATOM 4944 C C . THR A 1 635 ? -0.819 -5.034 27.845 1.00 88.56 635 THR A C 1
ATOM 4946 O O . THR A 1 635 ? -0.106 -4.243 28.456 1.00 88.56 635 THR A O 1
ATOM 4949 N N . TYR A 1 636 ? -1.979 -4.672 27.291 1.00 89.50 636 TYR A N 1
ATOM 4950 C CA . TYR A 1 636 ? -2.441 -3.285 27.130 1.00 89.50 636 TYR A CA 1
ATOM 4951 C C . TYR A 1 636 ? -3.684 -2.943 27.969 1.00 89.50 636 TYR A C 1
ATOM 4953 O O . TYR A 1 636 ? -4.161 -1.813 27.913 1.00 89.50 636 TYR A O 1
ATOM 4961 N N . GLY A 1 637 ? -4.202 -3.899 28.745 1.00 90.56 637 GLY A N 1
ATOM 4962 C CA . GLY A 1 637 ? -5.473 -3.780 29.457 1.00 90.56 637 GLY A CA 1
ATOM 4963 C C . GLY A 1 637 ? -6.667 -4.253 28.623 1.00 90.56 637 GLY A C 1
ATOM 4964 O O . GLY A 1 637 ? -6.591 -4.430 27.404 1.00 90.56 637 GLY A O 1
ATOM 4965 N N . ASP A 1 638 ? -7.786 -4.485 29.305 1.00 91.75 638 ASP A N 1
ATOM 4966 C CA . ASP A 1 638 ? -9.060 -4.854 28.686 1.00 91.75 638 ASP A CA 1
ATOM 4967 C C . ASP A 1 638 ? -9.773 -3.583 28.189 1.00 91.75 638 ASP A C 1
ATOM 4969 O O . ASP A 1 638 ? -10.085 -2.724 29.011 1.00 91.75 638 ASP A O 1
ATOM 4973 N N . PRO A 1 639 ? -10.064 -3.417 26.885 1.00 93.12 639 PRO A N 1
ATOM 4974 C CA . PRO A 1 639 ? -10.654 -2.180 26.368 1.00 93.12 639 PRO A CA 1
ATOM 4975 C C . PRO A 1 639 ? -12.137 -2.001 26.738 1.00 93.12 639 PRO A C 1
ATOM 4977 O O . PRO A 1 639 ? -12.762 -1.023 26.331 1.00 93.12 639 PRO A O 1
ATOM 4980 N N . ARG A 1 640 ? -12.714 -2.953 27.482 1.00 90.75 640 ARG A N 1
ATOM 4981 C CA . ARG A 1 640 ? -14.034 -2.843 28.118 1.00 90.75 640 ARG A CA 1
ATOM 4982 C C . ARG A 1 640 ? -13.960 -2.189 29.504 1.00 90.75 640 ARG A C 1
ATOM 4984 O O . ARG A 1 640 ? -14.996 -1.817 30.048 1.00 90.75 640 ARG A O 1
ATOM 4991 N N . ASP A 1 641 ? -12.764 -2.063 30.083 1.00 87.69 641 ASP A N 1
ATOM 4992 C CA . ASP A 1 641 ? -12.529 -1.302 31.311 1.00 87.69 641 ASP A CA 1
ATOM 4993 C C . ASP A 1 641 ? -12.635 0.208 31.002 1.00 87.69 641 ASP A C 1
ATOM 4995 O O . ASP A 1 641 ? -11.925 0.692 30.116 1.00 87.69 641 ASP A O 1
ATOM 4999 N N . PRO A 1 642 ? -13.482 0.985 31.710 1.00 86.12 642 PRO A N 1
ATOM 5000 C CA . PRO A 1 642 ? -13.579 2.435 31.527 1.00 86.12 642 PRO A CA 1
ATOM 5001 C C . PRO A 1 642 ? -12.257 3.202 31.698 1.00 86.12 642 PRO A C 1
ATOM 5003 O O . PRO A 1 642 ? -12.153 4.330 31.218 1.00 86.12 642 PRO A O 1
ATOM 5006 N N . GLY A 1 643 ? -11.261 2.620 32.377 1.00 87.31 643 GLY A N 1
ATOM 5007 C CA . GLY A 1 643 ? -9.917 3.181 32.532 1.00 87.31 643 GLY A CA 1
ATOM 5008 C C . GLY A 1 643 ? -9.001 3.035 31.309 1.00 87.31 643 GLY A C 1
ATOM 5009 O O . GLY A 1 643 ? -7.903 3.591 31.322 1.00 87.31 643 GLY A O 1
ATOM 5010 N N . ILE A 1 644 ? -9.418 2.311 30.264 1.00 91.31 644 ILE A N 1
ATOM 5011 C CA . ILE A 1 644 ? -8.660 2.113 29.020 1.00 91.31 644 ILE A CA 1
ATOM 5012 C C . ILE A 1 644 ? -9.353 2.874 27.877 1.00 91.31 644 ILE A C 1
ATOM 5014 O O . ILE A 1 644 ? -10.540 2.677 27.618 1.00 91.31 644 ILE A O 1
ATOM 5018 N N . ASP A 1 645 ? -8.629 3.737 27.149 1.00 94.38 645 ASP A N 1
ATOM 5019 C CA . ASP A 1 645 ? -9.161 4.310 25.902 1.00 94.38 645 ASP A CA 1
ATOM 5020 C C . ASP A 1 645 ? -9.128 3.220 24.806 1.00 94.38 645 ASP A C 1
ATOM 5022 O O . ASP A 1 645 ? -8.041 2.784 24.412 1.00 94.38 645 ASP A O 1
ATOM 5026 N N . PRO A 1 646 ? -10.277 2.753 24.278 1.00 96.00 646 PRO A N 1
ATOM 5027 C CA . PRO A 1 646 ? -10.315 1.746 23.222 1.00 96.00 646 PRO A CA 1
ATOM 5028 C C . PRO A 1 646 ? -9.638 2.223 21.933 1.00 96.00 646 PRO A C 1
ATOM 5030 O O . PRO A 1 646 ? -9.177 1.389 21.156 1.00 96.00 646 PRO A O 1
ATOM 5033 N N . ILE A 1 647 ? -9.532 3.538 21.704 1.00 97.31 647 ILE A N 1
ATOM 5034 C CA . ILE A 1 647 ? -8.782 4.087 20.568 1.00 97.31 647 ILE A CA 1
ATOM 5035 C C . ILE A 1 647 ? -7.289 3.789 20.748 1.00 97.31 647 ILE A C 1
ATOM 5037 O O . ILE A 1 647 ? -6.645 3.314 19.814 1.00 97.31 647 ILE A O 1
ATOM 5041 N N . ASP A 1 648 ? -6.754 3.983 21.955 1.00 95.81 648 ASP A N 1
ATOM 5042 C CA . ASP A 1 648 ? -5.367 3.636 22.266 1.00 95.81 648 ASP A CA 1
ATOM 5043 C C . ASP A 1 648 ? -5.153 2.123 22.303 1.00 95.81 648 ASP A C 1
ATOM 5045 O O . ASP A 1 648 ? -4.096 1.655 21.888 1.00 95.81 648 ASP A O 1
ATOM 5049 N N . TRP A 1 649 ? -6.143 1.330 22.723 1.00 97.12 649 TRP A N 1
ATOM 5050 C CA . TRP A 1 649 ? -6.060 -0.131 22.624 1.00 97.12 649 TRP A CA 1
ATOM 5051 C C . TRP A 1 649 ? -5.967 -0.604 21.166 1.00 97.12 649 TRP A C 1
ATOM 5053 O O . TRP A 1 649 ? -5.106 -1.424 20.845 1.00 97.12 649 TRP A O 1
ATOM 5063 N N . ILE A 1 650 ? -6.787 -0.042 20.264 1.00 98.25 650 ILE A N 1
ATOM 5064 C CA . ILE A 1 650 ? -6.673 -0.283 18.817 1.00 98.25 650 ILE A CA 1
ATOM 5065 C C . ILE A 1 650 ? -5.280 0.128 18.333 1.00 98.25 650 ILE A C 1
ATOM 5067 O O . ILE A 1 650 ? -4.595 -0.660 17.682 1.00 98.25 650 ILE A O 1
ATOM 5071 N N . GLU A 1 651 ? -4.823 1.335 18.672 1.00 96.56 651 GLU A N 1
ATOM 5072 C CA . GLU A 1 651 ? -3.510 1.819 18.245 1.00 96.56 651 GLU A CA 1
ATOM 5073 C C . GLU A 1 651 ? -2.346 0.992 18.801 1.00 96.56 651 GLU A C 1
ATOM 5075 O O . GLU A 1 651 ? -1.327 0.853 18.121 1.00 96.56 651 GLU A O 1
ATOM 5080 N N . ASN A 1 652 ? -2.504 0.346 19.959 1.00 95.56 652 ASN A N 1
ATOM 5081 C CA . ASN A 1 652 ? -1.532 -0.588 20.529 1.00 95.56 652 ASN A CA 1
ATOM 5082 C C . ASN A 1 652 ? -1.399 -1.914 19.770 1.00 95.56 652 ASN A C 1
ATOM 5084 O O . ASN A 1 652 ? -0.330 -2.524 19.860 1.00 95.56 652 ASN A O 1
ATOM 5088 N N . ILE A 1 653 ? -2.410 -2.349 19.001 1.00 95.88 653 ILE A N 1
ATOM 5089 C CA . ILE A 1 653 ? -2.370 -3.604 18.226 1.00 95.88 653 ILE A CA 1
ATOM 5090 C C . ILE A 1 653 ? -1.061 -3.657 17.412 1.00 95.88 653 ILE A C 1
ATOM 5092 O O . ILE A 1 653 ? -0.870 -2.817 16.527 1.00 95.88 653 ILE A O 1
ATOM 5096 N N . PRO A 1 654 ? -0.131 -4.604 17.668 1.00 92.00 654 PRO A N 1
ATOM 5097 C CA . PRO A 1 654 ? 1.218 -4.546 17.092 1.00 92.00 654 PRO A CA 1
ATOM 5098 C C . PRO A 1 654 ? 1.267 -4.691 15.570 1.00 92.00 654 PRO A C 1
ATOM 5100 O O . PRO A 1 654 ? 2.191 -4.185 14.934 1.00 92.00 654 PRO A O 1
ATOM 5103 N N . PHE A 1 655 ? 0.289 -5.377 14.980 1.00 93.00 655 PHE A N 1
ATOM 5104 C CA . PHE A 1 655 ? 0.222 -5.593 13.539 1.00 93.00 655 PHE A CA 1
ATOM 5105 C C . PHE A 1 655 ? -0.534 -4.452 12.862 1.00 93.00 655 PHE A C 1
ATOM 5107 O O . PHE A 1 655 ? -1.725 -4.263 13.104 1.00 93.00 655 PHE A O 1
ATOM 5114 N N . THR A 1 656 ? 0.150 -3.725 11.976 1.00 91.94 656 THR A N 1
ATOM 5115 C CA . THR A 1 656 ? -0.454 -2.651 11.170 1.00 91.94 656 THR A CA 1
ATOM 5116 C C . THR A 1 656 ? -1.660 -3.149 10.371 1.00 91.94 656 THR A C 1
ATOM 5118 O O . THR A 1 656 ? -2.670 -2.459 10.325 1.00 91.94 656 THR A O 1
ATOM 5121 N N . GLU A 1 657 ? -1.596 -4.364 9.812 1.00 93.94 657 GLU A N 1
ATOM 5122 C CA . GLU A 1 657 ? -2.723 -4.986 9.104 1.00 93.94 657 GLU A CA 1
ATOM 5123 C C . GLU A 1 657 ? -3.958 -5.111 10.006 1.00 93.94 657 GLU A C 1
ATOM 5125 O O . GLU A 1 657 ? -4.992 -4.530 9.694 1.00 93.94 657 GLU A O 1
ATOM 5130 N N . THR A 1 658 ? -3.842 -5.787 11.156 1.00 97.69 658 THR A N 1
ATOM 5131 C CA . THR A 1 658 ? -4.963 -5.981 12.090 1.00 97.69 658 THR A CA 1
ATOM 5132 C C . THR A 1 658 ? -5.492 -4.659 12.641 1.00 97.69 658 THR A C 1
ATOM 5134 O O . THR A 1 658 ? -6.701 -4.490 12.770 1.00 97.69 658 THR A O 1
ATOM 5137 N N . ARG A 1 659 ? -4.610 -3.698 12.943 1.00 97.69 659 ARG A N 1
ATOM 5138 C CA . ARG A 1 659 ? -5.014 -2.363 13.402 1.00 97.69 659 ARG A CA 1
ATOM 5139 C C . ARG A 1 659 ? -5.870 -1.650 12.357 1.00 97.69 659 ARG A C 1
ATOM 5141 O O . ARG A 1 659 ? -6.979 -1.217 12.666 1.00 97.69 659 ARG A O 1
ATOM 5148 N N . ASN A 1 660 ? -5.370 -1.573 11.124 1.00 97.19 660 ASN A N 1
ATOM 5149 C CA . ASN A 1 660 ? -6.085 -0.949 10.017 1.00 97.19 660 ASN A CA 1
ATOM 5150 C C . ASN A 1 660 ? -7.396 -1.703 9.746 1.00 97.19 660 ASN A C 1
ATOM 5152 O O . ASN A 1 660 ? -8.434 -1.071 9.587 1.00 97.19 660 ASN A O 1
ATOM 5156 N N . TYR A 1 661 ? -7.377 -3.039 9.768 1.00 98.50 661 TYR A N 1
ATOM 5157 C CA . TYR A 1 661 ? -8.553 -3.897 9.614 1.00 98.50 661 TYR A CA 1
ATOM 5158 C C . TYR A 1 661 ? -9.638 -3.587 10.657 1.00 98.50 661 TYR A C 1
ATOM 5160 O O . TYR A 1 661 ? -10.795 -3.402 10.282 1.00 98.50 661 TYR A O 1
ATOM 5168 N N . VAL A 1 662 ? -9.284 -3.439 11.943 1.00 98.81 662 VAL A N 1
ATOM 5169 C CA . VAL A 1 662 ? -10.246 -3.037 12.986 1.00 98.81 662 VAL A CA 1
ATOM 5170 C C . VAL A 1 662 ? -10.864 -1.678 12.669 1.00 98.81 662 VAL A C 1
ATOM 5172 O O . VAL A 1 662 ? -12.087 -1.558 12.673 1.00 98.81 662 VAL A O 1
ATOM 5175 N N . GLN A 1 663 ? -10.050 -0.682 12.316 1.00 98.69 663 GLN A N 1
ATOM 5176 C CA . GLN A 1 663 ? -10.539 0.651 11.945 1.00 98.69 663 GLN A CA 1
ATOM 5177 C C . GLN A 1 663 ? -11.474 0.593 10.723 1.00 98.69 663 GLN A C 1
ATOM 5179 O O . GLN A 1 663 ? -12.543 1.202 10.741 1.00 98.69 663 GLN A O 1
ATOM 5184 N N . ARG A 1 664 ? -11.140 -0.211 9.701 1.00 98.38 664 ARG A N 1
ATOM 5185 C CA . ARG A 1 664 ? -11.935 -0.335 8.466 1.00 98.38 664 ARG A CA 1
ATOM 5186 C C . ARG A 1 664 ? -13.248 -1.078 8.673 1.00 98.38 664 ARG A C 1
ATOM 5188 O O . ARG A 1 664 ? -14.264 -0.676 8.119 1.00 98.38 664 ARG A O 1
ATOM 5195 N N . VAL A 1 665 ? -13.284 -2.141 9.474 1.00 98.75 665 VAL A N 1
ATOM 5196 C CA . VAL A 1 665 ? -14.567 -2.797 9.774 1.00 98.75 665 VAL A CA 1
ATOM 5197 C C . VAL A 1 665 ? -15.427 -1.886 10.655 1.00 98.75 665 VAL A C 1
ATOM 5199 O O . VAL A 1 665 ? -16.614 -1.747 10.375 1.00 98.75 665 VAL A O 1
ATOM 5202 N N . MET A 1 666 ? -14.846 -1.187 11.638 1.00 98.62 666 MET A N 1
ATOM 5203 C CA . MET A 1 666 ? -15.584 -0.236 12.481 1.00 98.62 666 MET A CA 1
ATOM 5204 C C . MET A 1 666 ? -16.187 0.933 11.683 1.00 98.62 666 MET A C 1
ATOM 5206 O O . MET A 1 666 ? -17.363 1.237 11.888 1.00 98.62 666 MET A O 1
ATOM 5210 N N . GLU A 1 667 ? -15.445 1.539 10.742 1.00 97.81 667 GLU A N 1
ATOM 5211 C CA . GLU A 1 667 ? -15.985 2.602 9.872 1.00 97.81 667 GLU A CA 1
ATOM 5212 C C . GLU A 1 667 ? -17.065 2.061 8.919 1.00 97.81 667 GLU A C 1
ATOM 5214 O O . GLU A 1 667 ? -18.102 2.702 8.719 1.00 97.81 667 GLU A O 1
ATOM 5219 N N . ASN A 1 668 ? -16.875 0.840 8.394 1.00 98.50 668 ASN A N 1
ATOM 5220 C CA . ASN A 1 668 ? -17.850 0.181 7.528 1.00 98.50 668 ASN A CA 1
ATOM 5221 C C . ASN A 1 668 ? -19.176 -0.118 8.251 1.00 98.50 668 ASN A C 1
ATOM 5223 O O . ASN A 1 668 ? -20.221 0.005 7.617 1.00 98.50 668 ASN A O 1
ATOM 5227 N N . ILE A 1 669 ? -19.163 -0.503 9.538 1.00 98.38 669 ILE A N 1
ATOM 5228 C CA . ILE A 1 669 ? -20.391 -0.776 10.317 1.00 98.38 669 ILE A CA 1
ATOM 5229 C C . ILE A 1 669 ? -21.310 0.444 10.299 1.00 98.38 669 ILE A C 1
ATOM 5231 O O . ILE A 1 669 ? -22.492 0.311 9.987 1.00 98.38 669 ILE A O 1
ATOM 5235 N N . GLN A 1 670 ? -20.777 1.632 10.602 1.00 98.00 670 GLN A N 1
ATOM 5236 C CA . GLN A 1 670 ? -21.593 2.846 10.675 1.00 98.00 670 GLN A CA 1
ATOM 5237 C C . GLN A 1 670 ? -22.170 3.189 9.304 1.00 98.00 670 GLN A C 1
ATOM 5239 O O . GLN A 1 670 ? -23.376 3.382 9.186 1.00 98.00 670 GLN A O 1
ATOM 5244 N N . VAL A 1 671 ? -21.344 3.145 8.250 1.00 97.88 671 VAL A N 1
ATOM 5245 C CA . VAL A 1 671 ? -21.812 3.399 6.881 1.00 97.88 671 VAL A CA 1
ATOM 5246 C C . VAL A 1 671 ? -22.887 2.390 6.466 1.00 97.88 671 VAL A C 1
ATOM 5248 O O . VAL A 1 671 ? -23.899 2.794 5.902 1.00 97.88 671 VAL A O 1
ATOM 5251 N N . TYR A 1 672 ? -22.745 1.097 6.782 1.00 98.31 672 TYR A N 1
ATOM 5252 C CA . TYR A 1 672 ? -23.784 0.112 6.463 1.00 98.31 672 TYR A CA 1
ATOM 5253 C C . TYR A 1 672 ? -25.068 0.297 7.271 1.00 98.31 672 TYR A C 1
ATOM 5255 O O . TYR A 1 672 ? -26.141 0.138 6.694 1.00 98.31 672 TYR A O 1
ATOM 5263 N N . ARG A 1 673 ? -25.008 0.678 8.554 1.00 97.62 673 ARG A N 1
ATOM 5264 C CA . ARG A 1 673 ? -26.221 1.055 9.305 1.00 97.62 673 ARG A CA 1
ATOM 5265 C C . ARG A 1 673 ? -26.923 2.240 8.645 1.00 97.62 673 ARG A C 1
ATOM 5267 O O . ARG A 1 673 ? -28.123 2.166 8.411 1.00 97.62 673 ARG A O 1
ATOM 5274 N N . THR A 1 674 ? -26.171 3.268 8.255 1.00 96.50 674 THR A N 1
ATOM 5275 C CA . THR A 1 674 ? -26.695 4.444 7.548 1.00 96.50 674 THR A CA 1
ATOM 5276 C C . THR A 1 674 ? -27.310 4.077 6.194 1.00 96.50 674 THR A C 1
ATOM 5278 O O . THR A 1 674 ? -28.430 4.487 5.899 1.00 96.50 674 THR A O 1
ATOM 5281 N N . ARG A 1 675 ? -26.648 3.236 5.387 1.00 96.12 675 ARG A N 1
ATOM 5282 C CA . ARG A 1 675 ? -27.184 2.719 4.111 1.00 96.12 675 ARG A CA 1
ATOM 5283 C C . ARG A 1 675 ? -28.474 1.916 4.303 1.00 96.12 675 ARG A C 1
ATOM 5285 O O . ARG A 1 675 ? -29.427 2.115 3.557 1.00 96.12 675 ARG A O 1
ATOM 5292 N N . LEU A 1 676 ? -28.522 1.037 5.306 1.00 94.75 676 LEU A N 1
ATOM 5293 C CA . LEU A 1 676 ? -29.691 0.201 5.616 1.00 94.75 676 LEU A CA 1
ATOM 5294 C C . LEU A 1 676 ? -30.859 0.999 6.229 1.00 94.75 676 LEU A C 1
ATOM 5296 O O . LEU A 1 676 ? -31.999 0.551 6.142 1.00 94.75 676 LEU A O 1
ATOM 5300 N N . ALA A 1 677 ? -30.593 2.173 6.808 1.00 92.88 677 ALA A N 1
ATOM 5301 C CA . ALA A 1 677 ? -31.592 3.085 7.372 1.00 92.88 677 ALA A CA 1
ATOM 5302 C C . ALA A 1 677 ? -32.113 4.155 6.385 1.00 92.88 677 ALA A C 1
ATOM 5304 O O . ALA A 1 677 ? -32.985 4.939 6.751 1.00 92.88 677 ALA A O 1
ATOM 5305 N N . GLY A 1 678 ? -31.616 4.193 5.140 1.00 85.12 678 GLY A N 1
ATOM 5306 C CA . GLY A 1 678 ? -32.036 5.180 4.132 1.00 85.12 678 GLY A CA 1
ATOM 5307 C C . GLY A 1 678 ? -31.120 6.405 4.000 1.00 85.12 678 GLY A C 1
ATOM 5308 O O . GLY A 1 678 ? -31.603 7.508 3.771 1.00 85.12 678 GLY A O 1
ATOM 5309 N N . ASN A 1 679 ? -29.802 6.211 4.113 1.00 84.75 679 ASN A N 1
ATOM 5310 C CA . ASN A 1 679 ? -28.724 7.208 3.965 1.00 84.75 679 ASN A CA 1
ATOM 5311 C C . ASN A 1 679 ? -28.569 8.251 5.095 1.00 84.75 679 ASN A C 1
ATOM 5313 O O . ASN A 1 679 ? -27.654 9.076 5.024 1.00 84.75 679 ASN A O 1
ATOM 5317 N N . ALA A 1 680 ? -29.357 8.155 6.168 1.00 84.31 680 ALA A N 1
ATOM 5318 C CA . ALA A 1 680 ? -29.130 8.868 7.427 1.00 84.31 680 ALA A CA 1
ATOM 5319 C C . ALA A 1 680 ? -29.369 7.930 8.623 1.00 84.31 680 ALA A C 1
ATOM 5321 O O . ALA A 1 680 ? -30.336 7.169 8.636 1.00 84.31 680 ALA A O 1
ATOM 5322 N N . SER A 1 681 ? -28.489 7.965 9.625 1.00 89.38 681 SER A N 1
ATOM 5323 C CA . SER A 1 681 ? -28.701 7.275 10.904 1.00 89.38 681 SER A CA 1
ATOM 5324 C C . SER A 1 681 ? -27.856 7.880 12.018 1.00 89.38 681 SER A C 1
ATOM 5326 O O . SER A 1 681 ? -26.794 8.455 11.762 1.00 89.38 681 SER A O 1
ATOM 5328 N N . ASP A 1 682 ? -28.266 7.644 13.260 1.00 90.50 682 ASP A N 1
ATOM 5329 C CA . ASP A 1 682 ? -27.452 7.963 14.430 1.00 90.50 682 ASP A CA 1
ATOM 5330 C C . ASP A 1 682 ? -26.138 7.166 14.388 1.00 90.50 682 ASP A C 1
ATOM 5332 O O . ASP A 1 682 ? -26.115 5.947 14.168 1.00 90.50 682 ASP A O 1
ATOM 5336 N N . LEU A 1 683 ? -25.031 7.877 14.564 1.00 92.75 683 LEU A N 1
ATOM 5337 C CA . LEU A 1 683 ? -23.671 7.375 14.572 1.00 92.75 683 LEU A CA 1
ATOM 5338 C C . LEU A 1 683 ? -23.353 6.812 15.956 1.00 92.75 683 LEU A C 1
ATOM 5340 O O . LEU A 1 683 ? -23.378 7.532 16.950 1.00 92.75 683 LEU A O 1
ATOM 5344 N N . LYS A 1 684 ? -22.986 5.530 16.023 1.00 94.50 684 LYS A N 1
ATOM 5345 C CA . LYS A 1 684 ? -22.791 4.825 17.304 1.00 94.50 684 LYS A CA 1
ATOM 5346 C C . LYS A 1 684 ? -21.342 4.412 17.540 1.00 94.50 684 LYS A C 1
ATOM 5348 O O . LYS A 1 684 ? -21.077 3.568 18.388 1.00 94.50 684 LYS A O 1
ATOM 5353 N N . ILE A 1 685 ? -20.399 5.033 16.825 1.00 95.25 685 ILE A N 1
ATOM 5354 C CA . ILE A 1 685 ? -18.977 4.663 16.838 1.00 95.25 685 ILE A CA 1
ATOM 5355 C C . ILE A 1 685 ? -18.376 4.651 18.253 1.00 95.25 685 ILE A C 1
ATOM 5357 O O . ILE A 1 685 ? -17.743 3.664 18.620 1.00 95.25 685 ILE A O 1
ATOM 5361 N N . ASP A 1 686 ? -18.648 5.669 19.081 1.00 92.44 686 ASP A N 1
ATOM 5362 C CA . ASP A 1 686 ? -18.157 5.739 20.468 1.00 92.44 686 ASP A CA 1
ATOM 5363 C C . ASP A 1 686 ? -18.775 4.666 21.379 1.00 92.44 686 ASP A C 1
ATOM 5365 O O . ASP A 1 686 ? -18.110 4.165 22.290 1.00 92.44 686 ASP A O 1
ATOM 5369 N N . ALA A 1 687 ? -20.028 4.278 21.125 1.00 93.00 687 ALA A N 1
ATOM 5370 C CA . ALA A 1 687 ? -20.688 3.195 21.846 1.00 93.00 687 ALA A CA 1
ATOM 5371 C C . ALA A 1 687 ? -20.168 1.818 21.396 1.00 93.00 687 ALA A C 1
ATOM 5373 O O . ALA A 1 687 ? -19.963 0.938 22.229 1.00 93.00 687 ALA A O 1
ATOM 5374 N N . ASP A 1 688 ? -19.907 1.627 20.099 1.00 95.81 688 ASP A N 1
ATOM 5375 C CA . ASP A 1 688 ? -19.438 0.350 19.551 1.00 95.81 688 ASP A CA 1
ATOM 5376 C C . ASP A 1 688 ? -17.976 0.046 19.909 1.00 95.81 688 ASP A C 1
ATOM 5378 O O . ASP A 1 688 ? -17.656 -1.105 20.217 1.00 95.81 688 ASP A O 1
ATOM 5382 N N . ILE A 1 689 ? -17.081 1.047 19.925 1.00 95.62 689 ILE A N 1
ATOM 5383 C CA . ILE A 1 689 ? -15.690 0.840 20.381 1.00 95.62 689 ILE A CA 1
ATOM 5384 C C . ILE A 1 689 ? -15.615 0.515 21.882 1.00 95.62 689 ILE A C 1
ATOM 5386 O O . ILE A 1 689 ? -14.656 -0.117 22.314 1.00 95.62 689 ILE A O 1
ATOM 5390 N N . ARG A 1 690 ? -16.632 0.904 22.665 1.00 94.00 690 ARG A N 1
ATOM 5391 C CA . ARG A 1 690 ? -16.772 0.626 24.111 1.00 94.00 690 ARG A CA 1
ATOM 5392 C C . ARG A 1 690 ? -17.711 -0.542 24.413 1.00 94.00 690 ARG A C 1
ATOM 5394 O O . ARG A 1 690 ? -18.031 -0.786 25.573 1.00 94.00 690 ARG A O 1
ATOM 5401 N N . ARG A 1 691 ? -18.203 -1.242 23.388 1.00 92.00 691 ARG A N 1
ATOM 5402 C CA . ARG A 1 691 ? -19.291 -2.211 23.531 1.00 92.00 691 ARG A CA 1
ATOM 5403 C C . ARG A 1 691 ? -18.884 -3.409 24.386 1.00 92.00 691 ARG A C 1
ATOM 5405 O O . ARG A 1 691 ? -17.824 -3.998 24.187 1.00 92.00 691 ARG A O 1
ATOM 5412 N N . TYR A 1 692 ? -19.780 -3.811 25.280 1.00 87.44 692 TYR A N 1
ATOM 5413 C CA . TYR A 1 692 ? -19.772 -5.101 25.965 1.00 87.44 692 TYR A CA 1
ATOM 5414 C C . TYR A 1 692 ? -21.211 -5.478 26.355 1.00 87.44 692 TYR A C 1
ATOM 5416 O O . TYR A 1 692 ? -22.091 -4.619 26.392 1.00 87.44 692 TYR A O 1
ATOM 5424 N N . ASP A 1 693 ? -21.473 -6.760 26.609 1.00 83.44 693 ASP A N 1
ATOM 5425 C CA . ASP A 1 693 ? -22.812 -7.300 26.903 1.00 83.44 693 ASP A CA 1
ATOM 5426 C C . ASP A 1 693 ? -23.193 -7.294 28.398 1.00 83.44 693 ASP A C 1
ATOM 5428 O O . ASP A 1 693 ? -24.169 -7.925 28.800 1.00 83.44 693 ASP A O 1
ATOM 5432 N N . GLY A 1 694 ? -22.439 -6.567 29.227 1.00 70.81 694 GLY A N 1
ATOM 5433 C CA . GLY A 1 694 ? -22.646 -6.490 30.676 1.00 70.81 694 GLY A CA 1
ATOM 5434 C C . GLY A 1 694 ? -22.005 -7.628 31.479 1.00 70.81 694 GLY A C 1
ATOM 5435 O O . GLY A 1 694 ? -21.992 -7.559 32.709 1.00 70.81 694 GLY A O 1
ATOM 5436 N N . SER A 1 695 ? -21.440 -8.657 30.836 1.00 67.88 695 SER A N 1
ATOM 5437 C CA . SER A 1 695 ? -20.663 -9.673 31.555 1.00 67.88 695 SER A CA 1
ATOM 5438 C C . SER A 1 695 ? -19.339 -9.100 32.089 1.00 67.88 695 SER A C 1
ATOM 5440 O O . SER A 1 695 ? -18.706 -8.247 31.464 1.00 67.88 695 SER A O 1
ATOM 5442 N N . GLN A 1 696 ? -18.950 -9.537 33.294 1.00 54.53 696 GLN A N 1
ATOM 5443 C CA . GLN A 1 696 ? -17.837 -8.954 34.053 1.00 54.53 696 GLN A CA 1
ATOM 5444 C C . GLN A 1 696 ? -16.517 -8.992 33.251 1.00 54.53 696 GLN A C 1
ATOM 5446 O O . GLN A 1 696 ? -16.123 -10.071 32.791 1.00 54.53 696 GLN A O 1
ATOM 5451 N N . PRO A 1 697 ? -15.812 -7.854 33.084 1.00 52.47 697 PRO A N 1
ATOM 5452 C CA . PRO A 1 697 ? -14.531 -7.824 32.385 1.00 52.47 697 PRO A CA 1
ATOM 5453 C C . PRO A 1 697 ? -13.473 -8.631 33.147 1.00 52.47 697 PRO A C 1
ATOM 5455 O O . PRO A 1 697 ? -13.491 -8.715 34.377 1.00 52.47 697 PRO A O 1
ATOM 5458 N N . ILE A 1 698 ? -12.507 -9.206 32.422 1.00 53.44 698 ILE A N 1
ATOM 5459 C CA . ILE A 1 698 ? -11.370 -9.883 33.057 1.00 53.44 698 ILE A CA 1
ATOM 5460 C C . ILE A 1 698 ? -10.357 -8.797 33.417 1.00 53.44 698 ILE A C 1
ATOM 5462 O O . ILE A 1 698 ? -9.408 -8.542 32.680 1.00 53.44 698 ILE A O 1
ATOM 5466 N N . LEU A 1 699 ? -10.590 -8.143 34.555 1.00 45.53 699 LEU A N 1
ATOM 5467 C CA . LEU A 1 699 ? -9.750 -7.059 35.056 1.00 45.53 699 LEU A CA 1
ATOM 5468 C C . LEU A 1 699 ? -8.302 -7.539 35.239 1.00 45.53 699 LEU A C 1
ATOM 5470 O O . LEU A 1 699 ? -7.981 -8.286 36.167 1.00 45.53 699 LEU A O 1
ATOM 5474 N N . ARG A 1 700 ? -7.411 -7.081 34.356 1.00 46.62 700 ARG A N 1
ATOM 5475 C CA . ARG A 1 700 ? -5.957 -7.177 34.505 1.00 46.62 700 ARG A CA 1
ATOM 5476 C C . ARG A 1 700 ? -5.357 -5.806 34.234 1.00 46.62 700 ARG A C 1
ATOM 5478 O O . ARG A 1 700 ? -5.550 -5.246 33.160 1.00 46.62 700 ARG A O 1
ATOM 5485 N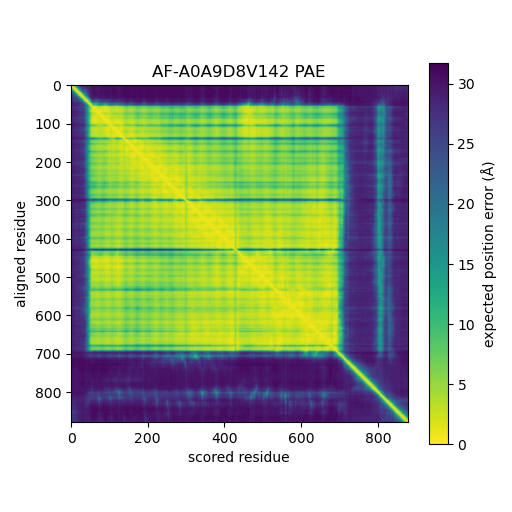 N . GLN A 1 701 ? -4.643 -5.271 35.221 1.00 41.44 701 GLN A N 1
ATOM 5486 C CA . GLN A 1 701 ? -3.953 -3.992 35.076 1.00 41.44 701 GLN A CA 1
ATOM 5487 C C . GLN A 1 701 ? -2.740 -4.143 34.141 1.00 41.44 701 GLN A C 1
ATOM 5489 O O . GLN A 1 701 ? -2.036 -5.154 34.242 1.00 41.44 701 GLN A O 1
ATOM 5494 N N . PRO A 1 702 ? -2.464 -3.156 33.268 1.00 45.50 702 PRO A N 1
ATOM 5495 C CA . PRO A 1 702 ? -1.260 -3.150 32.444 1.00 45.50 702 PRO A CA 1
ATOM 5496 C C . PRO A 1 702 ? 0.017 -3.036 33.305 1.00 45.50 702 PRO A C 1
ATOM 5498 O O . PRO A 1 702 ? -0.034 -2.563 34.448 1.00 45.50 702 PRO A O 1
ATOM 5501 N N . PRO A 1 703 ? 1.183 -3.464 32.784 1.00 42.03 703 PRO A N 1
ATOM 5502 C CA . PRO A 1 703 ? 2.451 -3.369 33.500 1.00 42.03 703 PRO A CA 1
ATOM 5503 C C . PRO A 1 703 ? 2.846 -1.910 33.775 1.00 42.03 703 PRO A C 1
ATOM 5505 O O . PRO A 1 703 ? 2.583 -1.006 32.983 1.00 42.03 703 PRO A O 1
ATOM 5508 N N . LYS A 1 704 ? 3.514 -1.678 34.911 1.00 48.62 704 LYS A N 1
ATOM 5509 C CA . LYS A 1 704 ? 4.016 -0.346 35.287 1.00 48.62 704 LYS A CA 1
ATOM 5510 C C . LYS A 1 704 ? 5.177 0.085 34.372 1.00 48.62 704 LYS A C 1
ATOM 5512 O O . LYS A 1 704 ? 5.951 -0.785 33.966 1.00 48.62 704 LYS A O 1
ATOM 5517 N N . PRO A 1 705 ? 5.353 1.398 34.110 1.00 48.06 705 PRO A N 1
ATOM 5518 C CA . PRO A 1 705 ? 6.506 1.910 33.369 1.00 48.06 705 PRO A CA 1
ATOM 5519 C C . PRO A 1 705 ? 7.826 1.440 33.988 1.00 48.06 705 PRO A C 1
ATOM 5521 O O . PRO A 1 705 ? 7.981 1.453 35.213 1.00 48.06 705 PRO A O 1
ATOM 5524 N N . GLN A 1 706 ? 8.770 1.026 33.144 1.00 51.22 706 GLN A N 1
ATOM 5525 C CA . GLN A 1 706 ? 10.117 0.654 33.574 1.00 51.22 706 GLN A CA 1
ATOM 5526 C C . GLN A 1 706 ? 11.031 1.885 33.583 1.00 51.22 706 GLN A C 1
ATOM 5528 O O . GLN A 1 706 ? 10.756 2.885 32.922 1.00 51.22 706 GLN A O 1
ATOM 5533 N N . ALA A 1 707 ? 12.124 1.825 34.345 1.00 47.94 707 ALA A N 1
ATOM 5534 C CA . ALA A 1 707 ? 13.154 2.854 34.266 1.00 47.94 707 ALA A CA 1
ATOM 5535 C C . ALA A 1 707 ? 13.798 2.838 32.870 1.00 47.94 707 ALA A C 1
ATOM 5537 O O . ALA A 1 707 ? 14.067 1.763 32.333 1.00 47.94 707 ALA A O 1
ATOM 5538 N N . SER A 1 708 ? 14.062 4.021 32.307 1.00 48.59 708 SER A N 1
ATOM 5539 C CA . SER A 1 708 ? 14.752 4.172 31.020 1.00 48.59 708 SER A CA 1
ATOM 5540 C C . SER A 1 708 ? 16.078 3.414 31.011 1.00 48.59 708 SER A C 1
ATOM 5542 O O . SER A 1 708 ? 16.792 3.392 32.022 1.00 48.59 708 SER A O 1
ATOM 5544 N N . LEU A 1 709 ? 16.445 2.849 29.861 1.00 44.78 709 LEU A N 1
ATOM 5545 C CA . LEU A 1 709 ? 17.727 2.180 29.690 1.00 44.78 709 LEU A CA 1
ATOM 5546 C C . LEU A 1 709 ? 18.843 3.227 29.649 1.00 44.78 709 LEU A C 1
ATOM 5548 O O . LEU A 1 709 ? 19.268 3.683 28.587 1.00 44.78 709 LEU A O 1
ATOM 5552 N N . SER A 1 710 ? 19.364 3.576 30.829 1.00 37.53 710 SER A N 1
ATOM 5553 C CA . SER A 1 710 ? 20.665 4.233 30.951 1.00 37.53 710 SER A CA 1
ATOM 5554 C C . SER A 1 710 ? 21.673 3.434 30.122 1.00 37.53 710 SER A C 1
ATOM 5556 O O . SER A 1 710 ? 21.806 2.230 30.367 1.00 37.53 710 SER A O 1
ATOM 5558 N N . PRO A 1 711 ? 22.369 4.047 29.147 1.00 33.34 711 PRO A N 1
ATOM 5559 C CA . PRO A 1 711 ? 23.201 3.307 28.213 1.00 33.34 711 PRO A CA 1
ATOM 5560 C C . PRO A 1 711 ? 24.340 2.626 28.968 1.00 33.34 711 PRO A C 1
ATOM 5562 O O . PRO A 1 711 ? 25.338 3.255 29.332 1.00 33.34 711 PRO A O 1
ATOM 5565 N N . GLN A 1 712 ? 24.202 1.316 29.185 1.00 30.59 712 GLN A N 1
ATOM 5566 C CA . GLN A 1 712 ? 25.326 0.490 29.584 1.00 30.59 712 GLN A CA 1
ATOM 5567 C C . GLN A 1 712 ? 26.289 0.480 28.404 1.00 30.59 712 GLN A C 1
ATOM 5569 O O . GLN A 1 712 ? 26.073 -0.207 27.408 1.00 30.59 712 GLN A O 1
ATOM 5574 N N . SER A 1 713 ? 27.347 1.284 28.515 1.00 29.97 713 SER A N 1
ATOM 5575 C CA . SER A 1 713 ? 28.500 1.160 27.632 1.00 29.97 713 SER A CA 1
ATOM 5576 C C . SER A 1 713 ? 28.922 -0.310 27.655 1.00 29.97 713 SER A C 1
ATOM 5578 O O . SER A 1 713 ? 29.192 -0.818 28.748 1.00 29.97 713 SER A O 1
ATOM 5580 N N . PRO A 1 714 ? 28.946 -1.018 26.509 1.00 30.45 714 PRO A N 1
ATOM 5581 C CA . PRO A 1 714 ? 29.335 -2.417 26.501 1.00 30.45 714 PRO A CA 1
ATOM 5582 C C . PRO A 1 714 ? 30.732 -2.526 27.104 1.00 30.45 714 PRO A C 1
ATOM 5584 O O . PRO A 1 714 ? 31.598 -1.698 26.811 1.00 30.45 714 PRO A O 1
ATOM 5587 N N . ALA A 1 715 ? 30.935 -3.527 27.962 1.00 28.50 715 ALA A N 1
ATOM 5588 C CA . ALA A 1 715 ? 32.167 -3.713 28.719 1.00 28.50 715 ALA A CA 1
ATOM 5589 C C . ALA A 1 715 ? 33.351 -4.068 27.799 1.00 28.50 715 ALA A C 1
ATOM 5591 O O . ALA A 1 715 ? 33.778 -5.217 27.699 1.00 28.50 715 ALA A O 1
ATOM 5592 N N . LEU A 1 716 ? 33.902 -3.055 27.131 1.00 31.92 716 LEU A N 1
ATOM 5593 C CA . LEU A 1 716 ? 35.219 -3.089 26.520 1.00 31.92 716 LEU A CA 1
ATOM 5594 C C . LEU A 1 716 ? 36.240 -3.080 27.655 1.00 31.92 716 LEU A C 1
ATOM 5596 O O . LEU A 1 716 ? 36.518 -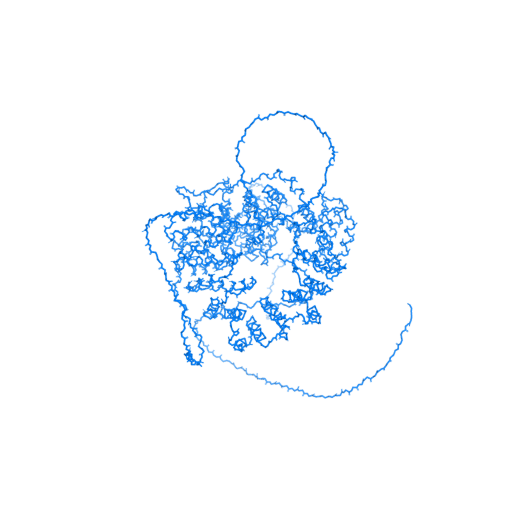2.041 28.254 1.00 31.92 716 LEU A O 1
ATOM 5600 N N . SER A 1 717 ? 36.777 -4.256 27.972 1.00 31.59 717 SER A N 1
ATOM 5601 C CA . SER A 1 717 ? 37.844 -4.393 28.956 1.00 31.59 717 SER A CA 1
ATOM 5602 C C . SER A 1 717 ? 39.035 -3.504 28.583 1.00 31.59 717 SER A C 1
ATOM 5604 O O . SER A 1 717 ? 39.645 -3.677 27.531 1.00 31.59 717 SER A O 1
ATOM 5606 N N . SER A 1 718 ? 39.356 -2.572 29.483 1.00 32.91 718 SER A N 1
ATOM 5607 C CA . SER A 1 718 ? 40.594 -1.783 29.534 1.00 32.91 718 SER A CA 1
ATOM 5608 C C . SER A 1 718 ? 41.051 -1.112 28.228 1.00 32.91 718 SER A C 1
ATOM 5610 O O . SER A 1 718 ? 41.976 -1.577 27.564 1.00 32.91 718 SER A O 1
ATOM 5612 N N . VAL A 1 719 ? 40.525 0.086 27.963 1.00 29.36 719 VAL A N 1
ATOM 5613 C CA . VAL A 1 719 ? 41.300 1.158 27.315 1.00 29.36 719 VAL A CA 1
ATOM 5614 C C . VAL A 1 719 ? 41.316 2.344 28.277 1.00 29.36 719 VAL A C 1
ATOM 5616 O O . VAL A 1 719 ? 40.261 2.778 28.736 1.00 29.36 719 VAL A O 1
ATOM 5619 N N . GLN A 1 720 ? 42.506 2.829 28.639 1.00 30.20 720 GLN A N 1
ATOM 5620 C CA . GLN A 1 720 ? 42.644 3.988 29.526 1.00 30.20 720 GLN A CA 1
ATOM 5621 C C . GLN A 1 720 ? 42.159 5.278 28.839 1.00 30.20 720 GLN A C 1
ATOM 5623 O O . GLN A 1 720 ? 42.251 5.384 27.612 1.00 30.20 720 GLN A O 1
ATOM 5628 N N . PRO A 1 721 ? 41.670 6.275 29.601 1.00 28.61 721 PRO A N 1
ATOM 5629 C CA . PRO A 1 721 ? 41.304 7.569 29.039 1.00 28.61 721 PRO A CA 1
ATOM 5630 C C . PRO A 1 721 ? 42.555 8.281 28.511 1.00 28.61 721 PRO A C 1
ATOM 5632 O O . PRO A 1 721 ? 43.400 8.729 29.284 1.00 28.61 721 PRO A O 1
ATOM 5635 N N . PHE A 1 722 ? 42.673 8.400 27.188 1.00 29.81 722 PHE A N 1
ATOM 5636 C CA . PHE A 1 722 ? 43.705 9.240 26.587 1.00 29.81 722 PHE A CA 1
ATOM 5637 C C . PHE A 1 722 ? 43.366 10.717 26.792 1.00 29.81 722 PHE A C 1
ATOM 5639 O O . PHE A 1 722 ? 42.245 11.158 26.534 1.00 29.81 722 PHE A O 1
ATOM 5646 N N . ALA A 1 723 ? 44.354 11.470 27.273 1.00 28.12 723 ALA A N 1
ATOM 5647 C CA . ALA A 1 723 ? 44.224 12.890 27.553 1.00 28.12 723 ALA A CA 1
ATOM 5648 C C . ALA A 1 723 ? 43.901 13.697 26.286 1.00 28.12 723 ALA A C 1
ATOM 5650 O O . ALA A 1 723 ? 44.458 13.455 25.213 1.00 28.12 723 ALA A O 1
ATOM 5651 N N . VAL A 1 724 ? 43.040 14.704 26.441 1.00 31.59 724 VAL A N 1
ATOM 5652 C CA . VAL A 1 724 ? 42.830 15.747 25.431 1.00 31.59 724 VAL A CA 1
ATOM 5653 C C . VAL A 1 724 ? 44.136 16.541 25.280 1.00 31.59 724 VAL A C 1
ATOM 5655 O O . VAL A 1 724 ? 44.631 17.049 26.289 1.00 31.59 724 VAL A O 1
ATOM 5658 N N . PRO A 1 725 ? 44.700 16.695 24.067 1.00 30.45 725 PRO A N 1
ATOM 5659 C CA . PRO A 1 725 ? 45.852 17.562 23.863 1.00 30.45 725 PRO A CA 1
ATOM 5660 C C . PRO A 1 725 ? 45.453 19.026 24.074 1.00 30.45 725 PRO A C 1
ATOM 5662 O O . PRO A 1 725 ? 44.592 19.551 23.369 1.00 30.45 725 PRO A O 1
ATOM 5665 N N . THR A 1 726 ? 46.096 19.699 25.024 1.00 35.72 726 THR A N 1
ATOM 5666 C CA . THR A 1 726 ? 46.028 21.154 25.177 1.00 35.72 726 THR A CA 1
ATOM 5667 C C . THR A 1 726 ? 47.111 21.820 24.323 1.00 35.72 726 THR A C 1
ATOM 5669 O O . THR A 1 726 ? 48.289 21.485 24.414 1.00 35.72 726 THR A O 1
ATOM 5672 N N . GLY A 1 727 ? 46.721 22.781 23.484 1.00 27.64 727 GLY A N 1
ATOM 5673 C CA . GLY A 1 727 ? 47.619 23.529 22.596 1.00 27.64 727 GLY A CA 1
ATOM 5674 C C . GLY A 1 727 ? 46.833 24.522 21.726 1.00 27.64 727 GLY A C 1
ATOM 5675 O O . GLY A 1 727 ? 45.651 24.293 21.491 1.00 27.64 727 GLY A O 1
ATOM 5676 N N . PRO A 1 728 ? 47.417 25.673 21.351 1.00 35.53 728 PRO A N 1
ATOM 5677 C CA . PRO A 1 728 ? 47.068 26.908 22.065 1.00 35.53 728 PRO A CA 1
ATOM 5678 C C . PRO A 1 728 ? 46.449 28.008 21.181 1.00 35.53 728 PRO A C 1
ATOM 5680 O O . PRO A 1 728 ? 46.528 27.953 19.961 1.00 35.53 728 PRO A O 1
ATOM 5683 N N . GLY A 1 729 ? 45.974 29.090 21.814 1.00 27.47 729 GLY A N 1
ATOM 5684 C CA . GLY A 1 729 ? 45.998 30.424 21.187 1.00 27.47 729 GLY A CA 1
ATOM 5685 C C . GLY A 1 729 ? 44.696 30.931 20.555 1.00 27.47 729 GLY A C 1
ATOM 5686 O O . GLY A 1 729 ? 44.509 30.892 19.348 1.00 27.47 729 GLY A O 1
ATOM 5687 N N . ILE A 1 730 ? 43.850 31.505 21.407 1.00 29.39 730 ILE A N 1
ATOM 5688 C CA . ILE A 1 730 ? 42.685 32.360 21.119 1.00 29.39 730 ILE A CA 1
ATOM 5689 C C . ILE A 1 730 ? 42.922 33.413 20.009 1.00 29.39 730 ILE A C 1
ATOM 5691 O O . ILE A 1 730 ? 43.842 34.216 20.128 1.00 29.39 730 ILE A O 1
ATOM 5695 N N . MET A 1 731 ? 41.969 33.543 19.075 1.00 26.16 731 MET A N 1
ATOM 5696 C CA . MET A 1 731 ? 41.290 34.822 18.776 1.00 26.16 731 MET A CA 1
ATOM 5697 C C . MET A 1 731 ? 39.821 34.563 18.395 1.00 26.16 731 MET A C 1
ATOM 5699 O O . MET A 1 731 ? 39.530 33.776 17.499 1.00 26.16 731 MET A O 1
ATOM 5703 N N . SER A 1 732 ? 38.896 35.205 19.113 1.00 32.50 732 SER A N 1
ATOM 5704 C CA . SER A 1 732 ? 37.440 35.044 18.956 1.00 32.50 732 SER A CA 1
ATOM 5705 C C . SER A 1 732 ? 36.872 35.863 17.789 1.00 32.50 732 SER A C 1
ATOM 5707 O O . SER A 1 732 ? 37.502 36.816 17.330 1.00 32.50 732 SER A O 1
ATOM 5709 N N . PRO A 1 733 ? 35.604 35.614 17.424 1.00 28.20 733 PRO A N 1
ATOM 5710 C CA . PRO A 1 733 ? 34.659 36.732 17.443 1.00 28.20 733 PRO A CA 1
ATOM 5711 C C . PRO A 1 733 ? 33.503 36.544 18.438 1.00 28.20 733 PRO A C 1
ATOM 5713 O O . PRO A 1 733 ? 33.192 35.449 18.901 1.00 28.20 733 PRO A O 1
ATOM 5716 N N . VAL A 1 734 ? 32.923 37.683 18.806 1.00 27.44 734 VAL A N 1
ATOM 5717 C CA . VAL A 1 734 ? 31.980 37.900 19.912 1.00 27.44 734 VAL A CA 1
ATOM 5718 C C . VAL A 1 734 ? 30.530 37.637 19.485 1.00 27.44 734 VAL A C 1
ATOM 5720 O O . VAL A 1 734 ? 30.134 37.984 18.376 1.00 27.44 734 VAL A O 1
ATOM 5723 N N . ALA A 1 735 ? 29.724 37.073 20.388 1.00 34.09 735 ALA A N 1
ATOM 5724 C CA . ALA A 1 735 ? 28.267 36.989 20.251 1.00 34.09 735 ALA A CA 1
ATOM 5725 C C . ALA A 1 735 ? 27.573 38.262 20.772 1.00 34.09 735 ALA A C 1
ATOM 5727 O O . ALA A 1 735 ? 28.108 38.928 21.661 1.00 34.09 735 ALA A O 1
ATOM 5728 N N . PRO A 1 736 ? 26.332 38.533 20.336 1.00 28.59 736 PRO A N 1
ATOM 5729 C CA . PRO A 1 736 ? 25.347 39.076 21.270 1.00 28.59 736 PRO A CA 1
ATOM 5730 C C . PRO A 1 736 ? 24.040 38.248 21.344 1.00 28.59 736 PRO A C 1
ATOM 5732 O O . PRO A 1 736 ? 23.762 37.459 20.439 1.00 28.59 736 PRO A O 1
ATOM 5735 N N . PRO A 1 737 ? 23.259 38.379 22.440 1.00 30.70 737 PRO A N 1
ATOM 5736 C CA . PRO A 1 737 ? 22.189 37.446 22.798 1.00 30.70 737 PRO A CA 1
ATOM 5737 C C . PRO A 1 737 ? 20.764 38.006 22.567 1.00 30.70 737 PRO A C 1
ATOM 5739 O O . PRO A 1 737 ? 20.557 38.971 21.839 1.00 30.70 737 PRO A O 1
ATOM 5742 N N . ALA A 1 738 ? 19.773 37.342 23.170 1.00 29.42 738 ALA A N 1
ATOM 5743 C CA . ALA A 1 738 ? 18.344 37.453 22.882 1.00 29.42 738 ALA A CA 1
ATOM 5744 C C . ALA A 1 738 ? 17.542 38.482 23.721 1.00 29.42 738 ALA A C 1
ATOM 5746 O O . ALA A 1 738 ? 18.031 39.026 24.708 1.00 29.42 738 ALA A O 1
ATOM 5747 N N . ALA A 1 739 ? 16.247 38.556 23.374 1.00 28.78 739 ALA A N 1
ATOM 5748 C CA . ALA A 1 739 ? 15.083 39.015 24.152 1.00 28.78 739 ALA A CA 1
ATOM 5749 C C . ALA A 1 739 ? 14.666 40.507 24.095 1.00 28.78 739 ALA A C 1
ATOM 5751 O O . ALA A 1 739 ? 15.468 41.425 23.977 1.00 28.78 739 ALA A O 1
ATOM 5752 N N . ALA A 1 740 ? 13.341 40.692 24.145 1.00 25.73 740 ALA A N 1
ATOM 5753 C CA . ALA A 1 740 ? 12.562 41.939 24.054 1.00 25.73 740 ALA A CA 1
ATOM 5754 C C . ALA A 1 740 ? 12.162 42.442 25.479 1.00 25.73 740 ALA A C 1
ATOM 5756 O O . ALA A 1 740 ? 12.616 41.809 26.436 1.00 25.73 740 ALA A O 1
ATOM 5757 N N . PRO A 1 741 ? 11.281 43.459 25.698 1.00 50.34 741 PRO A N 1
ATOM 5758 C CA . PRO A 1 741 ? 10.526 44.312 24.753 1.00 50.34 741 PRO A CA 1
ATOM 5759 C C . PRO A 1 741 ? 10.453 45.832 25.113 1.00 50.34 741 PRO A C 1
ATOM 5761 O O . PRO A 1 741 ? 11.040 46.264 26.098 1.00 50.34 741 PRO A O 1
ATOM 5764 N N . ALA A 1 742 ? 9.634 46.587 24.346 1.00 25.64 742 ALA A N 1
ATOM 5765 C CA . ALA A 1 742 ? 8.805 47.767 24.722 1.00 25.64 742 ALA A CA 1
ATOM 5766 C C . ALA A 1 742 ? 9.012 49.103 23.946 1.00 25.64 742 ALA A C 1
ATOM 5768 O O . ALA A 1 742 ? 10.062 49.726 24.008 1.00 25.64 742 ALA A O 1
ATOM 5769 N N . ASN A 1 743 ? 7.924 49.547 23.290 1.00 25.94 743 ASN A N 1
ATOM 5770 C CA . ASN A 1 743 ? 7.369 50.916 23.178 1.00 25.94 743 ASN A CA 1
ATOM 5771 C C . ASN A 1 743 ? 8.284 52.170 23.100 1.00 25.94 743 ASN A C 1
ATOM 5773 O O . ASN A 1 743 ? 8.780 52.606 24.134 1.00 25.94 743 ASN A O 1
ATOM 5777 N N . LEU A 1 744 ? 8.296 52.880 21.951 1.00 25.98 744 LEU A N 1
ATOM 5778 C CA . LEU A 1 744 ? 7.552 54.150 21.681 1.00 25.98 744 LEU A CA 1
ATOM 5779 C C . LEU A 1 744 ? 8.071 54.937 20.443 1.00 25.98 744 LEU A C 1
ATOM 5781 O O . LEU A 1 744 ? 9.260 54.947 20.160 1.00 25.98 744 LEU A O 1
ATOM 5785 N N . ASP A 1 745 ? 7.127 55.586 19.747 1.00 26.72 745 ASP A N 1
ATOM 5786 C CA . ASP A 1 745 ? 7.193 56.745 18.822 1.00 26.72 745 ASP A CA 1
ATOM 5787 C C . ASP A 1 745 ? 8.373 56.997 17.838 1.00 26.72 745 ASP A C 1
ATOM 5789 O O . ASP A 1 745 ? 9.491 57.323 18.214 1.00 26.72 745 ASP A O 1
ATOM 5793 N N . LEU A 1 746 ? 8.034 56.946 16.531 1.00 24.25 746 LEU A N 1
ATOM 5794 C CA . LEU A 1 746 ? 7.950 58.065 15.547 1.00 24.25 746 LEU A CA 1
ATOM 5795 C C . LEU A 1 746 ? 8.922 59.288 15.622 1.00 24.25 746 LEU A C 1
ATOM 5797 O O . LEU A 1 746 ? 9.284 59.695 16.720 1.00 24.25 746 LEU A O 1
ATOM 5801 N N . PRO A 1 747 ? 9.176 60.053 14.513 1.00 43.59 747 PRO A N 1
ATOM 5802 C CA . PRO A 1 747 ? 8.803 59.857 13.084 1.00 43.59 747 PRO A CA 1
ATOM 5803 C C . PRO A 1 747 ? 9.854 60.288 11.992 1.00 43.59 747 PRO A C 1
ATOM 5805 O O . PRO A 1 747 ? 10.811 60.981 12.299 1.00 43.59 747 PRO A O 1
ATOM 5808 N N . ARG A 1 748 ? 9.527 60.060 10.687 1.00 28.20 748 ARG A N 1
ATOM 5809 C CA . ARG A 1 748 ? 9.785 60.946 9.485 1.00 28.20 748 ARG A CA 1
ATOM 5810 C C . ARG A 1 748 ? 11.271 61.255 9.076 1.00 28.20 748 ARG A C 1
ATOM 5812 O O . ARG A 1 748 ? 12.041 61.705 9.899 1.00 28.20 748 ARG A O 1
ATOM 5819 N N . GLN A 1 749 ? 11.767 61.170 7.822 1.00 26.08 749 GLN A N 1
ATOM 5820 C CA . GLN A 1 749 ? 11.320 61.742 6.522 1.00 26.08 749 GLN A CA 1
ATOM 5821 C C . GLN A 1 749 ? 12.066 61.131 5.288 1.00 26.08 749 GLN A C 1
ATOM 5823 O O . GLN A 1 749 ? 13.150 60.573 5.415 1.00 26.08 749 GLN A O 1
ATOM 5828 N N . HIS A 1 750 ? 11.498 61.325 4.085 1.00 31.83 750 HIS A N 1
ATOM 5829 C CA . HIS A 1 750 ? 12.102 61.234 2.724 1.00 31.83 750 HIS A CA 1
ATOM 5830 C C . HIS A 1 750 ? 13.079 62.428 2.438 1.00 31.83 750 HIS A C 1
ATOM 5832 O O . HIS A 1 750 ? 13.022 63.351 3.253 1.00 31.83 750 HIS A O 1
ATOM 5838 N N . PRO A 1 751 ? 13.915 62.529 1.346 1.00 41.81 751 PRO A N 1
ATOM 5839 C CA . PRO A 1 751 ? 13.543 62.291 -0.073 1.00 41.81 751 PRO A CA 1
ATOM 5840 C C . PRO A 1 751 ? 14.643 61.922 -1.133 1.00 41.81 751 PRO A C 1
ATOM 5842 O O . PRO A 1 751 ? 15.779 61.580 -0.836 1.00 41.81 751 PRO A O 1
ATOM 5845 N N . THR A 1 752 ? 14.220 61.977 -2.408 1.00 28.70 752 THR A N 1
ATOM 5846 C CA . THR A 1 752 ? 14.843 61.683 -3.732 1.00 28.70 752 THR A CA 1
ATOM 5847 C C . THR A 1 752 ? 15.815 62.732 -4.329 1.00 28.70 752 THR A C 1
ATOM 5849 O O . THR A 1 752 ? 15.573 63.908 -4.066 1.00 28.70 752 THR A O 1
ATOM 5852 N N . ARG A 1 753 ? 16.705 62.365 -5.301 1.00 28.56 753 ARG A N 1
ATOM 5853 C CA . ARG A 1 753 ? 16.700 62.766 -6.767 1.00 28.56 753 ARG A CA 1
ATOM 5854 C C . ARG A 1 753 ? 18.049 62.642 -7.562 1.00 28.56 753 ARG A C 1
ATOM 5856 O O . ARG A 1 753 ? 19.053 63.105 -7.054 1.00 28.56 753 ARG A O 1
ATOM 5863 N N . GLN A 1 754 ? 17.966 62.209 -8.850 1.00 27.58 754 GLN A N 1
ATOM 5864 C CA . GLN A 1 754 ? 18.649 62.686 -10.119 1.00 27.58 754 GLN A CA 1
ATOM 5865 C C . GLN A 1 754 ? 20.217 62.767 -10.235 1.00 27.58 754 GLN A C 1
ATOM 5867 O O . GLN A 1 754 ? 20.876 62.847 -9.213 1.00 27.58 754 GLN A O 1
ATOM 5872 N N . ALA A 1 755 ? 20.928 62.768 -11.399 1.00 27.95 755 ALA A N 1
ATOM 5873 C CA . ALA A 1 755 ? 20.644 62.731 -12.870 1.00 27.95 755 ALA A CA 1
ATOM 5874 C C . ALA A 1 755 ? 21.886 62.289 -13.755 1.00 27.95 755 ALA A C 1
ATOM 5876 O O . ALA A 1 755 ? 22.929 61.956 -13.204 1.00 27.95 755 ALA A O 1
ATOM 5877 N N . SER A 1 756 ? 21.732 62.273 -15.105 1.00 30.67 756 SER A N 1
ATOM 5878 C CA . SER A 1 756 ? 22.561 61.732 -16.248 1.00 30.67 756 SER A CA 1
ATOM 5879 C C . SER A 1 756 ? 23.825 62.571 -16.686 1.00 30.67 756 SER A C 1
ATOM 5881 O O . SER A 1 756 ? 24.207 63.362 -15.825 1.00 30.67 756 SER A O 1
ATOM 5883 N N . PRO A 1 757 ? 24.499 62.514 -17.907 1.00 53.88 757 PRO A N 1
ATOM 5884 C CA . PRO A 1 757 ? 24.053 62.200 -19.319 1.00 53.88 757 PRO A CA 1
ATOM 5885 C C . PRO A 1 757 ? 25.062 61.584 -20.389 1.00 53.88 757 PRO A C 1
ATOM 5887 O O . PRO A 1 757 ? 26.181 61.216 -20.053 1.00 53.88 757 PRO A O 1
ATOM 5890 N N . HIS A 1 758 ? 24.648 61.577 -21.693 1.00 29.84 758 HIS A N 1
ATOM 5891 C CA . HIS A 1 758 ? 25.355 61.331 -23.010 1.00 29.84 758 HIS A CA 1
ATOM 5892 C C . HIS A 1 758 ? 25.514 59.872 -23.553 1.00 29.84 758 HIS A C 1
ATOM 5894 O O . HIS A 1 758 ? 25.754 58.977 -22.757 1.00 29.84 758 HIS A O 1
ATOM 5900 N N . ALA A 1 759 ? 25.448 59.522 -24.868 1.00 28.48 759 ALA A N 1
ATOM 5901 C CA . ALA A 1 759 ? 25.014 60.162 -26.149 1.00 28.48 759 ALA A CA 1
ATOM 5902 C C . ALA A 1 759 ? 24.718 59.090 -27.276 1.00 28.48 759 ALA A C 1
ATOM 5904 O O . ALA A 1 759 ? 24.970 57.910 -27.060 1.00 28.48 759 ALA A O 1
ATOM 5905 N N . SER A 1 760 ? 24.181 59.477 -28.456 1.00 30.09 760 SER A N 1
ATOM 5906 C CA . SER A 1 760 ? 23.683 58.620 -29.597 1.00 30.09 760 SER A CA 1
ATOM 5907 C C . SER A 1 760 ? 24.556 58.771 -30.894 1.00 30.09 760 SER A C 1
ATOM 5909 O O . SER A 1 760 ? 25.597 59.412 -30.731 1.00 30.09 760 SER A O 1
ATOM 5911 N N . PRO A 1 761 ? 24.230 58.324 -32.160 1.00 52.25 761 PRO A N 1
ATOM 5912 C CA . PRO A 1 761 ? 23.021 57.651 -32.737 1.00 52.25 761 PRO A CA 1
ATOM 5913 C C . PRO A 1 761 ? 23.210 56.580 -33.879 1.00 52.25 761 PRO A C 1
ATOM 5915 O O . PRO A 1 761 ? 24.309 56.429 -34.406 1.00 52.25 761 PRO A O 1
ATOM 5918 N N . SER A 1 762 ? 22.111 55.931 -34.346 1.00 28.31 762 SER A N 1
ATOM 5919 C CA . SER A 1 762 ? 21.670 55.735 -35.778 1.00 28.31 762 SER A CA 1
ATOM 5920 C C . SER A 1 762 ? 20.881 54.426 -36.076 1.00 28.31 762 SER A C 1
ATOM 5922 O O . SER A 1 762 ? 21.192 53.373 -35.532 1.00 28.31 762 SER A O 1
ATOM 5924 N N . GLU A 1 763 ? 19.889 54.507 -36.979 1.00 36.31 763 GLU A N 1
ATOM 5925 C CA . GLU A 1 763 ? 18.934 53.468 -37.482 1.00 36.31 763 GLU A CA 1
ATOM 5926 C C . GLU A 1 763 ? 19.071 53.327 -39.046 1.00 36.31 763 GLU A C 1
ATOM 5928 O O . GLU A 1 763 ? 19.982 53.999 -39.543 1.00 36.31 763 GLU A O 1
ATOM 5933 N N . PRO A 1 764 ? 18.275 52.571 -39.880 1.00 50.97 764 PRO A N 1
ATOM 5934 C CA . PRO A 1 764 ? 16.903 52.025 -39.702 1.00 50.97 764 PRO A CA 1
ATOM 5935 C C . PRO A 1 764 ? 16.550 50.612 -40.310 1.00 50.97 764 PRO A C 1
ATOM 5937 O O . PRO A 1 764 ? 17.387 49.873 -40.819 1.00 50.97 764 PRO A O 1
ATOM 5940 N N . LEU A 1 765 ? 15.241 50.304 -40.222 1.00 36.66 765 LEU A N 1
ATOM 5941 C CA . LEU A 1 765 ? 14.327 49.213 -40.690 1.00 36.66 765 LEU A CA 1
ATOM 5942 C C . LEU A 1 765 ? 14.232 48.998 -42.252 1.00 36.66 765 LEU A C 1
ATOM 5944 O O . LEU A 1 765 ? 14.953 49.730 -42.930 1.00 36.66 765 LEU A O 1
ATOM 5948 N N . PRO A 1 766 ? 13.384 48.105 -42.890 1.00 51.50 766 PRO A N 1
ATOM 5949 C CA . PRO A 1 766 ? 12.036 47.626 -42.470 1.00 51.50 766 PRO A CA 1
ATOM 5950 C C . PRO A 1 766 ? 11.469 46.237 -42.938 1.00 51.50 766 PRO A C 1
ATOM 5952 O O . PRO A 1 766 ? 12.140 45.398 -43.530 1.00 51.50 766 PRO A O 1
ATOM 5955 N N . VAL A 1 767 ? 10.169 46.041 -42.639 1.00 39.44 767 VAL A N 1
ATOM 5956 C CA . VAL A 1 767 ? 9.247 44.897 -42.889 1.00 39.44 767 VAL A CA 1
ATOM 5957 C C . VAL A 1 767 ? 8.305 45.173 -44.092 1.00 39.44 767 VAL A C 1
ATOM 5959 O O . VAL A 1 767 ? 8.118 46.342 -44.431 1.00 39.44 767 VAL A O 1
ATOM 5962 N N . PRO A 1 768 ? 7.623 44.159 -44.678 1.00 46.31 768 PRO A N 1
ATOM 5963 C CA . PRO A 1 768 ? 6.306 44.373 -45.311 1.00 46.31 768 PRO A CA 1
ATOM 5964 C C . PRO A 1 768 ? 5.192 43.348 -44.944 1.00 46.31 768 PRO A C 1
ATOM 5966 O O . PRO A 1 768 ? 5.459 42.243 -44.482 1.00 46.31 768 PRO A O 1
ATOM 5969 N N . ALA A 1 769 ? 3.930 43.728 -45.202 1.00 32.75 769 ALA A N 1
ATOM 5970 C CA . ALA A 1 769 ? 2.660 42.971 -45.071 1.00 32.75 769 ALA A CA 1
ATOM 5971 C C . ALA A 1 769 ? 1.577 43.654 -45.976 1.00 32.75 769 ALA A C 1
ATOM 5973 O O . ALA A 1 769 ? 1.912 44.709 -46.523 1.00 32.75 769 ALA A O 1
ATOM 5974 N N . PRO A 1 770 ? 0.267 43.278 -46.054 1.00 59.75 770 PRO A N 1
ATOM 5975 C CA . PRO A 1 770 ? -0.459 41.982 -46.028 1.00 59.75 770 PRO A CA 1
ATOM 5976 C C . PRO A 1 770 ? -1.427 41.787 -47.267 1.00 59.75 770 PRO A C 1
ATOM 5978 O O . PRO A 1 770 ? -0.936 41.750 -48.387 1.00 59.75 770 PRO A O 1
ATOM 5981 N N . VAL A 1 771 ? -2.775 41.726 -47.061 1.00 33.72 771 VAL A N 1
ATOM 5982 C CA . VAL A 1 771 ? -3.987 41.734 -47.972 1.00 33.72 771 VAL A CA 1
ATOM 5983 C C . VAL A 1 771 ? -4.563 40.361 -48.525 1.00 33.72 771 VAL A C 1
ATOM 5985 O O . VAL A 1 771 ? -3.870 39.360 -48.384 1.00 33.72 771 VAL A O 1
ATOM 5988 N N . PRO A 1 772 ? -5.852 40.212 -48.996 1.00 54.69 772 PRO A N 1
ATOM 5989 C CA . PRO A 1 772 ? -7.009 39.702 -48.190 1.00 54.69 772 PRO A CA 1
ATOM 5990 C C . PRO A 1 772 ? -7.991 38.674 -48.869 1.00 54.69 772 PRO A C 1
ATOM 5992 O O . PRO A 1 772 ? -7.779 38.279 -50.009 1.00 54.69 772 PRO A O 1
ATOM 5995 N N . THR A 1 773 ? -9.125 38.324 -48.212 1.00 32.72 773 THR A N 1
ATOM 5996 C CA . THR A 1 773 ? -10.539 38.155 -48.732 1.00 32.72 773 THR A CA 1
ATOM 5997 C C . THR A 1 773 ? -11.476 37.576 -47.625 1.00 32.72 773 THR A C 1
ATOM 5999 O O . THR A 1 773 ? -10.963 37.103 -46.618 1.00 32.72 773 THR A O 1
ATOM 6002 N N . THR A 1 774 ? -12.817 37.458 -47.754 1.00 31.67 774 THR A N 1
ATOM 6003 C CA . THR A 1 774 ? -13.913 38.475 -47.633 1.00 31.67 774 THR A CA 1
ATOM 6004 C C . THR A 1 774 ? -15.295 37.792 -47.404 1.00 31.67 774 THR A C 1
ATOM 6006 O O . THR A 1 774 ? -15.430 36.623 -47.743 1.00 31.67 774 THR A O 1
ATOM 6009 N N . HIS A 1 775 ? -16.327 38.543 -46.946 1.00 33.53 775 HIS A N 1
ATOM 6010 C CA . HIS A 1 775 ? -17.751 38.144 -46.686 1.00 33.53 775 HIS A CA 1
ATOM 6011 C C . HIS A 1 775 ? -17.994 37.287 -45.411 1.00 33.53 775 HIS A C 1
ATOM 6013 O O . HIS A 1 775 ? -17.154 36.467 -45.078 1.00 33.53 775 HIS A O 1
ATOM 6019 N N . GLY A 1 776 ? -19.089 37.376 -44.630 1.00 27.66 776 GLY A N 1
ATOM 6020 C CA . GLY A 1 776 ? -20.329 38.194 -44.618 1.00 27.66 776 GLY A CA 1
ATOM 6021 C C . GLY A 1 776 ? -21.413 37.512 -43.724 1.00 27.66 776 GLY A C 1
ATOM 6022 O O . GLY A 1 776 ? -21.224 36.347 -43.401 1.00 27.66 776 GLY A O 1
ATOM 6023 N N . THR A 1 777 ? -22.561 38.062 -43.275 1.00 29.70 777 THR A N 1
ATOM 6024 C CA . THR A 1 777 ? -23.179 39.417 -43.252 1.00 29.70 777 THR A CA 1
ATOM 6025 C C . THR A 1 777 ? -24.450 39.382 -42.344 1.00 29.70 777 THR A C 1
ATOM 6027 O O . THR A 1 777 ? -25.210 38.431 -42.489 1.00 29.70 777 THR A O 1
ATOM 6030 N N . THR A 1 778 ? -24.766 40.422 -41.525 1.00 30.53 778 THR A N 1
ATOM 6031 C CA . THR A 1 778 ? -26.035 40.631 -40.715 1.00 30.53 778 THR A CA 1
ATOM 6032 C C . THR A 1 778 ? -26.388 39.549 -39.647 1.00 30.53 778 THR A C 1
ATOM 6034 O O . THR A 1 778 ? -25.890 38.445 -39.761 1.00 30.53 778 THR A O 1
ATOM 6037 N N . ARG A 1 779 ? -27.238 39.665 -38.598 1.00 29.92 779 ARG A N 1
ATOM 6038 C CA . ARG A 1 779 ? -27.902 40.671 -37.693 1.00 29.92 779 ARG A CA 1
ATOM 6039 C C . ARG A 1 779 ? -28.579 39.833 -36.546 1.00 29.92 779 ARG A C 1
ATOM 6041 O O . ARG A 1 779 ? -28.690 38.629 -36.740 1.00 29.92 779 ARG A O 1
ATOM 6048 N N . GLN A 1 780 ? -29.073 40.284 -35.376 1.00 30.25 780 GLN A N 1
ATOM 6049 C CA . GLN A 1 780 ? -29.257 41.582 -34.679 1.00 30.25 780 GLN A CA 1
ATOM 6050 C C . GLN A 1 780 ? -29.324 41.344 -33.128 1.00 30.25 780 GLN A C 1
ATOM 6052 O O . GLN A 1 780 ? -29.074 40.228 -32.690 1.00 30.25 780 GLN A O 1
ATOM 6057 N N . ASP A 1 781 ? -29.648 42.385 -32.341 1.00 28.89 781 ASP A N 1
ATOM 6058 C CA . ASP A 1 781 ? -30.224 42.490 -30.963 1.00 28.89 781 ASP A CA 1
ATOM 6059 C C . ASP A 1 781 ? -30.566 41.188 -30.175 1.00 28.89 781 ASP A C 1
ATOM 6061 O O . ASP A 1 781 ? -31.208 40.297 -30.717 1.00 28.89 781 ASP A O 1
ATOM 6065 N N . THR A 1 782 ? -30.263 41.006 -28.873 1.00 29.92 782 THR A N 1
ATOM 6066 C CA . THR A 1 782 ? -30.506 41.901 -27.708 1.00 29.92 782 THR A CA 1
ATOM 6067 C C . THR A 1 782 ? -29.626 41.591 -26.469 1.00 29.92 782 THR A C 1
ATOM 6069 O O . THR A 1 782 ? -29.411 40.427 -26.140 1.00 29.92 782 THR A O 1
ATOM 6072 N N . SER A 1 783 ? -29.258 42.632 -25.710 1.00 26.47 783 SER A N 1
ATOM 6073 C CA . SER A 1 783 ? -28.762 42.625 -24.302 1.00 26.47 783 SER A CA 1
ATOM 6074 C C . SER A 1 783 ? -29.935 42.946 -23.323 1.00 26.47 783 SER A C 1
ATOM 6076 O O . SER A 1 783 ? -30.975 43.343 -23.859 1.00 26.47 783 SER A O 1
ATOM 6078 N N . PRO A 1 784 ? -29.851 42.860 -21.958 1.00 44.47 784 PRO A N 1
ATOM 6079 C CA . PRO A 1 784 ? -28.646 43.054 -21.122 1.00 44.47 784 PRO A CA 1
ATOM 6080 C C . PRO A 1 784 ? -28.495 42.252 -19.789 1.00 44.47 784 PRO A C 1
ATOM 6082 O O . PRO A 1 784 ? -29.321 41.424 -19.427 1.00 44.47 784 PRO A O 1
ATOM 6085 N N . ASP A 1 785 ? -27.416 42.609 -19.072 1.00 26.91 785 ASP A N 1
ATOM 6086 C CA . ASP A 1 785 ? -27.135 42.517 -17.622 1.00 26.91 785 ASP A CA 1
ATOM 6087 C C . ASP A 1 785 ? -26.981 41.160 -16.900 1.00 26.91 785 ASP A C 1
ATOM 6089 O O . ASP A 1 785 ? -27.952 40.529 -16.493 1.00 26.91 785 ASP A O 1
ATOM 6093 N N . ALA A 1 786 ? -25.725 40.841 -16.536 1.00 28.91 786 ALA A N 1
ATOM 6094 C CA . ALA A 1 786 ? -25.303 40.770 -15.123 1.00 28.91 786 ALA A CA 1
ATOM 6095 C C . ALA A 1 786 ? -23.762 40.835 -14.957 1.00 28.91 786 ALA A C 1
ATOM 6097 O O . ALA A 1 786 ? -22.996 40.206 -15.683 1.00 28.91 786 ALA A O 1
ATOM 6098 N N . THR A 1 787 ? -23.316 41.619 -13.978 1.00 26.91 787 THR A N 1
ATOM 6099 C CA . THR A 1 787 ? -21.940 42.064 -13.691 1.00 26.91 787 THR A CA 1
ATOM 6100 C C . THR A 1 787 ? -21.087 41.078 -12.860 1.00 26.91 787 THR A C 1
ATOM 6102 O O . THR A 1 787 ? -21.485 40.747 -11.751 1.00 26.91 787 THR A O 1
ATOM 6105 N N . LEU A 1 788 ? -19.843 40.815 -13.317 1.00 30.03 788 LEU A N 1
ATOM 6106 C CA . LEU A 1 788 ? -18.595 40.558 -12.535 1.00 30.03 788 LEU A CA 1
ATOM 6107 C C . LEU A 1 788 ? -18.483 39.322 -11.591 1.00 30.03 788 LEU A C 1
ATOM 6109 O O . LEU A 1 788 ? -19.485 38.820 -11.098 1.00 30.03 788 LEU A O 1
ATOM 6113 N N . PRO A 1 789 ? -17.254 38.922 -11.176 1.00 32.09 789 PRO A N 1
ATOM 6114 C CA . PRO A 1 789 ? -15.952 38.964 -11.863 1.00 32.09 789 PRO A CA 1
ATOM 6115 C C . PRO A 1 789 ? -15.273 37.571 -11.946 1.00 32.09 789 PRO A C 1
ATOM 6117 O O . PRO A 1 789 ? -15.708 36.604 -11.328 1.00 32.09 789 PRO A O 1
ATOM 6120 N N . ALA A 1 790 ? -14.163 37.473 -12.684 1.00 26.34 790 ALA A N 1
ATOM 6121 C CA . ALA A 1 790 ? -13.337 36.264 -12.748 1.00 26.34 790 ALA A CA 1
ATOM 6122 C C . ALA A 1 790 ? -12.243 36.238 -11.662 1.00 26.34 790 ALA A C 1
ATOM 6124 O O . ALA A 1 790 ? -11.570 37.247 -11.449 1.00 26.34 790 ALA A O 1
ATOM 6125 N N . GLU A 1 791 ? -11.995 35.065 -11.071 1.00 27.84 791 GLU A N 1
ATOM 6126 C CA . GLU A 1 791 ? -10.744 34.739 -10.369 1.00 27.84 791 GLU A CA 1
ATOM 6127 C C . GLU A 1 791 ? -9.933 33.693 -11.162 1.00 27.84 791 GLU A C 1
ATOM 6129 O O . GLU A 1 791 ? -10.515 32.880 -11.889 1.00 27.84 791 GLU A O 1
ATOM 6134 N N . PRO A 1 792 ? -8.588 33.713 -11.082 1.00 26.94 792 PRO A N 1
ATOM 6135 C CA . PRO A 1 792 ? -7.737 32.874 -11.916 1.00 26.94 792 PRO A CA 1
ATOM 6136 C C . PRO A 1 792 ? -7.644 31.436 -11.394 1.00 26.94 792 PRO A C 1
ATOM 6138 O O . PRO A 1 792 ? -7.225 31.191 -10.263 1.00 26.94 792 PRO A O 1
ATOM 6141 N N . VAL A 1 793 ? -7.932 30.466 -12.265 1.00 25.72 793 VAL A N 1
ATOM 6142 C CA . VAL A 1 793 ? -7.661 29.046 -12.002 1.00 25.72 793 VAL A CA 1
ATOM 6143 C C . VAL A 1 793 ? -6.148 28.828 -11.927 1.00 25.72 793 VAL A C 1
ATOM 6145 O O . VAL A 1 793 ? -5.457 28.839 -12.945 1.00 25.72 793 VAL A O 1
ATOM 6148 N N . GLN A 1 794 ? -5.628 28.608 -10.719 1.00 23.45 794 GLN A N 1
ATOM 6149 C CA . GLN A 1 794 ? -4.285 28.066 -10.530 1.00 23.45 794 GLN A CA 1
ATOM 6150 C C . GLN A 1 794 ? -4.312 26.554 -10.755 1.00 23.45 794 GLN A C 1
ATOM 6152 O O . GLN A 1 794 ? -4.950 25.818 -10.005 1.00 23.45 794 GLN A O 1
ATOM 6157 N N . THR A 1 795 ? -3.594 26.086 -11.773 1.00 24.92 795 THR A N 1
ATOM 6158 C CA . THR A 1 795 ? -3.379 24.661 -12.045 1.00 24.92 795 THR A CA 1
ATOM 6159 C C . THR A 1 795 ? -2.255 24.116 -11.154 1.00 24.92 795 THR A C 1
ATOM 6161 O O . THR A 1 795 ? -1.116 24.559 -11.310 1.00 24.92 795 THR A O 1
ATOM 6164 N N . PRO A 1 796 ? -2.486 23.116 -10.282 1.00 26.02 796 PRO A N 1
ATOM 6165 C CA . PRO A 1 796 ? -1.413 22.384 -9.626 1.00 26.02 796 PRO A CA 1
ATOM 6166 C C . PRO A 1 796 ? -1.118 21.115 -10.433 1.00 26.02 796 PRO A C 1
ATOM 6168 O O . PRO A 1 796 ? -1.760 20.078 -10.266 1.00 26.02 796 PRO A O 1
ATOM 6171 N N . ALA A 1 797 ? -0.123 21.188 -11.317 1.00 25.36 797 ALA A N 1
ATOM 6172 C CA . ALA A 1 797 ? 0.475 19.996 -11.906 1.00 25.36 797 ALA A CA 1
ATOM 6173 C C . ALA A 1 797 ? 1.373 19.316 -10.858 1.00 25.36 797 ALA A C 1
ATOM 6175 O O . ALA A 1 797 ? 2.554 19.632 -10.734 1.00 25.36 797 ALA A O 1
ATOM 6176 N N . ALA A 1 798 ? 0.798 18.395 -10.085 1.00 23.25 798 ALA A N 1
ATOM 6177 C CA . ALA A 1 798 ? 1.523 17.547 -9.145 1.00 23.25 798 ALA A CA 1
ATOM 6178 C C . ALA A 1 798 ? 0.973 16.115 -9.213 1.00 23.25 798 ALA A C 1
ATOM 6180 O O . ALA A 1 798 ? 0.090 15.732 -8.447 1.00 23.25 798 ALA A O 1
ATOM 6181 N N . GLN A 1 799 ? 1.500 15.312 -10.143 1.00 24.38 799 GLN A N 1
ATOM 6182 C CA . GLN A 1 799 ? 1.329 13.861 -10.087 1.00 24.38 799 GLN A CA 1
ATOM 6183 C C . GLN A 1 799 ? 2.153 13.328 -8.911 1.00 24.38 799 GLN A C 1
ATOM 6185 O O . GLN A 1 799 ? 3.359 13.123 -9.019 1.00 24.38 799 GLN A O 1
ATOM 6190 N N . VAL A 1 800 ? 1.493 13.140 -7.770 1.00 24.92 800 VAL A N 1
ATOM 6191 C CA . VAL A 1 800 ? 2.052 12.420 -6.626 1.00 24.92 800 VAL A CA 1
ATOM 6192 C C . VAL A 1 800 ? 1.585 10.973 -6.728 1.00 24.92 800 VAL A C 1
ATOM 6194 O O . VAL A 1 800 ? 0.399 10.693 -6.559 1.00 24.92 800 VAL A O 1
ATOM 6197 N N . GLU A 1 801 ? 2.509 10.046 -6.982 1.00 26.72 801 GLU A N 1
ATOM 6198 C CA . GLU A 1 801 ? 2.257 8.612 -6.801 1.00 26.72 801 GLU A CA 1
ATOM 6199 C C . GLU A 1 801 ? 2.199 8.271 -5.302 1.00 26.72 801 GLU A C 1
ATOM 6201 O O . GLU A 1 801 ? 3.106 7.664 -4.732 1.00 26.72 801 GLU A O 1
ATOM 6206 N N . GLU A 1 802 ? 1.124 8.687 -4.631 1.00 31.92 802 GLU A N 1
ATOM 6207 C CA . GLU A 1 802 ? 0.801 8.208 -3.287 1.00 31.92 802 GLU A CA 1
ATOM 6208 C C . GLU A 1 802 ? 0.091 6.855 -3.434 1.00 31.92 802 GLU A C 1
ATOM 6210 O O . GLU A 1 802 ? -1.037 6.769 -3.927 1.00 31.92 802 GLU A O 1
ATOM 6215 N N . SER A 1 803 ? 0.777 5.771 -3.063 1.00 28.42 803 SER A N 1
ATOM 6216 C CA . SER A 1 803 ? 0.227 4.420 -3.160 1.00 28.42 803 SER A CA 1
ATOM 6217 C C . SER A 1 803 ? -1.045 4.298 -2.318 1.00 28.42 803 SER A C 1
ATOM 6219 O O . SER A 1 803 ? -1.025 4.467 -1.100 1.00 28.42 803 SER A O 1
ATOM 6221 N N . LEU A 1 804 ? -2.166 3.992 -2.983 1.00 32.41 804 LEU A N 1
ATOM 6222 C CA . LEU A 1 804 ? -3.465 3.804 -2.335 1.00 32.41 804 LEU A CA 1
ATOM 6223 C C . LEU A 1 804 ? -3.344 2.816 -1.166 1.00 32.41 804 LEU A C 1
ATOM 6225 O O . LEU A 1 804 ? -2.818 1.715 -1.336 1.00 32.41 804 LEU A O 1
ATOM 6229 N N . ASP A 1 805 ? -3.866 3.216 -0.002 1.00 28.12 805 ASP A N 1
ATOM 6230 C CA . ASP A 1 805 ? -3.797 2.477 1.264 1.00 28.12 805 ASP A CA 1
ATOM 6231 C C . ASP A 1 805 ? -4.606 1.167 1.192 1.00 28.12 805 ASP A C 1
ATOM 6233 O O . ASP A 1 805 ? -5.778 1.083 1.577 1.00 28.12 805 ASP A O 1
ATOM 6237 N N . LEU A 1 806 ? -3.975 0.142 0.617 1.00 30.27 806 LEU A N 1
ATOM 6238 C CA . LEU A 1 806 ? -4.466 -1.224 0.541 1.00 30.27 806 LEU A CA 1
ATOM 6239 C C . LEU A 1 806 ? -4.007 -1.987 1.793 1.00 30.27 806 LEU A C 1
ATOM 6241 O O . LEU A 1 806 ? -2.819 -2.303 1.900 1.00 30.27 806 LEU A O 1
ATOM 6245 N N . PRO A 1 807 ? -4.911 -2.352 2.724 1.00 26.41 807 PRO A N 1
ATOM 6246 C CA . PRO A 1 807 ? -4.572 -3.339 3.741 1.00 26.41 807 PRO A CA 1
ATOM 6247 C C . PRO A 1 807 ? -4.205 -4.663 3.058 1.00 26.41 807 PRO A C 1
ATOM 6249 O O . PRO A 1 807 ? -4.724 -4.982 1.985 1.00 26.41 807 PRO A O 1
ATOM 6252 N N . ALA A 1 808 ? -3.299 -5.423 3.675 1.00 25.88 808 ALA A N 1
ATOM 6253 C CA . ALA A 1 808 ? -2.711 -6.616 3.081 1.00 25.88 808 ALA A CA 1
ATOM 6254 C C . ALA A 1 808 ? -3.759 -7.712 2.803 1.00 25.88 808 ALA A C 1
ATOM 6256 O O . ALA A 1 808 ? -4.070 -8.539 3.652 1.00 25.88 808 ALA A O 1
ATOM 6257 N N . ALA A 1 809 ? -4.262 -7.742 1.571 1.00 27.55 809 ALA A N 1
ATOM 6258 C CA . ALA A 1 809 ? -5.060 -8.826 1.021 1.00 27.55 809 ALA A CA 1
ATOM 6259 C C . ALA A 1 809 ? -4.638 -9.054 -0.438 1.00 27.55 809 ALA A C 1
ATOM 6261 O O . ALA A 1 809 ? -5.037 -8.328 -1.345 1.00 27.55 809 ALA A O 1
ATOM 6262 N N . ILE A 1 810 ? -3.825 -10.097 -0.629 1.00 28.22 810 ILE A N 1
ATOM 6263 C CA . ILE A 1 810 ? -3.257 -10.569 -1.902 1.00 28.22 810 ILE A CA 1
ATOM 6264 C C . ILE A 1 810 ? -2.346 -9.550 -2.617 1.00 28.22 810 ILE A C 1
ATOM 6266 O O . ILE A 1 810 ? -2.770 -8.773 -3.470 1.00 28.22 810 ILE A O 1
ATOM 6270 N N . ASP A 1 811 ? -1.046 -9.645 -2.330 1.00 23.73 811 ASP A N 1
ATOM 6271 C CA . ASP A 1 811 ? 0.003 -9.126 -3.213 1.00 23.73 811 ASP A CA 1
ATOM 6272 C C . ASP A 1 811 ? -0.049 -9.901 -4.549 1.00 23.73 811 ASP A C 1
ATOM 6274 O O . ASP A 1 811 ? 0.221 -11.104 -4.601 1.00 23.73 811 ASP A O 1
ATOM 6278 N N . LEU A 1 812 ? -0.509 -9.233 -5.612 1.00 31.62 812 LEU A N 1
ATOM 6279 C CA . LEU A 1 812 ? -0.874 -9.833 -6.906 1.00 31.62 812 LEU A CA 1
ATOM 6280 C C . LEU A 1 812 ? 0.170 -9.582 -8.006 1.00 31.62 812 LEU A C 1
ATOM 6282 O O . LEU A 1 812 ? -0.170 -9.460 -9.184 1.00 31.62 812 LEU A O 1
ATOM 6286 N N . ASN A 1 813 ? 1.455 -9.534 -7.653 1.00 22.89 813 ASN A N 1
ATOM 6287 C CA . ASN A 1 813 ? 2.531 -9.429 -8.640 1.00 22.89 813 ASN A CA 1
ATOM 6288 C C . ASN A 1 813 ? 3.006 -10.811 -9.138 1.00 22.89 813 ASN A C 1
ATOM 6290 O O . ASN A 1 813 ? 4.133 -11.244 -8.890 1.00 22.89 813 ASN A O 1
ATOM 6294 N N . THR A 1 814 ? 2.136 -11.537 -9.845 1.00 23.92 814 THR A N 1
ATOM 6295 C CA . THR A 1 814 ? 2.472 -12.843 -10.439 1.00 23.92 814 THR A CA 1
ATOM 6296 C C . THR A 1 814 ? 3.273 -12.691 -11.734 1.00 23.92 814 THR A C 1
ATOM 6298 O O . THR A 1 814 ? 2.721 -12.763 -12.832 1.00 23.92 814 THR A O 1
ATOM 6301 N N . GLN A 1 815 ? 4.596 -12.546 -11.624 1.00 23.84 815 GLN A N 1
ATOM 6302 C CA . GLN A 1 815 ? 5.504 -12.898 -12.720 1.00 23.84 815 GLN A CA 1
ATOM 6303 C C . GLN A 1 815 ? 5.863 -14.386 -12.635 1.00 23.84 815 GLN A C 1
ATOM 6305 O O . GLN A 1 815 ? 6.709 -14.788 -11.838 1.00 23.84 815 GLN A O 1
ATOM 6310 N N . THR A 1 816 ? 5.252 -15.214 -13.482 1.00 23.81 816 THR A N 1
ATOM 6311 C CA . THR A 1 816 ? 5.680 -16.604 -13.686 1.00 23.81 816 THR A CA 1
ATOM 6312 C C . THR A 1 816 ? 6.496 -16.732 -14.967 1.00 23.81 816 THR A C 1
ATOM 6314 O O . THR A 1 816 ? 5.957 -16.644 -16.066 1.00 23.81 816 THR A O 1
ATOM 6317 N N . VAL A 1 817 ? 7.790 -17.015 -14.818 1.00 22.88 817 VAL A N 1
ATOM 6318 C CA . VAL A 1 817 ? 8.637 -17.594 -15.872 1.00 22.88 817 VAL A CA 1
ATOM 6319 C C . VAL A 1 817 ? 8.921 -19.045 -15.464 1.00 22.88 817 VAL A C 1
ATOM 6321 O O . VAL A 1 817 ? 9.289 -19.274 -14.308 1.00 22.88 817 VAL A O 1
ATOM 6324 N N . PRO A 1 818 ? 8.735 -20.047 -16.342 1.00 22.94 818 PRO A N 1
ATOM 6325 C CA . PRO A 1 818 ? 8.851 -21.445 -15.944 1.00 22.94 818 PRO A CA 1
ATOM 6326 C C . PRO A 1 818 ? 10.316 -21.841 -15.723 1.00 22.94 818 PRO A C 1
ATOM 6328 O O . PRO A 1 818 ? 11.122 -21.834 -16.651 1.00 22.94 818 PRO A O 1
ATOM 6331 N N . ALA A 1 819 ? 10.646 -22.256 -14.499 1.00 23.64 819 ALA A N 1
ATOM 6332 C CA . ALA A 1 819 ? 11.927 -22.867 -14.164 1.00 23.64 819 ALA A CA 1
ATOM 6333 C C . ALA A 1 819 ? 11.707 -24.296 -13.648 1.00 23.64 819 ALA A C 1
ATOM 6335 O O . ALA A 1 819 ? 11.332 -24.520 -12.498 1.00 23.64 819 ALA A O 1
ATOM 6336 N N . THR A 1 820 ? 11.959 -25.286 -14.503 1.00 24.86 820 THR A N 1
ATOM 6337 C CA . THR A 1 820 ? 11.979 -26.703 -14.122 1.00 24.86 820 THR A CA 1
ATOM 6338 C C . THR A 1 820 ? 13.115 -26.989 -13.140 1.00 24.86 820 THR A C 1
ATOM 6340 O O . THR A 1 820 ? 14.280 -27.037 -13.540 1.00 24.86 820 THR A O 1
ATOM 6343 N N . ARG A 1 821 ? 12.792 -27.263 -11.870 1.00 24.89 821 ARG A N 1
ATOM 6344 C CA . ARG A 1 821 ? 13.698 -27.976 -10.955 1.00 24.89 821 ARG A CA 1
ATOM 6345 C C . ARG A 1 821 ? 12.925 -28.803 -9.925 1.00 24.89 821 ARG A C 1
ATOM 6347 O O . ARG A 1 821 ? 11.918 -28.367 -9.380 1.00 24.89 821 ARG A O 1
ATOM 6354 N N . THR A 1 822 ? 13.407 -30.018 -9.686 1.00 25.02 822 THR A N 1
ATOM 6355 C CA . THR A 1 822 ? 12.808 -31.039 -8.812 1.00 25.02 822 THR A CA 1
ATOM 6356 C C . THR A 1 822 ? 12.708 -30.606 -7.347 1.00 25.02 822 THR A C 1
ATOM 6358 O O . THR A 1 822 ? 13.705 -30.182 -6.762 1.00 25.02 822 THR A O 1
ATOM 6361 N N . MET A 1 823 ? 11.531 -30.788 -6.739 1.00 22.64 823 MET A N 1
ATOM 6362 C CA . MET A 1 823 ? 11.277 -30.495 -5.323 1.00 22.64 823 MET A CA 1
ATOM 6363 C C . MET A 1 823 ? 11.814 -31.581 -4.374 1.00 22.64 823 MET A C 1
ATOM 6365 O O . MET A 1 823 ? 11.676 -32.777 -4.627 1.00 22.64 823 MET A O 1
ATOM 6369 N N . ARG A 1 824 ? 12.316 -31.148 -3.212 1.00 23.03 824 ARG A N 1
ATOM 6370 C CA . ARG A 1 824 ? 12.270 -31.885 -1.935 1.00 23.03 824 ARG A CA 1
ATOM 6371 C C . ARG A 1 824 ? 11.601 -30.970 -0.895 1.00 23.03 824 ARG A C 1
ATOM 6373 O O . ARG A 1 824 ? 11.763 -29.756 -1.011 1.00 23.03 824 ARG A O 1
ATOM 6380 N N . PRO A 1 825 ? 10.848 -31.507 0.080 1.00 26.83 825 PRO A N 1
ATOM 6381 C CA . PRO A 1 825 ? 10.104 -30.684 1.028 1.00 26.83 825 PRO A CA 1
ATOM 6382 C C . PRO A 1 825 ? 11.028 -30.024 2.060 1.00 26.83 825 PRO A C 1
ATOM 6384 O O . PRO A 1 825 ? 11.943 -30.662 2.581 1.00 26.83 825 PRO A O 1
ATOM 6387 N N . VAL A 1 826 ? 10.747 -28.759 2.369 1.00 24.34 826 VAL A N 1
ATOM 6388 C CA . VAL A 1 826 ? 11.279 -28.046 3.539 1.00 24.34 826 VAL A CA 1
ATOM 6389 C C . VAL A 1 826 ? 10.283 -28.228 4.686 1.00 24.34 826 VAL A C 1
ATOM 6391 O O . VAL A 1 826 ? 9.075 -28.199 4.460 1.00 24.34 826 VAL A O 1
ATOM 6394 N N . VAL A 1 827 ? 10.793 -28.458 5.894 1.00 25.11 827 VAL A N 1
ATOM 6395 C CA . VAL A 1 827 ? 10.004 -28.625 7.124 1.00 25.11 827 VAL A CA 1
ATOM 6396 C C . VAL A 1 827 ? 10.079 -27.327 7.928 1.00 25.11 827 VAL A C 1
ATOM 6398 O O . VAL A 1 827 ? 11.164 -26.762 8.050 1.00 25.11 827 VAL A O 1
ATOM 6401 N N . ASP A 1 828 ? 8.949 -26.874 8.476 1.00 25.70 828 ASP A N 1
ATOM 6402 C CA . ASP A 1 828 ? 8.902 -25.745 9.413 1.00 25.70 828 ASP A CA 1
ATOM 6403 C C . ASP A 1 828 ? 9.625 -26.090 10.728 1.00 25.70 828 ASP A C 1
ATOM 6405 O O . ASP A 1 828 ? 9.215 -26.996 11.458 1.00 25.70 828 ASP A O 1
ATOM 6409 N N . GLU A 1 829 ? 10.671 -25.331 11.058 1.00 28.64 829 GLU A N 1
ATOM 6410 C CA . GLU A 1 829 ? 11.314 -25.322 12.377 1.00 28.64 829 GLU A CA 1
ATOM 6411 C C . GLU A 1 829 ? 10.972 -24.024 13.126 1.00 28.64 829 GLU A C 1
ATOM 6413 O O . GLU A 1 829 ? 11.785 -23.104 13.170 1.00 28.64 829 GLU A O 1
ATOM 6418 N N . ASP A 1 830 ? 9.784 -23.949 13.740 1.00 28.30 830 ASP A N 1
ATOM 6419 C CA . ASP A 1 830 ? 9.490 -22.895 14.737 1.00 28.30 830 ASP A CA 1
ATOM 6420 C C . ASP A 1 830 ? 8.515 -23.321 15.868 1.00 28.30 830 ASP A C 1
ATOM 6422 O O . ASP A 1 830 ? 8.040 -22.493 16.639 1.00 28.30 830 ASP A O 1
ATOM 6426 N N . ASP A 1 831 ? 8.237 -24.627 16.031 1.00 29.42 831 ASP A N 1
ATOM 6427 C CA . ASP A 1 831 ? 7.337 -25.162 17.080 1.00 29.42 831 ASP A CA 1
ATOM 6428 C C . ASP A 1 831 ? 8.059 -26.111 18.063 1.00 29.42 831 ASP A C 1
ATOM 6430 O O . ASP A 1 831 ? 7.712 -27.282 18.247 1.00 29.42 831 ASP A O 1
ATOM 6434 N N . ARG A 1 832 ? 9.142 -25.615 18.684 1.00 26.50 832 ARG A N 1
ATOM 6435 C CA . ARG A 1 832 ? 9.915 -26.364 19.702 1.00 26.50 832 ARG A CA 1
ATOM 6436 C C . ARG A 1 832 ? 10.209 -25.613 21.005 1.00 26.50 832 ARG A C 1
ATOM 6438 O O . ARG A 1 832 ? 10.984 -26.104 21.821 1.00 26.50 832 ARG A O 1
ATOM 6445 N N . ALA A 1 833 ? 9.546 -24.480 21.245 1.00 27.83 833 ALA A N 1
ATOM 6446 C CA . ALA A 1 833 ? 9.773 -23.618 22.413 1.00 27.83 833 ALA A CA 1
ATOM 6447 C C . ALA A 1 833 ? 8.597 -23.557 23.419 1.00 27.83 833 ALA A C 1
ATOM 6449 O O . ALA A 1 833 ? 8.550 -22.661 24.259 1.00 27.83 833 ALA A O 1
ATOM 6450 N N . SER A 1 834 ? 7.637 -24.494 23.372 1.00 29.31 834 SER A N 1
ATOM 6451 C CA . SER A 1 834 ? 6.426 -24.445 24.226 1.00 29.31 834 SER A CA 1
ATOM 6452 C C . SER A 1 834 ? 6.092 -25.744 24.977 1.00 29.31 834 SER A C 1
ATOM 6454 O O . SER A 1 834 ? 4.966 -25.924 25.438 1.00 29.31 834 SER A O 1
ATOM 6456 N N . ARG A 1 835 ? 7.057 -26.662 25.146 1.00 29.62 835 ARG A N 1
ATOM 6457 C CA . ARG A 1 835 ? 6.873 -27.916 25.912 1.00 29.62 835 ARG A CA 1
ATOM 6458 C C . ARG A 1 835 ? 8.003 -28.217 26.904 1.00 29.62 835 ARG A C 1
ATOM 6460 O O . ARG A 1 835 ? 8.568 -29.305 26.876 1.00 29.62 835 ARG A O 1
ATOM 6467 N N . GLN A 1 836 ? 8.303 -27.289 27.817 1.00 29.03 836 GLN A N 1
ATOM 6468 C CA . GLN A 1 836 ? 9.129 -27.599 28.997 1.00 29.03 836 GLN A CA 1
ATOM 6469 C C . GLN A 1 836 ? 8.884 -26.635 30.177 1.00 29.03 836 GLN A C 1
ATOM 6471 O O . GLN A 1 836 ? 9.740 -25.841 30.544 1.00 29.03 836 GLN A O 1
ATOM 6476 N N . ALA A 1 837 ? 7.689 -26.698 30.782 1.00 29.64 837 ALA A N 1
ATOM 6477 C CA . ALA A 1 837 ? 7.365 -25.931 31.995 1.00 29.64 837 ALA A CA 1
ATOM 6478 C C . ALA A 1 837 ? 6.253 -26.561 32.867 1.00 29.64 837 ALA A C 1
ATOM 6480 O O . ALA A 1 837 ? 5.344 -25.868 33.316 1.00 29.64 837 ALA A O 1
ATOM 6481 N N . ARG A 1 838 ? 6.306 -27.878 33.122 1.00 30.22 838 ARG A N 1
ATOM 6482 C CA . ARG A 1 838 ? 5.630 -28.520 34.271 1.00 30.22 838 ARG A CA 1
ATOM 6483 C C . ARG A 1 838 ? 6.462 -29.701 34.762 1.00 30.22 838 ARG A C 1
ATOM 6485 O O . ARG A 1 838 ? 6.572 -30.700 34.060 1.00 30.22 838 ARG A O 1
ATOM 6492 N N . GLY A 1 839 ? 7.021 -29.588 35.961 1.00 25.16 839 GLY A N 1
ATOM 6493 C CA . GLY A 1 839 ? 7.623 -30.703 36.688 1.00 25.16 839 GLY A CA 1
ATOM 6494 C C . GLY A 1 839 ? 7.032 -30.782 38.090 1.00 25.16 839 GLY A C 1
ATOM 6495 O O . GLY A 1 839 ? 6.846 -29.741 38.713 1.00 25.16 839 GLY A O 1
ATOM 6496 N N . LEU A 1 840 ? 6.746 -31.997 38.567 1.00 28.05 840 LEU A N 1
ATOM 6497 C CA . LEU A 1 840 ? 6.483 -32.327 39.973 1.00 28.05 840 LEU A CA 1
ATOM 6498 C C . LEU A 1 840 ? 6.772 -33.832 40.215 1.00 28.05 840 LEU A C 1
ATOM 6500 O O . LEU A 1 840 ? 6.209 -34.676 39.531 1.00 28.05 840 LEU A O 1
ATOM 6504 N N . ALA A 1 841 ? 7.651 -34.114 41.188 1.00 26.25 841 ALA A N 1
ATOM 6505 C CA . ALA A 1 841 ? 7.809 -35.343 42.003 1.00 26.25 841 ALA A CA 1
ATOM 6506 C C . ALA A 1 841 ? 7.925 -36.767 41.359 1.00 26.25 841 ALA A C 1
ATOM 6508 O O . ALA A 1 841 ? 6.929 -37.444 41.138 1.00 26.25 841 ALA A O 1
ATOM 6509 N N . VAL A 1 842 ? 9.167 -37.252 41.136 1.00 26.58 842 VAL A N 1
ATOM 6510 C CA . VAL A 1 842 ? 9.961 -38.209 41.987 1.00 26.58 842 VAL A CA 1
ATOM 6511 C C . VAL A 1 842 ? 9.197 -39.274 42.837 1.00 26.58 842 VAL A C 1
ATOM 6513 O O . VAL A 1 842 ? 8.197 -38.875 43.429 1.00 26.58 842 VAL A O 1
ATOM 6516 N N . PRO A 1 843 ? 9.695 -40.527 43.106 1.00 41.06 843 PRO A N 1
ATOM 6517 C CA . PRO A 1 843 ? 10.823 -41.339 42.553 1.00 41.06 843 PRO A CA 1
ATOM 6518 C C . PRO A 1 843 ? 10.466 -42.801 42.114 1.00 41.06 843 PRO A C 1
ATOM 6520 O O . PRO A 1 843 ? 9.430 -43.313 42.509 1.00 41.06 843 PRO A O 1
ATOM 6523 N N . SER A 1 844 ? 11.386 -43.526 41.429 1.00 24.45 844 SER A N 1
ATOM 6524 C CA . SER A 1 844 ? 12.074 -44.759 41.946 1.00 24.45 844 SER A CA 1
ATOM 6525 C C . SER A 1 844 ? 12.576 -45.798 40.896 1.00 24.45 844 SER A C 1
ATOM 6527 O O . SER A 1 844 ? 11.771 -46.436 40.231 1.00 24.45 844 SER A O 1
ATOM 6529 N N . VAL A 1 845 ? 13.901 -46.055 40.913 1.00 26.62 845 VAL A N 1
ATOM 6530 C CA . VAL A 1 845 ? 14.598 -47.381 40.926 1.00 26.62 845 VAL A CA 1
ATOM 6531 C C . VAL A 1 845 ? 14.710 -48.304 39.665 1.00 26.62 845 VAL A C 1
ATOM 6533 O O . VAL A 1 845 ? 13.729 -48.716 39.063 1.00 26.62 845 VAL A O 1
ATOM 6536 N N . ASN A 1 846 ? 15.969 -48.747 39.442 1.00 26.36 846 ASN A N 1
ATOM 6537 C CA . ASN A 1 846 ? 16.529 -49.947 38.757 1.00 26.36 846 ASN A CA 1
ATOM 6538 C C . ASN A 1 846 ? 16.809 -50.048 37.227 1.00 26.36 846 ASN A C 1
ATOM 6540 O O . ASN A 1 846 ? 15.962 -50.413 36.422 1.00 26.36 846 ASN A O 1
ATOM 6544 N N . THR A 1 847 ? 18.105 -49.872 36.902 1.00 27.94 847 THR A N 1
ATOM 6545 C CA . THR A 1 847 ? 19.032 -50.797 36.185 1.00 27.94 847 THR A CA 1
ATOM 6546 C C . THR A 1 847 ? 18.546 -51.751 35.081 1.00 27.94 847 THR A C 1
ATOM 6548 O O . THR A 1 847 ? 17.847 -52.720 35.368 1.00 27.94 847 THR A O 1
ATOM 6551 N N . ALA A 1 848 ? 19.191 -51.646 33.909 1.00 26.62 848 ALA A N 1
ATOM 6552 C CA . ALA A 1 848 ? 19.993 -52.728 33.304 1.00 26.62 848 ALA A CA 1
ATOM 6553 C C . ALA A 1 848 ? 20.971 -52.170 32.239 1.00 26.62 848 ALA A C 1
ATOM 6555 O O . ALA A 1 848 ? 20.803 -51.053 31.752 1.00 26.62 848 ALA A O 1
ATOM 6556 N N . GLU A 1 849 ? 22.016 -52.934 31.919 1.00 28.22 849 GLU A N 1
ATOM 6557 C CA . GLU A 1 849 ? 23.161 -52.547 31.078 1.00 28.22 849 GLU A CA 1
ATOM 6558 C C . GLU A 1 849 ? 22.966 -52.900 29.588 1.00 28.22 849 GLU A C 1
ATOM 6560 O O . GLU A 1 849 ? 22.279 -53.869 29.278 1.00 28.22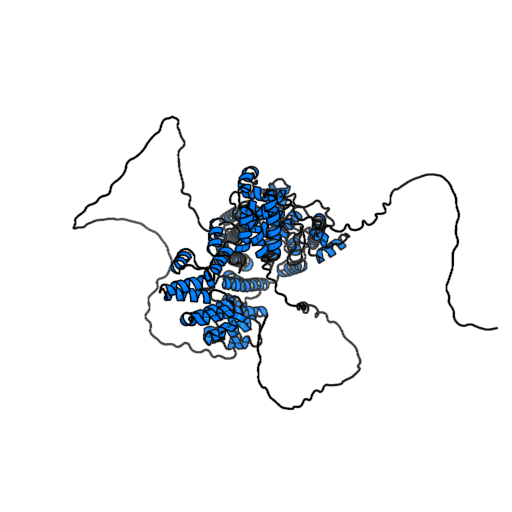 849 GLU A O 1
ATOM 6565 N N . GLN A 1 850 ? 23.676 -52.221 28.672 1.00 27.09 850 GLN A N 1
ATOM 6566 C CA . GLN A 1 850 ? 24.818 -52.825 27.950 1.00 27.09 850 GLN A CA 1
ATOM 6567 C C . GLN A 1 850 ? 25.546 -51.824 27.028 1.00 27.09 850 GLN A C 1
ATOM 6569 O O . GLN A 1 850 ? 24.948 -50.928 26.438 1.00 27.09 850 GLN A O 1
ATOM 6574 N N . ARG A 1 851 ? 26.874 -51.984 26.931 1.00 26.39 851 ARG A N 1
ATOM 6575 C CA . ARG A 1 851 ? 27.779 -51.244 26.031 1.00 26.39 851 ARG A CA 1
ATOM 6576 C C . ARG A 1 851 ? 27.919 -51.967 24.685 1.00 26.39 851 ARG A C 1
ATOM 6578 O O . ARG A 1 851 ? 27.780 -53.183 24.655 1.00 26.39 851 ARG A O 1
ATOM 6585 N N . ILE A 1 852 ? 28.372 -51.251 23.650 1.00 25.55 852 ILE A N 1
ATOM 6586 C CA . ILE A 1 852 ? 29.607 -51.554 22.885 1.00 25.55 852 ILE A CA 1
ATOM 6587 C C . ILE A 1 852 ? 29.957 -50.347 21.991 1.00 25.55 852 ILE A C 1
ATOM 6589 O O . ILE A 1 852 ? 29.071 -49.619 21.545 1.00 25.55 852 ILE A O 1
ATOM 6593 N N . GLU A 1 853 ? 31.254 -50.098 21.802 1.00 26.59 853 GLU A N 1
ATOM 6594 C CA . GLU A 1 853 ? 31.814 -48.897 21.166 1.00 26.59 853 GLU A CA 1
ATOM 6595 C C . GLU A 1 853 ? 32.276 -49.105 19.708 1.00 26.59 853 GLU A C 1
ATOM 6597 O O . GLU A 1 853 ? 32.366 -50.218 19.194 1.00 26.59 853 GLU A O 1
ATOM 6602 N N . LEU A 1 854 ? 32.576 -47.964 19.079 1.00 27.56 854 LEU A N 1
ATOM 6603 C CA . LEU A 1 854 ? 33.221 -47.725 17.782 1.00 27.56 854 LEU A CA 1
ATOM 6604 C C . LEU A 1 854 ? 34.472 -48.574 17.460 1.00 27.56 854 LEU A C 1
ATOM 6606 O O . LEU A 1 854 ? 35.197 -48.956 18.371 1.00 27.56 854 LEU A O 1
ATOM 6610 N N . ILE A 1 855 ? 34.826 -48.659 16.162 1.00 26.42 855 ILE A N 1
ATOM 6611 C CA . ILE A 1 855 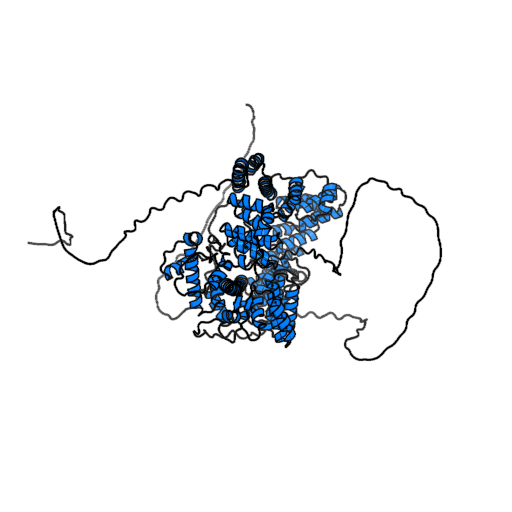? 36.134 -48.220 15.593 1.00 26.42 855 ILE A CA 1
ATOM 6612 C C . ILE A 1 855 ? 36.106 -48.229 14.031 1.00 26.42 855 ILE A C 1
ATOM 6614 O O . ILE A 1 855 ? 35.298 -48.968 13.468 1.00 26.42 855 ILE A O 1
ATOM 6618 N N . PRO A 1 856 ? 36.919 -47.406 13.313 1.00 35.88 856 PRO A N 1
ATOM 6619 C CA . PRO A 1 856 ? 36.944 -47.301 11.844 1.00 35.88 856 PRO A CA 1
ATOM 6620 C C . PRO A 1 856 ? 38.265 -47.863 11.215 1.00 35.88 856 PRO A C 1
ATOM 6622 O O . PRO A 1 856 ? 38.611 -48.992 11.544 1.00 35.88 856 PRO A O 1
ATOM 6625 N N . PRO A 1 857 ? 38.971 -47.209 10.259 1.00 50.78 857 PRO A N 1
ATOM 6626 C CA . PRO A 1 857 ? 38.954 -47.561 8.831 1.00 50.78 857 PRO A CA 1
ATOM 6627 C C . PRO A 1 857 ? 40.324 -47.991 8.244 1.00 50.78 857 PRO A C 1
ATOM 6629 O O . PRO A 1 857 ? 41.357 -47.874 8.898 1.00 50.78 857 PRO A O 1
ATOM 6632 N N . ALA A 1 858 ? 40.356 -48.383 6.962 1.00 28.22 858 ALA A N 1
ATOM 6633 C CA . ALA A 1 858 ? 41.589 -48.528 6.174 1.00 28.22 858 ALA A CA 1
ATOM 6634 C C . ALA A 1 858 ? 41.361 -48.255 4.671 1.00 28.22 858 ALA A C 1
ATOM 6636 O O . ALA A 1 858 ? 40.270 -48.478 4.151 1.00 28.22 858 ALA A O 1
ATOM 6637 N N . GLY A 1 859 ? 42.408 -47.812 3.975 1.00 27.64 859 GLY A N 1
ATOM 6638 C CA . GLY A 1 859 ? 42.536 -47.810 2.509 1.00 27.64 859 GLY A CA 1
ATOM 6639 C C . GLY A 1 859 ? 43.982 -48.150 2.128 1.00 27.64 859 GLY A C 1
ATOM 6640 O O . GLY A 1 859 ? 44.785 -48.300 3.045 1.00 27.64 859 GLY A O 1
ATOM 6641 N N . LEU A 1 860 ? 44.313 -48.269 0.833 1.00 30.53 860 LEU A N 1
ATOM 6642 C CA . LEU A 1 860 ? 45.687 -48.209 0.285 1.00 30.53 860 LEU A CA 1
ATOM 6643 C C . LEU A 1 860 ? 45.681 -48.169 -1.268 1.00 30.53 860 LEU A C 1
ATOM 6645 O O . LEU A 1 860 ? 45.010 -48.975 -1.902 1.00 30.53 860 LEU A O 1
ATOM 6649 N N . ASP A 1 861 ? 46.411 -47.190 -1.814 1.00 31.72 861 ASP A N 1
ATOM 6650 C CA . ASP A 1 861 ? 47.236 -47.080 -3.041 1.00 31.72 861 ASP A CA 1
ATOM 6651 C C . ASP A 1 861 ? 47.035 -47.931 -4.322 1.00 31.72 861 ASP A C 1
ATOM 6653 O O . ASP A 1 861 ? 46.839 -49.141 -4.275 1.00 31.72 861 ASP A O 1
ATOM 6657 N N . GLY A 1 862 ? 47.355 -47.315 -5.484 1.00 28.45 862 GLY A N 1
ATOM 6658 C CA . GLY A 1 862 ? 48.269 -47.989 -6.436 1.00 28.45 862 GLY A CA 1
ATOM 6659 C C . GLY A 1 862 ? 48.146 -47.804 -7.967 1.00 28.45 862 GLY A C 1
ATOM 6660 O O . GLY A 1 862 ? 47.819 -48.765 -8.646 1.00 28.45 862 GLY A O 1
ATOM 6661 N N . LEU A 1 863 ? 48.613 -46.660 -8.498 1.00 29.38 863 LEU A N 1
ATOM 6662 C CA . LEU A 1 863 ? 49.432 -46.519 -9.738 1.00 29.38 863 LEU A CA 1
ATOM 6663 C C . LEU A 1 863 ? 48.886 -46.616 -11.202 1.00 29.38 863 LEU A C 1
ATOM 6665 O O . LEU A 1 863 ? 48.051 -47.427 -11.576 1.00 29.38 863 LEU A O 1
ATOM 6669 N N . GLU A 1 864 ? 49.565 -45.788 -12.020 1.00 29.16 864 GLU A N 1
ATOM 6670 C CA . GLU A 1 864 ? 49.828 -45.786 -13.481 1.00 29.16 864 GLU A CA 1
ATOM 6671 C C . GLU A 1 864 ? 48.894 -45.131 -14.542 1.00 29.16 864 GLU A C 1
ATOM 6673 O O . GLU A 1 864 ? 47.671 -45.218 -14.561 1.00 29.16 864 GLU A O 1
ATOM 6678 N N . GLN A 1 865 ? 49.580 -44.425 -15.455 1.00 30.08 865 GLN A N 1
ATOM 6679 C CA . GLN A 1 865 ? 49.186 -43.631 -16.635 1.00 30.08 865 GLN A CA 1
ATOM 6680 C C . GLN A 1 865 ? 50.176 -44.006 -17.778 1.00 30.08 865 GLN A C 1
ATOM 6682 O O . GLN A 1 865 ? 51.160 -44.689 -17.497 1.00 30.08 865 GLN A O 1
ATOM 6687 N N . PRO A 1 866 ? 50.137 -43.415 -18.993 1.00 54.25 866 PRO A N 1
ATOM 6688 C CA . PRO A 1 866 ? 49.018 -43.109 -19.898 1.00 54.25 866 PRO A CA 1
ATOM 6689 C C . PRO A 1 866 ? 49.305 -43.630 -21.337 1.00 54.25 866 PRO A C 1
ATOM 6691 O O . PRO A 1 866 ? 50.410 -44.091 -21.619 1.00 54.25 866 PRO A O 1
ATOM 6694 N N . ARG A 1 867 ? 48.381 -43.453 -22.302 1.00 28.73 867 ARG A N 1
ATOM 6695 C CA . ARG A 1 867 ? 48.719 -43.261 -23.741 1.00 28.73 867 ARG A CA 1
ATOM 6696 C C . ARG A 1 867 ? 47.519 -42.825 -24.596 1.00 28.73 867 ARG A C 1
ATOM 6698 O O . ARG A 1 867 ? 46.468 -43.450 -24.551 1.00 28.73 867 ARG A O 1
ATOM 6705 N N . ALA A 1 868 ? 47.726 -41.802 -25.427 1.00 32.84 868 ALA A N 1
ATOM 6706 C CA . ALA A 1 868 ? 46.992 -41.598 -26.684 1.00 32.84 868 ALA A CA 1
ATOM 6707 C C . ALA A 1 868 ? 47.761 -42.297 -27.833 1.00 32.84 868 ALA A C 1
ATOM 6709 O O . ALA A 1 868 ? 48.924 -42.663 -27.620 1.00 32.84 868 ALA A O 1
ATOM 6710 N N . PRO A 1 869 ? 47.164 -42.493 -29.029 1.00 43.84 869 PRO A N 1
ATOM 6711 C CA . PRO A 1 869 ? 47.344 -41.465 -30.070 1.00 43.84 869 PRO A CA 1
ATOM 6712 C C . PRO A 1 869 ? 46.187 -41.298 -31.104 1.00 43.84 869 PRO A C 1
ATOM 6714 O O . PRO A 1 869 ? 45.196 -42.017 -31.090 1.00 43.84 869 PRO A O 1
ATOM 6717 N N . SER A 1 870 ? 46.380 -40.298 -31.978 1.00 29.06 870 SER A N 1
ATOM 6718 C CA . SER A 1 870 ? 45.905 -40.037 -33.369 1.00 29.06 870 SER A CA 1
ATOM 6719 C C . SER A 1 870 ? 45.304 -41.205 -34.208 1.00 29.06 870 SER A C 1
ATOM 6721 O O . SER A 1 870 ? 45.638 -42.353 -33.948 1.00 29.06 870 SER A O 1
ATOM 6723 N N . THR A 1 871 ? 44.522 -41.055 -35.304 1.00 30.27 871 THR A N 1
ATOM 6724 C CA . THR A 1 871 ? 44.188 -39.932 -36.242 1.00 30.27 871 THR A CA 1
ATOM 6725 C C . THR A 1 871 ? 43.117 -40.379 -37.273 1.00 30.27 871 THR A C 1
ATOM 6727 O O . THR A 1 871 ? 43.094 -41.565 -37.568 1.00 30.27 871 THR A O 1
ATOM 6730 N N . HIS A 1 872 ? 42.401 -39.430 -37.919 1.00 31.89 872 HIS A N 1
ATOM 6731 C CA . HIS A 1 872 ? 41.709 -39.506 -39.247 1.00 31.89 872 HIS A CA 1
ATOM 6732 C C . HIS A 1 872 ? 40.634 -40.617 -39.486 1.00 31.89 872 HIS A C 1
ATOM 6734 O O . HIS A 1 872 ? 40.770 -41.743 -39.039 1.00 31.89 872 HIS A O 1
ATOM 6740 N N . ASN A 1 873 ? 39.518 -40.385 -40.201 1.00 30.27 873 ASN A N 1
ATOM 6741 C CA . ASN A 1 873 ? 39.463 -39.883 -41.585 1.00 30.27 873 ASN A CA 1
ATOM 6742 C C . ASN A 1 873 ? 38.086 -39.296 -42.028 1.00 30.27 873 ASN A C 1
ATOM 6744 O O . ASN A 1 873 ? 37.085 -39.457 -41.339 1.00 30.27 873 ASN A O 1
ATOM 6748 N N . THR A 1 874 ? 38.101 -38.635 -43.197 1.00 32.34 874 THR A N 1
ATOM 6749 C CA . THR A 1 874 ? 37.024 -38.187 -44.137 1.00 32.34 874 THR A CA 1
ATOM 6750 C C . THR A 1 874 ? 35.619 -38.829 -44.031 1.00 32.34 874 THR A C 1
ATOM 6752 O O . THR A 1 874 ? 35.538 -40.028 -43.794 1.00 32.34 874 THR A O 1
ATOM 6755 N N . ALA A 1 875 ? 34.465 -38.152 -44.196 1.00 35.38 875 ALA A N 1
ATOM 6756 C CA . ALA A 1 875 ? 33.983 -37.104 -45.137 1.00 35.38 875 ALA A CA 1
ATOM 6757 C C . ALA A 1 875 ? 33.314 -37.627 -46.441 1.00 35.38 875 ALA A C 1
ATOM 6759 O O . ALA A 1 875 ? 33.890 -38.482 -47.106 1.00 35.38 875 ALA A O 1
ATOM 6760 N N . HIS A 1 876 ? 32.170 -37.006 -46.802 1.00 36.56 876 HIS A N 1
ATOM 6761 C CA . HIS A 1 876 ? 31.383 -37.108 -48.059 1.00 36.56 876 HIS A CA 1
ATOM 6762 C C . HIS A 1 876 ? 30.704 -38.470 -48.383 1.00 36.56 876 HIS A C 1
ATOM 6764 O O . HIS A 1 876 ? 31.163 -39.513 -47.932 1.00 36.56 876 HIS A O 1
ATOM 6770 N N . ASP A 1 877 ? 29.573 -38.552 -49.106 1.00 39.06 877 ASP A N 1
ATOM 6771 C CA . ASP A 1 877 ? 28.752 -37.534 -49.806 1.00 39.06 877 ASP A CA 1
ATOM 6772 C C . ASP A 1 877 ? 27.266 -37.968 -49.905 1.00 39.06 877 ASP A C 1
ATOM 6774 O O . ASP A 1 877 ? 26.973 -39.154 -49.720 1.00 39.06 877 ASP A O 1
ATOM 6778 N N . GLY A 1 878 ? 26.347 -37.044 -50.241 1.00 42.31 878 GLY A N 1
ATOM 6779 C CA . GLY A 1 878 ? 24.933 -37.351 -50.546 1.00 42.31 878 GLY A CA 1
ATOM 6780 C C . GLY A 1 878 ? 23.954 -36.200 -50.333 1.00 42.31 878 GLY A C 1
ATOM 6781 O O . GLY A 1 878 ? 23.017 -36.403 -49.531 1.00 42.31 878 GLY A O 1
#

Radius of gyration: 37.9 Å; Cα contacts (8 Å, |Δi|>4): 1009; chains: 1; bounding box: 110×159×93 Å

Mean predicted aligned error: 14.95 Å

pLDDT: mean 77.47, std 28.04, range [22.64, 98.81]